Protein 6Q71 (pdb70)

Organism: Bacillus subtilis (strain 168) (NCBI:txid224308)

Foldseek 3Di:
DDDDPAFKFKEFELVLLLQLLVLLCVQFDVQAAEAEECELQHLQQGSQVLVVSNCVRGHQHYEYQALVSVVVNVVVPDDGAYEHPDDDDLVCLVVCQVSQYEYEDAALVSLQSSLVVCVPDPRPAAHEYEAEDELDLPDDHHDDLVSNLSNVVSQVVSPSHDYAEYEYEDDDLQDPPCVSVVSSLVVVVVSVVSCVVVVDDHHHYEYAEQSCSQVPSVSSGHYYYYGPSSQQHDPDPSSVVVVRTHHDHRMWMKGFFADKDAQQDPPQQDDPPSPFGDDNQWMKTKTFAAVLQVLDQLLAQPAWKDFPQDTWHFTGTGDNTMTMTILTSNNDDDGGGMIIRAAGDVPHGHHLQNVQVSVVHGSSSSSSSRDPVHYYWYADPRDIHD/DDDDPAFKFKEFELVLLLQLLVLLCVQFDVQAAEEEECELQQLQQGRQVLVVSSVVRGHQHYEYQALVVVVVNVVSVDDGAYEHPDDDDLVCLLVCQVSQHAYEDAALVSLQSNLVVCVVVVRPGAHEYEAEDELDLPHDHDDDLVSRVSNVVSQVVRPSYHYAYYEYEDPDLQDPPCVSVVSSLVVVVVSVVSCVVVVDDHHQYEYAEQSCSQVPSVRSGHYYYYGPSSQQFHPDPSSVVVVRTHHDHRMWMKGFFADKDAQQDPPQQDDPPSPFGDDNQWMKTKTFAAVLQVLDQLLAQPAWKDFPQDTWHWGGTGDNGMTMTTLTGNRDDGGGGMIIRAAGDDPDGDHLQNVCVSVVHGSSSSSSSRDPVHYYWYHDPRDIDD

Solvent-accessible surface area: 29366 Å² total; per-residue (Å²): 169,25,168,20,5,18,18,2,0,0,19,0,40,2,24,1,0,44,102,0,0,99,21,0,122,177,52,10,46,186,150,14,78,3,0,0,6,1,27,2,23,0,8,2,0,8,9,53,18,0,0,92,13,0,47,136,64,38,6,50,29,0,0,0,6,8,0,70,17,0,18,73,0,33,152,27,55,9,118,18,60,0,2,0,25,6,29,2,12,45,62,8,0,105,98,0,6,81,79,101,2,12,0,7,5,10,43,27,92,8,0,122,86,0,18,81,53,1,103,159,67,112,28,108,71,101,2,22,0,5,0,12,0,4,1,2,6,0,34,8,0,6,24,49,79,123,66,0,22,74,0,0,124,10,2,112,81,4,165,56,1,115,31,44,0,0,6,0,28,1,5,2,6,40,52,95,96,36,77,61,1,112,96,5,41,109,48,0,74,39,10,9,40,52,0,124,170,90,69,17,153,45,27,26,14,0,4,0,28,4,2,0,0,0,26,19,31,123,18,0,27,54,0,0,9,0,4,2,0,0,0,3,12,26,12,26,66,68,1,110,128,57,130,95,14,186,17,69,52,4,13,21,0,32,0,25,0,2,36,33,14,41,0,176,51,119,38,45,13,0,0,65,16,16,64,60,119,4,90,63,64,12,10,0,0,0,0,9,0,0,10,6,0,16,3,28,36,60,1,20,73,161,1,76,0,0,6,124,22,125,90,4,55,6,0,0,72,2,1,9,12,12,0,0,1,8,12,32,88,112,15,138,12,145,79,35,30,62,1,2,1,3,10,115,27,169,86,19,64,3,32,8,45,59,4,3,133,70,44,141,26,51,12,46,24,8,0,7,40,7,17,96,41,2,46,28,28,10,26,108,110,62,134,89,45,154,198,29,166,19,5,17,18,1,0,0,19,0,46,1,20,5,0,44,87,0,1,104,20,0,120,175,53,9,47,183,149,11,77,3,0,0,6,1,31,3,31,0,8,2,0,9,12,55,29,0,0,100,9,0,48,139,65,38,10,45,25,0,0,0,5,8,0,72,24,0,18,73,0,35,146,23,60,12,131,15,60,0,2,0,27,7,29,2,10,41,59,6,0,111,92,0,0,67,86,91,1,11,0,6,3,8,40,30,90,8,0,117,83,0,20,87,43,0,89,154,87,85,25,105,52,126,0,10,0,7,0,14,0,5,2,2,6,0,36,8,0,3,26,53,80,120,78,0,23,89,0,0,121,13,3,118,85,6,169,51,3,114,36,34,0,0,7,1,31,1,4,1,4,37,52,94,86,38,75,56,0,106,98,6,39,99,47,0,71,49,10,10,49,43,0,126,159,85,65,20,149,44,25,28,13,0,4,0,28,3,1,0,0,1,25,22,32,122,21,0,26,53,0,0,10,0,4,1,0,0,1,3,12,25,12,28,88,70,1,110,131,60,116,94,15,145,11,57,58,3,14,20,0,32,0,24,0,2,34,35,13,48,0,183,48,116,40,42,15,0,0,64,16,14,62,56,113,3,89,64,57,10,9,0,0,0,0,10,0,0,9,4,0,17,3,25,37,71,1,27,68,114,1,61,0,0,4,116,22,130,95,7,53,4,0,0,68,2,1,8,11,13,0,0,0,9,21,29,110,113,21,125,3,130,75,37,31,63,0,2,0,2,11,120,25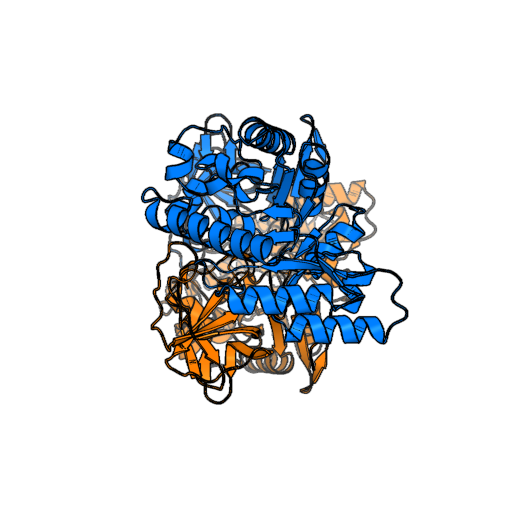,170,85,20,62,0,31,9,54,51,4,4,136,37,40,138,28,52,12,45,22,9,0,9,39,6,18,96,40,1,43,11,29,4,25,109,113,56,133,89,55,144

Structure (mmCIF, N/CA/C/O backbone):
data_6Q71
#
_entry.id   6Q71
#
_cell.length_a   73.241
_cell.length_b   73.241
_cell.length_c   333.534
_cell.angle_alpha   90.00
_cell.angle_beta   90.00
_cell.angle_gamma   90.00
#
_symmetry.space_group_name_H-M   'P 43 2 2'
#
loop_
_entity.id
_entity.type
_entity.pdbx_description
1 polymer 'Alanine racemase 2'
2 non-polymer "PYRIDOXAL-5'-PHOSPHATE"
3 non-polymer 'CHLORIDE ION'
4 non-polymer 'MAGNESIUM ION'
5 water water
#
loop_
_atom_site.group_PDB
_atom_site.id
_atom_site.type_symbol
_atom_site.label_atom_id
_atom_site.label_alt_id
_atom_site.label_comp_id
_atom_site.label_asym_id
_atom_site.label_entity_id
_atom_site.label_seq_id
_atom_site.pdbx_PDB_ins_code
_atom_site.Cartn_x
_atom_site.Cartn_y
_atom_site.Cartn_z
_atom_site.occupancy
_atom_site.B_iso_or_equiv
_atom_site.auth_seq_id
_atom_site.auth_comp_id
_atom_site.auth_asym_id
_atom_site.auth_atom_id
_atom_site.pdbx_PDB_model_num
ATOM 1 N N . MET A 1 1 ? 58.473 42.495 366.152 1.00 147.79 1 MET A N 1
ATOM 2 C CA . MET A 1 1 ? 58.010 41.962 364.854 1.00 135.55 1 MET A CA 1
ATOM 3 C C . MET A 1 1 ? 56.974 40.860 365.140 1.00 125.55 1 MET A C 1
ATOM 4 O O . MET A 1 1 ? 57.067 40.207 366.158 1.00 130.53 1 MET A O 1
ATOM 9 N N . ILE A 1 2 ? 56.025 40.630 364.233 1.00 58.48 2 ILE A N 1
ATOM 10 C CA . ILE A 1 2 ? 54.927 39.714 364.510 1.00 53.66 2 ILE A CA 1
ATOM 11 C C . ILE A 1 2 ? 55.443 38.278 364.709 1.00 52.39 2 ILE A C 1
ATOM 12 O O . ILE A 1 2 ? 56.352 37.828 363.996 1.00 87.31 2 ILE A O 1
ATOM 17 N N . LYS A 1 3 ? 54.878 37.578 365.691 1.00 69.03 3 LYS A N 1
ATOM 18 C CA . LYS A 1 3 ? 55.202 36.167 365.946 1.00 63.43 3 LYS A CA 1
ATOM 19 C C . LYS A 1 3 ? 53.975 35.278 365.759 1.00 55.83 3 LYS A C 1
ATOM 20 O O . LYS A 1 3 ? 53.027 35.302 366.542 1.00 44.11 3 LYS A O 1
ATOM 26 N N . LEU A 1 4 ? 54.029 34.474 364.705 1.00 41.64 4 LEU A N 1
ATOM 27 C CA . LEU A 1 4 ? 52.936 33.605 364.324 1.00 37.10 4 LEU A CA 1
ATOM 28 C C . LEU A 1 4 ? 53.460 32.200 364.090 1.00 35.90 4 LEU A C 1
ATOM 29 O O . LEU A 1 4 ? 54.622 32.005 363.704 1.00 41.57 4 LEU A O 1
ATOM 34 N N . CYS A 1 5 ? 52.584 31.222 364.265 1.00 35.00 5 CYS A N 1
ATOM 35 C CA . CYS A 1 5 ? 52.920 29.850 363.944 1.00 43.61 5 CYS A CA 1
ATOM 36 C C . CYS A 1 5 ? 52.860 29.660 362.416 1.00 38.20 5 CYS A C 1
ATOM 37 O O . CYS A 1 5 ? 53.787 29.120 361.801 1.00 41.89 5 CYS A O 1
ATOM 40 N N . ARG A 1 6 ? 51.735 30.087 361.846 1.00 37.69 6 ARG A N 1
ATOM 41 C CA . ARG A 1 6 ? 51.501 30.108 360.417 1.00 37.06 6 ARG A CA 1
ATOM 42 C C . ARG A 1 6 ? 51.640 31.553 360.012 1.00 29.23 6 ARG A C 1
ATOM 43 O O . ARG A 1 6 ? 50.865 32.392 360.485 1.00 30.33 6 ARG A O 1
ATOM 51 N N . GLU A 1 7 ? 52.646 31.863 359.200 1.00 28.62 7 GLU A N 1
ATOM 52 C CA . GLU A 1 7 ? 53.056 33.252 359.011 1.00 29.99 7 GLU A CA 1
ATOM 53 C C . GLU A 1 7 ? 52.363 33.960 357.838 1.00 29.15 7 GLU A C 1
ATOM 54 O O . GLU A 1 7 ? 53.003 34.306 356.853 1.00 31.33 7 GLU A O 1
ATOM 60 N N . VAL A 1 8 ? 51.044 34.134 357.964 1.00 32.50 8 VAL A N 1
ATOM 61 C CA . VAL A 1 8 ? 50.223 34.882 357.018 1.00 38.75 8 VAL A CA 1
ATOM 62 C C . VAL A 1 8 ? 49.349 35.798 357.887 1.00 29.83 8 VAL A C 1
ATOM 63 O O . VAL A 1 8 ? 48.818 35.357 358.896 1.00 27.15 8 VAL A O 1
ATOM 67 N N . TRP A 1 9 ? 49.206 37.064 357.521 1.00 31.20 9 TRP A N 1
ATOM 68 C CA . TRP A 1 9 ? 48.424 37.972 358.343 1.00 28.01 9 TRP A CA 1
ATOM 69 C C . TRP A 1 9 ? 47.903 39.149 357.520 1.00 26.78 9 TRP A C 1
ATOM 70 O O . TRP A 1 9 ? 48.397 39.420 356.414 1.00 26.07 9 TRP A O 1
ATOM 81 N N . ILE A 1 10 ? 46.902 39.826 358.064 1.00 28.88 10 ILE A N 1
ATOM 82 C CA . ILE A 1 10 ? 46.363 41.049 357.470 1.00 32.13 10 ILE A CA 1
ATOM 83 C C . ILE A 1 10 ? 46.787 42.219 358.330 1.00 30.82 10 ILE A C 1
ATOM 84 O O . ILE A 1 10 ? 46.856 42.097 359.557 1.00 32.20 10 ILE A O 1
ATOM 89 N N . GLU A 1 11 ? 47.143 43.328 357.682 1.00 26.62 11 GLU A N 1
ATOM 90 C CA . GLU A 1 11 ? 47.333 44.606 358.368 1.00 23.47 11 GLU A CA 1
ATOM 91 C C . GLU A 1 11 ? 46.279 45.575 357.870 1.00 23.01 11 GLU A C 1
ATOM 92 O O . GLU A 1 11 ? 46.123 45.776 356.633 1.00 29.41 11 GLU A O 1
ATOM 98 N N . VAL A 1 12 ? 45.525 46.141 358.818 1.00 30.77 12 VAL A N 1
ATOM 99 C CA . VAL A 1 12 ? 44.504 47.148 358.516 1.00 32.10 12 VAL A CA 1
ATOM 100 C C . VAL A 1 12 ? 44.968 48.464 359.108 1.00 29.70 12 VAL A C 1
ATOM 101 O O . VAL A 1 12 ? 45.136 48.579 360.309 1.00 28.32 12 VAL A O 1
ATOM 105 N N . ASN A 1 13 ? 45.165 49.445 358.245 1.00 32.42 13 ASN A N 1
ATOM 106 C CA . ASN A 1 13 ? 45.688 50.734 358.639 1.00 32.24 13 ASN A CA 1
ATOM 107 C C . ASN A 1 13 ? 44.546 51.698 358.987 1.00 28.97 13 ASN A C 1
ATOM 108 O O . ASN A 1 13 ? 43.793 52.154 358.120 1.00 31.68 13 ASN A O 1
ATOM 113 N N . LEU A 1 14 ? 44.413 51.986 360.266 1.00 31.80 14 LEU A N 1
ATOM 114 C CA . LEU A 1 14 ? 43.295 52.787 360.745 1.00 39.21 14 LEU A CA 1
ATOM 115 C C . LEU A 1 14 ? 43.551 54.273 360.521 1.00 36.67 14 LEU A C 1
ATOM 116 O O . LEU A 1 14 ? 42.615 55.070 360.510 1.00 34.45 14 LEU A O 1
ATOM 121 N N . ASP A 1 15 ? 44.802 54.646 360.295 1.00 30.94 15 ASP A N 1
ATOM 122 C CA . ASP A 1 15 ? 45.098 56.021 359.894 1.00 29.84 15 ASP A CA 1
ATOM 123 C C . ASP A 1 15 ? 44.503 56.272 358.518 1.00 36.18 15 ASP A C 1
ATOM 124 O O . ASP A 1 15 ? 43.902 57.320 358.261 1.00 33.27 15 ASP A O 1
ATOM 129 N N . ALA A 1 16 ? 44.621 55.285 357.645 1.00 31.18 16 ALA A N 1
ATOM 130 C CA . ALA A 1 16 ? 44.014 55.375 356.324 1.00 43.09 16 ALA A CA 1
ATOM 131 C C . ALA A 1 16 ? 42.497 55.440 356.449 1.00 33.48 16 ALA A C 1
ATOM 132 O O . ALA A 1 16 ? 41.863 56.287 355.811 1.00 30.34 16 ALA A O 1
ATOM 134 N N . VAL A 1 17 ? 41.912 54.571 357.282 1.00 32.21 17 VAL A N 1
ATOM 135 C CA . VAL A 1 17 ? 40.468 54.619 357.519 1.00 33.66 17 VAL A CA 1
ATOM 136 C C . VAL A 1 17 ? 40.029 56.020 358.000 1.00 32.48 17 VAL A C 1
ATOM 137 O O . VAL A 1 17 ? 39.030 56.545 357.514 1.00 28.92 17 VAL A O 1
ATOM 141 N N . LYS A 1 18 ? 40.766 56.619 358.936 1.00 28.23 18 LYS A N 1
ATOM 142 C CA . LYS A 1 18 ? 40.472 57.993 359.404 1.00 37.77 18 LYS A CA 1
ATOM 143 C C . LYS A 1 18 ? 40.467 59.005 358.244 1.00 39.31 18 LYS A C 1
ATOM 144 O O . LYS A 1 18 ? 39.536 59.798 358.097 1.00 28.73 18 LYS A O 1
ATOM 150 N N . LYS A 1 19 ? 41.498 58.962 357.409 1.00 28.55 19 LYS A N 1
ATOM 151 C CA . LYS A 1 19 ? 41.593 59.859 356.252 1.00 33.08 19 LYS A CA 1
ATOM 152 C C . LYS A 1 19 ? 40.488 59.657 355.245 1.00 33.67 19 LYS A C 1
ATOM 153 O O . LYS A 1 19 ? 39.988 60.621 354.667 1.00 29.44 19 LYS A O 1
ATOM 159 N N . ASN A 1 20 ? 40.101 58.404 355.030 1.00 27.08 20 ASN A N 1
ATOM 160 C CA . ASN A 1 20 ? 38.997 58.122 354.135 1.00 38.65 20 ASN A CA 1
ATOM 161 C C . ASN A 1 20 ? 37.686 58.746 354.635 1.00 35.75 20 ASN A C 1
ATOM 162 O O . ASN A 1 20 ? 36.887 59.263 353.837 1.00 32.11 20 ASN A O 1
ATOM 167 N N . LEU A 1 21 ? 37.434 58.622 355.932 1.00 35.43 21 LEU A N 1
ATOM 168 C CA . LEU A 1 21 ? 36.225 59.199 356.544 1.00 40.14 21 LEU A CA 1
ATOM 169 C C . LEU A 1 21 ? 36.245 60.699 356.413 1.00 40.05 21 LEU A C 1
ATOM 170 O O . LEU A 1 21 ? 35.248 61.326 356.047 1.00 33.17 21 LEU A O 1
ATOM 175 N N . ARG A 1 22 ? 37.412 61.252 356.709 1.00 27.00 22 ARG A N 1
ATOM 176 C CA . ARG A 1 22 ? 37.611 62.683 356.659 1.00 37.28 22 ARG A CA 1
ATOM 177 C C . ARG A 1 22 ? 37.423 63.180 355.202 1.00 33.24 22 ARG A C 1
ATOM 178 O O . ARG A 1 22 ? 36.709 64.152 354.955 1.00 39.78 22 ARG A O 1
ATOM 186 N N . ALA A 1 23 ? 37.956 62.450 354.226 1.00 33.02 23 ALA A N 1
ATOM 187 C CA . ALA A 1 23 ? 37.790 62.858 352.828 1.00 29.79 23 ALA A CA 1
ATOM 188 C C . ALA A 1 23 ? 36.314 62.858 352.391 1.00 41.92 23 ALA A C 1
ATOM 189 O O . ALA A 1 23 ? 35.872 63.765 351.691 1.00 30.75 23 ALA A O 1
ATOM 191 N N . ILE A 1 24 ? 35.560 61.828 352.785 1.00 30.26 24 ILE A N 1
ATOM 192 C CA . ILE A 1 24 ? 34.134 61.772 352.487 1.00 35.34 24 ILE A CA 1
ATOM 193 C C . ILE A 1 24 ? 33.360 62.856 353.275 1.00 41.05 24 ILE A C 1
ATOM 194 O O . ILE A 1 24 ? 32.453 63.505 352.729 1.00 34.78 24 ILE A O 1
ATOM 199 N N . ARG A 1 25 ? 33.699 63.038 354.546 1.00 26.55 25 ARG A N 1
ATOM 200 C CA . ARG A 1 25 ? 33.057 64.075 355.383 1.00 35.78 25 ARG A CA 1
ATOM 201 C C . ARG A 1 25 ? 33.209 65.449 354.717 1.00 34.04 25 ARG A C 1
ATOM 202 O O . ARG A 1 25 ? 32.247 66.219 354.594 1.00 38.47 25 ARG A O 1
ATOM 210 N N . ARG A 1 26 ? 34.421 65.719 354.239 1.00 34.77 26 ARG A N 1
ATOM 211 C CA . ARG A 1 26 ? 34.753 67.021 353.653 1.00 36.52 26 ARG A CA 1
ATOM 212 C C . ARG A 1 26 ? 34.049 67.258 352.319 1.00 44.60 26 ARG A C 1
ATOM 213 O O . ARG A 1 26 ? 33.932 68.404 351.861 1.00 40.69 26 ARG A O 1
ATOM 221 N N . HIS A 1 27 ? 33.571 66.168 351.710 1.00 44.87 27 HIS A N 1
ATOM 222 C CA . HIS A 1 27 ? 32.970 66.215 350.392 1.00 37.94 27 HIS A CA 1
ATOM 223 C C . HIS A 1 27 ? 31.428 66.358 350.417 1.00 34.78 27 HIS A C 1
ATOM 224 O O . HIS A 1 27 ? 30.843 67.036 349.567 1.00 31.40 27 HIS A O 1
ATOM 231 N N . ILE A 1 28 ? 30.760 65.712 351.365 1.00 34.03 28 ILE A N 1
ATOM 232 C CA . ILE A 1 28 ? 29.296 65.730 351.396 1.00 30.33 28 ILE A CA 1
ATOM 233 C C . ILE A 1 28 ? 28.859 66.931 352.227 1.00 35.38 28 ILE A C 1
ATOM 234 O O . ILE A 1 28 ? 29.695 67.547 352.871 1.00 35.17 28 ILE A O 1
ATOM 239 N N . PRO A 1 29 ? 27.568 67.272 352.197 1.00 30.97 29 PRO A N 1
ATOM 240 C CA . PRO A 1 29 ? 27.101 68.443 352.951 1.00 39.26 29 PRO A CA 1
ATOM 241 C C . PRO A 1 29 ? 27.415 68.354 354.435 1.00 41.06 29 PRO A C 1
ATOM 242 O O . PRO A 1 29 ? 27.359 67.279 355.047 1.00 38.28 29 PRO A O 1
ATOM 246 N N . HIS A 1 30 ? 27.749 69.491 355.022 1.00 37.30 30 HIS A N 1
ATOM 247 C CA . HIS A 1 30 ? 28.072 69.550 356.449 1.00 57.37 30 HIS A CA 1
ATOM 248 C C . HIS A 1 30 ? 27.029 68.922 357.392 1.00 41.07 30 HIS A C 1
ATOM 249 O O . HIS A 1 30 ? 27.389 68.315 358.395 1.00 40.03 30 HIS A O 1
ATOM 256 N N . LYS A 1 31 ? 25.752 69.037 357.071 1.00 62.39 31 LYS A N 1
ATOM 257 C CA . LYS A 1 31 ? 24.702 68.540 357.972 1.00 92.19 31 LYS A CA 1
ATOM 258 C C . LYS A 1 31 ? 24.559 66.992 357.933 1.00 78.93 31 LYS A C 1
ATOM 259 O O . LYS A 1 31 ? 23.916 66.381 358.798 1.00 44.04 31 LYS A O 1
ATOM 265 N N . SER A 1 32 ? 25.146 66.356 356.925 1.00 79.89 32 SER A N 1
ATOM 266 C CA . SER A 1 32 ? 24.873 64.940 356.671 1.00 62.77 32 SER A CA 1
ATOM 267 C C . SER A 1 32 ? 25.711 64.044 357.588 1.00 37.83 32 SER A C 1
ATOM 268 O O . SER A 1 32 ? 26.896 64.282 357.770 1.00 43.22 32 SER A O 1
ATOM 271 N N . LYS A 1 33 ? 25.056 63.070 358.225 1.00 40.42 33 LYS A N 1
ATOM 272 C CA . LYS A 1 33 ? 25.750 62.080 359.036 1.00 40.16 33 LYS A CA 1
ATOM 273 C C . LYS A 1 33 ? 26.304 60.963 358.178 1.00 36.61 33 LYS A C 1
ATOM 274 O O . LYS A 1 33 ? 25.881 60.767 357.038 1.00 31.74 33 LYS A O 1
ATOM 280 N N . ILE A 1 34 ? 27.220 60.206 358.757 1.00 30.58 34 ILE A N 1
ATOM 281 C CA . ILE A 1 34 ? 27.764 59.041 358.113 1.00 36.37 34 ILE A CA 1
ATOM 282 C C . ILE A 1 34 ? 27.440 57.794 358.911 1.00 26.15 34 ILE A C 1
ATOM 283 O O . ILE A 1 34 ? 27.742 57.706 360.122 1.00 28.17 34 ILE A O 1
ATOM 288 N N . MET A 1 35 ? 26.812 56.839 358.224 1.00 28.86 35 MET A N 1
ATOM 289 C CA . MET A 1 35 ? 26.632 55.498 358.762 1.00 25.49 35 MET A CA 1
ATOM 290 C C . MET A 1 35 ? 27.715 54.630 358.164 1.00 30.62 35 MET A C 1
ATOM 291 O O . MET A 1 35 ? 27.760 54.442 356.947 1.00 26.89 35 MET A O 1
ATOM 296 N N . ALA A 1 36 ? 28.607 54.114 359.001 1.00 24.92 36 ALA A N 1
ATOM 297 C CA . ALA A 1 36 ? 29.692 53.267 358.510 1.00 27.52 36 ALA A CA 1
ATOM 298 C C . ALA A 1 36 ? 29.227 51.839 358.284 1.00 24.52 36 ALA A C 1
ATOM 299 O O . ALA A 1 36 ? 28.707 51.193 359.203 1.00 24.01 36 ALA A O 1
ATOM 301 N N . VAL A 1 37 ? 29.449 51.310 357.086 1.00 27.41 37 VAL A N 1
ATOM 302 C CA . VAL A 1 37 ? 28.940 49.982 356.771 1.00 27.18 37 VAL A CA 1
ATOM 303 C C . VAL A 1 37 ? 30.022 48.942 357.072 1.00 31.60 37 VAL A C 1
ATOM 304 O O . VAL A 1 37 ? 31.047 48.904 356.409 1.00 31.36 37 VAL A O 1
ATOM 308 N N . VAL A 1 38 ? 29.794 48.163 358.095 1.00 26.93 38 VAL A N 1
ATOM 309 C CA . VAL A 1 38 ? 30.770 47.208 358.526 1.00 22.71 38 VAL A CA 1
ATOM 310 C C . VAL A 1 38 ? 30.249 45.783 358.512 1.00 27.58 38 VAL A C 1
ATOM 311 O O . VAL A 1 38 ? 30.773 44.942 359.166 1.00 25.37 38 VAL A O 1
ATOM 315 N N . LYS A 1 39 ? 29.315 45.491 357.613 1.00 23.00 39 LYS A N 1
ATOM 316 C CA . LYS A 1 39 ? 28.779 44.168 357.413 1.00 21.09 39 LYS A CA 1
ATOM 317 C C . LYS A 1 39 ? 29.846 43.194 356.866 1.00 25.54 39 LYS A C 1
ATOM 318 O O . LYS A 1 39 ? 30.857 43.612 356.339 1.00 25.92 39 LYS A O 1
ATOM 324 N N . ALA A 1 40 ? 29.596 41.896 356.921 1.00 27.99 40 ALA A N 1
ATOM 325 C CA . ALA A 1 40 ? 30.544 40.893 356.458 1.00 25.93 40 ALA A CA 1
ATOM 326 C C . ALA A 1 40 ? 31.911 41.086 357.098 1.00 27.96 40 ALA A C 1
ATOM 327 O O . ALA A 1 40 ? 32.896 41.079 356.407 1.00 22.20 40 ALA A O 1
ATOM 329 N N . ASN A 1 41 ? 31.906 41.272 358.425 1.00 23.42 41 ASN A N 1
ATOM 330 C CA . ASN A 1 41 ? 33.135 41.410 359.201 1.00 27.99 41 ASN A CA 1
ATOM 331 C C . ASN A 1 41 ? 33.972 42.606 358.747 1.00 27.45 41 ASN A C 1
ATOM 332 O O . ASN A 1 41 ? 35.202 42.520 358.617 1.00 28.50 41 ASN A O 1
ATOM 337 N N . GLY A 1 42 ? 33.297 43.742 358.572 1.00 26.58 42 GLY A N 1
ATOM 338 C CA . GLY A 1 42 ? 33.976 44.963 358.123 1.00 28.52 42 GLY A CA 1
ATOM 339 C C . GLY A 1 42 ? 34.589 44.779 356.724 1.00 29.19 42 GLY A C 1
ATOM 340 O O . GLY A 1 42 ? 35.760 45.151 356.459 1.00 24.99 42 GLY A O 1
ATOM 341 N N . TYR A 1 43 ? 33.802 44.195 355.830 1.00 27.72 43 TYR A N 1
ATOM 342 C CA . TYR A 1 43 ? 34.272 43.894 354.492 1.00 27.41 43 TYR A CA 1
ATOM 343 C C . TYR A 1 43 ? 35.577 43.119 354.567 1.00 26.35 43 TYR A C 1
ATOM 344 O O . TYR A 1 43 ? 36.490 43.377 353.791 1.00 23.48 43 TYR A O 1
ATOM 353 N N . GLY A 1 44 ? 35.652 42.175 355.509 1.00 25.06 44 GLY A N 1
ATOM 354 C CA . GLY A 1 44 ? 36.858 41.385 355.758 1.00 24.39 44 GLY A CA 1
ATOM 355 C C . GLY A 1 44 ? 37.989 42.081 356.512 1.00 24.98 44 GLY A C 1
ATOM 356 O O . GLY A 1 44 ? 39.064 41.499 356.725 1.00 27.76 44 GLY A O 1
ATOM 357 N N . HIS A 1 45 ? 37.763 43.316 356.935 1.00 23.89 45 HIS A N 1
ATOM 358 C CA . HIS A 1 45 ? 38.803 44.053 357.617 1.00 29.90 45 HIS A CA 1
ATOM 359 C C . HIS A 1 45 ? 38.758 43.856 359.146 1.00 29.45 45 HIS A C 1
ATOM 360 O O . HIS A 1 45 ? 39.718 44.202 359.825 1.00 29.20 45 HIS A O 1
ATOM 367 N N . GLY A 1 46 ? 37.694 43.226 359.652 1.00 26.99 46 GLY A N 1
ATOM 368 C CA . GLY A 1 46 ? 37.397 43.161 361.072 1.00 30.82 46 GLY A CA 1
ATOM 369 C C . GLY A 1 46 ? 36.361 44.208 361.471 1.00 28.58 46 GLY A C 1
ATOM 370 O O . GLY A 1 46 ? 36.685 45.398 361.554 1.00 33.62 46 GLY A O 1
ATOM 371 N N . SER A 1 47 ? 35.120 43.775 361.730 1.00 31.38 47 SER A N 1
ATOM 372 C CA . SER A 1 47 ? 34.056 44.717 362.019 1.00 25.65 47 SER A CA 1
ATOM 373 C C . SER A 1 47 ? 34.302 45.567 363.277 1.00 28.64 47 SER A C 1
ATOM 374 O O . SER A 1 47 ? 34.037 46.756 363.263 1.00 27.45 47 SER A O 1
ATOM 377 N N . ILE A 1 48 ? 34.783 44.963 364.357 1.00 25.50 48 ILE A N 1
ATOM 378 C CA . ILE A 1 48 ? 34.910 45.685 365.624 1.00 28.00 48 ILE A CA 1
ATOM 379 C C . ILE A 1 48 ? 35.891 46.878 365.578 1.00 34.32 48 ILE A C 1
ATOM 380 O O . ILE A 1 48 ? 35.526 48.020 365.945 1.00 27.65 48 ILE A O 1
ATOM 385 N N . GLU A 1 49 ? 37.143 46.644 365.181 1.00 26.69 49 GLU A N 1
ATOM 386 C CA . GLU A 1 49 ? 38.114 47.742 365.261 1.00 32.44 49 GLU A CA 1
ATOM 387 C C . GLU A 1 49 ? 37.841 48.794 364.210 1.00 30.04 49 GLU A C 1
ATOM 388 O O . GLU A 1 49 ? 38.116 49.972 364.445 1.00 33.57 49 GLU A O 1
ATOM 394 N N . VAL A 1 50 ? 37.301 48.411 363.060 1.00 25.83 50 VAL A N 1
ATOM 395 C CA . VAL A 1 50 ? 36.954 49.417 362.070 1.00 26.95 50 VAL A CA 1
ATOM 396 C C . VAL A 1 50 ? 35.755 50.226 362.597 1.00 22.66 50 VAL A C 1
ATOM 397 O O . VAL A 1 50 ? 35.792 51.433 362.567 1.00 28.83 50 VAL A O 1
ATOM 401 N N . ALA A 1 51 ? 34.725 49.579 363.120 1.00 32.01 51 ALA A N 1
ATOM 402 C CA . ALA A 1 51 ? 33.590 50.304 363.685 1.00 30.35 51 ALA A CA 1
ATOM 403 C C . ALA A 1 51 ? 34.032 51.273 364.778 1.00 27.11 51 ALA A C 1
ATOM 404 O O . ALA A 1 51 ? 33.696 52.454 364.764 1.00 32.34 51 ALA A O 1
ATOM 406 N N . ARG A 1 52 ? 34.830 50.781 365.703 1.00 31.26 52 ARG A N 1
ATOM 407 C CA . ARG A 1 52 ? 35.322 51.630 366.760 1.00 31.66 52 ARG A CA 1
ATOM 408 C C . ARG A 1 52 ? 36.047 52.851 366.223 1.00 37.58 52 ARG A C 1
ATOM 409 O O . ARG A 1 52 ? 35.861 53.967 366.722 1.00 38.18 52 ARG A O 1
ATOM 417 N N . HIS A 1 53 ? 36.908 52.665 365.232 1.00 28.76 53 HIS A N 1
ATOM 418 C CA . HIS A 1 53 ? 37.692 53.805 364.780 1.00 24.14 53 HIS A CA 1
ATOM 419 C C . HIS A 1 53 ? 36.776 54.800 364.080 1.00 27.62 53 HIS A C 1
ATOM 420 O O . HIS A 1 53 ? 36.908 55.998 364.257 1.00 34.17 53 HIS A O 1
ATOM 427 N N . ALA A 1 54 ? 35.847 54.288 363.284 1.00 25.32 54 ALA A N 1
ATOM 428 C CA . ALA A 1 54 ? 34.948 55.134 362.501 1.00 30.24 54 ALA A CA 1
ATOM 429 C C . ALA A 1 54 ? 34.084 56.031 363.389 1.00 27.97 54 ALA A C 1
ATOM 430 O O . ALA A 1 54 ? 33.902 57.229 363.120 1.00 34.35 54 ALA A O 1
ATOM 432 N N . LEU A 1 55 ? 33.558 55.448 364.459 1.00 27.47 55 LEU A N 1
ATOM 433 C CA . LEU A 1 55 ? 32.682 56.177 365.362 1.00 29.84 55 LEU A CA 1
ATOM 434 C C . LEU A 1 55 ? 33.469 57.262 366.088 1.00 35.26 55 LEU A C 1
ATOM 435 O O . LEU A 1 55 ? 32.888 58.223 366.542 1.00 32.17 55 LEU A O 1
ATOM 440 N N . GLU A 1 56 ? 34.784 57.105 366.193 1.00 35.27 56 GLU A N 1
ATOM 441 C CA . GLU A 1 56 ? 35.630 58.148 366.771 1.00 39.48 56 GLU A CA 1
ATOM 442 C C . GLU A 1 56 ? 35.970 59.263 365.786 1.00 36.73 56 GLU A C 1
ATOM 443 O O . GLU A 1 56 ? 36.341 60.343 366.225 1.00 33.17 56 GLU A O 1
ATOM 449 N N . HIS A 1 57 ? 35.909 58.998 364.474 1.00 29.66 57 HIS A N 1
ATOM 450 C CA . HIS A 1 57 ? 36.424 59.967 363.489 1.00 35.97 57 HIS A CA 1
ATOM 451 C C . HIS A 1 57 ? 35.466 60.369 362.377 1.00 39.28 57 HIS A C 1
ATOM 452 O O . HIS A 1 57 ? 35.881 60.535 361.235 1.00 34.80 57 HIS A O 1
ATOM 459 N N . GLY A 1 58 ? 34.183 60.481 362.690 1.00 40.70 58 GLY A N 1
ATOM 460 C CA . GLY A 1 58 ? 33.233 61.029 361.746 1.00 49.19 58 GLY A CA 1
ATOM 461 C C . GLY A 1 58 ? 31.934 60.275 361.567 1.00 41.88 58 GLY A C 1
ATOM 462 O O . GLY A 1 58 ? 30.978 60.842 361.040 1.00 41.12 58 GLY A O 1
ATOM 463 N N . ALA A 1 59 ? 31.899 58.997 361.932 1.00 34.18 59 ALA A N 1
ATOM 464 C CA . ALA A 1 59 ? 30.678 58.217 361.740 1.00 33.13 59 ALA A CA 1
ATOM 465 C C . ALA A 1 59 ? 29.860 58.284 363.003 1.00 37.07 59 ALA A C 1
ATOM 466 O O . ALA A 1 59 ? 30.425 58.401 364.076 1.00 31.50 59 ALA A O 1
ATOM 468 N N . SER A 1 60 ? 28.536 58.242 362.897 1.00 31.38 60 SER A N 1
ATOM 469 C CA . SER A 1 60 ? 27.723 58.231 364.115 1.00 38.75 60 SER A CA 1
ATOM 470 C C . SER A 1 60 ? 26.870 56.949 364.254 1.00 35.04 60 SER A C 1
ATOM 471 O O . SER A 1 60 ? 26.422 56.641 365.354 1.00 29.20 60 SER A O 1
ATOM 474 N N . GLU A 1 61 ? 26.660 56.202 363.166 1.00 28.10 61 GLU A N 1
ATOM 475 C CA . GLU A 1 61 ? 25.858 54.969 363.223 1.00 26.26 61 GLU A CA 1
ATOM 476 C C . GLU A 1 61 ? 26.578 53.896 362.401 1.00 26.83 61 GLU A C 1
ATOM 477 O O . GLU A 1 61 ? 27.532 54.196 361.701 1.00 26.45 61 GLU A O 1
ATOM 483 N N . LEU A 1 62 ? 26.145 52.648 362.541 1.00 25.11 62 LEU A N 1
ATOM 484 C CA . LEU A 1 62 ? 26.736 51.515 361.846 1.00 20.17 62 LEU A CA 1
ATOM 485 C C . LEU A 1 62 ? 25.686 50.735 361.086 1.00 26.26 62 LEU A C 1
ATOM 486 O O . LEU A 1 62 ? 24.542 50.729 361.474 1.00 21.90 62 LEU A O 1
ATOM 491 N N . ALA A 1 63 ? 26.089 50.038 360.031 1.00 21.86 63 ALA A N 1
ATOM 492 C CA . ALA A 1 63 ? 25.194 49.108 359.343 1.00 28.21 63 ALA A CA 1
ATOM 493 C C . ALA A 1 63 ? 25.839 47.747 359.278 1.00 28.39 63 ALA A C 1
ATOM 494 O O . ALA A 1 63 ? 27.069 47.636 359.068 1.00 25.92 63 ALA A O 1
ATOM 496 N N . VAL A 1 64 ? 25.000 46.718 359.430 1.00 25.24 64 VAL A N 1
ATOM 497 C CA . VAL A 1 64 ? 25.443 45.335 359.332 1.00 25.27 64 VAL A CA 1
ATOM 498 C C . VAL A 1 64 ? 24.439 44.523 358.516 1.00 26.64 64 VAL A C 1
ATOM 499 O O . VAL A 1 64 ? 23.378 45.039 358.167 1.00 27.00 64 VAL A O 1
ATOM 503 N N . ALA A 1 65 ? 24.785 43.271 358.208 1.00 25.79 65 ALA A N 1
ATOM 504 C CA . ALA A 1 65 ? 23.920 42.361 357.441 1.00 23.05 65 ALA A CA 1
ATOM 505 C C . ALA A 1 65 ? 22.897 41.621 358.295 1.00 30.15 65 ALA A C 1
ATOM 506 O O . ALA A 1 65 ? 21.853 41.197 357.801 1.00 31.77 65 ALA A O 1
ATOM 508 N N . SER A 1 66 ? 23.175 41.480 359.592 1.00 28.94 66 SER A N 1
ATOM 509 C CA . SER A 1 66 ? 22.369 40.603 360.425 1.00 30.13 66 SER A CA 1
ATOM 510 C C . SER A 1 66 ? 22.377 41.033 361.864 1.00 31.53 66 SER A C 1
ATOM 511 O O . SER A 1 66 ? 23.285 41.741 362.307 1.00 24.80 66 SER A O 1
ATOM 514 N N . VAL A 1 67 ? 21.377 40.579 362.601 1.00 29.00 67 VAL A N 1
ATOM 515 C CA . VAL A 1 67 ? 21.355 40.791 364.042 1.00 30.40 67 VAL A CA 1
ATOM 516 C C . VAL A 1 67 ? 22.634 40.238 364.657 1.00 30.03 67 VAL A C 1
ATOM 517 O O . VAL A 1 67 ? 23.234 40.874 365.522 1.00 31.34 67 VAL A O 1
ATOM 521 N N . GLU A 1 68 ? 23.050 39.052 364.215 1.00 29.87 68 GLU A N 1
ATOM 522 C CA . GLU A 1 68 ? 24.235 38.404 364.800 1.00 33.14 68 GLU A CA 1
ATOM 523 C C . GLU A 1 68 ? 25.487 39.306 364.644 1.00 24.90 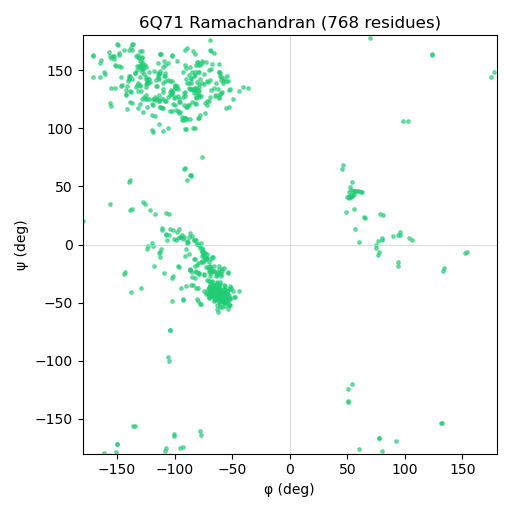68 GLU A C 1
ATOM 524 O O . GLU A 1 68 ? 26.278 39.435 365.568 1.00 31.10 68 GLU A O 1
ATOM 530 N N . GLU A 1 69 ? 25.651 39.955 363.484 1.00 20.52 69 GLU A N 1
ATOM 531 C CA . GLU A 1 69 ? 26.778 40.865 363.257 1.00 32.74 69 GLU A CA 1
ATOM 532 C C . GLU A 1 69 ? 26.698 42.054 364.171 1.00 24.80 69 GLU A C 1
ATOM 533 O O . GLU A 1 69 ? 27.719 42.547 364.640 1.00 25.77 69 GLU A O 1
ATOM 539 N N . GLY A 1 70 ? 25.479 42.503 364.447 1.00 27.27 70 GLY A N 1
ATOM 540 C CA . GLY A 1 70 ? 25.281 43.602 365.367 1.00 34.94 70 GLY A CA 1
ATOM 541 C C . GLY A 1 70 ? 25.609 43.221 366.816 1.00 37.67 70 GLY A C 1
ATOM 542 O O . GLY A 1 70 ? 26.173 44.012 367.588 1.00 27.85 70 GLY A O 1
ATOM 543 N N . ILE A 1 71 ? 25.275 41.999 367.181 1.00 25.90 71 ILE A N 1
ATOM 544 C CA . ILE A 1 71 ? 25.542 41.525 368.533 1.00 30.09 71 ILE A CA 1
ATOM 545 C C . ILE A 1 71 ? 27.045 41.428 368.791 1.00 31.26 71 ILE A C 1
ATOM 546 O O . ILE A 1 71 ? 27.523 41.752 369.903 1.00 32.85 71 ILE A O 1
ATOM 551 N N . VAL A 1 72 ? 27.806 41.004 367.772 1.00 24.82 72 VAL A N 1
ATOM 552 C CA . VAL A 1 72 ? 29.259 40.972 367.917 1.00 29.20 72 VAL A CA 1
ATOM 553 C C . VAL A 1 72 ? 29.822 42.358 368.344 1.00 27.63 72 VAL A C 1
ATOM 554 O O . VAL A 1 72 ? 30.673 42.479 369.252 1.00 31.49 72 VAL A O 1
ATOM 558 N N . LEU A 1 73 ? 29.293 43.408 367.730 1.00 20.96 73 LEU A N 1
ATOM 559 C CA . LEU A 1 73 ? 29.761 44.778 367.957 1.00 28.55 73 LEU A CA 1
ATOM 560 C C . LEU A 1 73 ? 29.349 45.255 369.366 1.00 34.78 73 LEU A C 1
ATOM 561 O O . LEU A 1 73 ? 30.148 45.885 370.097 1.00 31.30 73 LEU A O 1
ATOM 566 N N . ARG A 1 74 ? 28.105 44.936 369.743 1.00 27.21 74 ARG A N 1
ATOM 567 C CA . ARG A 1 74 ? 27.595 45.197 371.101 1.00 31.45 74 ARG A CA 1
ATOM 568 C C . ARG A 1 74 ? 28.443 44.518 372.163 1.00 31.10 74 ARG A C 1
ATOM 569 O O . ARG A 1 74 ? 28.754 45.120 373.181 1.00 28.85 74 ARG A O 1
ATOM 577 N N . LYS A 1 75 ? 28.809 43.263 371.952 1.00 29.15 75 LYS A N 1
ATOM 578 C CA . LYS A 1 75 ? 29.637 42.569 372.926 1.00 34.50 75 LYS A CA 1
ATOM 579 C C . LYS A 1 75 ? 31.014 43.214 373.058 1.00 33.53 75 LYS A C 1
ATOM 580 O O . LYS A 1 75 ? 31.621 43.125 374.099 1.00 30.39 75 LYS A O 1
ATOM 586 N N . ALA A 1 76 ? 31.505 43.873 372.010 1.00 32.89 76 ALA A N 1
ATOM 587 C CA . ALA A 1 76 ? 32.792 44.575 372.098 1.00 31.15 76 ALA A CA 1
ATOM 588 C C . ALA A 1 76 ? 32.645 45.942 372.774 1.00 42.40 76 ALA A C 1
ATOM 589 O O . ALA A 1 76 ? 33.607 46.689 372.879 1.00 33.49 76 ALA A O 1
ATOM 591 N N . GLY A 1 77 ? 31.431 46.294 373.186 1.00 33.33 77 GLY A N 1
ATOM 592 C CA . GLY A 1 77 ? 31.226 47.547 373.881 1.00 37.56 77 GLY A CA 1
ATOM 593 C C . GLY A 1 77 ? 30.772 48.715 373.034 1.00 38.24 77 GLY A C 1
ATOM 594 O O . GLY A 1 77 ? 30.660 49.841 373.527 1.00 34.68 77 GLY A O 1
ATOM 595 N N . ILE A 1 78 ? 30.445 48.461 371.778 1.00 26.50 78 ILE A N 1
ATOM 596 C CA . ILE A 1 78 ? 29.975 49.540 370.918 1.00 33.60 78 ILE A CA 1
ATOM 597 C C . ILE A 1 78 ? 28.517 49.830 371.234 1.00 34.04 78 ILE A C 1
ATOM 598 O O . ILE A 1 78 ? 27.693 48.908 371.231 1.00 28.86 78 ILE A O 1
ATOM 603 N N . THR A 1 79 ? 28.189 51.101 371.482 1.00 31.23 79 THR A N 1
ATOM 604 C CA . THR A 1 79 ? 26.828 51.463 371.895 1.00 39.69 79 THR A CA 1
ATOM 605 C C . THR A 1 79 ? 26.080 52.286 370.840 1.00 32.28 79 THR A C 1
ATOM 606 O O . THR A 1 79 ? 24.888 52.524 370.991 1.00 31.10 79 THR A O 1
ATOM 610 N N . ALA A 1 80 ? 26.770 52.690 369.768 1.00 30.54 80 ALA A N 1
ATOM 611 C CA . ALA A 1 80 ? 26.154 53.479 368.696 1.00 32.74 80 ALA A CA 1
ATOM 612 C C . ALA A 1 80 ? 25.012 52.726 368.018 1.00 28.76 80 ALA A C 1
ATOM 613 O O . ALA A 1 80 ? 24.977 51.496 368.043 1.00 27.83 80 ALA A O 1
ATOM 615 N N . PRO A 1 81 ? 24.067 53.458 367.404 1.00 28.13 81 PRO A N 1
ATOM 616 C CA . PRO A 1 81 ? 23.013 52.775 366.647 1.00 24.39 81 PRO A CA 1
ATOM 617 C C . PRO A 1 81 ? 23.565 51.824 365.566 1.00 31.14 81 PRO A C 1
ATOM 618 O O . PRO A 1 81 ? 24.549 52.101 364.878 1.00 25.32 81 PRO A O 1
ATOM 622 N N . ILE A 1 82 ? 22.911 50.683 365.434 1.00 23.42 82 ILE A N 1
ATOM 623 C CA . ILE A 1 82 ? 23.307 49.678 364.476 1.00 26.00 82 ILE A CA 1
ATOM 624 C C . ILE A 1 82 ? 22.087 49.252 363.668 1.00 21.98 82 ILE A C 1
ATOM 625 O O . ILE A 1 82 ? 21.086 48.807 364.217 1.00 30.74 82 ILE A O 1
ATOM 630 N N . LEU A 1 83 ? 22.164 49.421 362.356 1.00 22.80 83 LEU A N 1
ATOM 631 C CA . LEU A 1 83 ? 21.063 49.082 361.484 1.00 29.07 83 LEU A CA 1
ATOM 632 C C . LEU A 1 83 ? 21.339 47.766 360.795 1.00 32.17 83 LEU A C 1
ATOM 633 O O . LEU A 1 83 ? 22.400 47.605 360.176 1.00 26.05 83 LEU A O 1
ATOM 638 N N . VAL A 1 84 ? 20.377 46.852 360.846 1.00 22.04 84 VAL A N 1
ATOM 639 C CA . VAL A 1 84 ? 20.453 45.606 360.063 1.00 28.69 84 VAL A CA 1
ATOM 640 C C . VAL A 1 84 ? 19.845 45.880 358.676 1.00 30.39 84 VAL A C 1
ATOM 641 O O . VAL A 1 84 ? 18.678 46.272 358.614 1.00 33.07 84 VAL A O 1
ATOM 645 N N . LEU A 1 85 ? 20.629 45.715 357.599 1.00 24.08 85 LEU A N 1
ATOM 646 C CA . LEU A 1 85 ? 20.191 46.104 356.224 1.00 30.02 85 LEU A CA 1
ATOM 647 C C . LEU A 1 85 ? 19.301 45.059 355.526 1.00 29.22 85 LEU A C 1
ATOM 648 O O . LEU A 1 85 ? 18.522 45.381 354.586 1.00 33.41 85 LEU A O 1
ATOM 653 N N . GLY A 1 86 ? 19.419 43.813 355.964 1.00 26.68 86 GLY A N 1
ATOM 654 C CA . GLY A 1 86 ? 18.685 42.735 355.345 1.00 31.06 86 GLY A CA 1
ATOM 655 C C . GLY A 1 86 ? 17.460 42.365 356.134 1.00 31.31 86 GLY A C 1
ATOM 656 O O . GLY A 1 86 ? 17.048 43.074 357.055 1.00 38.75 86 GLY A O 1
ATOM 657 N N . PHE A 1 87 ? 16.901 41.203 355.816 1.00 25.38 87 PHE A N 1
ATOM 658 C CA . PHE A 1 87 ? 15.674 40.770 356.468 1.00 32.11 87 PHE A CA 1
ATOM 659 C C . PHE A 1 87 ? 15.973 40.087 357.805 1.00 33.00 87 PHE A C 1
ATOM 660 O O . PHE A 1 87 ? 16.835 39.214 357.882 1.00 32.79 87 PHE A O 1
ATOM 668 N N . THR A 1 88 ? 15.224 40.459 358.835 1.00 29.54 88 THR A N 1
ATOM 669 C CA . THR A 1 88 ? 15.328 39.794 360.135 1.00 36.37 88 THR A CA 1
ATOM 670 C C . THR A 1 88 ? 14.048 39.043 360.466 1.00 41.13 88 THR A C 1
ATOM 671 O O . THR A 1 88 ? 12.947 39.619 360.482 1.00 28.64 88 THR A O 1
ATOM 675 N N . SER A 1 89 ? 14.196 37.745 360.713 1.00 37.00 89 SER A N 1
ATOM 676 C CA . SER A 1 89 ? 13.065 36.902 361.081 1.00 31.34 89 SER A CA 1
ATOM 677 C C . SER A 1 89 ? 12.372 37.382 362.364 1.00 39.66 89 SER A C 1
ATOM 678 O O . SER A 1 89 ? 13.023 37.826 363.312 1.00 29.66 89 SER A O 1
ATOM 681 N N . LEU A 1 90 ? 11.052 37.250 362.407 1.00 35.58 90 LEU A N 1
ATOM 682 C CA . LEU A 1 90 ? 10.295 37.634 363.590 1.00 39.08 90 LEU A CA 1
ATOM 683 C C . LEU A 1 90 ? 10.773 36.885 364.846 1.00 37.01 90 LEU A C 1
ATOM 684 O O . LEU A 1 90 ? 10.528 37.331 365.965 1.00 37.04 90 LEU A O 1
ATOM 689 N N . SER A 1 91 ? 11.461 35.760 364.686 1.00 31.70 91 SER A N 1
ATOM 690 C CA . SER A 1 91 ? 11.919 35.027 365.872 1.00 34.63 91 SER A CA 1
ATOM 691 C C . SER A 1 91 ? 12.991 35.817 366.606 1.00 39.46 91 SER A C 1
ATOM 692 O O . SER A 1 91 ? 13.327 35.493 367.729 1.00 33.51 91 SER A O 1
ATOM 695 N N . CYS A 1 92 ? 13.528 36.858 365.976 1.00 35.92 92 CYS A N 1
ATOM 696 C CA . CYS A 1 92 ? 14.585 37.644 366.602 1.00 31.40 92 CYS A CA 1
ATOM 697 C C . CYS A 1 92 ? 14.157 39.053 366.992 1.00 37.88 92 CYS A C 1
ATOM 698 O O . CYS A 1 92 ? 15.003 39.883 367.313 1.00 36.95 92 CYS A O 1
ATOM 701 N N . VAL A 1 93 ? 12.858 39.323 367.009 1.00 33.00 93 VAL A N 1
ATOM 702 C CA . VAL A 1 93 ? 12.401 40.655 367.372 1.00 30.60 93 VAL A CA 1
ATOM 703 C C . VAL A 1 93 ? 12.749 40.953 368.864 1.00 34.15 93 VAL A C 1
ATOM 704 O O . VAL A 1 93 ? 13.297 42.009 369.174 1.00 28.81 93 VAL A O 1
ATOM 708 N N . LYS A 1 94 ? 12.467 40.020 369.769 1.00 33.43 94 LYS A N 1
ATOM 709 C CA . LYS A 1 94 ? 12.736 40.227 371.200 1.00 42.41 94 LYS A CA 1
ATOM 710 C C . LYS A 1 94 ? 14.228 40.506 371.479 1.00 37.39 94 LYS A C 1
ATOM 711 O O . LYS A 1 94 ? 14.596 41.499 372.125 1.00 38.63 94 LYS A O 1
ATOM 717 N N . LYS A 1 95 ? 15.074 39.604 370.989 1.00 33.62 95 LYS A N 1
ATOM 718 C CA . LYS A 1 95 ? 16.516 39.772 371.036 1.00 32.47 95 LYS A CA 1
ATOM 719 C C . LYS A 1 95 ? 17.028 41.107 370.457 1.00 28.65 95 LYS A C 1
ATOM 720 O O . LYS A 1 95 ? 17.883 41.777 371.054 1.00 28.42 95 LYS A O 1
ATOM 726 N N . SER A 1 96 ? 16.499 41.540 369.329 1.00 32.51 96 SER A N 1
ATOM 727 C CA . SER A 1 96 ? 17.001 42.778 368.746 1.00 32.08 96 SER A CA 1
ATOM 728 C C . SER A 1 96 ? 16.659 43.947 369.669 1.00 32.51 96 SER A C 1
ATOM 729 O O . SER A 1 96 ? 17.434 44.898 369.749 1.00 33.19 96 SER A O 1
ATOM 732 N N . ALA A 1 97 ? 15.492 43.882 370.336 1.00 30.50 97 ALA A N 1
ATOM 733 C CA . ALA A 1 97 ? 15.076 44.916 371.278 1.00 26.15 97 ALA A CA 1
ATOM 734 C C . ALA A 1 97 ? 15.969 44.909 372.522 1.00 30.74 97 ALA A C 1
ATOM 735 O O . ALA A 1 97 ? 16.392 45.966 373.002 1.00 28.84 97 ALA A O 1
ATOM 737 N N . ALA A 1 98 ? 16.292 43.726 373.024 1.00 34.98 98 ALA A N 1
ATOM 738 C CA . ALA A 1 98 ? 17.175 43.652 374.186 1.00 32.81 98 ALA A CA 1
ATOM 739 C C . ALA A 1 98 ? 18.568 44.244 373.895 1.00 30.87 98 ALA A C 1
ATOM 740 O O . ALA A 1 98 ? 19.172 44.912 374.740 1.00 32.47 98 ALA A O 1
ATOM 742 N N . TRP A 1 99 ? 19.054 44.048 372.679 1.00 32.99 99 TRP A N 1
ATOM 743 C CA . TRP A 1 99 ? 20.409 44.440 372.338 1.00 32.70 99 TRP A CA 1
ATOM 744 C C . TRP A 1 99 ? 20.418 45.831 371.690 1.00 32.25 99 TRP A C 1
ATOM 745 O O . TRP A 1 99 ? 21.448 46.267 371.184 1.00 26.21 99 TRP A O 1
ATOM 756 N N . ASN A 1 100 ? 19.259 46.499 371.662 1.00 31.36 100 ASN A N 1
ATOM 757 C CA . ASN A 1 100 ? 19.151 47.840 371.086 1.00 28.37 100 ASN A CA 1
ATOM 758 C C . ASN A 1 100 ? 19.650 47.895 369.628 1.00 32.31 100 ASN A C 1
ATOM 759 O O . ASN A 1 100 ? 20.345 48.824 369.218 1.00 34.05 100 ASN A O 1
ATOM 764 N N . ILE A 1 101 ? 19.266 46.894 368.847 1.00 25.13 101 ILE A N 1
ATOM 765 C CA . ILE A 1 101 ? 19.644 46.813 367.448 1.00 29.62 101 ILE A CA 1
ATOM 766 C C . ILE A 1 101 ? 18.459 47.314 366.617 1.00 33.28 101 ILE A C 1
ATOM 767 O O . ILE A 1 101 ? 17.319 47.009 366.938 1.00 30.95 101 ILE A O 1
ATOM 772 N N . THR A 1 102 ? 18.747 48.116 365.585 1.00 29.14 102 THR A N 1
ATOM 773 C CA . THR A 1 102 ? 17.726 48.678 364.714 1.00 30.04 102 THR A CA 1
ATOM 774 C C . THR A 1 102 ? 17.516 47.737 363.524 1.00 32.40 102 THR A C 1
ATOM 775 O O . THR A 1 102 ? 18.479 47.331 362.864 1.00 31.42 102 THR A O 1
ATOM 779 N N . LEU A 1 103 ? 16.265 47.401 363.234 1.00 27.06 103 LEU A N 1
ATOM 780 C CA . LEU A 1 103 ? 15.971 46.468 362.143 1.00 20.78 103 LEU A CA 1
ATOM 781 C C . LEU A 1 103 ? 15.343 47.201 360.945 1.00 32.06 103 LEU A C 1
ATOM 782 O O . LEU A 1 103 ? 14.656 48.210 361.120 1.00 31.41 103 LEU A O 1
ATOM 787 N N . SER A 1 104 ? 15.627 46.699 359.739 1.00 28.04 104 SER A N 1
ATOM 788 C CA . SER A 1 104 ? 14.934 47.097 358.519 1.00 31.21 104 SER A CA 1
ATOM 789 C C . SER A 1 104 ? 13.663 46.253 358.351 1.00 34.67 104 SER A C 1
ATOM 790 O O . SER A 1 104 ? 13.711 45.041 358.583 1.00 29.30 104 SER A O 1
ATOM 793 N N . ALA A 1 105 ? 12.556 46.871 357.934 1.00 32.29 105 ALA A N 1
ATOM 794 C CA . ALA A 1 105 ? 11.325 46.134 357.599 1.00 39.17 105 ALA A CA 1
ATOM 795 C C . ALA A 1 105 ? 10.554 46.952 356.573 1.00 40.34 105 ALA A C 1
ATOM 796 O O . ALA A 1 105 ? 10.858 48.127 356.371 1.00 31.01 105 ALA A O 1
ATOM 798 N N . PHE A 1 106 ? 9.817 46.481 356.021 1.00 34.28 106 PHE A N 1
ATOM 799 C CA . PHE A 1 106 ? 8.951 47.089 354.999 1.00 26.42 106 PHE A CA 1
ATOM 800 C C . PHE A 1 106 ? 7.618 46.354 354.756 1.00 48.97 106 PHE A C 1
ATOM 801 O O . PHE A 1 106 ? 7.101 46.384 353.686 1.00 33.67 106 PHE A O 1
ATOM 809 N N . GLN A 1 107 ? 6.890 45.771 355.450 1.00 36.14 107 GLN A N 1
ATOM 810 C CA . GLN A 1 107 ? 5.643 45.008 355.223 1.00 42.68 107 GLN A CA 1
ATOM 811 C C . GLN A 1 107 ? 4.694 45.268 356.399 1.00 40.88 107 GLN A C 1
ATOM 812 O O . GLN A 1 107 ? 5.088 45.136 357.572 1.00 34.74 107 GLN A O 1
ATOM 818 N N . VAL A 1 108 ? 3.433 45.561 356.121 1.00 45.43 108 VAL A N 1
ATOM 819 C CA . VAL A 1 108 ? 2.459 45.748 357.205 1.00 43.43 108 VAL A CA 1
ATOM 820 C C . VAL A 1 108 ? 2.436 44.545 358.170 1.00 45.31 108 VAL A C 1
ATOM 821 O O . VAL A 1 108 ? 2.496 44.706 359.393 1.00 33.23 108 VAL A O 1
ATOM 825 N N . ASP A 1 109 ? 2.362 43.331 357.630 1.00 46.16 109 ASP A N 1
ATOM 826 C CA . ASP A 1 109 ? 2.233 42.168 358.496 1.00 42.78 109 ASP A CA 1
ATOM 827 C C . ASP A 1 109 ? 3.423 42.014 359.444 1.00 44.82 109 ASP A C 1
ATOM 828 O O . ASP A 1 109 ? 3.249 41.669 360.612 1.00 40.59 109 ASP A O 1
ATOM 833 N N . TRP A 1 110 ? 4.624 42.259 358.944 1.00 31.59 110 TRP A N 1
ATOM 834 C CA . TRP A 1 110 ? 5.809 42.150 359.786 1.00 27.77 110 TRP A CA 1
ATOM 835 C C . TRP A 1 110 ? 5.737 43.166 360.925 1.00 36.13 110 TRP A C 1
ATOM 836 O O . TRP A 1 110 ? 6.029 42.813 362.077 1.00 36.14 110 TRP A O 1
ATOM 847 N N . MET A 1 111 ? 5.348 44.414 360.631 1.00 33.64 111 MET A N 1
ATOM 848 C CA . MET A 1 111 ? 5.260 45.442 361.684 1.00 34.72 111 MET A CA 1
ATOM 849 C C . MET A 1 111 ? 4.287 44.962 362.756 1.00 36.19 111 MET A C 1
ATOM 850 O O . MET A 1 111 ? 4.571 45.056 363.947 1.00 36.12 111 MET A O 1
ATOM 855 N N . LYS A 1 112 ? 3.122 44.468 362.325 1.00 35.37 112 LYS A N 1
ATOM 856 C CA . LYS A 1 112 ? 2.071 44.071 363.265 1.00 52.30 112 LYS A CA 1
ATOM 857 C C . LYS A 1 112 ? 2.432 42.866 364.106 1.00 43.39 112 LYS A C 1
ATOM 858 O O . LYS A 1 112 ? 2.139 42.842 365.300 1.00 43.74 112 LYS A O 1
ATOM 864 N N . GLU A 1 113 ? 3.033 41.850 363.493 1.00 36.84 113 GLU A N 1
ATOM 865 C CA . GLU A 1 113 ? 3.443 40.668 364.251 1.00 39.65 113 GLU A CA 1
ATOM 866 C C . GLU A 1 113 ? 4.621 40.970 365.190 1.00 41.57 113 GLU A C 1
ATOM 867 O O . GLU A 1 113 ? 4.677 40.470 366.313 1.00 35.73 113 GLU A O 1
ATOM 873 N N . ALA A 1 114 ? 5.564 41.794 364.747 1.00 34.81 114 ALA A N 1
ATOM 874 C CA . ALA A 1 114 ? 6.665 42.163 365.613 1.00 41.99 114 ALA A CA 1
ATOM 875 C C . ALA A 1 114 ? 6.144 42.941 366.826 1.00 42.85 114 ALA A C 1
ATOM 876 O O . ALA A 1 114 ? 6.539 42.685 367.959 1.00 39.98 114 ALA A O 1
ATOM 878 N N . ASN A 1 115 ? 5.239 43.878 366.587 1.00 32.78 115 ASN A N 1
ATOM 879 C CA . ASN A 1 115 ? 4.657 44.643 367.669 1.00 31.22 115 ASN A CA 1
ATOM 880 C C . ASN A 1 115 ? 3.935 43.724 368.654 1.00 38.11 115 ASN A C 1
ATOM 881 O O . ASN A 1 115 ? 4.003 43.928 369.862 1.00 36.83 115 ASN A O 1
ATOM 886 N N . GLU A 1 116 ? 3.266 42.707 368.130 1.00 39.47 116 GLU A N 1
ATOM 887 C CA . GLU A 1 116 ? 2.528 41.770 368.953 1.00 51.68 116 GLU A CA 1
ATOM 888 C C . GLU A 1 116 ? 3.455 40.971 369.868 1.00 45.55 116 GLU A C 1
ATOM 889 O O . GLU A 1 116 ? 3.116 40.715 371.014 1.00 45.00 116 GLU A O 1
ATOM 895 N N . ILE A 1 117 ? 4.600 40.544 369.353 1.00 35.25 117 ILE A N 1
ATOM 896 C CA . ILE A 1 117 ? 5.592 39.843 370.169 1.00 46.41 117 ILE A CA 1
ATOM 897 C C . ILE A 1 117 ? 6.003 40.697 371.371 1.00 41.93 117 ILE A C 1
ATOM 898 O O . ILE A 1 117 ? 5.981 40.252 372.518 1.00 45.00 117 ILE A O 1
ATOM 903 N N . LEU A 1 118 ? 6.334 41.946 371.097 1.00 40.63 118 LEU A N 1
ATOM 904 C CA . LEU A 1 118 ? 6.814 42.843 372.122 1.00 34.99 118 LEU A CA 1
ATOM 905 C C . LEU A 1 118 ? 5.731 43.176 373.163 1.00 38.55 118 LEU A C 1
ATOM 906 O O . LEU A 1 118 ? 6.011 43.310 374.365 1.00 36.58 118 LEU A O 1
ATOM 911 N N . GLU A 1 119 ? 4.497 43.272 372.684 1.00 49.65 119 GLU A N 1
ATOM 912 C CA . GLU A 1 119 ? 3.315 43.531 373.505 1.00 58.48 119 GLU A CA 1
ATOM 913 C C . GLU A 1 119 ? 3.172 42.471 374.591 1.00 55.55 119 GLU A C 1
ATOM 914 O O . GLU A 1 119 ? 2.898 42.764 375.744 1.00 57.65 119 GLU A O 1
ATOM 920 N N . LYS A 1 120 ? 3.328 41.225 374.166 1.00 55.30 120 LYS A N 1
ATOM 921 C CA . LYS A 1 120 ? 3.217 40.063 375.003 1.00 57.06 120 LYS A CA 1
ATOM 922 C C . LYS A 1 120 ? 4.325 40.052 376.035 1.00 55.94 120 LYS A C 1
ATOM 923 O O . LYS A 1 120 ? 4.240 39.343 377.025 1.00 49.40 120 LYS A O 1
ATOM 929 N N . GLU A 1 121 ? 5.380 40.817 375.787 1.00 66.81 121 GLU A N 1
ATOM 930 C CA . GLU A 1 121 ? 6.530 40.793 376.675 1.00 78.67 121 GLU A CA 1
ATOM 931 C C . GLU A 1 121 ? 6.570 41.992 377.616 1.00 88.30 121 GLU A C 1
ATOM 932 O O . GLU A 1 121 ? 5.888 43.007 377.409 1.00 57.27 121 GLU A O 1
ATOM 938 N N . ALA A 1 122 ? 7.373 41.842 378.663 1.00 117.82 122 ALA A N 1
ATOM 939 C CA . ALA A 1 122 ? 7.684 42.923 379.586 1.00 115.83 122 ALA A CA 1
ATOM 940 C C . ALA A 1 122 ? 8.679 43.772 378.825 1.00 140.66 122 ALA A C 1
ATOM 941 O O . ALA A 1 122 ? 9.887 43.583 378.975 1.00 156.99 122 ALA A O 1
ATOM 943 N N . SER A 1 123 ? 8.183 44.538 377.854 1.00 135.69 123 SER A N 1
ATOM 944 C CA . SER A 1 123 ? 9.083 45.257 376.964 1.00 93.55 123 SER A CA 1
ATOM 945 C C . SER A 1 123 ? 9.147 46.753 377.259 1.00 100.93 123 SER A C 1
ATOM 946 O O . SER A 1 123 ? 8.285 47.524 376.824 1.00 82.37 123 SER A O 1
ATOM 949 N N . ALA A 1 124 ? 10.217 47.129 377.958 1.00 122.30 124 ALA A N 1
ATOM 950 C CA . ALA A 1 124 ? 10.508 48.496 378.407 1.00 114.21 124 ALA A CA 1
ATOM 951 C C . ALA A 1 124 ? 11.213 49.401 377.378 1.00 115.52 124 ALA A C 1
ATOM 952 O O . ALA A 1 124 ? 11.725 50.472 377.725 1.00 135.44 124 ALA A O 1
ATOM 954 N N . ASN A 1 125 ? 11.357 48.927 376.155 1.00 76.98 125 ASN A N 1
ATOM 955 C CA . ASN A 1 125 ? 11.943 49.761 375.123 1.00 92.78 125 ASN A CA 1
ATOM 956 C C . ASN A 1 125 ? 11.290 49.428 373.794 1.00 68.25 125 ASN A C 1
ATOM 957 O O . ASN A 1 125 ? 10.969 48.267 373.521 1.00 52.91 125 ASN A O 1
ATOM 962 N N . ARG A 1 126 ? 11.099 50.447 372.964 1.00 72.25 126 ARG A N 1
ATOM 963 C CA . ARG A 1 126 ? 10.563 50.229 371.640 1.00 61.96 126 ARG A CA 1
ATOM 964 C C . ARG A 1 126 ? 11.706 49.734 370.753 1.00 48.72 126 ARG A C 1
ATOM 965 O O . ARG A 1 126 ? 12.872 50.077 370.948 1.00 41.46 126 ARG A O 1
ATOM 973 N N . LEU A 1 127 ? 11.358 48.908 369.786 1.00 44.87 127 LEU A N 1
ATO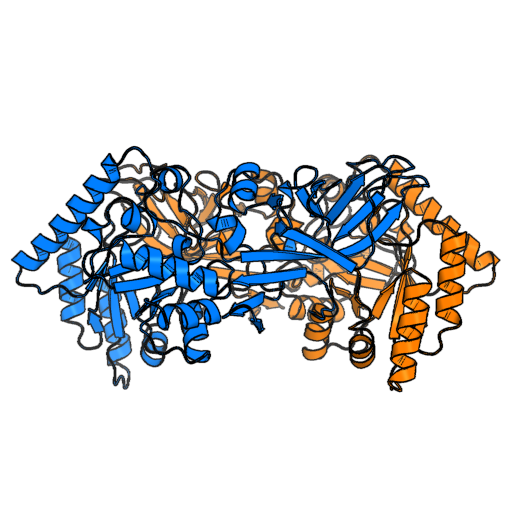M 974 C CA . LEU A 1 127 ? 12.311 48.425 368.814 1.00 30.88 127 LEU A CA 1
ATOM 975 C C . LEU A 1 127 ? 12.429 49.447 367.695 1.00 29.85 127 LEU A C 1
ATOM 976 O O . LEU A 1 127 ? 11.413 49.800 367.082 1.00 36.04 127 LEU A O 1
ATOM 981 N N . ALA A 1 128 ? 13.645 49.950 367.436 1.00 31.43 128 ALA A N 1
ATOM 982 C CA . ALA A 1 128 ? 13.817 50.901 366.313 1.00 33.63 128 ALA A CA 1
ATOM 983 C C . ALA A 1 128 ? 13.755 50.200 364.976 1.00 31.06 128 ALA A C 1
ATOM 984 O O . ALA A 1 128 ? 14.325 49.125 364.784 1.00 27.96 128 ALA A O 1
ATOM 986 N N . ILE A 1 129 ? 13.055 50.843 364.042 1.00 30.11 129 ILE A N 1
ATOM 987 C CA . ILE A 1 129 ? 12.808 50.285 362.708 1.00 27.23 129 ILE A CA 1
ATOM 988 C C . ILE A 1 129 ? 13.135 51.337 361.618 1.00 37.53 129 ILE A C 1
ATOM 989 O O . ILE A 1 129 ? 12.688 52.486 361.733 1.00 30.64 129 ILE A O 1
ATOM 994 N N . HIS A 1 130 ? 13.893 50.955 360.576 1.00 29.44 130 HIS A N 1
ATOM 995 C CA . HIS A 1 130 ? 13.941 51.732 359.337 1.00 23.02 130 HIS A CA 1
ATOM 996 C C . HIS A 1 130 ? 13.078 51.062 358.271 1.00 34.82 130 HIS A C 1
ATOM 997 O O . HIS A 1 130 ? 13.096 49.840 358.130 1.00 34.63 130 HIS A O 1
ATOM 1004 N N . ILE A 1 131 ? 12.361 51.867 357.489 1.00 26.84 131 ILE A N 1
ATOM 1005 C CA . ILE A 1 131 ? 11.650 51.350 356.316 1.00 31.83 131 ILE A CA 1
ATOM 1006 C C . ILE A 1 131 ? 12.511 51.420 355.073 1.00 32.90 131 ILE A C 1
ATOM 1007 O O . ILE A 1 131 ? 13.072 52.467 354.764 1.00 29.29 131 ILE A O 1
ATOM 1012 N N . ASN A 1 132 ? 12.623 50.284 354.398 1.00 32.07 132 ASN A N 1
ATOM 1013 C CA . ASN A 1 132 ? 13.270 50.160 353.094 1.00 30.67 132 ASN A CA 1
ATOM 1014 C C . ASN A 1 132 ? 12.267 50.406 351.953 1.00 34.29 132 ASN A C 1
ATOM 1015 O O . ASN A 1 132 ? 11.266 49.692 351.854 1.00 36.63 132 ASN A O 1
ATOM 1020 N N . VAL A 1 133 ? 12.535 51.416 351.126 1.00 32.13 133 VAL A N 1
ATOM 1021 C CA . VAL A 1 133 ? 11.783 51.645 349.886 1.00 36.32 133 VAL A CA 1
ATOM 1022 C C . VAL A 1 133 ? 12.598 51.138 348.729 1.00 35.26 133 VAL A C 1
ATOM 1023 O O . VAL A 1 133 ? 13.715 51.608 348.506 1.00 29.52 133 VAL A O 1
ATOM 1027 N N . ASP A 1 134 ? 12.041 50.189 347.989 1.00 32.21 134 ASP A N 1
ATOM 1028 C CA . ASP A 1 134 ? 12.691 49.624 346.806 1.00 32.97 134 ASP A CA 1
ATOM 1029 C C . ASP A 1 134 ? 12.323 50.511 345.626 1.00 34.57 134 ASP A C 1
ATOM 1030 O O . ASP A 1 134 ? 11.188 50.493 345.192 1.00 34.40 134 ASP A O 1
ATOM 1035 N N . THR A 1 135 ? 13.287 51.289 345.136 1.00 33.05 135 THR A N 1
ATOM 1036 C CA . THR A 1 135 ? 13.092 52.171 343.988 1.00 34.90 135 THR A CA 1
ATOM 1037 C C . THR A 1 135 ? 13.740 51.633 342.723 1.00 36.25 135 THR A C 1
ATOM 1038 O O . THR A 1 135 ? 13.772 52.332 341.705 1.00 30.32 135 THR A O 1
ATOM 1042 N N . GLY A 1 136 ? 14.245 50.400 342.749 1.00 28.15 136 GLY A N 1
ATOM 1043 C CA . GLY A 1 136 ? 14.801 49.816 341.531 1.00 28.90 136 GLY A CA 1
ATOM 1044 C C . GLY A 1 136 ? 15.882 48.775 341.704 1.00 34.76 136 GLY A C 1
ATOM 1045 O O . GLY A 1 136 ? 16.303 48.132 340.734 1.00 37.54 136 GLY A O 1
ATOM 1046 N N . MET A 1 137 ? 16.330 48.585 342.941 1.00 34.99 137 MET A N 1
ATOM 1047 C CA . MET A 1 137 ? 17.328 47.570 343.208 1.00 36.76 137 MET A CA 1
ATOM 1048 C C . MET A 1 137 ? 16.660 46.206 343.137 1.00 28.05 137 MET A C 1
ATOM 1049 O O . MET A 1 137 ? 17.307 45.205 342.865 1.00 39.31 137 MET A O 1
ATOM 1054 N N . GLY A 1 138 ? 15.360 46.170 343.407 1.00 31.48 138 GLY A N 1
ATOM 1055 C CA . GLY A 1 138 ? 14.585 44.943 343.326 1.00 35.53 138 GLY A CA 1
ATOM 1056 C C . GLY A 1 138 ? 14.954 43.834 344.317 1.00 41.55 138 GLY A C 1
ATOM 1057 O O . GLY A 1 138 ? 14.676 42.656 344.058 1.00 32.99 138 GLY A O 1
ATOM 1058 N N . ARG A 1 139 ? 15.565 44.200 345.444 1.00 33.87 139 ARG A N 1
ATOM 1059 C CA . ARG A 1 139 ? 16.089 43.224 346.411 1.00 34.95 139 ARG A CA 1
ATOM 1060 C C . ARG A 1 139 ? 15.148 43.141 347.614 1.00 35.28 139 ARG A C 1
ATOM 1061 O O . ARG A 1 139 ? 14.409 42.176 347.769 1.00 34.05 139 ARG A O 1
ATOM 1069 N N . LEU A 1 140 ? 15.165 44.152 348.463 1.00 40.67 140 LEU A N 1
ATOM 1070 C CA . LEU A 1 140 ? 14.152 44.269 349.505 1.00 38.29 140 LEU A CA 1
ATOM 1071 C C . LEU A 1 140 ? 13.529 45.662 349.450 1.00 27.13 140 LEU A C 1
ATOM 1072 O O . LEU A 1 140 ? 14.115 46.579 348.878 1.00 33.73 140 LEU A O 1
ATOM 1077 N N . GLY A 1 141 ? 12.348 45.806 350.049 1.00 30.97 141 GLY A N 1
ATOM 1078 C CA . GLY A 1 141 ? 11.721 47.105 350.229 1.00 29.02 141 GLY A CA 1
ATOM 1079 C C . GLY A 1 141 ? 10.342 47.184 349.623 1.00 32.81 141 GLY A C 1
ATOM 1080 O O . GLY A 1 141 ? 10.000 46.344 348.784 1.00 28.07 141 GLY A O 1
ATOM 1081 N N . VAL A 1 142 ? 9.565 48.192 350.034 1.00 31.87 142 VAL A N 1
ATOM 1082 C CA . VAL A 1 142 ? 8.212 48.401 349.503 1.00 38.74 142 VAL A CA 1
ATOM 1083 C C . VAL A 1 142 ? 8.310 49.233 348.213 1.00 35.70 142 VAL A C 1
ATOM 1084 O O . VAL A 1 142 ? 9.147 50.128 348.110 1.00 36.69 142 VAL A O 1
ATOM 1088 N N . ARG A 1 143 ? 7.462 48.942 347.226 1.00 30.23 143 ARG A N 1
ATOM 1089 C CA . ARG A 1 143 ? 7.678 49.453 345.848 1.00 45.53 143 ARG A CA 1
ATOM 1090 C C . ARG A 1 143 ? 6.635 50.465 345.342 1.00 41.69 143 ARG A C 1
ATOM 1091 O O . ARG A 1 143 ? 6.788 51.005 344.247 1.00 34.41 143 ARG A O 1
ATOM 1099 N N . THR A 1 144 ? 5.565 50.690 346.103 1.00 40.33 144 THR A N 1
ATOM 1100 C CA . THR A 1 144 ? 4.531 51.654 345.737 1.00 50.60 144 THR A CA 1
ATOM 1101 C C . THR A 1 144 ? 4.219 52.644 346.865 1.00 44.56 144 THR A C 1
ATOM 1102 O O . THR A 1 144 ? 4.462 52.363 348.057 1.00 40.82 144 THR A O 1
ATOM 1106 N N . LYS A 1 145 ? 3.676 53.792 346.477 1.00 43.92 145 LYS A N 1
ATOM 1107 C CA . LYS A 1 145 ? 3.321 54.860 347.402 1.00 45.37 145 LYS A CA 1
ATOM 1108 C C . LYS A 1 145 ? 2.221 54.433 348.334 1.00 48.81 145 LYS A C 1
ATOM 1109 O O . LYS A 1 145 ? 2.298 54.670 349.535 1.00 44.83 145 LYS A O 1
ATOM 1115 N N . GLU A 1 146 ? 1.227 53.748 347.774 1.00 46.86 146 GLU A N 1
ATOM 1116 C CA . GLU A 1 146 ? 0.071 53.316 348.537 1.00 54.83 146 GLU A CA 1
ATOM 1117 C C . GLU A 1 146 ? 0.460 52.273 349.590 1.00 52.39 146 GLU A C 1
ATOM 1118 O O . GLU A 1 146 ? 0.012 52.347 350.730 1.00 48.69 146 GLU A O 1
ATOM 1124 N N . GLU A 1 147 ? 1.293 51.308 349.225 1.00 47.80 147 GLU A N 1
ATOM 1125 C CA . GLU A 1 147 ? 1.751 50.326 350.202 1.00 56.11 147 GLU A CA 1
ATOM 1126 C C . GLU A 1 147 ? 2.707 50.954 351.241 1.00 39.72 147 GLU A C 1
ATOM 1127 O O . GLU A 1 147 ? 2.678 50.576 352.407 1.00 43.89 147 GLU A O 1
ATOM 1133 N N . LEU A 1 148 ? 3.571 51.882 350.820 1.00 38.68 148 LEU A N 1
ATOM 1134 C CA . LEU A 1 148 ? 4.442 52.602 351.762 1.00 42.00 148 LEU A CA 1
ATOM 1135 C C . LEU A 1 148 ? 3.603 53.281 352.870 1.00 44.89 148 LEU A C 1
ATOM 1136 O O . LEU A 1 148 ? 3.897 53.171 354.067 1.00 46.51 148 LEU A O 1
ATOM 1141 N N . LEU A 1 149 ? 2.528 53.945 352.477 1.00 38.31 149 LEU A N 1
ATOM 1142 C CA . LEU A 1 149 ? 1.675 54.625 353.452 1.00 42.82 149 LEU A CA 1
ATOM 1143 C C . LEU A 1 149 ? 1.032 53.635 354.433 1.00 37.26 149 LEU A C 1
ATOM 1144 O O . LEU A 1 149 ? 0.941 53.905 355.626 1.00 45.18 149 LEU A O 1
ATOM 1149 N N . GLU A 1 150 ? 0.618 52.474 353.945 1.00 39.58 150 GLU A N 1
ATOM 1150 C CA . GLU A 1 150 ? 0.031 51.474 354.821 1.00 52.10 150 GLU A CA 1
ATOM 1151 C C . GLU A 1 150 ? 1.074 50.956 355.817 1.00 51.79 150 GLU A C 1
ATOM 1152 O O . GLU A 1 150 ? 0.756 50.736 356.965 1.00 38.52 150 GLU A O 1
ATOM 1158 N N . VAL A 1 151 ? 2.316 50.782 355.370 1.00 39.96 151 VAL A N 1
ATOM 1159 C CA . VAL A 1 151 ? 3.395 50.305 356.229 1.00 45.41 151 VAL A CA 1
ATOM 1160 C C . VAL A 1 151 ? 3.729 51.347 357.309 1.00 41.51 151 VAL A C 1
ATOM 1161 O O . VAL A 1 151 ? 3.907 51.007 358.488 1.00 39.91 151 VAL A O 1
ATOM 1165 N N . VAL A 1 152 ? 3.807 52.609 356.896 1.00 36.89 152 VAL A N 1
ATOM 1166 C CA . VAL A 1 152 ? 4.068 53.705 357.817 1.00 41.26 152 VAL A CA 1
ATOM 1167 C C . VAL A 1 152 ? 2.934 53.806 358.867 1.00 34.87 152 VAL A C 1
ATOM 1168 O O . VAL A 1 152 ? 3.208 53.975 360.050 1.00 35.55 152 VAL A O 1
ATOM 1172 N N . LYS A 1 153 ? 1.676 53.710 358.439 1.00 35.51 153 LYS A N 1
ATOM 1173 C CA . LYS A 1 153 ? 0.551 53.740 359.369 1.00 40.30 153 LYS A CA 1
ATOM 1174 C C . LYS A 1 153 ? 0.604 52.573 360.354 1.00 41.67 153 LYS A C 1
ATOM 1175 O O . LYS A 1 153 ? 0.241 52.725 361.513 1.00 45.55 153 LYS A O 1
ATOM 1181 N N . ALA A 1 154 ? 0.993 51.398 359.877 1.00 36.46 154 ALA A N 1
ATOM 1182 C CA . ALA A 1 154 ? 1.117 50.222 360.745 1.00 39.37 154 ALA A CA 1
ATOM 1183 C C . ALA A 1 154 ? 2.230 50.390 361.787 1.00 39.00 154 ALA A C 1
ATOM 1184 O O . ALA A 1 154 ? 2.077 50.037 362.969 1.00 36.76 154 ALA A O 1
ATOM 1186 N N . LEU A 1 155 ? 3.366 50.893 361.324 1.00 36.14 155 LEU A N 1
ATOM 1187 C CA . LEU A 1 155 ? 4.503 51.162 362.189 1.00 41.27 155 LEU A CA 1
ATOM 1188 C C . LEU A 1 155 ? 4.140 52.192 363.256 1.00 41.43 155 LEU A C 1
ATOM 1189 O O . LEU A 1 155 ? 4.403 51.982 364.454 1.00 37.34 155 LEU A O 1
ATOM 1194 N N . LYS A 1 156 ? 3.501 53.283 362.846 1.00 37.89 156 LYS A N 1
ATOM 1195 C CA . LYS A 1 156 ? 3.097 54.331 363.797 1.00 48.98 156 LYS A CA 1
ATOM 1196 C C . LYS A 1 156 ? 2.049 53.833 364.803 1.00 50.46 156 LYS A C 1
ATOM 1197 O O . LYS A 1 156 ? 2.048 54.251 365.957 1.00 45.13 156 LYS A O 1
ATOM 1203 N N . ALA A 1 157 ? 1.160 52.952 364.353 1.00 51.98 157 ALA A N 1
ATOM 1204 C CA . ALA A 1 157 ? 0.125 52.399 365.214 1.00 50.57 157 ALA A CA 1
ATOM 1205 C C . ALA A 1 157 ? 0.700 51.356 366.169 1.00 51.20 157 ALA A C 1
ATOM 1206 O O . ALA A 1 157 ? 0.074 51.001 367.163 1.00 42.97 157 ALA A O 1
ATOM 1208 N N . SER A 1 158 ? 1.916 50.905 365.875 1.00 44.02 158 SER A N 1
ATOM 1209 C CA . SER A 1 158 ? 2.590 49.893 366.679 1.00 41.35 158 SER A CA 1
ATOM 1210 C C . SER A 1 158 ? 3.404 50.586 367.773 1.00 38.28 158 SER A C 1
ATOM 1211 O O . SER A 1 158 ? 4.520 51.074 367.537 1.00 36.52 158 SER A O 1
ATOM 1214 N N . LYS A 1 159 ? 2.840 50.619 368.968 1.00 39.83 159 LYS A N 1
ATOM 1215 C CA . LYS A 1 159 ? 3.406 51.413 370.043 1.00 61.30 159 LYS A CA 1
ATOM 1216 C C . LYS A 1 159 ? 4.716 50.842 370.574 1.00 50.23 159 LYS A C 1
ATOM 1217 O O . LYS A 1 159 ? 5.464 51.547 371.259 1.00 42.48 159 LYS A O 1
ATOM 1223 N N . PHE A 1 160 ? 4.977 49.557 370.318 1.00 48.32 160 PHE A N 1
ATOM 1224 C CA . PHE A 1 160 ? 6.239 48.971 370.774 1.00 43.20 160 PHE A CA 1
ATOM 1225 C C . PHE A 1 160 ? 7.306 49.055 369.691 1.00 48.50 160 PHE A C 1
ATOM 1226 O O . PHE A 1 160 ? 8.417 48.540 369.861 1.00 35.46 160 PHE A O 1
ATOM 1234 N N . LEU A 1 161 ? 6.976 49.706 368.577 1.00 37.82 161 LEU A N 1
ATOM 1235 C CA . LEU A 1 161 ? 7.962 49.958 367.541 1.00 37.41 161 LEU A CA 1
ATOM 1236 C C . LEU A 1 161 ? 8.126 51.467 367.379 1.00 42.36 161 LEU A C 1
ATOM 1237 O O . LEU A 1 161 ? 7.166 52.212 367.544 1.00 51.55 161 LEU A O 1
ATOM 1242 N N . ARG A 1 162 ? 9.346 51.840 367.003 1.00 37.28 162 ARG A N 1
ATOM 1243 C CA . ARG A 1 162 ? 9.759 53.220 366.781 1.00 39.98 162 ARG A CA 1
ATOM 1244 C C . ARG A 1 162 ? 10.422 53.507 365.412 1.00 37.44 162 ARG A C 1
ATOM 1245 O O . ARG A 1 162 ? 11.497 53.042 365.138 1.00 30.11 162 ARG A O 1
ATOM 1253 N N . TRP A 1 163 ? 9.763 54.295 364.576 1.00 34.75 163 TRP A N 1
ATOM 1254 C CA . TRP A 1 163 ? 10.324 54.624 363.271 1.00 29.50 163 TRP A CA 1
ATOM 1255 C C . TRP A 1 163 ? 11.489 55.606 363.347 1.00 32.62 163 TRP A C 1
ATOM 1256 O O . TRP A 1 163 ? 11.297 56.765 363.693 1.00 33.62 163 TRP A O 1
ATOM 1267 N N . THR A 1 164 ? 12.693 55.161 363.012 1.00 31.83 164 THR A N 1
ATOM 1268 C CA . THR A 1 164 ? 13.881 56.027 363.136 1.00 35.60 164 THR A CA 1
ATOM 1269 C C . THR A 1 164 ? 14.626 56.275 361.800 1.00 29.32 164 THR A C 1
ATOM 1270 O O . THR A 1 164 ? 15.680 56.923 361.768 1.00 31.73 164 THR A O 1
ATOM 1274 N N . GLY A 1 165 ? 14.119 55.727 360.704 1.00 30.81 165 GLY A N 1
ATOM 1275 C CA . GLY A 1 165 ? 14.741 55.990 359.419 1.00 28.13 165 GLY A CA 1
ATOM 1276 C C . GLY A 1 165 ? 13.968 55.495 358.228 1.00 27.32 165 GLY A C 1
ATOM 1277 O O . GLY A 1 165 ? 13.068 54.645 358.349 1.00 30.35 165 GLY A O 1
ATOM 1278 N N . ILE A 1 166 ? 14.317 56.034 357.064 1.00 33.50 166 ILE A N 1
ATOM 1279 C CA . ILE A 1 166 ? 13.732 55.539 355.827 1.00 27.98 166 ILE A CA 1
ATOM 1280 C C . ILE A 1 166 ? 14.780 55.660 354.764 1.00 35.75 166 ILE A C 1
ATOM 1281 O O . ILE A 1 166 ? 15.492 56.669 354.711 1.00 33.20 166 ILE A O 1
ATOM 1286 N N . PHE A 1 167 ? 14.898 54.618 353.940 1.00 26.69 167 PHE A N 1
ATOM 1287 C CA . PHE A 1 167 ? 15.966 54.564 352.973 1.00 29.25 167 PHE A CA 1
ATOM 1288 C C . PHE A 1 167 ? 15.618 53.842 351.679 1.00 35.78 167 PHE A C 1
ATOM 1289 O O . PHE A 1 167 ? 14.630 53.116 351.567 1.00 28.07 167 PHE A O 1
ATOM 1297 N N . THR A 1 168 ? 16.452 54.108 350.689 1.00 39.16 168 THR A N 1
ATOM 1298 C CA . THR A 1 168 ? 16.507 53.315 349.486 1.00 37.57 168 THR A CA 1
ATOM 1299 C C . THR A 1 168 ? 17.938 53.088 349.070 1.00 37.02 168 THR A C 1
ATOM 1300 O O . THR A 1 168 ? 18.878 53.682 349.608 1.00 30.88 168 THR A O 1
ATOM 1304 N N . HIS A 1 169 ? 18.086 52.205 348.107 1.00 39.65 169 HIS A N 1
ATOM 1305 C CA . HIS A 1 169 ? 19.329 51.775 347.547 1.00 33.12 169 HIS A CA 1
ATOM 1306 C C . HIS A 1 169 ? 19.408 51.904 345.994 1.00 33.68 169 HIS A C 1
ATOM 1307 O O . HIS A 1 169 ? 18.576 51.468 345.269 1.00 33.04 169 HIS A O 1
ATOM 1314 N N . PHE A 1 170 ? 20.451 52.562 345.568 1.00 29.72 170 PHE A N 1
ATOM 1315 C CA . PHE A 1 170 ? 20.867 52.838 344.182 1.00 30.23 170 PHE A CA 1
ATOM 1316 C C . PHE A 1 170 ? 21.554 51.605 343.616 1.00 36.13 170 PHE A C 1
ATOM 1317 O O . PHE A 1 170 ? 22.484 51.068 344.237 1.00 29.47 170 PHE A O 1
ATOM 1325 N N . SER A 1 171 ? 21.119 51.154 342.440 1.00 36.62 171 SER A N 1
ATOM 1326 C CA . SER A 1 171 ? 21.706 49.940 341.841 1.00 42.25 171 SER A CA 1
ATOM 1327 C C . SER A 1 171 ? 22.822 50.194 340.791 1.00 30.41 171 SER A C 1
ATOM 1328 O O . SER A 1 171 ? 23.608 49.284 340.491 1.00 29.92 171 SER A O 1
ATOM 1331 N N . THR A 1 172 ? 22.884 51.416 340.249 1.00 29.52 172 THR A N 1
ATOM 1332 C CA . THR A 1 172 ? 23.853 51.772 339.214 1.00 36.00 172 THR A CA 1
ATOM 1333 C C . THR A 1 172 ? 24.503 53.157 339.372 1.00 32.07 172 THR A C 1
ATOM 1334 O O . THR A 1 172 ? 24.884 53.754 338.370 1.00 37.87 172 THR A O 1
ATOM 1338 N N . ALA A 1 173 ? 24.655 53.647 340.604 1.00 30.87 173 ALA A N 1
ATOM 1339 C CA . ALA A 1 173 ? 25.221 54.973 340.859 1.00 40.25 173 ALA A CA 1
ATOM 1340 C C . ALA A 1 173 ? 26.738 55.041 340.593 1.00 34.61 173 ALA A C 1
ATOM 1341 O O . ALA A 1 173 ? 27.334 56.136 340.604 1.00 43.53 173 ALA A O 1
ATOM 1343 N N . ASP A 1 174 ? 27.358 53.880 340.409 1.00 41.60 174 ASP A N 1
ATOM 1344 C CA . ASP A 1 174 ? 28.781 53.843 340.099 1.00 38.66 174 ASP A CA 1
ATOM 1345 C C . ASP A 1 174 ? 29.011 53.724 338.598 1.00 39.85 174 ASP A C 1
ATOM 1346 O O . ASP A 1 174 ? 30.126 53.416 338.187 1.00 31.63 174 ASP A O 1
ATOM 1351 N N . GLU A 1 175 ? 27.970 53.943 337.788 1.00 35.48 175 GLU A N 1
ATOM 1352 C CA . GLU A 1 175 ? 28.098 53.776 336.321 1.00 40.95 175 GLU A CA 1
ATOM 1353 C C . GLU A 1 175 ? 28.042 55.099 335.575 1.00 37.38 175 GLU A C 1
ATOM 1354 O O . GLU A 1 175 ? 27.394 56.031 336.049 1.00 35.64 175 GLU A O 1
ATOM 1360 N N . PRO A 1 176 ? 28.684 55.179 334.374 1.00 41.43 176 PRO A N 1
ATOM 1361 C CA . PRO A 1 176 ? 28.718 56.428 333.598 1.00 32.35 176 PRO A CA 1
ATOM 1362 C C . PRO A 1 176 ? 27.344 56.925 333.178 1.00 44.98 176 PRO A C 1
ATOM 1363 O O . PRO A 1 176 ? 27.133 58.123 333.204 1.00 53.08 176 PRO A O 1
ATOM 1367 N N . ASP A 1 177 ? 26.444 56.033 332.766 1.00 42.92 177 ASP A N 1
ATOM 1368 C CA . ASP A 1 177 ? 25.067 56.419 332.439 1.00 51.97 177 ASP A CA 1
ATOM 1369 C C . ASP A 1 177 ? 24.269 56.589 333.749 1.00 47.65 177 ASP A C 1
ATOM 1370 O O . ASP A 1 177 ? 23.949 55.614 334.427 1.00 39.50 177 ASP A O 1
ATOM 1375 N N . THR A 1 178 ? 23.945 57.829 334.088 1.00 44.44 178 THR A N 1
ATOM 1376 C CA . THR A 1 178 ? 23.288 58.179 335.346 1.00 41.75 178 THR A CA 1
ATOM 1377 C C . THR A 1 178 ? 21.754 58.147 335.288 1.00 42.58 178 THR A C 1
ATOM 1378 O O . THR A 1 178 ? 21.079 58.440 336.279 1.00 39.71 178 THR A O 1
ATOM 1382 N N . THR A 1 179 ? 21.207 57.783 334.133 1.00 43.49 179 THR A N 1
ATOM 1383 C CA . THR A 1 179 ? 19.757 57.800 333.911 1.00 58.19 179 THR A CA 1
ATOM 1384 C C . THR A 1 179 ? 18.961 57.026 334.983 1.00 45.92 179 THR A C 1
ATOM 1385 O O . THR A 1 179 ? 18.032 57.554 335.544 1.00 39.44 179 THR A O 1
ATOM 1389 N N . LEU A 1 180 ? 19.311 55.770 335.258 1.00 38.01 180 LEU A N 1
ATOM 1390 C CA . LEU A 1 180 ? 18.565 55.003 336.279 1.00 36.83 180 LEU A CA 1
ATOM 1391 C C . LEU A 1 180 ? 18.728 55.576 337.675 1.00 33.64 180 LEU A C 1
ATOM 1392 O O . LEU A 1 180 ? 17.787 55.587 338.450 1.00 39.71 180 LEU A O 1
ATOM 1397 N N . THR A 1 181 ? 19.920 56.048 337.994 1.00 35.06 181 THR A N 1
ATOM 1398 C CA . THR A 1 181 ? 20.158 56.652 339.303 1.00 38.97 181 THR A CA 1
ATOM 1399 C C . THR A 1 181 ? 19.270 57.901 339.508 1.00 41.33 181 THR A C 1
ATOM 1400 O O . THR A 1 181 ? 18.700 58.118 340.599 1.00 34.24 181 THR A O 1
ATOM 1404 N N . LYS A 1 182 ? 19.135 58.712 338.466 1.00 38.01 182 LYS A N 1
ATOM 1405 C CA . LYS A 1 182 ? 18.325 59.921 338.578 1.00 36.32 182 LYS A CA 1
ATOM 1406 C C . LYS A 1 182 ? 16.855 59.561 338.698 1.00 45.34 182 LYS A C 1
ATOM 1407 O O . LYS A 1 182 ? 16.125 60.205 339.461 1.00 39.59 182 LYS A O 1
ATOM 1413 N N . LEU A 1 183 ? 16.438 58.503 337.998 1.00 34.88 183 LEU A N 1
ATOM 1414 C CA . LEU A 1 183 ? 15.073 58.011 338.147 1.00 40.83 183 LEU A CA 1
ATOM 1415 C C . LEU A 1 183 ? 14.819 57.426 339.534 1.00 38.11 183 LEU A C 1
ATOM 1416 O O . LEU A 1 183 ? 13.744 57.642 340.080 1.00 40.73 183 LEU A O 1
ATOM 1421 N N . GLN A 1 184 ? 15.778 56.673 340.089 1.00 34.62 184 GLN A N 1
ATOM 1422 C CA . GLN A 1 184 ? 15.630 56.189 341.473 1.00 34.69 184 GLN A CA 1
ATOM 1423 C C . GLN A 1 184 ? 15.482 57.346 342.469 1.00 38.46 184 GLN A C 1
ATOM 1424 O O . GLN A 1 184 ? 14.593 57.337 343.326 1.00 36.89 184 GLN A O 1
ATOM 1430 N N . HIS A 1 185 ? 16.361 58.331 342.360 1.00 31.61 185 HIS A N 1
ATOM 1431 C CA . HIS A 1 185 ? 16.305 59.486 343.241 1.00 31.85 185 HIS A CA 1
ATOM 1432 C C . HIS A 1 185 ? 14.945 60.196 343.132 1.00 33.74 185 HIS A C 1
ATOM 1433 O O . HIS A 1 185 ? 14.305 60.510 344.144 1.00 37.61 185 HIS A O 1
ATOM 1440 N N . GLU A 1 186 ? 14.518 60.457 341.907 1.00 41.90 186 GLU A N 1
ATOM 1441 C CA . GLU A 1 186 ? 13.227 61.102 341.676 1.00 44.70 186 GLU A CA 1
ATOM 1442 C C . GLU A 1 186 ? 12.069 60.318 342.304 1.00 38.39 186 GLU A C 1
ATOM 1443 O O . GLU A 1 186 ? 11.143 60.905 342.841 1.00 35.34 186 GLU A O 1
ATOM 1449 N N . LYS A 1 187 ? 12.109 58.994 342.198 1.00 37.70 187 LYS A N 1
ATOM 1450 C CA . LYS A 1 187 ? 11.047 58.141 342.709 1.00 38.22 187 LYS A CA 1
ATOM 1451 C C . LYS A 1 187 ? 11.049 58.174 344.241 1.00 36.14 187 LYS A C 1
ATOM 1452 O O . LYS A 1 187 ? 10.007 58.319 344.896 1.00 41.48 187 LYS A O 1
ATOM 1458 N N . PHE A 1 188 ? 12.237 58.068 344.823 1.00 39.27 188 PHE A N 1
ATOM 1459 C CA . PHE A 1 188 ? 12.351 58.144 346.271 1.00 45.14 188 PHE A CA 1
ATOM 1460 C C . PHE A 1 188 ? 11.810 59.470 346.782 1.00 37.98 188 PHE A C 1
ATOM 1461 O O . PHE A 1 188 ? 11.083 59.490 347.759 1.00 31.81 188 PHE A O 1
ATOM 1469 N N . ILE A 1 189 ? 12.168 60.582 346.136 1.00 36.61 189 ILE A N 1
ATOM 1470 C CA . ILE A 1 189 ? 11.706 61.893 346.601 1.00 41.51 189 ILE A CA 1
ATOM 1471 C C . ILE A 1 189 ? 10.182 62.001 346.513 1.00 47.91 189 ILE A C 1
ATOM 1472 O O . ILE A 1 189 ? 9.526 62.477 347.440 1.00 44.45 189 ILE A O 1
ATOM 1477 N N . SER A 1 190 ? 9.639 61.514 345.408 1.00 41.47 190 SER A N 1
ATOM 1478 C CA . SER A 1 190 ? 8.209 61.513 345.165 1.00 45.42 190 SER A CA 1
ATOM 1479 C C . SER A 1 190 ? 7.443 60.697 346.227 1.00 38.22 190 SER A C 1
ATOM 1480 O O . SER A 1 190 ? 6.381 61.131 346.674 1.00 44.65 190 SER A O 1
ATOM 1483 N N . PHE A 1 191 ? 7.946 59.520 346.618 1.00 37.14 191 PHE A N 1
ATOM 1484 C CA . PHE A 1 191 ? 7.292 58.772 347.696 1.00 35.61 191 PHE A CA 1
ATOM 1485 C C . PHE A 1 191 ? 7.336 59.547 349.019 1.00 43.26 191 PHE A C 1
ATOM 1486 O O . PHE A 1 191 ? 6.379 59.522 349.821 1.00 39.89 191 PHE A O 1
ATOM 1494 N N . LEU A 1 192 ? 8.474 60.171 349.296 1.00 32.64 192 LEU A N 1
ATOM 1495 C CA . LEU A 1 192 ? 8.631 60.886 350.562 1.00 41.70 192 LEU A CA 1
ATOM 1496 C C . LEU A 1 192 ? 7.739 62.118 350.576 1.00 38.66 192 LEU A C 1
ATOM 1497 O O . LEU A 1 192 ? 7.135 62.423 351.607 1.00 41.74 192 LEU A O 1
ATOM 1502 N N . SER A 1 193 ? 7.615 62.812 349.439 1.00 48.61 193 SER A N 1
ATOM 1503 C CA . SER A 1 193 ? 6.774 64.002 349.420 1.00 42.34 193 SER A CA 1
ATOM 1504 C C . SER A 1 193 ? 5.310 63.561 349.558 1.00 48.97 193 SER A C 1
ATOM 1505 O O . SER A 1 193 ? 4.513 64.244 350.202 1.00 45.03 193 SER A O 1
ATOM 1508 N N . PHE A 1 194 ? 4.969 62.405 348.975 1.00 52.00 194 PHE A N 1
ATOM 1509 C CA . PHE A 1 194 ? 3.640 61.801 349.168 1.00 49.06 194 PHE A CA 1
ATOM 1510 C C . PHE A 1 194 ? 3.309 61.583 350.665 1.00 43.27 194 PHE A C 1
ATOM 1511 O O . PHE A 1 194 ? 2.193 61.859 351.124 1.00 43.69 194 PHE A O 1
ATOM 1519 N N . LEU A 1 195 ? 4.265 61.074 351.427 1.00 40.56 195 LEU A N 1
ATOM 1520 C CA . LEU A 1 195 ? 4.044 60.886 352.859 1.00 45.75 195 LEU A CA 1
ATOM 1521 C C . LEU A 1 195 ? 3.842 62.220 353.565 1.00 46.24 195 LEU A C 1
ATOM 1522 O O . LEU A 1 195 ? 2.977 62.350 354.421 1.00 48.02 195 LEU A O 1
ATOM 1527 N N . LYS A 1 196 ? 4.643 63.203 353.193 1.00 43.21 196 LYS A N 1
ATOM 1528 C CA . LYS A 1 196 ? 4.588 64.509 353.826 1.00 44.94 196 LYS A CA 1
ATOM 1529 C C . LYS A 1 196 ? 3.231 65.142 353.555 1.00 44.36 196 LYS A C 1
ATOM 1530 O O . LYS A 1 196 ? 2.657 65.786 354.440 1.00 53.48 196 LYS A O 1
ATOM 1536 N N . LYS A 1 197 ? 2.713 64.944 352.347 1.00 46.40 197 LYS A N 1
ATOM 1537 C CA . LYS A 1 197 ? 1.388 65.445 352.006 1.00 53.99 197 LYS A CA 1
ATOM 1538 C C . LYS A 1 197 ? 0.283 64.805 352.858 1.00 59.24 197 LYS A C 1
ATOM 1539 O O . LYS A 1 197 ? -0.784 65.387 353.007 1.00 62.80 197 LYS A O 1
ATOM 1545 N N . GLN A 1 198 ? 0.515 63.601 353.377 1.00 42.41 198 GLN A N 1
ATOM 1546 C CA . GLN A 1 198 ? -0.425 62.966 354.305 1.00 50.86 198 GLN A CA 1
ATOM 1547 C C . GLN A 1 198 ? -0.320 63.519 355.719 1.00 58.04 198 GLN A C 1
ATOM 1548 O O . GLN A 1 198 ? -1.088 63.133 356.598 1.00 82.46 198 GLN A O 1
ATOM 1554 N N . GLY A 1 199 ? 0.627 64.429 355.927 1.00 44.33 199 GLY A N 1
ATOM 1555 C CA . GLY A 1 199 ? 0.861 65.046 357.220 1.00 63.08 199 GLY A CA 1
ATOM 1556 C C . GLY A 1 199 ? 1.941 64.330 358.018 1.00 67.27 199 GLY A C 1
ATOM 1557 O O . GLY A 1 199 ? 2.134 64.633 359.198 1.00 66.92 199 GLY A O 1
ATOM 1558 N N . ILE A 1 200 ? 2.630 63.369 357.393 1.00 64.46 200 ILE A N 1
ATOM 1559 C CA . ILE A 1 200 ? 3.647 62.565 358.093 1.00 58.33 200 ILE A CA 1
ATOM 1560 C C . ILE A 1 200 ? 5.004 63.246 358.158 1.00 45.59 200 ILE A C 1
ATOM 1561 O O . ILE A 1 200 ? 5.532 63.704 357.159 1.00 42.59 200 ILE A O 1
ATOM 1566 N N . GLU A 1 201 ? 5.568 63.284 359.356 1.00 42.53 201 GLU A N 1
ATOM 1567 C CA . GLU A 1 201 ? 6.897 63.819 359.570 1.00 49.41 201 GLU A CA 1
ATOM 1568 C C . GLU A 1 201 ? 7.909 62.693 359.354 1.00 42.16 201 GLU A C 1
ATOM 1569 O O . GLU A 1 201 ? 7.729 61.580 359.840 1.00 36.25 201 GLU A O 1
ATOM 1575 N N . LEU A 1 202 ? 8.969 62.980 358.622 1.00 39.97 202 LEU A N 1
ATOM 1576 C CA . LEU A 1 202 ? 9.935 61.949 358.240 1.00 48.53 202 LEU A CA 1
ATOM 1577 C C . LEU A 1 202 ? 11.040 61.776 359.265 1.00 48.41 202 LEU A C 1
ATOM 1578 O O . LEU A 1 202 ? 11.540 62.752 359.791 1.00 38.38 202 LEU A O 1
ATOM 1583 N N . PRO A 1 203 ? 11.432 60.529 359.549 1.00 36.71 203 PRO A N 1
ATOM 1584 C CA . PRO A 1 203 ? 12.639 60.364 360.349 1.00 31.34 203 PRO A CA 1
ATOM 1585 C C . PRO A 1 203 ? 13.874 60.581 359.480 1.00 34.19 203 PRO A C 1
ATOM 1586 O O . PRO A 1 203 ? 13.762 61.221 358.441 1.00 35.87 203 PRO A O 1
ATOM 1590 N N . THR A 1 204 ? 15.022 60.079 359.930 1.00 35.37 204 THR A N 1
ATOM 1591 C CA . THR A 1 204 ? 16.290 60.120 359.193 1.00 32.06 204 THR A CA 1
ATOM 1592 C C . THR A 1 204 ? 16.178 59.546 357.763 1.00 44.16 204 THR A C 1
ATOM 1593 O O . THR A 1 204 ? 15.853 58.385 357.588 1.00 34.51 204 THR A O 1
ATOM 1597 N N . VAL A 1 205 ? 16.429 60.370 356.750 1.00 32.20 205 VAL A N 1
ATOM 1598 C CA . VAL A 1 205 ? 16.431 59.904 355.358 1.00 31.51 205 VAL A CA 1
ATOM 1599 C C . VAL A 1 205 ? 17.848 59.575 354.889 1.00 32.94 205 VAL A C 1
ATOM 1600 O O . VAL A 1 205 ? 18.738 60.436 354.969 1.00 35.46 205 VAL A O 1
ATOM 1604 N N . HIS A 1 206 ? 18.062 58.353 354.384 1.00 31.35 206 HIS A N 1
ATOM 1605 C CA . HIS A 1 206 ? 19.349 58.029 353.751 1.00 25.80 206 HIS A CA 1
ATOM 1606 C C . HIS A 1 206 ? 19.217 57.233 352.464 1.00 30.17 206 HIS A C 1
ATOM 1607 O O . HIS A 1 206 ? 18.368 56.351 352.327 1.00 29.17 206 HIS A O 1
ATOM 1614 N N . MET A 1 207 ? 20.080 57.535 351.506 1.00 28.87 207 MET A N 1
ATOM 1615 C CA . MET A 1 207 ? 20.002 56.834 350.243 1.00 27.24 207 MET A CA 1
ATOM 1616 C C . MET A 1 207 ? 21.362 56.567 349.618 1.00 38.76 207 MET A C 1
ATOM 1617 O O . MET A 1 207 ? 21.479 55.633 348.855 1.00 34.01 207 MET A O 1
ATOM 1622 N N . CYS A 1 208 ? 22.364 57.337 349.903 1.00 34.98 208 CYS A N 1
ATOM 1623 C CA . CYS A 1 208 ? 23.634 57.157 349.289 1.00 35.98 208 CYS A CA 1
ATOM 1624 C C . CYS A 1 208 ? 24.583 56.089 349.824 1.00 33.84 208 CYS A C 1
ATOM 1625 O O . CYS A 1 208 ? 24.804 55.985 350.969 1.00 26.88 208 CYS A O 1
ATOM 1628 N N . ASN A 1 209 ? 25.140 55.365 348.892 1.00 30.60 209 ASN A N 1
ATOM 1629 C CA . ASN A 1 209 ? 26.200 54.465 349.083 1.00 22.62 209 ASN A CA 1
ATOM 1630 C C . ASN A 1 209 ? 27.460 55.297 348.805 1.00 30.22 209 ASN A C 1
ATOM 1631 O O . ASN A 1 209 ? 27.373 56.445 348.591 1.00 30.68 209 ASN A O 1
ATOM 1636 N N . THR A 1 210 ? 28.610 54.657 348.808 1.00 25.20 210 THR A N 1
ATOM 1637 C CA . THR A 1 210 ? 29.843 55.302 348.512 1.00 25.92 210 THR A CA 1
ATOM 1638 C C . THR A 1 210 ? 29.763 55.994 347.114 1.00 34.32 210 THR A C 1
ATOM 1639 O O . THR A 1 210 ? 30.066 57.149 347.013 1.00 29.24 210 THR A O 1
ATOM 1643 N N . ALA A 1 211 ? 29.310 55.295 346.089 1.00 28.90 211 ALA A N 1
ATOM 1644 C CA . ALA A 1 211 ? 29.282 55.842 344.709 1.00 33.97 211 ALA A CA 1
ATOM 1645 C C . ALA A 1 211 ? 28.491 57.136 344.645 1.00 31.33 211 ALA A C 1
ATOM 1646 O O . ALA A 1 211 ? 29.011 58.136 344.150 1.00 32.79 211 ALA A O 1
ATOM 1648 N N . ALA A 1 212 ? 27.249 57.118 345.138 1.00 31.28 212 ALA A N 1
ATOM 1649 C CA . ALA A 1 212 ? 26.390 58.294 345.071 1.00 28.54 212 ALA A CA 1
ATOM 1650 C C . ALA A 1 212 ? 26.860 59.412 346.005 1.00 34.14 212 ALA A C 1
ATOM 1651 O O . ALA A 1 212 ? 26.637 60.583 345.704 1.00 31.95 212 ALA A O 1
ATOM 1653 N N . ALA A 1 213 ? 27.474 59.070 347.144 1.00 36.90 213 ALA A N 1
ATOM 1654 C CA . ALA A 1 213 ? 28.017 60.094 348.017 1.00 30.98 213 ALA A CA 1
ATOM 1655 C C . ALA A 1 213 ? 29.079 60.893 347.262 1.00 30.76 213 ALA A C 1
ATOM 1656 O O . ALA A 1 213 ? 29.195 62.122 347.421 1.00 37.99 213 ALA A O 1
ATOM 1658 N N . ILE A 1 214 ? 29.855 60.194 346.438 1.00 32.08 214 ILE A N 1
ATOM 1659 C CA . ILE A 1 214 ? 30.929 60.842 345.667 1.00 38.54 214 ILE A CA 1
ATOM 1660 C C . ILE A 1 214 ? 30.378 61.565 344.419 1.00 34.09 214 ILE A C 1
ATOM 1661 O O . ILE A 1 214 ? 30.678 62.745 344.195 1.00 38.83 214 ILE A O 1
ATOM 1666 N N . ALA A 1 215 ? 29.537 60.899 343.640 1.00 31.80 215 ALA A N 1
ATOM 1667 C CA . ALA A 1 215 ? 29.097 61.460 342.371 1.00 37.82 215 ALA A CA 1
ATOM 1668 C C . ALA A 1 215 ? 27.866 62.370 342.531 1.00 41.81 215 ALA A C 1
ATOM 1669 O O . ALA A 1 215 ? 27.644 63.233 341.699 1.00 38.94 215 ALA A O 1
ATOM 1671 N N . PHE A 1 216 ? 27.111 62.197 343.620 1.00 31.69 216 PHE A N 1
ATOM 1672 C CA . PHE A 1 216 ? 25.881 62.946 343.869 1.00 34.51 216 PHE A CA 1
ATOM 1673 C C . PHE A 1 216 ? 25.770 63.380 345.342 1.00 33.92 216 PHE A C 1
ATOM 1674 O O . PHE A 1 216 ? 24.802 63.059 346.003 1.00 42.47 216 PHE A O 1
ATOM 1682 N N . PRO A 1 217 ? 26.778 64.092 345.850 1.00 36.06 217 PRO A N 1
ATOM 1683 C CA . PRO A 1 217 ? 26.777 64.508 347.251 1.00 40.21 217 PRO A CA 1
ATOM 1684 C C . PRO A 1 217 ? 25.499 65.273 347.644 1.00 31.02 217 PRO A C 1
ATOM 1685 O O . PRO A 1 217 ? 25.098 65.245 348.827 1.00 35.93 217 PRO A O 1
ATOM 1689 N N . GLU A 1 218 ? 24.853 65.879 346.656 1.00 28.51 218 GLU A N 1
ATOM 1690 C CA . GLU A 1 218 ? 23.604 66.587 346.875 1.00 31.58 218 GLU A CA 1
ATOM 1691 C C . GLU A 1 218 ? 22.449 65.635 347.270 1.00 38.56 218 GLU A C 1
ATOM 1692 O O . GLU A 1 218 ? 21.374 66.098 347.665 1.00 34.82 218 GLU A O 1
ATOM 1698 N N . PHE A 1 219 ? 22.659 64.319 347.155 1.00 32.37 219 PHE A N 1
ATOM 1699 C CA . PHE A 1 219 ? 21.639 63.342 347.530 1.00 34.18 219 PHE A CA 1
ATOM 1700 C C . PHE A 1 219 ? 21.826 62.848 348.977 1.00 32.58 219 PHE A C 1
ATOM 1701 O O . PHE A 1 219 ? 21.121 61.912 349.412 1.00 37.62 219 PHE A O 1
ATOM 1709 N N . SER A 1 220 ? 22.760 63.453 349.714 1.00 29.16 220 SER A N 1
ATOM 1710 C CA . SER A 1 220 ? 23.201 62.890 350.998 1.00 28.67 220 SER A CA 1
ATOM 1711 C C . SER A 1 220 ? 22.123 62.959 352.083 1.00 30.24 220 SER A C 1
ATOM 1712 O O . SER A 1 220 ? 22.177 62.214 353.075 1.00 32.31 220 SER A O 1
ATOM 1715 N N . ALA A 1 221 ? 21.181 63.875 351.892 1.00 30.43 221 ALA A N 1
ATOM 1716 C CA . ALA A 1 221 ? 20.027 63.992 352.741 1.00 33.20 221 ALA A CA 1
ATOM 1717 C C . ALA A 1 221 ? 20.488 64.029 354.211 1.00 33.69 221 ALA A C 1
ATOM 1718 O O . ALA A 1 221 ? 21.483 64.706 354.523 1.00 42.85 221 ALA A O 1
ATOM 1720 N N . ASP A 1 222 ? 19.844 63.280 355.101 1.00 31.82 222 ASP A N 1
ATOM 1721 C CA . ASP A 1 222 ? 20.237 63.290 356.528 1.00 38.10 222 ASP A CA 1
ATOM 1722 C C . ASP A 1 222 ? 21.475 62.433 356.803 1.00 38.22 222 ASP A C 1
ATOM 1723 O O . ASP A 1 222 ? 22.222 62.671 357.752 1.00 31.47 222 ASP A O 1
ATOM 1728 N N . MET A 1 223 ? 21.726 61.450 355.956 1.00 38.20 223 MET A N 1
ATOM 1729 C CA . MET A 1 223 ? 22.747 60.478 356.260 1.00 35.23 223 MET A CA 1
ATOM 1730 C C . MET A 1 223 ? 23.130 59.661 354.981 1.00 31.14 223 MET A C 1
ATOM 1731 O O . MET A 1 223 ? 22.307 59.424 354.099 1.00 33.94 223 MET A O 1
ATOM 1736 N N . ILE A 1 224 ? 24.404 59.315 354.866 1.00 27.28 224 ILE A N 1
ATOM 1737 C CA . ILE A 1 224 ? 24.858 58.432 353.823 1.00 31.19 224 ILE A CA 1
ATOM 1738 C C . ILE A 1 224 ? 25.325 57.106 354.463 1.00 34.57 224 ILE A C 1
ATOM 1739 O O . ILE A 1 224 ? 25.520 57.028 355.701 1.00 24.56 224 ILE A O 1
ATOM 1744 N N . ARG A 1 225 ? 25.460 56.077 353.636 1.00 28.94 225 ARG A N 1
ATOM 1745 C CA . ARG A 1 225 ? 25.967 54.801 354.086 1.00 26.75 225 ARG A CA 1
ATOM 1746 C C . ARG A 1 225 ? 27.299 54.567 353.421 1.00 29.20 225 ARG A C 1
ATOM 1747 O O . ARG A 1 225 ? 27.372 54.222 352.217 1.00 31.71 225 ARG A O 1
ATOM 1755 N N . LEU A 1 226 ? 28.359 54.765 354.199 1.00 27.81 226 LEU A N 1
ATOM 1756 C CA . LEU A 1 226 ? 29.706 54.615 353.701 1.00 28.57 226 LEU A CA 1
ATOM 1757 C C . LEU A 1 226 ? 30.272 53.200 353.906 1.00 30.72 226 LEU A C 1
ATOM 1758 O O . LEU A 1 226 ? 30.670 52.811 355.028 1.00 26.28 226 LEU A O 1
ATOM 1763 N N . GLY A 1 227 ? 30.394 52.493 352.779 1.00 27.54 227 GLY A N 1
ATOM 1764 C CA . GLY A 1 227 ? 30.928 51.156 352.739 1.00 31.26 227 GLY A CA 1
ATOM 1765 C C . GLY A 1 227 ? 32.331 51.094 352.190 1.00 25.42 227 GLY A C 1
ATOM 1766 O O . GLY A 1 227 ? 33.299 51.407 352.892 1.00 23.73 227 GLY A O 1
ATOM 1767 N N . ILE A 1 228 ? 32.421 50.711 350.925 1.00 32.70 228 ILE A N 1
ATOM 1768 C CA . ILE A 1 228 ? 33.694 50.393 350.273 1.00 36.33 228 ILE A CA 1
ATOM 1769 C C . ILE A 1 228 ? 34.702 51.525 350.449 1.00 35.27 228 ILE A C 1
ATOM 1770 O O . ILE A 1 228 ? 35.887 51.286 350.682 1.00 23.39 228 ILE A O 1
ATOM 1775 N N . GLY A 1 229 ? 34.212 52.758 350.386 1.00 27.22 229 GLY A N 1
ATOM 1776 C CA . GLY A 1 229 ? 35.058 53.924 350.513 1.00 27.58 229 GLY A CA 1
ATOM 1777 C C . GLY A 1 229 ? 35.741 54.052 351.865 1.00 33.77 229 GLY A C 1
ATOM 1778 O O . GLY A 1 229 ? 36.844 54.585 351.962 1.00 28.17 229 GLY A O 1
ATOM 1779 N N . LEU A 1 230 ? 35.084 53.583 352.915 1.00 29.94 230 LEU A N 1
ATOM 1780 C CA . LEU A 1 230 ? 35.678 53.582 354.269 1.00 35.63 230 LEU A CA 1
ATOM 1781 C C . LEU A 1 230 ? 37.019 52.842 354.301 1.00 22.39 230 LEU A C 1
ATOM 1782 O O . LEU A 1 230 ? 37.998 53.288 354.947 1.00 31.17 230 LEU A O 1
ATOM 1787 N N . TYR A 1 231 ? 37.059 51.728 353.547 1.00 25.93 231 TYR A N 1
ATOM 1788 C CA . TYR A 1 231 ? 38.223 50.874 353.440 1.00 25.99 231 TYR A CA 1
ATOM 1789 C C . TYR A 1 231 ? 39.228 51.399 352.394 1.00 33.20 231 TYR A C 1
ATOM 1790 O O . TYR A 1 231 ? 40.230 50.757 352.083 1.00 33.12 231 TYR A O 1
ATOM 1799 N N . GLY A 1 232 ? 38.942 52.561 351.823 1.00 29.56 232 GLY A N 1
ATOM 1800 C CA . GLY A 1 232 ? 39.855 53.167 350.882 1.00 30.66 232 GLY A CA 1
ATOM 1801 C C . GLY A 1 232 ? 39.772 52.542 349.497 1.00 32.78 232 GLY A C 1
ATOM 1802 O O . GLY A 1 232 ? 40.737 52.576 348.748 1.00 31.66 232 GLY A O 1
ATOM 1803 N N . LEU A 1 233 ? 38.622 51.978 349.155 1.00 35.37 233 LEU A N 1
ATOM 1804 C CA . LEU A 1 233 ? 38.449 51.344 347.866 1.00 36.13 233 LEU A CA 1
ATOM 1805 C C . LEU A 1 233 ? 37.274 52.006 347.168 1.00 29.43 233 LEU A C 1
ATOM 1806 O O . LEU A 1 233 ? 36.266 52.365 347.817 1.00 28.96 233 LEU A O 1
ATOM 1811 N N . TYR A 1 234 ? 37.407 52.170 345.855 1.00 29.20 234 TYR A N 1
ATOM 1812 C CA . TYR A 1 234 ? 36.368 52.813 345.054 1.00 30.72 234 TYR A CA 1
ATOM 1813 C C . TYR A 1 234 ? 35.329 51.816 344.581 1.00 27.01 234 TYR A C 1
ATOM 1814 O O . TYR A 1 234 ? 35.660 50.687 344.229 1.00 34.53 234 TYR A O 1
ATOM 1823 N N . PRO A 1 235 ? 34.069 52.253 344.495 1.00 28.29 235 PRO A N 1
ATOM 1824 C CA . PRO A 1 235 ? 33.022 51.340 344.030 1.00 39.97 235 PRO A CA 1
ATOM 1825 C C . PRO A 1 235 ? 33.125 50.969 342.543 1.00 38.11 235 PRO A C 1
ATOM 1826 O O . PRO A 1 235 ? 32.514 50.005 342.156 1.00 37.42 235 PRO A O 1
ATOM 1830 N N . SER A 1 236 ? 33.841 51.740 341.739 1.00 30.03 236 SER A N 1
ATOM 1831 C CA . SER A 1 236 ? 34.045 51.432 340.322 1.00 34.66 236 SER A CA 1
ATOM 1832 C C . SER A 1 236 ? 35.192 52.287 339.794 1.00 35.14 236 SER A C 1
ATOM 1833 O O . SER A 1 236 ? 35.471 53.381 340.341 1.00 35.28 236 SER A O 1
ATOM 1836 N N . ALA A 1 237 ? 35.829 51.828 338.721 1.00 29.68 237 ALA A N 1
ATOM 1837 C CA . ALA A 1 237 ? 36.887 52.582 338.083 1.00 28.47 237 ALA A CA 1
ATOM 1838 C C . ALA A 1 237 ? 36.365 53.963 337.659 1.00 38.56 237 ALA A C 1
ATOM 1839 O O . ALA A 1 237 ? 37.088 54.968 337.751 1.00 37.08 237 ALA A O 1
ATOM 1841 N N . TYR A 1 238 ? 35.116 53.994 337.184 1.00 36.15 238 TYR A N 1
ATOM 1842 C CA . TYR A 1 238 ? 34.510 55.232 336.680 1.00 35.52 238 TYR A CA 1
ATOM 1843 C C . TYR A 1 238 ? 34.479 56.264 337.809 1.00 35.75 238 TYR A C 1
ATOM 1844 O O . TYR A 1 238 ? 34.917 57.397 337.635 1.00 36.20 238 TYR A O 1
ATOM 1853 N N . ILE A 1 239 ? 34.020 55.850 338.989 1.00 38.24 239 ILE A N 1
ATOM 1854 C CA . ILE A 1 239 ? 33.963 56.738 340.134 1.00 35.90 239 ILE A CA 1
ATOM 1855 C C . ILE A 1 239 ? 35.374 57.167 340.549 1.00 35.96 239 ILE A C 1
ATOM 1856 O O . ILE A 1 239 ? 35.617 58.356 340.859 1.00 37.65 239 ILE A O 1
ATOM 1861 N N . LYS A 1 240 ? 36.317 56.237 340.533 1.00 33.44 240 LYS A N 1
ATOM 1862 C CA . LYS A 1 240 ? 37.688 56.608 340.873 1.00 36.59 240 LYS A CA 1
ATOM 1863 C C . LYS A 1 240 ? 38.217 57.666 339.899 1.00 39.74 240 LYS A C 1
ATOM 1864 O O . LYS A 1 240 ? 38.830 58.662 340.311 1.00 37.99 240 LYS A O 1
ATOM 1870 N N . GLN A 1 241 ? 37.932 57.458 338.616 1.00 34.90 241 GLN A N 1
ATOM 1871 C CA . GLN A 1 241 ? 38.493 58.308 337.565 1.00 68.18 241 GLN A CA 1
ATOM 1872 C C . GLN A 1 241 ? 37.804 59.700 337.536 1.00 57.36 241 GLN A C 1
ATOM 1873 O O . GLN A 1 241 ? 38.221 60.557 336.787 1.00 47.15 241 GLN A O 1
ATOM 1879 N N . LEU A 1 242 ? 36.741 59.883 338.322 1.00 41.45 242 LEU A N 1
ATOM 1880 C CA . LEU A 1 242 ? 36.079 61.204 338.436 1.00 44.14 242 LEU A CA 1
ATOM 1881 C C . LEU A 1 242 ? 37.035 62.136 339.182 1.00 44.07 242 LEU A C 1
ATOM 1882 O O . LEU A 1 242 ? 36.873 63.326 339.072 1.00 48.10 242 LEU A O 1
ATOM 1887 N N . ASN A 1 243 ? 37.952 61.578 339.960 1.00 40.28 243 ASN A N 1
ATOM 1888 C CA . ASN A 1 243 ? 38.963 62.337 340.742 1.00 42.57 243 ASN A CA 1
ATOM 1889 C C . ASN A 1 243 ? 38.318 63.359 341.688 1.00 47.63 243 ASN A C 1
ATOM 1890 O O . ASN A 1 243 ? 38.839 64.461 341.776 1.00 41.91 243 ASN A O 1
ATOM 1895 N N . LEU A 1 244 ? 37.285 62.970 342.431 1.00 37.22 244 LEU A N 1
ATOM 1896 C CA . LEU A 1 244 ? 36.587 63.917 343.339 1.00 41.78 244 LEU A CA 1
ATOM 1897 C C . LEU A 1 244 ? 36.997 63.739 344.807 1.00 41.69 244 LEU A C 1
ATOM 1898 O O . LEU A 1 244 ? 36.917 64.692 345.542 1.00 36.46 244 LEU A O 1
ATOM 1903 N 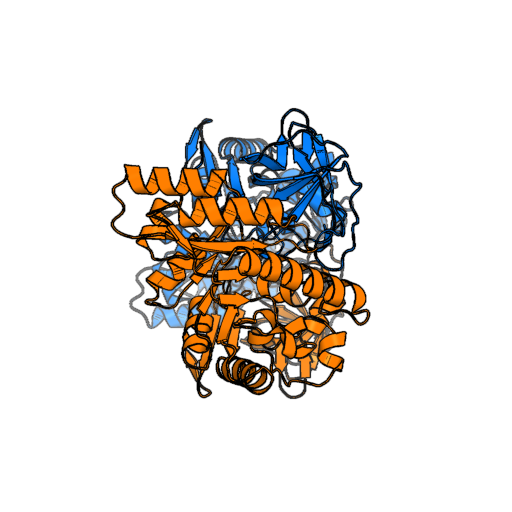N . VAL A 1 245 ? 37.418 62.542 345.201 1.00 42.25 245 VAL A N 1
ATOM 1904 C CA . VAL A 1 245 ? 37.804 62.235 346.552 1.00 51.41 245 VAL A CA 1
ATOM 1905 C C . VAL A 1 245 ? 39.019 61.308 346.523 1.00 42.30 245 VAL A C 1
ATOM 1906 O O . VAL A 1 245 ? 39.062 60.325 345.754 1.00 39.33 245 VAL A O 1
ATOM 1910 N N . LYS A 1 246 ? 39.979 61.615 347.387 1.00 33.37 246 LYS A N 1
ATOM 1911 C CA . LYS A 1 246 ? 41.208 60.864 347.493 1.00 34.44 246 LYS A CA 1
ATOM 1912 C C . LYS A 1 246 ? 41.072 59.836 348.628 1.00 34.22 246 LYS A C 1
ATOM 1913 O O . LYS A 1 246 ? 40.986 60.196 349.781 1.00 38.70 246 LYS A O 1
ATOM 1919 N N . LEU A 1 247 ? 41.062 58.552 348.280 1.00 35.22 247 LEU A N 1
ATOM 1920 C CA . LEU A 1 247 ? 40.918 57.461 349.251 1.00 26.06 247 LEU A CA 1
ATOM 1921 C C . LEU A 1 247 ? 42.224 56.656 349.332 1.00 43.41 247 LEU A C 1
ATOM 1922 O O . LEU A 1 247 ? 42.959 56.595 348.348 1.00 36.42 247 LEU A O 1
ATOM 1927 N N . GLU A 1 248 ? 42.534 56.131 350.486 1.00 44.19 248 GLU A N 1
ATOM 1928 C CA . GLU A 1 248 ? 43.758 55.375 350.709 1.00 40.60 248 GLU A CA 1
ATOM 1929 C C . GLU A 1 248 ? 43.416 53.919 351.126 1.00 26.19 248 GLU A C 1
ATOM 1930 O O . GLU A 1 248 ? 42.730 53.773 352.082 1.00 31.98 248 GLU A O 1
ATOM 1936 N N . PRO A 1 249 ? 43.918 52.879 350.445 1.00 31.01 249 PRO A N 1
ATOM 1937 C CA . PRO A 1 249 ? 43.505 51.505 350.780 1.00 27.97 249 PRO A CA 1
ATOM 1938 C C . PRO A 1 249 ? 43.961 51.129 352.177 1.00 32.06 249 PRO A C 1
ATOM 1939 O O . PRO A 1 249 ? 45.119 51.309 352.527 1.00 33.85 249 PRO A O 1
ATOM 1943 N N . ALA A 1 250 ? 43.040 50.646 353.000 1.00 29.60 250 ALA A N 1
ATOM 1944 C CA . ALA A 1 250 ? 43.396 50.329 354.380 1.00 40.53 250 ALA A CA 1
ATOM 1945 C C . ALA A 1 250 ? 44.065 48.938 354.567 1.00 34.98 250 ALA A C 1
ATOM 1946 O O . ALA A 1 250 ? 44.876 48.777 355.477 1.00 36.32 250 ALA A O 1
ATOM 1948 N N . LEU A 1 251 ? 43.746 47.971 353.696 1.00 30.15 251 LEU A N 1
ATOM 1949 C CA . LEU A 1 251 ? 44.165 46.587 353.875 1.00 24.12 251 LEU A CA 1
ATOM 1950 C C . LEU A 1 251 ? 45.375 46.154 353.058 1.00 30.72 251 LEU A C 1
ATOM 1951 O O . LEU A 1 251 ? 45.496 46.435 351.858 1.00 33.19 251 LEU A O 1
ATOM 1956 N N . SER A 1 252 ? 46.248 45.427 353.726 1.00 32.32 252 SER A N 1
ATOM 1957 C CA . SER A 1 252 ? 47.282 44.683 353.058 1.00 34.93 252 SER A CA 1
ATOM 1958 C C . SER A 1 252 ? 47.263 43.256 353.600 1.00 39.01 252 SER A C 1
ATOM 1959 O O . SER A 1 252 ? 46.844 43.018 354.749 1.00 33.43 252 SER A O 1
ATOM 1962 N N . LEU A 1 253 ? 47.711 42.322 352.770 1.00 28.11 253 LEU A N 1
ATOM 1963 C CA . LEU A 1 253 ? 47.777 40.901 353.095 1.00 29.48 253 LEU A CA 1
ATOM 1964 C C . LEU A 1 253 ? 49.211 40.434 352.860 1.00 32.81 253 LEU A C 1
ATOM 1965 O O . LEU A 1 253 ? 49.761 40.613 351.780 1.00 30.29 253 LEU A O 1
ATOM 1970 N N . LYS A 1 254 ? 49.808 39.847 353.883 1.00 26.96 254 LYS A N 1
ATOM 1971 C CA . LYS A 1 254 ? 51.213 39.518 353.876 1.00 26.18 254 LYS A CA 1
ATOM 1972 C C . LYS A 1 254 ? 51.484 38.098 354.370 1.00 28.35 254 LYS A C 1
ATOM 1973 O O . LYS A 1 254 ? 50.652 37.458 355.072 1.00 30.62 254 LYS A O 1
ATOM 1979 N N . ALA A 1 255 ? 52.675 37.623 354.045 1.00 26.80 255 ALA A N 1
ATOM 1980 C CA . ALA A 1 255 ? 53.147 36.362 354.585 1.00 34.80 255 ALA A CA 1
ATOM 1981 C C . ALA A 1 255 ? 54.659 36.377 354.722 1.00 34.95 255 ALA A C 1
ATOM 1982 O O . ALA A 1 255 ? 55.331 37.313 354.269 1.00 35.11 255 ALA A O 1
ATOM 1984 N N . ARG A 1 256 ? 55.195 35.348 355.368 1.00 33.23 256 ARG A N 1
ATOM 1985 C CA . ARG A 1 256 ? 56.624 35.112 355.301 1.00 31.07 256 ARG A CA 1
ATOM 1986 C C . ARG A 1 256 ? 56.944 33.816 354.589 1.00 37.99 256 ARG A C 1
ATOM 1987 O O . ARG A 1 256 ? 56.212 32.822 354.698 1.00 36.03 256 ARG A O 1
ATOM 1995 N N . ILE A 1 257 ? 58.050 33.835 353.856 1.00 37.84 257 ILE A N 1
ATOM 1996 C CA . ILE A 1 257 ? 58.466 32.662 353.103 1.00 40.22 257 ILE A CA 1
ATOM 1997 C C . ILE A 1 257 ? 58.735 31.512 354.051 1.00 33.92 257 ILE A C 1
ATOM 1998 O O . ILE A 1 257 ? 59.516 31.641 354.993 1.00 36.81 257 ILE A O 1
ATOM 2003 N N . ALA A 1 258 ? 58.084 30.386 353.776 1.00 34.45 258 ALA A N 1
ATOM 2004 C CA . ALA A 1 258 ? 58.148 29.204 354.629 1.00 26.79 258 ALA A CA 1
ATOM 2005 C C . ALA A 1 258 ? 59.370 28.321 354.289 1.00 33.25 258 ALA A C 1
ATOM 2006 O O . ALA A 1 258 ? 59.946 27.658 355.169 1.00 39.90 258 ALA A O 1
ATOM 2008 N N . TYR A 1 259 ? 59.711 28.281 352.997 1.00 34.25 259 TYR A N 1
ATOM 2009 C CA . TYR A 1 259 ? 60.841 27.503 352.505 1.00 40.08 259 TYR A CA 1
ATOM 2010 C C . TYR A 1 259 ? 61.270 28.041 351.120 1.00 47.13 259 TYR A C 1
ATOM 2011 O O . TYR A 1 259 ? 60.444 28.519 350.329 1.00 40.88 259 TYR A O 1
ATOM 2020 N N . VAL A 1 260 ? 62.576 27.971 350.864 1.00 41.99 260 VAL A N 1
ATOM 2021 C CA . VAL A 1 260 ? 63.169 28.373 349.595 1.00 49.30 260 VAL A CA 1
ATOM 2022 C C . VAL A 1 260 ? 64.045 27.241 349.150 1.00 45.76 260 VAL A C 1
ATOM 2023 O O . VAL A 1 260 ? 64.761 26.674 349.964 1.00 42.63 260 VAL A O 1
ATOM 2027 N N . LYS A 1 261 ? 63.992 26.899 347.869 1.00 47.43 261 LYS A N 1
ATOM 2028 C CA . LYS A 1 261 ? 64.837 25.831 347.367 1.00 37.87 261 LYS A CA 1
ATOM 2029 C C . LYS A 1 261 ? 65.154 26.028 345.892 1.00 48.79 261 LYS A C 1
ATOM 2030 O O . LYS A 1 261 ? 64.406 26.681 345.150 1.00 49.75 261 LYS A O 1
ATOM 2036 N N . THR A 1 262 ? 66.272 25.461 345.479 1.00 51.74 262 THR A N 1
ATOM 2037 C CA . THR A 1 262 ? 66.644 25.405 344.066 1.00 61.61 262 THR A CA 1
ATOM 2038 C C . THR A 1 262 ? 66.287 24.025 343.511 1.00 40.91 262 THR A C 1
ATOM 2039 O O . THR A 1 262 ? 66.590 23.001 344.143 1.00 47.80 262 THR A O 1
ATOM 2043 N N . MET A 1 263 ? 65.666 24.000 342.328 1.00 50.02 263 MET A N 1
ATOM 2044 C CA . MET A 1 263 ? 65.096 22.769 341.789 1.00 53.57 263 MET A CA 1
ATOM 2045 C C . MET A 1 263 ? 66.131 21.954 341.027 1.00 57.72 263 MET A C 1
ATOM 2046 O O . MET A 1 263 ? 65.961 21.620 339.841 1.00 57.08 263 MET A O 1
ATOM 2051 N N . ARG A 1 264 ? 67.192 21.587 341.743 1.00 55.52 264 ARG A N 1
ATOM 2052 C CA . ARG A 1 264 ? 68.326 20.861 341.172 1.00 55.91 264 ARG A CA 1
ATOM 2053 C C . ARG A 1 264 ? 68.037 19.478 340.615 1.00 56.20 264 ARG A C 1
ATOM 20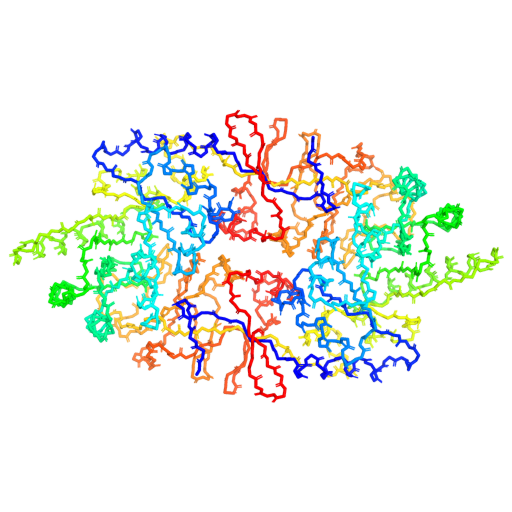54 O O . ARG A 1 264 ? 68.554 19.122 339.570 1.00 56.25 264 ARG A O 1
ATOM 2062 N N . THR A 1 265 ? 67.177 18.760 341.300 1.00 49.23 265 THR A N 1
ATOM 2063 C CA . THR A 1 265 ? 66.972 17.386 340.942 1.00 66.73 265 THR A CA 1
ATOM 2064 C C . THR A 1 265 ? 65.582 17.101 340.356 1.00 65.64 265 THR A C 1
ATOM 2065 O O . THR A 1 265 ? 64.691 17.872 340.591 1.00 51.46 265 THR A O 1
ATOM 2069 N N . GLU A 1 266 ? 65.378 15.948 339.687 1.00 55.86 266 GLU A N 1
ATOM 2070 C CA . GLU A 1 266 ? 64.122 15.600 338.982 1.00 46.33 266 GLU A CA 1
ATOM 2071 C C . GLU A 1 266 ? 63.191 14.844 339.960 1.00 51.37 266 GLU A C 1
ATOM 2072 O O . GLU A 1 266 ? 63.695 14.237 340.860 1.00 49.60 266 GLU A O 1
ATOM 2078 N N . PRO A 1 267 ? 61.866 14.831 339.812 1.00 51.17 267 PRO A N 1
ATOM 2079 C CA . PRO A 1 267 ? 61.071 15.663 338.917 1.00 42.45 267 PRO A CA 1
ATOM 2080 C C . PRO A 1 267 ? 61.078 17.157 339.419 1.00 50.60 267 PRO A C 1
ATOM 2081 O O . PRO A 1 267 ? 61.175 17.304 340.611 1.00 33.95 267 PRO A O 1
ATOM 2085 N N . ARG A 1 268 ? 60.959 18.164 338.533 1.00 40.88 268 ARG A N 1
ATOM 2086 C CA . ARG A 1 268 ? 60.943 19.612 338.874 1.00 37.77 268 ARG A CA 1
ATOM 2087 C C . ARG A 1 268 ? 59.522 20.084 338.763 1.00 40.50 268 ARG A C 1
ATOM 2088 O O . ARG A 1 268 ? 59.237 21.213 338.543 1.00 41.36 268 ARG A O 1
ATOM 2096 N N . THR A 1 269 ? 58.635 19.144 338.950 1.00 35.43 269 THR A N 1
ATOM 2097 C CA . THR A 1 269 ? 57.229 19.434 338.893 1.00 40.90 269 THR A CA 1
ATOM 2098 C C . THR A 1 269 ? 56.809 20.289 340.102 1.00 42.70 269 THR A C 1
ATOM 2099 O O . THR A 1 269 ? 57.316 20.094 341.211 1.00 39.10 269 THR A O 1
ATOM 2103 N N . VAL A 1 270 ? 55.906 21.246 339.883 1.00 38.66 270 VAL A N 1
ATOM 2104 C CA . VAL A 1 270 ? 55.406 22.092 340.973 1.00 37.85 270 VAL A CA 1
ATOM 2105 C C . VAL A 1 270 ? 53.875 22.067 341.111 1.00 40.89 270 VAL A C 1
ATOM 2106 O O . VAL A 1 270 ? 53.093 22.425 340.183 1.00 35.40 270 VAL A O 1
ATOM 2110 N N . SER A 1 271 ? 53.484 21.600 342.292 1.00 30.64 271 SER A N 1
ATOM 2111 C CA . SER A 1 271 ? 52.127 21.647 342.812 1.00 34.30 271 SER A CA 1
ATOM 2112 C C . SER A 1 271 ? 51.200 20.705 342.049 1.00 38.14 271 SER A C 1
ATOM 2113 O O . SER A 1 271 ? 51.640 20.022 341.131 1.00 33.07 271 SER A O 1
ATOM 2116 N N . TYR A 1 272 ? 49.935 20.617 342.468 1.00 33.58 272 TYR A N 1
ATOM 2117 C CA . TYR A 1 272 ? 49.002 19.654 341.864 1.00 36.18 272 TYR A CA 1
ATOM 2118 C C . TYR A 1 272 ? 48.894 19.782 340.357 1.00 44.54 272 TYR A C 1
ATOM 2119 O O . TYR A 1 272 ? 48.961 20.886 339.799 1.00 42.44 272 TYR A O 1
ATOM 2128 N N . GLY A 1 273 ? 48.714 18.632 339.709 1.00 44.90 273 GLY A N 1
ATOM 2129 C CA . GLY A 1 273 ? 48.608 18.548 338.266 1.00 54.21 273 GLY A CA 1
ATOM 2130 C C . GLY A 1 273 ? 49.935 18.650 337.550 1.00 42.86 273 GLY A C 1
ATOM 2131 O O . GLY A 1 273 ? 49.981 18.492 336.324 1.00 44.91 273 GLY A O 1
ATOM 2132 N N . ALA A 1 274 ? 51.003 18.940 338.292 1.00 38.55 274 ALA A N 1
ATOM 2133 C CA . ALA A 1 274 ? 52.330 19.150 337.699 1.00 39.27 274 ALA A CA 1
ATOM 2134 C C . ALA A 1 274 ? 52.210 20.138 336.537 1.00 37.07 274 ALA A C 1
ATOM 2135 O O . ALA A 1 274 ? 52.837 19.947 335.514 1.00 39.21 274 ALA A O 1
ATOM 2137 N N . THR A 1 275 ? 51.402 21.191 336.697 1.00 45.54 275 THR A N 1
ATOM 2138 C CA . THR A 1 275 ? 51.142 22.126 335.601 1.00 46.54 275 THR A CA 1
ATOM 2139 C C . THR A 1 275 ? 52.305 23.076 335.338 1.00 48.09 275 THR A C 1
ATOM 2140 O O . THR A 1 275 ? 52.247 23.880 334.396 1.00 54.47 275 THR A O 1
ATOM 2144 N N . TYR A 1 276 ? 53.339 22.996 336.179 1.00 47.12 276 TYR A N 1
ATOM 2145 C CA . TYR A 1 276 ? 54.511 23.865 336.069 1.00 35.18 276 TYR A CA 1
ATOM 2146 C C . TYR A 1 276 ? 55.815 23.060 336.293 1.00 42.83 276 TYR A C 1
ATOM 2147 O O . TYR A 1 276 ? 55.918 22.301 337.253 1.00 44.14 276 TYR A O 1
ATOM 2156 N N . ILE A 1 277 ? 56.796 23.211 335.405 1.00 40.24 277 ILE A N 1
ATOM 2157 C CA . ILE A 1 277 ? 58.070 22.506 335.546 1.00 49.92 277 ILE A CA 1
ATOM 2158 C C . ILE A 1 277 ? 59.184 23.520 335.658 1.00 51.42 277 ILE A C 1
ATOM 2159 O O . ILE A 1 277 ? 59.387 24.347 334.757 1.00 49.39 277 ILE A O 1
ATOM 2164 N N . ALA A 1 278 ? 59.904 23.458 336.773 1.00 47.74 278 ALA A N 1
ATOM 2165 C CA . ALA A 1 278 ? 60.976 24.424 337.047 1.00 45.22 278 ALA A CA 1
ATOM 2166 C C . ALA A 1 278 ? 62.260 24.091 336.297 1.00 52.16 278 ALA A C 1
ATOM 2167 O O . ALA A 1 278 ? 62.502 22.923 335.948 1.00 44.16 278 ALA A O 1
ATOM 2169 N N . GLU A 1 279 ? 63.077 25.114 336.050 1.00 56.41 279 GLU A N 1
ATOM 2170 C CA . GLU A 1 279 ? 64.427 24.919 335.504 1.00 55.92 279 GLU A CA 1
ATOM 2171 C C . GLU A 1 279 ? 65.303 24.414 336.638 1.00 46.31 279 GLU A C 1
ATOM 2172 O O . GLU A 1 279 ? 64.954 24.635 337.813 1.00 49.90 279 GLU A O 1
ATOM 2178 N N . PRO A 1 280 ? 66.433 23.749 336.310 1.00 46.56 280 PRO A N 1
ATOM 2179 C CA . PRO A 1 280 ? 67.366 23.189 337.299 1.00 55.02 280 PRO A CA 1
ATOM 2180 C C . PRO A 1 280 ? 67.962 24.222 338.243 1.00 56.65 280 PRO A C 1
ATOM 2181 O O . PRO A 1 280 ? 68.391 23.908 339.352 1.00 53.95 280 PRO A O 1
ATOM 2185 N N . ASN A 1 281 ? 68.001 25.454 337.768 1.00 50.86 281 ASN A N 1
ATOM 2186 C CA . ASN A 1 281 ? 68.562 26.564 338.507 1.00 53.82 281 ASN A CA 1
ATOM 2187 C C . ASN A 1 281 ? 67.494 27.527 339.053 1.00 41.13 281 ASN A C 1
ATOM 2188 O O . ASN A 1 281 ? 67.810 28.552 339.638 1.00 49.77 281 ASN A O 1
ATOM 2193 N N . GLU A 1 282 ? 66.228 27.185 338.858 1.00 41.71 282 GLU A N 1
ATOM 2194 C CA . GLU A 1 282 ? 65.145 28.046 339.285 1.00 40.66 282 GLU A CA 1
ATOM 2195 C C . GLU A 1 282 ? 64.864 27.884 340.788 1.00 67.06 282 GLU A C 1
ATOM 2196 O O . GLU A 1 282 ? 64.928 26.785 341.360 1.00 45.71 282 GLU A O 1
ATOM 2202 N N . VAL A 1 283 ? 64.597 29.011 341.427 1.00 52.23 283 VAL A N 1
ATOM 2203 C CA . VAL A 1 283 ? 64.333 29.048 342.857 1.00 47.85 283 VAL A CA 1
ATOM 2204 C C . VAL A 1 283 ? 62.824 29.136 343.102 1.00 48.97 283 VAL A C 1
ATOM 2205 O O . VAL A 1 283 ? 62.162 30.020 342.578 1.00 46.98 283 VAL A O 1
ATOM 2209 N N . ILE A 1 284 ? 62.302 28.211 343.907 1.00 44.03 284 ILE A N 1
ATOM 2210 C CA . ILE A 1 284 ? 60.889 28.180 344.247 1.00 51.37 284 ILE A CA 1
ATOM 2211 C C . ILE A 1 284 ? 60.721 28.490 345.738 1.00 49.65 284 ILE A C 1
ATOM 2212 O O . ILE A 1 284 ? 61.377 27.894 346.600 1.00 42.68 284 ILE A O 1
ATOM 2217 N N . ALA A 1 285 ? 59.842 29.448 346.013 1.00 44.92 285 ALA A N 1
ATOM 2218 C CA . ALA A 1 285 ? 59.531 29.855 347.368 1.00 32.39 285 ALA A CA 1
ATOM 2219 C C . ALA A 1 285 ? 58.099 29.415 347.723 1.00 45.19 285 ALA A C 1
ATOM 2220 O O . ALA A 1 285 ? 57.166 29.674 346.962 1.00 31.55 285 ALA A O 1
ATOM 2222 N N . THR A 1 286 ? 57.935 28.782 348.881 1.00 34.98 286 THR A N 1
ATOM 2223 C CA . THR A 1 286 ? 56.621 28.313 349.343 1.00 39.56 286 THR A CA 1
ATOM 2224 C C . THR A 1 286 ? 56.062 29.258 350.411 1.00 37.91 286 THR A C 1
ATOM 2225 O O . THR A 1 286 ? 56.751 29.652 351.347 1.00 30.80 286 THR A O 1
ATOM 2229 N N . LEU A 1 287 ? 54.803 29.634 350.246 1.00 28.16 287 LEU A N 1
ATOM 2230 C CA . LEU A 1 287 ? 54.167 30.655 351.077 1.00 30.33 287 LEU A CA 1
ATOM 2231 C C . LEU A 1 287 ? 52.920 30.086 351.719 1.00 32.15 287 LEU A C 1
ATOM 2232 O O . LEU A 1 287 ? 52.171 29.371 351.062 1.00 32.22 287 LEU A O 1
ATOM 2237 N N . PRO A 1 288 ? 52.673 30.430 352.993 1.00 34.24 288 PRO A N 1
ATOM 2238 C CA . PRO A 1 288 ? 51.550 29.842 353.736 1.00 30.76 288 PRO A CA 1
ATOM 2239 C C . PRO A 1 288 ? 50.230 30.582 353.548 1.00 35.07 288 PRO A C 1
ATOM 2240 O O . PRO A 1 288 ? 49.638 31.083 354.515 1.00 33.51 288 PRO A O 1
ATOM 2244 N N . ILE A 1 289 ? 49.788 30.655 352.296 1.00 25.87 289 ILE A N 1
ATOM 2245 C CA . ILE A 1 289 ? 48.431 31.073 351.969 1.00 30.10 289 ILE A CA 1
ATOM 2246 C C . ILE A 1 289 ? 47.896 30.193 350.845 1.00 30.06 289 ILE A C 1
ATOM 2247 O O . ILE A 1 289 ? 48.656 29.772 349.967 1.00 31.11 289 ILE A O 1
ATOM 2252 N N . GLY A 1 290 ? 46.597 29.906 350.876 1.00 31.90 290 GLY A N 1
ATOM 2253 C CA . GLY A 1 290 ? 45.971 29.105 349.840 1.00 33.64 290 GLY A CA 1
ATOM 2254 C C . GLY A 1 290 ? 44.516 29.485 349.636 1.00 25.08 290 GLY A C 1
ATOM 2255 O O . GLY A 1 290 ? 44.026 30.490 350.189 1.00 23.94 290 GLY A O 1
ATOM 2256 N N . TYR A 1 291 ? 43.795 28.700 348.840 1.00 31.67 291 TYR A N 1
ATOM 2257 C CA . TYR A 1 291 ? 42.441 29.108 348.499 1.00 28.89 291 TYR A CA 1
ATOM 2258 C C . TYR A 1 291 ? 41.478 29.049 349.699 1.00 29.17 291 TYR A C 1
ATOM 2259 O O . TYR A 1 291 ? 40.503 29.795 349.690 1.00 30.63 291 TYR A O 1
ATOM 2268 N N . ALA A 1 292 ? 41.762 28.267 350.751 1.00 28.19 292 ALA A N 1
ATOM 2269 C CA . ALA A 1 292 ? 40.874 28.275 351.930 1.00 24.21 292 ALA A CA 1
ATOM 2270 C C . ALA A 1 292 ? 41.057 29.554 352.731 1.00 29.70 292 ALA A C 1
ATOM 2271 O O . ALA A 1 292 ? 40.213 29.885 353.560 1.00 30.14 292 ALA A O 1
ATOM 2273 N N . ASP A 1 293 ? 42.121 30.317 352.447 1.00 26.06 293 ASP A N 1
ATOM 2274 C CA . ASP A 1 293 ? 42.223 31.648 353.032 1.00 25.70 293 ASP A CA 1
ATOM 2275 C C . ASP A 1 293 ? 41.439 32.712 352.251 1.00 31.41 293 ASP A C 1
ATOM 2276 O O . ASP A 1 293 ? 41.266 33.808 352.743 1.00 29.33 293 ASP A O 1
ATOM 2281 N N . GLY A 1 294 ? 40.992 32.382 351.033 1.00 37.62 294 GLY A N 1
ATOM 2282 C CA . GLY A 1 294 ? 40.325 33.335 350.159 1.00 28.15 294 GLY A CA 1
ATOM 2283 C C . GLY A 1 294 ? 41.198 33.796 349.008 1.00 33.73 294 GLY A C 1
ATOM 2284 O O . GLY A 1 294 ? 40.793 34.681 348.236 1.00 29.34 294 GLY A O 1
ATOM 2285 N N . TYR A 1 295 ? 42.393 33.214 348.908 1.00 27.75 295 TYR A N 1
ATOM 2286 C CA . TYR A 1 295 ? 43.279 33.454 347.780 1.00 30.94 295 TYR A CA 1
ATOM 2287 C C . TYR A 1 295 ? 42.869 32.569 346.617 1.00 25.18 295 TYR A C 1
ATOM 2288 O O . TYR A 1 295 ? 43.238 31.400 346.579 1.00 29.68 295 TYR A O 1
ATOM 2297 N N . SER A 1 296 ? 42.145 33.145 345.662 1.00 28.73 296 SER A N 1
ATOM 2298 C CA . SER A 1 296 ? 41.436 32.365 344.642 1.00 25.20 296 SER A CA 1
ATOM 2299 C C . SER A 1 296 ? 42.307 31.372 343.918 1.00 27.20 296 SER A C 1
ATOM 2300 O O . SER A 1 296 ? 43.400 31.705 343.468 1.00 35.07 296 SER A O 1
ATOM 2303 N N . ARG A 1 297 ? 41.800 30.147 343.806 1.00 28.95 297 ARG A N 1
ATOM 2304 C CA . ARG A 1 297 ? 42.472 29.094 343.040 1.00 25.09 297 ARG A CA 1
ATOM 2305 C C . ARG A 1 297 ? 42.658 29.501 341.576 1.00 33.74 297 ARG A C 1
ATOM 2306 O O . ARG A 1 297 ? 43.541 28.987 340.900 1.00 37.63 297 ARG A O 1
ATOM 2314 N N . ALA A 1 298 ? 41.841 30.441 341.099 1.00 41.96 298 ALA A N 1
ATOM 2315 C CA . ALA A 1 298 ? 41.943 30.910 339.718 1.00 41.39 298 ALA A CA 1
ATOM 2316 C C . ALA A 1 298 ? 43.187 31.767 339.514 1.00 42.53 298 ALA A C 1
ATOM 2317 O O . ALA A 1 298 ? 43.533 32.098 338.387 1.00 41.71 298 ALA A O 1
ATOM 2319 N N . LEU A 1 299 ? 43.884 32.093 340.593 1.00 30.88 299 LEU A N 1
ATOM 2320 C CA . LEU A 1 299 ? 45.209 32.700 340.474 1.00 35.33 299 LEU A CA 1
ATOM 2321 C C . LEU A 1 299 ? 46.348 31.678 340.225 1.00 37.87 299 LEU A C 1
ATOM 2322 O O . LEU A 1 299 ? 47.534 32.079 340.097 1.00 31.91 299 LEU A O 1
ATOM 2327 N N . SER A 1 300 ? 45.958 30.426 340.070 1.00 38.19 300 SER A N 1
ATOM 2328 C CA . SER A 1 300 ? 46.948 29.371 339.770 1.00 35.38 300 SER A CA 1
ATOM 2329 C C . SER A 1 300 ? 47.622 29.815 338.430 1.00 44.17 300 SER A C 1
ATOM 2330 O O . SER A 1 300 ? 46.891 30.144 337.524 1.00 34.78 300 SER A O 1
ATOM 2333 N N . ASN A 1 301 ? 48.945 29.825 338.307 1.00 40.01 301 ASN A N 1
ATOM 2334 C CA . ASN A 1 301 ? 49.657 30.191 337.083 1.00 43.54 301 ASN A CA 1
ATOM 2335 C C . ASN A 1 301 ? 49.309 31.587 336.565 1.00 46.28 301 ASN A C 1
ATOM 2336 O O . ASN A 1 301 ? 49.662 31.920 335.456 1.00 41.07 301 ASN A O 1
ATOM 2341 N N . ARG A 1 302 ? 48.645 32.395 337.377 1.00 46.68 302 ARG A N 1
ATOM 2342 C CA . ARG A 1 302 ? 48.291 33.763 336.972 1.00 44.26 302 ARG A CA 1
ATOM 2343 C C . ARG A 1 302 ? 48.689 34.838 337.987 1.00 43.94 302 ARG A C 1
ATOM 2344 O O . ARG A 1 302 ? 49.103 35.928 337.599 1.00 40.20 302 ARG A O 1
ATOM 2352 N N . GLY A 1 303 ? 48.572 34.545 339.282 1.00 40.95 303 GLY A N 1
ATOM 2353 C CA . GLY A 1 303 ? 48.862 35.548 340.304 1.00 45.51 303 GLY A CA 1
ATOM 2354 C C . GLY A 1 303 ? 50.309 35.991 340.457 1.00 43.07 303 GLY A C 1
ATOM 2355 O O . GLY A 1 303 ? 51.212 35.388 339.931 1.00 40.26 303 GLY A O 1
ATOM 2356 N N . PHE A 1 304 ? 50.488 37.087 341.188 1.00 39.82 304 PHE A N 1
ATOM 2357 C CA . PHE A 1 304 ? 51.772 37.703 341.516 1.00 35.05 304 PHE A CA 1
ATOM 2358 C C . PHE A 1 304 ? 51.824 38.079 343.016 1.00 47.21 304 PHE A C 1
ATOM 2359 O O . PHE A 1 304 ? 50.803 38.430 343.594 1.00 52.57 304 PHE A O 1
ATOM 2367 N N . VAL A 1 305 ? 52.995 38.022 343.634 1.00 43.64 305 VAL A N 1
ATOM 2368 C CA . VAL A 1 305 ? 53.187 38.575 344.982 1.00 34.84 305 VAL A CA 1
ATOM 2369 C C . VAL A 1 305 ? 54.419 39.451 344.906 1.00 43.61 305 VAL A C 1
ATOM 2370 O O . VAL A 1 305 ? 55.182 39.391 343.922 1.00 39.35 305 VAL A O 1
ATOM 2374 N N . LEU A 1 306 ? 54.625 40.269 345.929 1.00 36.92 306 LEU A N 1
ATOM 2375 C CA . LEU A 1 306 ? 55.783 41.147 345.967 1.00 41.60 306 LEU A CA 1
ATOM 2376 C C . LEU A 1 306 ? 56.817 40.594 346.914 1.00 42.82 306 LEU A C 1
ATOM 2377 O O . LEU A 1 306 ? 56.525 40.264 348.069 1.00 37.79 306 LEU A O 1
ATOM 2382 N N . HIS A 1 307 ? 58.039 40.505 346.413 1.00 42.31 307 HIS A N 1
ATOM 2383 C CA . HIS A 1 307 ? 59.181 40.085 347.199 1.00 44.00 307 HIS A CA 1
ATOM 2384 C C . HIS A 1 307 ? 60.349 40.986 346.822 1.00 48.23 307 HIS A C 1
ATOM 2385 O O . HIS A 1 307 ? 60.701 41.088 345.631 1.00 63.94 307 HIS A O 1
ATOM 2392 N N . ARG A 1 308 ? 60.902 41.654 347.833 1.00 45.90 308 ARG A N 1
ATOM 2393 C CA . ARG A 1 308 ? 62.011 42.593 347.677 1.00 53.46 308 ARG A CA 1
ATOM 2394 C C . ARG A 1 308 ? 61.690 43.648 346.624 1.00 52.62 308 ARG A C 1
ATOM 2395 O O . ARG A 1 308 ? 62.533 44.029 345.840 1.00 50.24 308 ARG A O 1
ATOM 2403 N N . GLY A 1 309 ? 60.455 44.129 346.646 1.00 47.17 309 GLY A N 1
ATOM 2404 C CA . GLY A 1 309 ? 60.035 45.193 345.762 1.00 59.47 309 GLY A CA 1
ATOM 2405 C C . GLY A 1 309 ? 59.702 44.750 344.356 1.00 56.01 309 GLY A C 1
ATOM 2406 O O . GLY A 1 309 ? 59.425 45.592 343.522 1.00 50.13 309 GLY A O 1
ATOM 2407 N N . LYS A 1 310 ? 59.699 43.448 344.069 1.00 48.92 310 LYS A N 1
ATOM 2408 C CA . LYS A 1 310 ? 59.389 43.034 342.707 1.00 49.94 310 LYS A CA 1
ATOM 2409 C C . LYS A 1 310 ? 58.321 41.972 342.637 1.00 48.43 310 LYS A C 1
ATOM 2410 O O . LYS A 1 310 ? 58.129 41.175 343.567 1.00 43.96 310 LYS A O 1
ATOM 2416 N N . ARG A 1 311 ? 57.603 42.002 341.516 1.00 45.15 311 ARG A N 1
ATOM 2417 C CA . ARG A 1 311 ? 56.536 41.067 341.252 1.00 46.90 311 ARG A CA 1
ATOM 2418 C C . ARG A 1 311 ? 57.096 39.693 340.948 1.00 55.62 311 ARG A C 1
ATOM 2419 O O . ARG A 1 311 ? 57.907 39.553 340.027 1.00 48.22 311 ARG A O 1
ATOM 2427 N N . VAL A 1 312 ? 56.676 38.678 341.706 1.00 49.94 312 VAL A N 1
ATOM 2428 C CA . VAL A 1 312 ? 57.081 37.303 341.381 1.00 45.67 312 VAL A CA 1
ATOM 2429 C C . VAL A 1 312 ? 55.847 36.445 341.205 1.00 39.49 312 VAL A C 1
ATOM 2430 O O . VAL A 1 312 ? 54.880 36.599 341.951 1.00 43.48 312 VAL A O 1
ATOM 2434 N N . PRO A 1 313 ? 55.873 35.548 340.201 1.00 39.31 313 PRO A N 1
ATOM 2435 C CA . PRO A 1 313 ? 54.663 34.818 339.805 1.00 50.52 313 PRO A CA 1
ATOM 2436 C C . PRO A 1 313 ? 54.340 33.600 340.618 1.00 36.40 313 PRO A C 1
ATOM 2437 O O . PRO A 1 313 ? 55.241 32.878 341.023 1.00 41.02 313 PRO A O 1
ATOM 2441 N N . VAL A 1 314 ? 53.047 33.364 340.809 1.00 38.43 314 VAL A N 1
ATOM 2442 C CA . VAL A 1 314 ? 52.587 32.074 341.260 1.00 44.54 314 VAL A CA 1
ATOM 2443 C C . VAL A 1 314 ? 52.983 31.019 340.236 1.00 40.94 314 VAL A C 1
ATOM 2444 O O . VAL A 1 314 ? 52.731 31.165 339.025 1.00 42.56 314 VAL A O 1
ATOM 2448 N N . ALA A 1 315 ? 53.600 29.953 340.738 1.00 35.35 315 ALA A N 1
ATOM 2449 C CA . ALA A 1 315 ? 54.054 28.828 339.910 1.00 37.60 315 ALA A CA 1
ATOM 2450 C C . ALA A 1 315 ? 53.211 27.587 340.202 1.00 37.72 315 ALA A C 1
ATOM 2451 O O . ALA A 1 315 ? 53.205 27.099 341.333 1.00 34.71 315 ALA A O 1
ATOM 2453 N N . GLY A 1 316 ? 52.486 27.094 339.200 1.00 43.01 316 GLY A N 1
ATOM 2454 C CA . GLY A 1 316 ? 51.637 25.927 339.375 1.00 59.14 316 GLY A CA 1
ATOM 2455 C C . GLY A 1 316 ? 50.334 26.240 340.092 1.00 44.02 316 GLY A C 1
ATOM 2456 O O . GLY A 1 316 ? 49.925 27.409 340.205 1.00 41.07 316 GLY A O 1
ATOM 2457 N N . ARG A 1 317 ? 49.607 25.229 340.543 1.00 32.51 317 ARG A N 1
ATOM 2458 C CA . ARG A 1 317 ? 48.331 25.533 341.189 1.00 34.47 317 ARG A CA 1
ATOM 2459 C C . ARG A 1 317 ? 48.405 26.017 342.622 1.00 33.14 317 ARG A C 1
ATOM 2460 O O . ARG A 1 317 ? 49.210 25.685 343.404 1.00 29.59 317 ARG A O 1
ATOM 2468 N N . VAL A 1 318 ? 47.441 26.830 342.874 1.00 31.94 318 VAL A N 1
ATOM 2469 C CA . VAL A 1 318 ? 47.168 27.264 344.248 1.00 29.14 318 VAL A CA 1
ATOM 2470 C C . VAL A 1 318 ? 46.643 26.052 345.003 1.00 35.89 318 VAL A C 1
ATOM 2471 O O . VAL A 1 318 ? 45.735 25.373 344.492 1.00 27.75 318 VAL A O 1
ATOM 2475 N N . THR A 1 319 ? 47.154 25.773 346.209 1.00 27.51 319 THR A N 1
ATOM 2476 C CA . THR A 1 319 ? 46.596 24.670 346.989 1.00 36.08 319 THR A CA 1
ATOM 2477 C C . THR A 1 319 ? 45.782 25.242 348.163 1.00 34.57 319 THR A C 1
ATOM 2478 O O . THR A 1 319 ? 45.598 26.464 348.265 1.00 32.91 319 THR A O 1
ATOM 2482 N N . MET A 1 320 ? 45.273 24.374 349.041 1.00 29.20 320 MET A N 1
ATOM 2483 C CA . MET A 1 320 ? 44.309 24.832 350.025 1.00 34.55 320 MET A CA 1
ATOM 2484 C C . MET A 1 320 ? 44.963 25.796 351.025 1.00 32.19 320 MET A C 1
ATOM 2485 O O . MET A 1 320 ? 44.353 26.804 351.388 1.00 24.67 320 MET A O 1
ATOM 2490 N N . ASP A 1 321 ? 46.204 25.511 351.420 1.00 29.29 321 ASP A N 1
ATOM 2491 C CA . ASP A 1 321 ? 46.895 26.289 352.469 1.00 31.98 321 ASP A CA 1
ATOM 2492 C C . ASP A 1 321 ? 48.225 26.910 352.047 1.00 33.81 321 ASP A C 1
ATOM 2493 O O . ASP A 1 321 ? 48.857 27.621 352.837 1.00 28.76 321 ASP A O 1
ATOM 2498 N N . MET A 1 322 ? 48.643 26.666 350.809 1.00 26.66 322 MET A N 1
ATOM 2499 C CA . MET A 1 322 ? 49.955 27.102 350.358 1.00 27.96 322 MET A CA 1
ATOM 2500 C C . MET A 1 322 ? 49.975 27.452 348.868 1.00 32.38 322 MET A C 1
ATOM 2501 O O . MET A 1 322 ? 49.159 26.974 348.097 1.00 31.01 322 MET A O 1
ATOM 2506 N N . ILE A 1 323 ? 50.890 28.325 348.492 1.00 30.28 323 ILE A N 1
ATOM 2507 C CA . ILE A 1 323 ? 51.173 28.586 347.099 1.00 45.06 323 ILE A CA 1
ATOM 2508 C C . ILE A 1 323 ? 52.670 28.520 346.953 1.00 34.59 323 ILE A C 1
ATOM 2509 O O . ILE A 1 323 ? 53.429 28.602 347.942 1.00 36.83 323 ILE A O 1
ATOM 2514 N N . MET A 1 324 ? 53.102 28.343 345.729 1.00 35.32 324 MET A N 1
ATOM 2515 C CA . MET A 1 324 ? 54.524 28.402 345.434 1.00 40.12 324 MET A CA 1
ATOM 2516 C C . MET A 1 324 ? 54.748 29.518 344.398 1.00 40.12 324 MET A C 1
ATOM 2517 O O . MET A 1 324 ? 53.945 29.668 343.469 1.00 38.28 324 MET A O 1
ATOM 2522 N N . VAL A 1 325 ? 55.817 30.291 344.566 1.00 36.21 325 VAL A N 1
ATOM 2523 C CA . VAL A 1 325 ? 56.149 31.346 343.616 1.00 39.46 325 VAL A CA 1
ATOM 2524 C C . VAL A 1 325 ? 57.589 31.191 343.152 1.00 38.13 325 VAL A C 1
ATOM 2525 O O . VAL A 1 325 ? 58.426 30.668 343.874 1.00 43.59 325 VAL A O 1
ATOM 2529 N N . SER A 1 326 ? 57.873 31.644 341.934 1.00 34.51 326 SER A N 1
ATOM 2530 C CA . SER A 1 326 ? 59.229 31.552 341.396 1.00 34.17 326 SER A CA 1
ATOM 2531 C C . SER A 1 326 ? 59.998 32.844 341.609 1.00 46.33 326 SER A C 1
ATOM 2532 O O . SER A 1 326 ? 59.574 33.916 341.180 1.00 45.28 326 SER A O 1
ATOM 2535 N N . LEU A 1 327 ? 61.131 32.725 342.278 1.00 42.42 327 LEU A N 1
ATOM 2536 C CA . LEU A 1 327 ? 62.066 33.818 342.426 1.00 50.82 327 LEU A CA 1
ATOM 2537 C C . LEU A 1 327 ? 63.015 33.848 341.222 1.00 53.47 327 LEU A C 1
ATOM 2538 O O . LEU A 1 327 ? 63.993 34.580 341.223 1.00 49.36 327 LEU A O 1
ATOM 2543 N N . GLY A 1 328 ? 62.688 33.049 340.200 1.00 51.57 328 GLY A N 1
ATOM 2544 C CA . GLY A 1 328 ? 63.498 32.968 338.968 1.00 54.71 328 GLY A CA 1
ATOM 2545 C C . GLY A 1 328 ? 64.533 31.860 339.049 1.00 64.75 328 GLY A C 1
ATOM 2546 O O . GLY A 1 328 ? 64.451 31.046 339.991 1.00 51.20 328 GLY A O 1
ATOM 2547 N N . GLU A 1 329 ? 65.469 31.825 338.094 1.00 102.38 329 GLU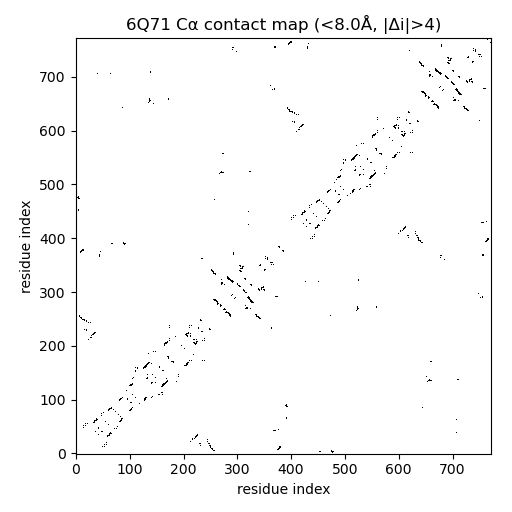 A N 1
ATOM 2548 C CA . GLU A 1 329 ? 66.542 30.794 338.079 1.00 112.32 329 GLU A CA 1
ATOM 2549 C C . GLU A 1 329 ? 67.225 30.779 339.451 1.00 80.88 329 GLU A C 1
ATOM 2550 O O . GLU A 1 329 ? 67.332 29.690 340.049 1.00 57.22 329 GLU A O 1
ATOM 2556 N N . ASN A 1 330 ? 67.663 31.952 339.917 1.00 66.79 330 ASN A N 1
ATOM 2557 C CA . ASN A 1 330 ? 68.318 32.086 341.246 1.00 63.82 330 ASN A CA 1
ATOM 2558 C C . ASN A 1 330 ? 67.294 32.660 342.232 1.00 67.24 330 ASN A C 1
ATOM 2559 O O . ASN A 1 330 ? 67.149 32.091 343.332 1.00 58.98 330 ASN A O 1
ATOM 2564 N N . GLY A 1 331 ? 66.612 33.739 341.830 1.00 55.93 331 GLY A N 1
ATOM 2565 C CA . GLY A 1 331 ? 65.584 34.399 342.659 1.00 61.60 331 GLY A CA 1
ATOM 2566 C C . GLY A 1 331 ? 66.042 34.589 344.095 1.00 59.34 331 GLY A C 1
ATOM 2567 O O . GLY A 1 331 ? 65.434 33.972 344.993 1.00 59.64 331 GLY A O 1
ATOM 2568 N N . GLU A 1 332 ? 67.072 35.414 344.305 1.00 77.45 332 GLU A N 1
ATOM 2569 C CA . GLU A 1 332 ? 67.597 35.663 345.675 1.00 70.41 332 GLU A CA 1
ATOM 2570 C C . GLU A 1 332 ? 66.414 35.676 346.629 1.00 59.14 332 GLU A C 1
ATOM 2571 O O . GLU A 1 332 ? 65.387 36.243 346.345 1.00 47.85 332 GLU A O 1
ATOM 2577 N N . GLY A 1 333 ? 66.583 34.987 347.737 1.00 54.38 333 GLY A N 1
ATOM 2578 C CA . GLY A 1 333 ? 65.492 34.856 348.705 1.00 49.04 333 GLY A CA 1
ATOM 2579 C C . GLY A 1 333 ? 65.736 33.936 349.888 1.00 55.21 333 GLY A C 1
ATOM 2580 O O . GLY A 1 333 ? 66.407 32.957 349.729 1.00 46.20 333 GLY A O 1
ATOM 2581 N N . LYS A 1 334 ? 65.237 34.277 351.047 1.00 49.96 334 LYS A N 1
ATOM 2582 C CA . LYS A 1 334 ? 65.466 33.452 352.237 1.00 46.36 334 LYS A CA 1
ATOM 2583 C C . LYS A 1 334 ? 64.160 33.152 352.986 1.00 56.59 334 LYS A C 1
ATOM 2584 O O . LYS A 1 334 ? 63.240 33.999 353.046 1.00 39.41 334 LYS A O 1
ATOM 2590 N N . GLN A 1 335 ? 64.095 31.949 353.540 1.00 43.94 335 GLN A N 1
ATOM 2591 C CA . GLN A 1 335 ? 63.091 31.603 354.530 1.00 55.33 335 GLN A CA 1
ATOM 2592 C C . GLN A 1 335 ? 62.968 32.749 355.524 1.00 55.70 335 GLN A C 1
ATOM 2593 O O . GLN A 1 335 ? 63.973 33.254 356.036 1.00 50.38 335 GLN A O 1
ATOM 2599 N N . GLY A 1 336 ? 61.731 33.156 355.792 1.00 49.39 336 GLY A N 1
ATOM 2600 C CA . GLY A 1 336 ? 61.483 34.250 356.690 1.00 37.98 336 GLY A CA 1
ATOM 2601 C C . GLY A 1 336 ? 61.336 35.607 356.015 1.00 43.51 336 GLY A C 1
ATOM 2602 O O . GLY A 1 336 ? 60.866 36.540 356.652 1.00 42.59 336 GLY A O 1
ATOM 2603 N N . ASP A 1 337 ? 61.741 35.748 354.760 1.00 48.64 337 ASP A N 1
ATOM 2604 C CA . ASP A 1 337 ? 61.502 36.995 354.044 1.00 48.19 337 ASP A CA 1
ATOM 2605 C C . ASP A 1 337 ? 60.027 37.356 353.976 1.00 44.50 337 ASP A C 1
ATOM 2606 O O . ASP A 1 337 ? 59.187 36.491 353.726 1.00 40.10 337 ASP A O 1
ATOM 2611 N N . GLU A 1 338 ? 59.739 38.653 354.129 1.00 40.22 338 GLU A N 1
ATOM 2612 C CA . GLU A 1 338 ? 58.368 39.147 354.049 1.00 40.95 338 GLU A CA 1
ATOM 2613 C C . GLU A 1 338 ? 57.907 39.340 352.607 1.00 39.12 338 GLU A C 1
ATOM 2614 O O . GLU A 1 338 ? 58.595 39.948 351.780 1.00 45.18 338 GLU A O 1
ATOM 2620 N N . VAL A 1 339 ? 56.733 38.848 352.312 1.00 34.54 339 VAL A N 1
ATOM 2621 C CA . VAL A 1 339 ? 56.150 39.077 351.015 1.00 38.45 339 VAL A CA 1
ATOM 2622 C C . VAL A 1 339 ? 54.807 39.746 351.162 1.00 41.06 339 VAL A C 1
ATOM 2623 O O . VAL A 1 339 ? 54.130 39.558 352.122 1.00 39.10 339 VAL A O 1
ATOM 2627 N N . VAL A 1 340 ? 54.461 40.555 350.210 1.00 40.67 340 VAL A N 1
ATOM 2628 C CA . VAL A 1 340 ? 53.161 41.236 350.224 1.00 37.41 340 VAL A CA 1
ATOM 2629 C C . VAL A 1 340 ? 52.261 40.626 349.138 1.00 34.63 340 VAL A C 1
ATOM 2630 O O . VAL A 1 340 ? 52.648 40.609 347.977 1.00 42.47 340 VAL A O 1
ATOM 2634 N N . ILE A 1 341 ? 51.084 40.130 349.529 1.00 29.42 341 ILE A N 1
ATOM 2635 C CA . ILE A 1 341 ? 50.183 39.429 348.622 1.00 30.76 341 ILE A CA 1
ATOM 2636 C C . ILE A 1 341 ? 49.180 40.416 348.018 1.00 33.73 341 ILE A C 1
ATOM 2637 O O . ILE A 1 341 ? 48.950 40.412 346.820 1.00 36.16 341 ILE A O 1
ATOM 2642 N N . TYR A 1 342 ? 48.590 41.247 348.877 1.00 29.90 342 TYR A N 1
ATOM 2643 C CA . TYR A 1 342 ? 47.813 42.390 348.461 1.00 26.97 342 TYR A CA 1
ATOM 2644 C C . TYR A 1 342 ? 48.459 43.588 349.108 1.00 31.72 342 TYR A C 1
ATOM 2645 O O . TYR A 1 342 ? 48.632 43.596 350.346 1.00 33.86 342 TYR A O 1
ATOM 2654 N N . GLY A 1 343 ? 48.829 44.590 348.307 1.00 34.46 343 GLY A N 1
ATOM 2655 C CA . GLY A 1 343 ? 49.317 45.839 348.865 1.00 34.77 343 GLY A CA 1
ATOM 2656 C C . GLY A 1 343 ? 50.605 46.365 348.262 1.00 38.04 343 GLY A C 1
ATOM 2657 O O . GLY A 1 343 ? 50.894 46.059 347.115 1.00 37.12 343 GLY A O 1
ATOM 2658 N N . LYS A 1 344 ? 51.358 47.142 349.056 1.00 46.30 344 LYS A N 1
ATOM 2659 C CA . LYS A 1 344 ? 52.536 47.878 348.605 1.00 42.45 344 LYS A CA 1
ATOM 2660 C C . LYS A 1 344 ? 53.782 47.333 349.263 1.00 39.57 344 LYS A C 1
ATOM 2661 O O . LYS A 1 344 ? 53.742 46.894 350.387 1.00 40.70 344 LYS A O 1
ATOM 2667 N N . GLN A 1 345 ? 54.889 47.383 348.551 1.00 35.70 345 GLN A N 1
ATOM 2668 C CA . GLN A 1 345 ? 56.174 46.969 349.072 1.00 48.55 345 GLN A CA 1
ATOM 2669 C C . GLN A 1 345 ? 57.213 47.714 348.254 1.00 55.98 345 GLN A C 1
ATOM 2670 O O . GLN A 1 345 ? 57.246 47.573 347.019 1.00 52.60 345 GLN A O 1
ATOM 2676 N N . LYS A 1 346 ? 58.046 48.500 348.930 1.00 62.82 346 LYS A N 1
ATOM 2677 C CA . LYS A 1 346 ? 58.939 49.441 348.250 1.00 66.78 346 LYS A CA 1
ATOM 2678 C C . LYS A 1 346 ? 58.126 50.292 347.261 1.00 79.51 346 LYS A C 1
ATOM 2679 O O . LYS A 1 346 ? 57.164 50.954 347.652 1.00 107.40 346 LYS A O 1
ATOM 2685 N N . GLY A 1 347 ? 58.508 50.302 345.999 1.00 64.16 347 GLY A N 1
ATOM 2686 C CA . GLY A 1 347 ? 57.812 51.104 345.018 1.00 75.53 347 GLY A CA 1
ATOM 2687 C C . GLY A 1 347 ? 56.697 50.330 344.370 1.00 65.42 347 GLY A C 1
ATOM 2688 O O . GLY A 1 347 ? 55.958 50.869 343.538 1.00 62.31 347 GLY A O 1
ATOM 2689 N N . ALA A 1 348 ? 56.585 49.051 344.735 1.00 55.49 348 ALA A N 1
ATOM 2690 C CA . ALA A 1 348 ? 55.767 48.118 343.980 1.00 47.84 348 ALA A CA 1
ATOM 2691 C C . ALA A 1 348 ? 54.409 47.979 344.649 1.00 42.49 348 ALA A C 1
ATOM 2692 O O . ALA A 1 348 ? 54.269 48.253 345.831 1.00 40.87 348 ALA A O 1
ATOM 2694 N N . GLU A 1 349 ? 53.404 47.546 343.897 1.00 43.32 349 GLU A N 1
ATOM 2695 C CA . GLU A 1 349 ? 52.068 47.386 344.470 1.00 39.51 349 GLU A CA 1
ATOM 2696 C C . GLU A 1 349 ? 51.249 46.370 343.719 1.00 45.48 349 GLU A C 1
ATOM 2697 O O . GLU A 1 349 ? 51.207 46.391 342.481 1.00 53.20 349 GLU A O 1
ATOM 2703 N N . ILE A 1 350 ? 50.583 45.496 344.470 1.00 40.75 350 ILE A N 1
ATOM 2704 C CA . ILE A 1 350 ? 49.522 44.653 343.917 1.00 44.79 350 ILE A CA 1
ATOM 2705 C C . ILE A 1 350 ? 48.248 44.967 344.661 1.00 46.30 350 ILE A C 1
ATOM 2706 O O . ILE A 1 350 ? 48.012 44.474 345.779 1.00 36.82 350 ILE A O 1
ATOM 2711 N N . SER A 1 351 ? 47.430 45.807 344.049 1.00 35.25 351 SER A N 1
ATOM 2712 C CA . SER A 1 351 ? 46.219 46.285 344.693 1.00 42.60 351 SER A CA 1
ATOM 2713 C C . SER A 1 351 ? 45.123 45.256 344.580 1.00 33.99 351 SER A C 1
ATOM 2714 O O . SER A 1 351 ? 45.121 44.387 343.688 1.00 36.62 351 SER A O 1
ATOM 2717 N N . VAL A 1 352 ? 44.185 45.375 345.505 1.00 35.29 352 VAL A N 1
ATOM 2718 C CA . VAL A 1 352 ? 43.021 44.540 345.512 1.00 33.07 352 VAL A CA 1
ATOM 2719 C C . VAL A 1 352 ? 42.220 44.726 344.232 1.00 38.70 352 VAL A C 1
ATOM 2720 O O . VAL A 1 352 ? 41.644 43.765 343.724 1.00 35.89 352 VAL A O 1
ATOM 2724 N N . ASP A 1 353 ? 42.214 45.948 343.683 1.00 38.58 353 ASP A N 1
ATOM 2725 C CA . ASP A 1 353 ? 41.527 46.204 342.392 1.00 34.73 353 ASP A CA 1
ATOM 2726 C C . ASP A 1 353 ? 42.138 45.404 341.211 1.00 31.34 353 ASP A C 1
ATOM 2727 O O . ASP A 1 353 ? 41.441 44.967 340.312 1.00 34.91 353 ASP A O 1
ATOM 2732 N N . GLU A 1 354 ? 43.440 45.263 341.210 1.00 44.47 354 GLU A N 1
ATOM 2733 C CA . GLU A 1 354 ? 44.123 44.560 340.142 1.00 59.79 354 GLU A CA 1
ATOM 2734 C C . GLU A 1 354 ? 43.835 43.050 340.227 1.00 41.69 354 GLU A C 1
ATOM 2735 O O . GLU A 1 354 ? 43.657 42.370 339.208 1.00 34.58 354 GLU A O 1
ATOM 2741 N N . VAL A 1 355 ? 43.782 42.546 341.463 1.00 39.10 355 VAL A N 1
ATOM 2742 C CA . VAL A 1 355 ? 43.450 41.152 341.702 1.00 35.45 355 VAL A CA 1
ATOM 2743 C C . VAL A 1 355 ? 42.023 40.926 341.219 1.00 36.76 355 VAL A C 1
ATOM 2744 O O . VAL A 1 355 ? 41.747 39.961 340.508 1.00 30.69 355 VAL A O 1
ATOM 2748 N N . ALA A 1 356 ? 41.115 41.840 341.562 1.00 36.47 356 ALA A N 1
ATOM 2749 C CA . ALA A 1 356 ? 39.722 41.690 341.146 1.00 35.87 356 ALA A CA 1
ATOM 2750 C C . ALA A 1 356 ? 39.543 41.683 339.609 1.00 39.44 356 ALA A C 1
ATOM 2751 O O . ALA A 1 356 ? 38.668 40.968 339.088 1.00 35.53 356 ALA A O 1
ATOM 2753 N N . GLU A 1 357 ? 40.291 42.540 338.904 1.00 41.87 357 GLU A N 1
ATOM 2754 C CA . GLU A 1 357 ? 40.237 42.588 337.439 1.00 48.22 357 GLU A CA 1
ATOM 2755 C C . GLU A 1 357 ? 40.645 41.258 336.809 1.00 41.76 357 GLU A C 1
ATOM 2756 O O . GLU A 1 357 ? 39.996 40.748 335.880 1.00 38.54 357 GLU A O 1
ATOM 2762 N N . MET A 1 358 ? 41.791 40.766 337.250 1.00 40.61 358 MET A N 1
ATOM 2763 C CA . MET A 1 358 ? 42.278 39.449 336.841 1.00 41.19 358 MET A CA 1
ATOM 2764 C C . MET A 1 358 ? 41.206 38.346 336.980 1.00 39.64 358 MET A C 1
ATOM 2765 O O . MET A 1 358 ? 41.054 37.514 336.106 1.00 41.21 358 MET A O 1
ATOM 2770 N N . LEU A 1 359 ? 40.435 38.396 338.062 1.00 28.20 359 LEU A N 1
ATOM 2771 C CA . LEU A 1 359 ? 39.454 37.373 338.413 1.00 32.07 359 LEU A CA 1
ATOM 2772 C C . LEU A 1 359 ? 38.049 37.707 337.895 1.00 44.17 359 LEU A C 1
ATOM 2773 O O . LEU A 1 359 ? 37.081 37.042 338.273 1.00 37.70 359 LEU A O 1
ATOM 2778 N N . ASN A 1 360 ? 37.939 38.761 337.074 1.00 44.53 360 ASN A N 1
ATOM 2779 C CA . ASN A 1 360 ? 36.647 39.252 336.568 1.00 51.63 360 ASN A CA 1
ATOM 2780 C C . ASN A 1 360 ? 35.664 39.480 337.692 1.00 39.19 360 ASN A C 1
ATOM 2781 O O . ASN A 1 360 ? 34.514 39.027 337.613 1.00 37.70 360 ASN A O 1
ATOM 2786 N N . THR A 1 361 ? 36.109 40.109 338.774 1.00 32.38 361 THR A N 1
ATOM 2787 C CA . THR A 1 361 ? 35.183 40.397 339.838 1.00 40.31 361 THR A CA 1
ATOM 2788 C C . THR A 1 361 ? 35.415 41.811 340.329 1.00 47.53 361 THR A C 1
ATOM 2789 O O . THR A 1 361 ? 35.964 42.621 339.576 1.00 40.07 361 THR A O 1
ATOM 2793 N N . ILE A 1 362 ? 35.028 42.106 341.577 1.00 39.27 362 ILE A N 1
ATOM 2794 C CA . ILE A 1 362 ? 35.117 43.470 342.103 1.00 40.85 362 ILE A CA 1
ATOM 2795 C C . ILE A 1 362 ? 35.865 43.460 343.432 1.00 36.16 362 ILE A C 1
ATOM 2796 O O . ILE A 1 362 ? 35.894 42.442 344.134 1.00 31.86 362 ILE A O 1
ATOM 2801 N N . ASN A 1 363 ? 36.464 44.598 343.778 1.00 31.47 363 ASN A N 1
ATOM 2802 C CA . ASN A 1 363 ? 37.287 44.672 344.971 1.00 28.28 363 ASN A CA 1
ATOM 2803 C C . ASN A 1 363 ? 36.467 44.261 346.193 1.00 26.72 363 ASN A C 1
ATOM 2804 O O . ASN A 1 363 ? 36.976 43.568 347.049 1.00 27.16 363 ASN A O 1
ATOM 2809 N N . TYR A 1 364 ? 35.176 44.582 346.229 1.00 23.23 364 TYR A N 1
ATOM 2810 C CA . TYR A 1 364 ? 34.309 44.146 347.329 1.00 27.21 364 TYR A CA 1
ATOM 2811 C C . TYR A 1 364 ? 34.472 42.637 347.644 1.00 27.68 364 TYR A C 1
ATOM 2812 O O . TYR A 1 364 ? 34.561 42.212 348.818 1.00 29.17 364 TYR A O 1
ATOM 2821 N N . GLU A 1 365 ? 34.490 41.814 346.599 1.00 24.96 365 GLU A N 1
ATOM 2822 C CA . GLU A 1 365 ? 34.508 40.382 346.843 1.00 26.20 365 GLU A CA 1
ATOM 2823 C C . GLU A 1 365 ? 35.881 39.968 347.346 1.00 37.45 365 GLU A C 1
ATOM 2824 O O . GLU A 1 365 ? 35.999 39.123 348.250 1.00 34.75 365 GLU A O 1
ATOM 2830 N N . VAL A 1 366 ? 36.916 40.541 346.753 1.00 33.17 366 VAL A N 1
ATOM 2831 C CA . VAL A 1 366 ? 38.262 40.138 347.096 1.00 30.17 366 VAL A CA 1
ATOM 2832 C C . VAL A 1 366 ? 38.520 40.332 348.606 1.00 31.14 366 VAL A C 1
ATOM 2833 O O . VAL A 1 366 ? 39.073 39.437 349.247 1.00 27.28 366 VAL A O 1
ATOM 2837 N N . VAL A 1 367 ? 38.125 41.470 349.172 1.00 23.15 367 VAL A N 1
ATOM 2838 C CA . VAL A 1 367 ? 38.438 41.694 350.582 1.00 21.73 367 VAL A CA 1
ATOM 2839 C C . VAL A 1 367 ? 37.429 40.973 351.488 1.00 22.89 367 VAL A C 1
ATOM 2840 O O . VAL A 1 367 ? 37.820 40.423 352.491 1.00 29.59 367 VAL A O 1
ATOM 2844 N N . SER A 1 368 ? 36.145 40.928 351.124 1.00 26.47 368 SER A N 1
ATOM 2845 C CA . SER A 1 368 ? 35.130 40.368 352.038 1.00 30.79 368 SER A CA 1
ATOM 2846 C C . SER A 1 368 ? 35.159 38.841 352.115 1.00 28.72 368 SER A C 1
ATOM 2847 O O . SER A 1 368 ? 34.497 38.281 352.965 1.00 28.11 368 SER A O 1
ATOM 2850 N N . THR A 1 369 ? 35.945 38.189 351.253 1.00 20.95 369 THR A N 1
ATOM 2851 C CA . THR A 1 369 ? 36.112 36.739 351.313 1.00 26.63 369 THR A CA 1
ATOM 2852 C C . THR A 1 369 ? 37.436 36.319 351.977 1.00 28.06 369 THR A C 1
ATOM 2853 O O . THR A 1 369 ? 37.822 35.162 351.909 1.00 22.50 369 THR A O 1
ATOM 2857 N N . LEU A 1 370 ? 38.137 37.245 352.624 1.00 27.81 370 LEU A N 1
ATOM 2858 C CA . LEU A 1 370 ? 39.328 36.860 353.372 1.00 25.67 370 LEU A CA 1
ATOM 2859 C C . LEU A 1 370 ? 38.937 36.124 354.658 1.00 26.08 370 LEU A C 1
ATOM 2860 O O . LEU A 1 370 ? 38.232 36.662 355.499 1.00 23.99 370 LEU A O 1
ATOM 2865 N N . SER A 1 371 ? 39.424 34.896 354.792 1.00 24.47 371 SER A N 1
ATOM 2866 C CA . SER A 1 371 ? 39.020 33.987 355.838 1.00 28.07 371 SER A CA 1
ATOM 2867 C C . SER A 1 371 ? 39.343 34.521 357.210 1.00 27.56 371 SER A C 1
ATOM 2868 O O . SER A 1 371 ? 40.367 35.221 357.422 1.00 25.85 371 SER A O 1
ATOM 2871 N N . ARG A 1 372 ? 38.491 34.128 358.121 1.00 27.41 372 ARG A N 1
ATOM 2872 C CA . ARG A 1 372 ? 38.650 34.524 359.506 1.00 36.97 372 ARG A CA 1
ATOM 2873 C C . ARG A 1 372 ? 39.915 33.797 360.147 1.00 29.97 372 ARG A C 1
ATOM 2874 O O . ARG A 1 372 ? 40.364 34.190 361.182 1.00 28.04 372 ARG A O 1
ATOM 2882 N N . ARG A 1 373 ? 40.470 32.752 359.532 1.00 27.75 373 ARG A N 1
ATOM 2883 C CA . ARG A 1 373 ? 41.670 32.116 360.089 1.00 29.28 373 ARG A CA 1
ATOM 2884 C C . ARG A 1 373 ? 42.951 32.933 359.833 1.00 33.87 373 ARG A C 1
ATOM 2885 O O . ARG A 1 373 ? 44.015 32.614 360.380 1.00 28.81 373 ARG A O 1
ATOM 2893 N N . ILE A 1 374 ? 42.878 33.963 358.998 1.00 33.66 374 ILE A N 1
ATOM 2894 C CA . ILE A 1 374 ? 43.999 34.925 358.887 1.00 29.59 374 ILE A CA 1
ATOM 2895 C C . ILE A 1 374 ? 43.881 35.955 360.025 1.00 31.50 374 ILE A C 1
ATOM 2896 O O . ILE A 1 374 ? 42.872 36.645 360.129 1.00 25.60 374 ILE A O 1
ATOM 2901 N N . PRO A 1 375 ? 44.913 36.064 360.880 1.00 32.10 375 PRO A N 1
ATOM 2902 C CA . PRO A 1 375 ? 44.824 37.059 361.954 1.00 26.03 375 PRO A CA 1
ATOM 2903 C C . PRO A 1 375 ? 44.967 38.473 361.405 1.00 31.00 375 PRO A C 1
ATOM 2904 O O . PRO A 1 375 ? 45.730 38.691 360.471 1.00 29.83 375 PRO A O 1
ATOM 2908 N N . ARG A 1 376 ? 44.190 39.405 361.950 1.00 26.41 376 ARG A N 1
ATOM 2909 C CA . ARG A 1 376 ? 44.240 40.810 361.536 1.00 29.04 376 ARG A CA 1
ATOM 2910 C C . ARG A 1 376 ? 44.974 41.656 362.556 1.00 25.55 376 ARG A C 1
ATOM 2911 O O . ARG A 1 376 ? 44.650 41.604 363.717 1.00 36.50 376 ARG A O 1
ATOM 2919 N N . PHE A 1 377 ? 45.941 42.424 362.095 1.00 24.26 377 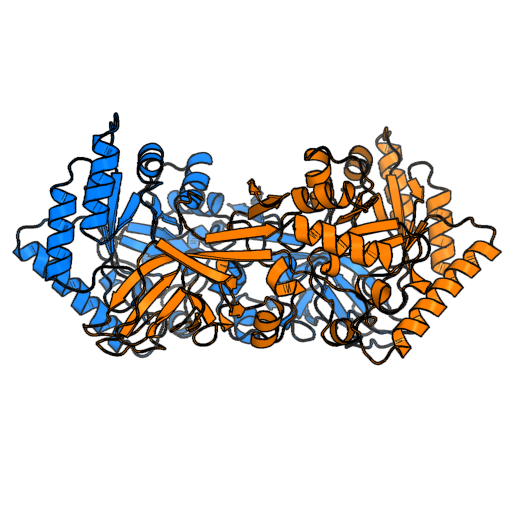PHE A N 1
ATOM 2920 C CA . PHE A 1 377 ? 46.633 43.429 362.900 1.00 23.46 377 PHE A CA 1
ATOM 2921 C C . PHE A 1 377 ? 46.247 44.826 362.450 1.00 34.49 377 PHE A C 1
ATOM 2922 O O . PHE A 1 377 ? 46.018 45.056 361.261 1.00 31.32 377 PHE A O 1
ATOM 2930 N N . TYR A 1 378 ? 46.166 45.742 363.406 1.00 33.44 378 TYR A N 1
ATOM 2931 C CA . TYR A 1 378 ? 45.702 47.109 363.169 1.00 29.52 378 TYR A CA 1
ATOM 2932 C C . TYR A 1 378 ? 46.796 48.149 363.425 1.00 25.67 378 TYR A C 1
ATOM 2933 O O . TYR A 1 378 ? 47.529 48.070 364.393 1.00 34.44 378 TYR A O 1
ATOM 2942 N N . ILE A 1 379 ? 46.891 49.115 362.520 1.00 38.87 379 ILE A N 1
ATOM 2943 C CA . ILE A 1 379 ? 47.832 50.209 362.627 1.00 34.31 379 ILE A CA 1
ATOM 2944 C C . ILE A 1 379 ? 47.063 51.480 362.915 1.00 37.96 379 ILE A C 1
ATOM 2945 O O . ILE A 1 379 ? 46.151 51.864 362.168 1.00 37.45 379 ILE A O 1
ATOM 2950 N N . ARG A 1 380 ? 47.462 52.138 363.993 1.00 39.42 380 ARG A N 1
ATOM 2951 C CA . ARG A 1 380 ? 46.849 53.378 364.431 1.00 29.69 380 ARG A CA 1
ATOM 2952 C C . ARG A 1 380 ? 47.929 54.294 364.972 1.00 43.61 380 ARG A C 1
ATOM 2953 O O . ARG A 1 380 ? 48.726 53.877 365.826 1.00 39.44 380 ARG A O 1
ATOM 2961 N N . ASP A 1 381 ? 47.951 55.530 364.477 1.00 49.58 381 ASP A N 1
ATOM 2962 C CA . ASP A 1 381 ? 49.025 56.466 364.805 1.00 62.71 381 ASP A CA 1
ATOM 2963 C C . ASP A 1 381 ? 50.383 55.811 364.526 1.00 59.72 381 ASP A C 1
ATOM 2964 O O . ASP A 1 381 ? 51.301 55.828 365.352 1.00 55.84 381 ASP A O 1
ATOM 2969 N N . GLY A 1 382 ? 50.519 55.252 363.346 1.00 54.66 382 GLY A N 1
ATOM 2970 C CA . GLY A 1 382 ? 51.739 54.596 362.970 1.00 78.22 382 GLY A CA 1
ATOM 2971 C C . GLY A 1 382 ? 52.296 53.370 363.772 1.00 98.58 382 GLY A C 1
ATOM 2972 O O . GLY A 1 382 ? 53.395 52.900 363.413 1.00 109.84 382 GLY A O 1
ATOM 2973 N N . GLU A 1 383 ? 51.593 52.881 364.828 1.00 102.94 383 GLU A N 1
ATOM 2974 C CA . GLU A 1 383 ? 51.952 51.700 365.653 1.00 94.37 383 GLU A CA 1
ATOM 2975 C C . GLU A 1 383 ? 50.961 50.518 365.359 1.00 71.89 383 GLU A C 1
ATOM 2976 O O . GLU A 1 383 ? 49.785 50.705 365.271 1.00 36.23 383 GLU A O 1
ATOM 2982 N N . ILE A 1 384 ? 51.412 49.331 365.657 1.00 81.06 384 ILE A N 1
ATOM 2983 C CA . ILE A 1 384 ? 50.628 48.145 365.358 1.00 70.72 384 ILE A CA 1
ATOM 2984 C C . ILE A 1 384 ? 49.938 47.525 366.617 1.00 54.34 384 ILE A C 1
ATOM 2985 O O . ILE A 1 384 ? 50.529 47.575 367.656 1.00 55.63 384 ILE A O 1
ATOM 2990 N N . PHE A 1 385 ? 48.687 47.022 366.546 1.00 60.35 385 PHE A N 1
ATOM 2991 C CA . PHE A 1 385 ? 48.018 46.272 367.642 1.00 65.73 385 PHE A CA 1
ATOM 2992 C C . PHE A 1 385 ? 46.922 45.269 367.234 1.00 65.84 385 PHE A C 1
ATOM 2993 O O . PHE A 1 385 ? 46.394 45.232 366.155 1.00 43.59 385 PHE A O 1
ATOM 3001 N N . LYS A 1 386 ? 46.655 44.393 368.181 1.00 61.59 386 LYS A N 1
ATOM 3002 C CA . LYS A 1 386 ? 45.564 43.409 368.174 1.00 61.02 386 LYS A CA 1
ATOM 3003 C C . LYS A 1 386 ? 45.633 42.101 367.406 1.00 73.35 386 LYS A C 1
ATOM 3004 O O . LYS A 1 386 ? 46.593 41.422 367.118 1.00 82.66 386 LYS A O 1
ATOM 3010 N N . MET B 1 1 ? 11.803 23.428 364.735 1.00 79.86 1 MET B N 1
ATOM 3011 C CA . MET B 1 1 ? 12.672 23.669 363.580 1.00 90.03 1 MET B CA 1
ATOM 3012 C C . MET B 1 1 ? 13.706 24.763 363.901 1.00 105.81 1 MET B C 1
ATOM 3013 O O . MET B 1 1 ? 13.676 25.353 364.953 1.00 156.64 1 MET B O 1
ATOM 3018 N N . ILE B 1 2 ? 14.632 24.986 362.988 1.00 71.43 2 ILE B N 1
ATOM 3019 C CA . ILE B 1 2 ? 15.743 25.921 363.128 1.00 67.50 2 ILE B CA 1
ATOM 3020 C C . ILE B 1 2 ? 15.223 27.368 363.283 1.00 76.06 2 ILE B C 1
ATOM 3021 O O . ILE B 1 2 ? 14.341 27.794 362.535 1.00 89.14 2 ILE B O 1
ATOM 3026 N N . LYS B 1 3 ? 15.775 28.102 364.256 1.00 75.57 3 LYS B N 1
ATOM 3027 C CA . LYS B 1 3 ? 15.452 29.519 364.499 1.00 60.50 3 LYS B CA 1
ATOM 3028 C C . LYS B 1 3 ? 16.699 30.412 364.364 1.00 49.15 3 LYS B C 1
ATOM 3029 O O . LYS B 1 3 ? 17.608 30.361 365.186 1.00 45.95 3 LYS B O 1
ATOM 3035 N N . LEU B 1 4 ? 16.718 31.239 363.330 1.00 44.24 4 LEU B N 1
ATOM 3036 C CA . LEU B 1 4 ? 17.856 32.098 363.016 1.00 39.07 4 LEU B CA 1
ATOM 3037 C C . LEU B 1 4 ? 17.319 33.498 362.745 1.00 37.38 4 LEU B C 1
ATOM 3038 O O . LEU B 1 4 ? 16.156 33.656 362.340 1.00 39.97 4 LEU B O 1
ATOM 3043 N N . CYS B 1 5 ? 18.148 34.510 362.967 1.00 33.58 5 CYS B N 1
ATOM 3044 C CA . CYS B 1 5 ? 17.794 35.887 362.613 1.00 35.23 5 CYS B CA 1
ATOM 3045 C C . CYS B 1 5 ? 17.977 36.049 361.092 1.00 35.37 5 CYS B C 1
ATOM 3046 O O . CYS B 1 5 ? 17.060 36.450 360.364 1.00 41.75 5 CYS B O 1
ATOM 3049 N N . ARG B 1 6 ? 19.156 35.657 360.637 1.00 41.87 6 ARG B N 1
ATOM 3050 C CA . ARG B 1 6 ? 19.478 35.568 359.228 1.00 41.54 6 ARG B CA 1
ATOM 3051 C C . ARG B 1 6 ? 19.419 34.109 358.845 1.00 40.46 6 ARG B C 1
ATOM 3052 O O . ARG B 1 6 ? 20.222 33.291 359.319 1.00 31.71 6 ARG B O 1
ATOM 3060 N N . GLU B 1 7 ? 18.473 33.784 357.976 1.00 34.17 7 GLU B N 1
ATOM 3061 C CA . GLU B 1 7 ? 18.087 32.409 357.764 1.00 33.65 7 GLU B CA 1
ATOM 3062 C C . GLU B 1 7 ? 18.863 31.725 356.659 1.00 34.84 7 GLU B C 1
ATOM 3063 O O . GLU B 1 7 ? 18.299 31.371 355.605 1.00 32.09 7 GLU B O 1
ATOM 3069 N N . VAL B 1 8 ? 20.160 31.560 356.900 1.00 31.84 8 VAL B N 1
ATOM 3070 C CA . VAL B 1 8 ? 21.038 30.801 356.013 1.00 29.17 8 VAL B CA 1
ATOM 3071 C C . VAL B 1 8 ? 21.844 29.857 356.935 1.00 24.83 8 VAL B C 1
ATOM 3072 O O . VAL B 1 8 ? 22.246 30.247 358.046 1.00 32.77 8 VAL B O 1
ATOM 3076 N N . TRP B 1 9 ? 22.015 28.608 356.526 1.00 30.69 9 TRP B N 1
ATOM 3077 C CA . TRP B 1 9 ? 22.753 27.676 357.348 1.00 26.30 9 TRP B CA 1
ATOM 3078 C C . TRP B 1 9 ? 23.331 26.517 356.554 1.00 30.35 9 TRP B C 1
ATOM 3079 O O . TRP B 1 9 ? 22.958 26.277 355.402 1.00 25.88 9 TRP B O 1
ATOM 3090 N N . ILE B 1 10 ? 24.250 25.809 357.200 1.00 24.74 10 ILE B N 1
ATOM 3091 C CA . ILE B 1 10 ? 24.832 24.593 356.685 1.00 30.71 10 ILE B CA 1
ATOM 3092 C C . ILE B 1 10 ? 24.346 23.396 357.505 1.00 29.30 10 ILE B C 1
ATOM 3093 O O . ILE B 1 10 ? 24.214 23.503 358.724 1.00 26.10 10 ILE B O 1
ATOM 3098 N N . GLU B 1 11 ? 24.042 22.284 356.839 1.00 29.41 11 GLU B N 1
ATOM 3099 C CA . GLU B 1 11 ? 23.796 21.003 357.515 1.00 22.92 11 GLU B CA 1
ATOM 3100 C C . GLU B 1 11 ? 24.886 20.001 357.111 1.00 28.87 11 GLU B C 1
ATOM 3101 O O . GLU B 1 11 ? 25.124 19.756 355.908 1.00 30.95 11 GLU B O 1
ATOM 3107 N N . VAL B 1 12 ? 25.547 19.438 358.124 1.00 28.83 12 VAL B N 1
ATOM 3108 C CA . VAL B 1 12 ? 26.590 18.444 357.924 1.00 26.62 12 VAL B CA 1
ATOM 3109 C C . VAL B 1 12 ? 26.063 17.140 358.465 1.00 33.23 12 VAL B C 1
ATOM 3110 O O . VAL B 1 12 ? 25.752 17.030 359.650 1.00 30.66 12 VAL B O 1
ATOM 3114 N N . ASN B 1 13 ? 25.943 16.164 357.583 1.00 30.81 13 ASN B N 1
ATOM 3115 C CA . ASN B 1 13 ? 25.376 14.894 357.940 1.00 34.19 13 ASN B CA 1
ATOM 3116 C C . ASN B 1 13 ? 26.499 13.952 358.385 1.00 34.11 13 ASN B C 1
ATOM 3117 O O . ASN B 1 13 ? 27.265 13.460 357.574 1.00 32.41 13 ASN B O 1
ATOM 3122 N N . LEU B 1 14 ? 26.575 13.687 359.676 1.00 29.54 14 LEU B N 1
ATOM 3123 C CA . LEU B 1 14 ? 27.692 12.906 360.208 1.00 29.81 14 LEU B CA 1
ATOM 3124 C C . LEU B 1 14 ? 27.440 11.411 359.947 1.00 29.90 14 LEU B C 1
ATOM 3125 O O . LEU B 1 14 ? 28.369 10.603 359.986 1.00 29.23 14 LEU B O 1
ATOM 3130 N N . ASP B 1 15 ? 26.207 11.044 359.624 1.00 31.56 15 ASP B N 1
ATOM 3131 C CA . ASP B 1 15 ? 25.933 9.655 359.214 1.00 36.52 15 ASP B CA 1
ATOM 3132 C C . ASP B 1 15 ? 26.643 9.358 357.879 1.00 40.39 15 ASP B C 1
ATOM 3133 O O . ASP B 1 15 ? 27.242 8.301 357.686 1.00 39.31 15 ASP B O 1
ATOM 3138 N N . ALA B 1 16 ? 26.595 10.322 356.970 1.00 32.52 16 ALA B N 1
ATOM 3139 C CA . ALA B 1 16 ? 27.278 10.209 355.706 1.00 34.99 16 ALA B CA 1
ATOM 3140 C C . ALA B 1 16 ? 28.788 10.142 355.965 1.00 27.01 16 ALA B C 1
ATOM 3141 O O . ALA B 1 16 ? 29.463 9.294 355.399 1.00 28.85 16 ALA B O 1
ATOM 3143 N N . VAL B 1 17 ? 29.314 11.015 356.839 1.00 32.17 17 VAL B N 1
ATOM 3144 C CA . VAL B 1 17 ? 30.753 10.995 357.184 1.00 29.79 17 VAL B CA 1
ATOM 3145 C C . VAL B 1 17 ? 31.164 9.598 357.694 1.00 31.58 17 VAL B C 1
ATOM 3146 O O . VAL B 1 17 ? 32.199 9.055 357.306 1.00 31.20 17 VAL B O 1
ATOM 3150 N N . LYS B 1 18 ? 30.347 9.022 358.564 1.00 25.24 18 LYS B N 1
ATOM 3151 C CA . LYS B 1 18 ? 30.592 7.659 359.038 1.00 31.42 18 LYS B CA 1
ATOM 3152 C C . LYS B 1 18 ? 30.650 6.666 357.876 1.00 38.77 18 LYS B C 1
ATOM 3153 O O . LYS B 1 18 ? 31.568 5.863 357.801 1.00 28.19 18 LYS B O 1
ATOM 3159 N N . LYS B 1 19 ? 29.661 6.728 356.980 1.00 33.85 19 LYS B N 1
ATOM 3160 C CA . LYS B 1 19 ? 29.599 5.846 355.823 1.00 42.12 19 LYS B CA 1
ATOM 3161 C C . LYS B 1 19 ? 30.787 6.033 354.874 1.00 41.32 19 LYS B C 1
ATOM 3162 O O . LYS B 1 19 ? 31.269 5.061 354.308 1.00 31.48 19 LYS B O 1
ATOM 3168 N N . ASN B 1 20 ? 31.239 7.273 354.697 1.00 29.71 20 ASN B N 1
ATOM 3169 C CA . ASN B 1 20 ? 32.427 7.558 353.913 1.00 36.14 20 ASN B CA 1
ATOM 3170 C C . ASN B 1 20 ? 33.698 6.964 354.518 1.00 33.85 20 ASN B C 1
ATOM 3171 O O . ASN B 1 20 ? 34.486 6.334 353.814 1.00 28.31 20 ASN B O 1
ATOM 3176 N N . LEU B 1 21 ? 33.913 7.155 355.813 1.00 32.41 21 LEU B N 1
ATOM 3177 C CA . LEU B 1 21 ? 35.061 6.517 356.485 1.00 34.58 21 LEU B CA 1
ATOM 3178 C C . LEU B 1 21 ? 35.053 4.998 356.391 1.00 34.51 21 LEU B C 1
ATOM 3179 O O . LEU B 1 21 ? 36.091 4.345 356.250 1.00 31.78 21 LEU B O 1
ATOM 3184 N N . ARG B 1 22 ? 33.874 4.435 356.559 1.00 39.33 22 ARG B N 1
ATOM 3185 C CA . ARG B 1 22 ? 33.696 2.989 356.482 1.00 56.66 22 ARG B CA 1
ATOM 3186 C C . ARG B 1 22 ? 34.035 2.467 355.059 1.00 41.88 22 ARG B C 1
ATOM 3187 O O . ARG B 1 22 ? 34.664 1.418 354.908 1.00 33.74 22 ARG B O 1
ATOM 3195 N N . ALA B 1 23 ? 33.621 3.186 354.020 1.00 32.42 23 ALA B N 1
ATOM 3196 C CA . ALA B 1 23 ? 33.915 2.770 352.636 1.00 36.44 23 ALA B CA 1
ATOM 3197 C C . ALA B 1 23 ? 35.428 2.816 352.353 1.00 37.52 23 ALA B C 1
ATOM 3198 O O . ALA B 1 23 ? 35.966 1.936 351.682 1.00 32.81 23 ALA B O 1
ATOM 3200 N N . ILE B 1 24 ? 36.132 3.837 352.852 1.00 22.81 24 ILE B N 1
ATOM 3201 C CA . ILE B 1 24 ? 37.582 3.846 352.680 1.00 35.10 24 ILE B CA 1
ATOM 3202 C C . ILE B 1 24 ? 38.260 2.743 353.521 1.00 34.17 24 ILE B C 1
ATOM 3203 O O . ILE B 1 24 ? 39.192 2.081 353.052 1.00 35.54 24 ILE B O 1
ATOM 3208 N N . ARG B 1 25 ? 37.839 2.590 354.777 1.00 27.07 25 ARG B N 1
ATOM 3209 C CA . ARG B 1 25 ? 38.401 1.548 355.644 1.00 27.15 25 ARG B CA 1
ATOM 3210 C C . ARG B 1 25 ? 38.248 0.171 354.991 1.00 32.97 25 ARG B C 1
ATOM 3211 O O . ARG B 1 25 ? 39.120 -0.685 355.106 1.00 36.71 25 ARG B O 1
ATOM 3219 N N . ARG B 1 26 ? 37.087 -0.064 354.395 1.00 37.06 26 ARG B N 1
ATOM 3220 C CA . ARG B 1 26 ? 36.805 -1.371 353.803 1.00 56.33 26 ARG B CA 1
ATOM 3221 C C . ARG B 1 26 ? 37.584 -1.605 352.503 1.00 49.10 26 ARG B C 1
ATOM 3222 O O . ARG B 1 26 ? 37.808 -2.753 352.117 1.00 39.53 26 ARG B O 1
ATOM 3230 N N . HIS B 1 27 ? 38.067 -0.526 351.892 1.00 40.29 27 HIS B N 1
ATOM 3231 C CA . HIS B 1 27 ? 38.789 -0.595 350.612 1.00 28.33 27 HIS B CA 1
ATOM 3232 C C . HIS B 1 27 ? 40.314 -0.765 350.788 1.00 42.39 27 HIS B C 1
ATOM 3233 O O . HIS B 1 27 ? 40.972 -1.490 350.024 1.00 34.80 27 HIS B O 1
ATOM 3240 N N . ILE B 1 28 ? 40.876 -0.135 351.818 1.00 31.95 28 ILE B N 1
ATOM 3241 C CA . ILE B 1 28 ? 42.311 -0.140 352.006 1.00 33.69 28 ILE B CA 1
ATOM 3242 C C . ILE B 1 28 ? 42.672 -1.340 352.884 1.00 28.60 28 ILE B C 1
ATOM 3243 O O . ILE B 1 28 ? 41.769 -1.926 353.474 1.00 31.29 28 ILE B O 1
ATOM 3248 N N . PRO B 1 29 ? 43.975 -1.696 352.979 1.00 35.01 29 PRO B N 1
ATOM 3249 C CA . PRO B 1 29 ? 44.391 -2.864 353.768 1.00 36.02 29 PRO B CA 1
ATOM 3250 C C . PRO B 1 29 ? 43.980 -2.711 355.211 1.00 38.56 29 PRO B C 1
ATOM 3251 O O . PRO B 1 29 ? 44.044 -1.609 355.754 1.00 29.33 29 PRO B O 1
ATOM 3255 N N . HIS B 1 30 ? 43.565 -3.816 355.807 1.00 36.27 30 HIS B N 1
ATOM 3256 C CA . HIS B 1 30 ? 43.147 -3.877 357.201 1.00 43.69 30 HIS B CA 1
ATOM 3257 C C . HIS B 1 30 ? 44.180 -3.258 358.128 1.00 30.45 30 HIS B C 1
ATOM 3258 O O . HIS B 1 30 ? 43.815 -2.615 359.104 1.00 36.70 30 HIS B O 1
ATOM 3265 N N . LYS B 1 31 ? 45.432 -3.432 357.861 1.00 37.05 31 LYS B N 1
ATOM 3266 C CA . LYS B 1 31 ? 46.413 -2.917 358.828 1.00 48.94 31 LYS B CA 1
ATOM 3267 C C . LYS B 1 31 ? 46.634 -1.360 358.767 1.00 52.42 31 LYS B C 1
ATOM 3268 O O . LYS B 1 31 ? 47.202 -0.758 359.669 1.00 36.70 31 LYS B O 1
ATOM 3274 N N . SER B 1 32 ? 46.190 -0.727 357.701 1.00 45.22 32 SER B N 1
ATOM 3275 C CA . SER B 1 32 ? 46.477 0.695 357.520 1.00 48.82 32 SER B CA 1
ATOM 3276 C C . SER B 1 32 ? 45.541 1.543 358.375 1.00 45.95 32 SER B C 1
ATOM 3277 O O . SER B 1 32 ? 44.337 1.320 358.381 1.00 46.19 32 SER B O 1
ATOM 3280 N N . LYS B 1 33 ? 46.083 2.495 359.102 1.00 40.26 33 LYS B N 1
ATOM 3281 C CA . LYS B 1 33 ? 45.279 3.396 359.894 1.00 43.47 33 LYS B CA 1
ATOM 3282 C C . LYS B 1 33 ? 44.785 4.546 359.007 1.00 38.66 33 LYS B C 1
ATOM 3283 O O . LYS B 1 33 ? 45.258 4.739 357.934 1.00 32.49 33 LYS B O 1
ATOM 3289 N N . ILE B 1 34 ? 43.827 5.304 359.489 1.00 27.49 34 ILE B N 1
ATOM 3290 C CA . ILE B 1 34 ? 43.324 6.473 358.811 1.00 32.96 34 ILE B CA 1
ATOM 3291 C C . ILE B 1 34 ? 43.565 7.761 359.611 1.00 26.23 34 ILE B C 1
ATOM 3292 O O . ILE B 1 34 ? 43.164 7.897 360.789 1.00 31.22 34 ILE B O 1
ATOM 3297 N N . MET B 1 35 ? 44.231 8.693 358.954 1.00 28.44 35 MET B N 1
ATOM 3298 C CA . MET B 1 35 ? 44.382 10.053 359.458 1.00 24.12 35 MET B CA 1
ATOM 3299 C C . MET B 1 35 ? 43.321 10.932 358.794 1.00 26.91 35 MET B C 1
ATOM 3300 O O . MET B 1 35 ? 43.342 11.122 357.594 1.00 27.20 35 MET B O 1
ATOM 3305 N N . ALA B 1 36 ? 42.381 11.456 359.571 1.00 23.11 36 ALA B N 1
ATOM 3306 C CA . ALA B 1 36 ? 41.342 12.310 359.013 1.00 30.28 36 ALA B CA 1
ATOM 3307 C C . ALA B 1 36 ? 41.876 13.721 358.837 1.00 27.25 36 ALA B C 1
ATOM 3308 O O . ALA B 1 36 ? 42.390 14.302 359.790 1.00 27.82 36 ALA B O 1
ATOM 3310 N N . VAL B 1 37 ? 41.748 14.281 357.632 1.00 26.90 37 VAL B N 1
ATOM 3311 C CA . VAL B 1 37 ? 42.295 15.592 357.352 1.00 22.45 37 VAL B CA 1
ATOM 3312 C C . VAL B 1 37 ? 41.189 16.623 357.593 1.00 25.43 37 VAL B C 1
ATOM 3313 O O . VAL B 1 37 ? 40.184 16.668 356.875 1.00 24.88 37 VAL B O 1
ATOM 3317 N N . VAL B 1 38 ? 41.306 17.368 358.679 1.00 25.04 38 VAL B N 1
ATOM 3318 C CA . VAL B 1 38 ? 40.318 18.375 359.079 1.00 22.15 38 VAL B CA 1
ATOM 3319 C C . VAL B 1 38 ? 40.861 19.815 359.108 1.00 28.72 38 VAL B C 1
ATOM 3320 O O . VAL B 1 38 ? 40.321 20.699 359.708 1.00 24.85 38 VAL B O 1
ATOM 3324 N N . LYS B 1 39 ? 42.115 19.972 358.068 1.00 33.47 39 LYS B N 1
ATOM 3325 C CA . LYS B 1 39 ? 42.392 21.397 358.113 1.00 28.39 39 LYS B CA 1
ATOM 3326 C C . LYS B 1 39 ? 41.331 22.370 357.485 1.00 21.80 39 LYS B C 1
ATOM 3327 O O . LYS B 1 39 ? 40.349 21.957 356.878 1.00 23.83 39 LYS B O 1
ATOM 3333 N N . ALA B 1 40 ? 41.543 23.677 357.593 1.00 24.58 40 ALA B N 1
ATOM 3334 C CA . ALA B 1 40 ? 40.654 24.682 357.039 1.00 31.35 40 ALA B CA 1
ATOM 3335 C C . ALA B 1 40 ? 39.219 24.478 357.526 1.00 30.25 40 ALA B C 1
ATOM 3336 O O . ALA B 1 40 ? 38.308 24.391 356.790 1.00 28.12 40 ALA B O 1
ATOM 3338 N N . ASN B 1 41 ? 39.100 24.418 358.826 1.00 31.02 41 ASN B N 1
ATOM 3339 C CA . ASN B 1 41 ? 37.823 24.253 359.508 1.00 30.06 41 ASN B CA 1
ATOM 3340 C C . ASN B 1 41 ? 37.089 23.001 358.990 1.00 24.59 41 ASN B C 1
ATOM 3341 O O . ASN B 1 41 ? 35.895 23.025 358.715 1.00 26.80 41 ASN B O 1
ATOM 3346 N N . GLY B 1 42 ? 37.804 21.896 358.870 1.00 23.66 42 GLY B N 1
ATOM 3347 C CA . GLY B 1 42 ? 37.165 20.672 358.399 1.00 24.13 42 GLY B CA 1
ATOM 3348 C C . GLY B 1 42 ? 36.648 20.852 356.971 1.00 27.87 42 GLY B C 1
ATOM 3349 O O . GLY B 1 42 ? 35.533 20.451 356.664 1.00 25.85 42 GLY B O 1
ATOM 3350 N N . TYR B 1 43 ? 37.474 21.443 356.112 1.00 25.03 43 TYR B N 1
ATOM 3351 C CA . TYR B 1 43 ? 37.110 21.752 354.715 1.00 21.25 43 TYR B CA 1
ATOM 3352 C C . TYR B 1 43 ? 35.786 22.520 354.737 1.00 23.74 43 TYR B C 1
ATOM 3353 O O . TYR B 1 43 ? 34.904 22.289 353.901 1.00 24.41 43 TYR B O 1
ATOM 3362 N N . GLY B 1 44 ? 35.681 23.442 355.697 1.00 27.14 44 GLY B N 1
ATOM 3363 C CA . GLY B 1 44 ? 34.509 24.263 355.863 1.00 30.92 44 GLY B CA 1
ATOM 3364 C C . GLY B 1 44 ? 33.303 23.579 356.477 1.00 35.99 44 GLY B C 1
ATOM 3365 O O . GLY B 1 44 ? 32.269 24.216 356.601 1.00 26.72 44 GLY B O 1
ATOM 3366 N N . HIS B 1 45 ? 33.012 22.590 356.825 1.00 30.09 45 HIS B N 1
ATOM 3367 C CA . HIS B 1 45 ? 32.191 21.616 357.511 1.00 30.99 45 HIS B CA 1
ATOM 3368 C C . HIS B 1 45 ? 32.263 21.792 359.028 1.00 21.46 45 HIS B C 1
ATOM 3369 O O . HIS B 1 45 ? 31.505 21.121 359.734 1.00 26.14 45 HIS B O 1
ATOM 3376 N N . GLY B 1 46 ? 33.357 22.338 359.548 1.00 25.93 46 GLY B N 1
ATOM 3377 C CA . GLY B 1 46 ? 33.559 22.409 361.002 1.00 27.01 46 GLY B CA 1
ATOM 3378 C C . GLY B 1 46 ? 34.531 21.345 361.509 1.00 28.21 46 GLY B C 1
ATOM 3379 O O . GLY B 1 46 ? 34.177 20.175 361.569 1.00 34.67 46 GLY B O 1
ATOM 3380 N N . SER B 1 47 ? 35.754 21.740 361.875 1.00 29.67 47 SER B N 1
ATOM 3381 C CA . SER B 1 47 ? 36.777 20.770 362.239 1.00 24.45 47 SER B CA 1
ATOM 3382 C C . SER B 1 47 ? 36.443 19.911 363.464 1.00 32.28 47 SER B C 1
ATOM 3383 O O . SER B 1 47 ? 36.721 18.713 363.469 1.00 27.50 47 SER B O 1
ATOM 3386 N N . ILE B 1 48 ? 35.861 20.517 364.501 1.00 29.57 48 ILE B N 1
ATOM 3387 C CA . ILE B 1 48 ? 35.654 19.831 365.784 1.00 26.34 48 ILE B CA 1
ATOM 3388 C C . ILE B 1 48 ? 34.733 18.636 365.656 1.00 30.41 48 ILE B C 1
ATOM 3389 O O . ILE B 1 48 ? 35.109 17.503 365.992 1.00 26.89 48 ILE B O 1
ATOM 3394 N N . GLU B 1 49 ? 33.537 18.909 365.173 1.00 25.06 49 GLU B N 1
ATOM 3395 C CA . GLU B 1 49 ? 32.526 17.852 365.097 1.00 28.01 49 GLU B CA 1
ATOM 3396 C C . GLU B 1 49 ? 32.870 16.780 364.020 1.00 30.09 49 GLU B C 1
ATOM 3397 O O . GLU B 1 49 ? 32.519 15.626 364.170 1.00 29.37 49 GLU B O 1
ATOM 3403 N N . VAL B 1 50 ? 33.545 17.164 362.937 1.00 26.75 50 VAL B N 1
ATOM 3404 C CA . VAL B 1 50 ? 33.969 16.154 361.958 1.00 31.44 50 VAL B CA 1
ATOM 3405 C C . VAL B 1 50 ? 35.085 15.278 362.542 1.00 31.68 50 VAL B C 1
ATOM 3406 O O . VAL B 1 50 ? 35.028 14.055 362.428 1.00 35.64 50 VAL B O 1
ATOM 3410 N N . ALA B 1 51 ? 36.073 15.906 363.177 1.00 26.76 51 ALA B N 1
ATOM 3411 C CA . ALA B 1 51 ? 37.154 15.177 363.853 1.00 27.54 51 ALA B CA 1
ATOM 3412 C C . ALA B 1 51 ? 36.640 14.208 364.916 1.00 31.82 51 ALA B C 1
ATOM 3413 O O . ALA B 1 51 ? 37.073 13.055 364.969 1.00 25.76 51 ALA B O 1
ATOM 3415 N N . ARG B 1 52 ? 35.755 14.688 365.798 1.00 22.15 52 ARG B N 1
ATOM 3416 C CA . ARG B 1 52 ? 35.179 13.850 366.860 1.00 32.50 52 ARG B CA 1
ATOM 3417 C C . ARG B 1 52 ? 34.500 12.627 366.282 1.00 35.82 52 ARG B C 1
ATOM 3418 O O . ARG B 1 52 ? 34.628 11.516 366.798 1.00 28.70 52 ARG B O 1
ATOM 3426 N N . HIS B 1 53 ? 33.719 12.852 365.227 1.00 26.81 53 HIS B N 1
ATOM 3427 C CA . HIS B 1 53 ? 32.961 11.768 364.651 1.00 33.33 53 HIS B CA 1
ATOM 3428 C C . HIS B 1 53 ? 33.924 10.810 363.970 1.00 28.02 53 HIS B C 1
ATOM 3429 O O . HIS B 1 53 ? 33.811 9.600 364.167 1.00 34.78 53 HIS B O 1
ATOM 3436 N N . ALA B 1 54 ? 34.923 11.326 363.249 1.00 32.34 54 ALA B N 1
ATOM 3437 C CA . ALA B 1 54 ? 35.856 10.440 362.515 1.00 38.70 54 ALA B CA 1
ATOM 3438 C C . ALA B 1 54 ? 36.571 9.487 363.456 1.00 36.28 54 ALA B C 1
ATOM 3439 O O . ALA B 1 54 ? 36.718 8.305 363.175 1.00 30.17 54 ALA B O 1
ATOM 3441 N N . LEU B 1 55 ? 37.008 10.028 364.585 1.00 32.30 55 LEU B N 1
ATOM 3442 C CA . LEU B 1 55 ? 37.777 9.280 365.582 1.00 37.59 55 LEU B CA 1
ATOM 3443 C C . LEU B 1 55 ? 36.921 8.208 366.269 1.00 34.21 55 LEU B C 1
ATOM 3444 O O . LEU B 1 55 ? 37.451 7.201 366.710 1.00 34.97 55 LEU B O 1
ATOM 3449 N N . GLU B 1 56 ? 35.603 8.396 366.295 1.00 38.99 56 GLU B N 1
ATOM 3450 C CA . GLU B 1 56 ? 34.686 7.395 366.858 1.00 42.35 56 GLU B CA 1
ATOM 3451 C C . GLU B 1 56 ? 34.451 6.256 365.881 1.00 35.48 56 GLU B C 1
ATOM 3452 O O . GLU B 1 56 ? 34.104 5.169 366.274 1.00 43.00 56 GLU B O 1
ATOM 3458 N N . HIS B 1 57 ? 34.623 6.530 364.597 1.00 35.92 57 HIS B N 1
ATOM 3459 C CA . HIS B 1 57 ? 34.204 5.603 363.561 1.00 40.64 57 HIS B CA 1
ATOM 3460 C C . HIS B 1 57 ? 35.302 5.228 362.566 1.00 42.47 57 HIS B C 1
ATOM 3461 O O . HIS B 1 57 ? 35.022 5.038 361.395 1.00 37.94 57 HIS B O 1
ATOM 3468 N N . GLY B 1 58 ? 36.544 5.134 363.030 1.00 44.29 58 GLY B N 1
ATOM 3469 C CA . GLY B 1 58 ? 37.596 4.556 362.217 1.00 45.93 58 GLY B CA 1
ATOM 3470 C C . GLY B 1 58 ? 38.924 5.278 362.115 1.00 44.64 58 GLY B C 1
ATOM 3471 O O . GLY B 1 58 ? 39.940 4.650 361.854 1.00 42.55 58 GLY B O 1
ATOM 3472 N N . ALA B 1 59 ? 38.958 6.577 362.356 1.00 35.35 59 ALA B N 1
ATOM 3473 C CA . ALA B 1 59 ? 40.211 7.278 362.179 1.00 37.56 59 ALA B CA 1
ATOM 3474 C C . ALA B 1 59 ? 40.996 7.155 363.485 1.00 36.46 59 ALA B C 1
ATOM 3475 O O . ALA B 1 59 ? 40.393 6.969 364.539 1.00 30.93 59 ALA B O 1
ATOM 3477 N N . SER B 1 60 ? 42.328 7.205 363.389 1.00 37.62 60 SER B N 1
ATOM 3478 C CA . SER B 1 60 ? 43.215 7.144 364.559 1.00 34.79 60 SER B CA 1
ATOM 3479 C C . SER B 1 60 ? 43.902 8.464 364.848 1.00 32.10 60 SER B C 1
ATOM 3480 O O . SER B 1 60 ? 44.282 8.731 366.007 1.00 33.72 60 SER B O 1
ATOM 3483 N N . GLU B 1 61 ? 44.049 9.299 363.809 1.00 30.82 61 GLU B N 1
ATOM 3484 C CA . GLU B 1 61 ? 44.815 10.529 363.922 1.00 27.42 61 GLU B CA 1
ATOM 3485 C C . GLU B 1 61 ? 44.157 11.617 363.074 1.00 28.30 61 GLU B C 1
ATOM 3486 O O . GLU B 1 61 ? 43.291 11.307 362.261 1.00 31.25 61 GLU B O 1
ATOM 3492 N N . LEU B 1 62 ? 44.578 12.857 363.270 1.00 23.30 62 LEU B N 1
ATOM 3493 C CA . LEU B 1 62 ? 44.055 14.028 362.561 1.00 23.82 62 LEU B CA 1
ATOM 3494 C C . LEU B 1 62 ? 45.189 14.802 361.889 1.00 29.65 62 LEU B C 1
ATOM 3495 O O . LEU B 1 62 ? 46.321 14.767 362.366 1.00 29.11 62 LEU B O 1
ATOM 3500 N N . ALA B 1 63 ? 44.891 15.503 360.801 1.00 24.32 63 ALA B N 1
ATOM 3501 C CA . ALA B 1 63 ? 45.838 16.453 360.208 1.00 32.65 63 ALA B CA 1
ATOM 3502 C C . ALA B 1 63 ? 45.181 17.799 360.090 1.00 36.64 63 ALA B C 1
ATOM 3503 O O . ALA B 1 63 ? 43.975 17.889 359.825 1.00 24.66 63 ALA B O 1
ATOM 3505 N N . VAL B 1 64 ? 45.990 18.837 360.301 1.00 24.10 64 VAL B N 1
ATOM 3506 C CA . VAL B 1 64 ? 45.543 20.224 360.208 1.00 24.95 64 VAL B CA 1
ATOM 3507 C C . VAL B 1 64 ? 46.567 21.067 359.446 1.00 27.07 64 VAL B C 1
ATOM 3508 O O . VAL B 1 64 ? 47.671 20.590 359.157 1.00 29.43 64 VAL B O 1
ATOM 3512 N N . ALA B 1 65 ? 46.209 22.321 359.155 1.00 31.24 65 ALA B N 1
ATOM 3513 C CA . ALA B 1 65 ? 47.094 23.233 358.426 1.00 38.00 65 ALA B CA 1
ATOM 3514 C C . ALA B 1 65 ? 48.072 24.003 359.327 1.00 34.00 65 ALA B C 1
ATOM 3515 O O . ALA B 1 65 ? 49.112 24.459 358.852 1.00 30.24 65 ALA B O 1
ATOM 3517 N N . SER B 1 66 ? 47.751 24.140 360.608 1.00 28.10 66 SER B N 1
ATOM 3518 C CA . SER B 1 66 ? 48.523 25.006 361.513 1.00 33.68 66 SER B CA 1
ATOM 3519 C C . SER B 1 66 ? 48.388 24.571 362.965 1.00 32.01 66 SER B C 1
ATOM 3520 O O . SER B 1 66 ? 47.438 23.866 363.347 1.00 29.70 66 SER B O 1
ATOM 3523 N N . VAL B 1 67 ? 49.329 25.006 363.783 1.00 31.69 67 VAL B N 1
ATOM 3524 C CA . VAL B 1 67 ? 49.225 24.761 365.217 1.00 35.29 67 VAL B CA 1
ATOM 3525 C C . VAL B 1 67 ? 47.907 25.323 365.749 1.00 27.46 67 VAL B C 1
ATOM 3526 O O . VAL B 1 67 ? 47.232 24.677 366.562 1.00 25.35 67 VAL B O 1
ATOM 3530 N N . GLU B 1 68 ? 47.524 26.520 365.296 1.00 23.44 68 GLU B N 1
ATOM 3531 C CA . GLU B 1 68 ? 46.328 27.135 365.854 1.00 43.51 68 GLU B CA 1
ATOM 3532 C C . GLU B 1 68 ? 45.109 26.179 365.614 1.00 43.45 68 GLU B C 1
ATOM 3533 O O . GLU B 1 68 ? 44.275 25.995 366.495 1.00 26.12 68 GLU B O 1
ATOM 3539 N N . GLU B 1 69 ? 45.031 25.562 364.430 1.00 27.18 69 GLU B N 1
ATOM 3540 C CA . GLU B 1 69 ? 43.967 24.617 364.130 1.00 30.60 69 GLU B CA 1
ATOM 3541 C C . GLU B 1 69 ? 44.041 23.387 365.036 1.00 26.94 69 GLU B C 1
ATOM 3542 O O . GLU B 1 69 ? 43.017 22.850 365.407 1.00 28.13 69 GLU B O 1
ATOM 3548 N N . GLY B 1 70 ? 45.242 22.934 365.382 1.00 30.61 70 GLY B N 1
ATOM 3549 C CA . GLY B 1 70 ? 45.376 21.797 366.287 1.00 24.01 70 GLY B CA 1
ATOM 3550 C C . GLY B 1 70 ? 44.961 22.131 367.708 1.00 25.17 70 GLY B C 1
ATOM 3551 O O . GLY B 1 70 ? 44.361 21.296 368.401 1.00 27.06 70 GLY B O 1
ATOM 3552 N N . ILE B 1 71 ? 45.266 23.354 368.143 1.00 25.52 71 ILE B N 1
ATOM 3553 C CA . ILE B 1 71 ? 44.900 23.782 369.490 1.00 33.74 71 ILE B CA 1
ATOM 3554 C C . ILE B 1 71 ? 43.365 23.893 369.648 1.00 32.42 71 ILE B C 1
ATOM 3555 O O . ILE B 1 71 ? 42.815 23.550 370.700 1.00 24.53 71 ILE B O 1
ATOM 3560 N N . VAL B 1 72 ? 42.671 24.355 368.617 1.00 34.84 72 VAL B N 1
ATOM 3561 C CA . VAL B 1 72 ? 41.205 24.362 368.660 1.00 33.05 72 VAL B CA 1
ATOM 3562 C C . VAL B 1 72 ? 40.693 22.945 368.979 1.00 35.34 72 VAL B C 1
ATOM 3563 O O . VAL B 1 72 ? 39.765 22.797 369.750 1.00 29.30 72 VAL B O 1
ATOM 3567 N N . LEU B 1 73 ? 41.308 21.909 368.398 1.00 29.92 73 LEU B N 1
ATOM 3568 C CA . LEU B 1 73 ? 40.849 20.525 368.594 1.00 27.90 73 LEU B CA 1
ATOM 3569 C C . LEU B 1 73 ? 41.167 19.998 370.004 1.00 28.59 73 LEU B C 1
ATOM 3570 O O . LEU B 1 73 ? 40.334 19.353 370.644 1.00 30.99 73 LEU B O 1
ATOM 3575 N N . ARG B 1 74 ? 42.359 20.288 370.504 1.00 35.84 74 ARG B N 1
ATOM 3576 C CA . ARG B 1 74 ? 42.707 19.947 371.898 1.00 37.19 74 ARG B CA 1
ATOM 3577 C C . ARG B 1 74 ? 41.705 20.579 372.881 1.00 36.97 74 ARG B C 1
ATOM 3578 O O . ARG B 1 74 ? 41.158 19.909 373.757 1.00 30.55 74 ARG B O 1
ATOM 3586 N N . LYS B 1 75 ? 41.422 21.858 372.683 1.00 25.36 75 LYS B N 1
ATOM 3587 C CA . LYS B 1 75 ? 40.490 22.557 373.537 1.00 36.87 75 LYS B CA 1
ATOM 3588 C C . LYS B 1 75 ? 39.095 21.926 373.449 1.00 41.55 75 LYS B C 1
ATOM 3589 O O . LYS B 1 75 ? 38.322 22.058 374.376 1.00 38.84 75 LYS B O 1
ATOM 3595 N N . ALA B 1 76 ? 38.782 21.228 372.354 1.00 40.38 76 ALA B N 1
ATOM 3596 C CA . ALA B 1 76 ? 37.495 20.532 372.267 1.00 35.83 76 ALA B CA 1
ATOM 3597 C C . ALA B 1 76 ? 37.532 19.216 373.046 1.00 34.58 76 ALA B C 1
ATOM 3598 O O . ALA B 1 76 ? 36.532 18.510 373.102 1.00 38.38 76 ALA B O 1
ATOM 3600 N N . GLY B 1 77 ? 38.668 18.895 373.660 1.00 31.63 77 GLY B N 1
ATOM 3601 C CA . GLY B 1 77 ? 38.773 17.688 374.469 1.00 34.57 77 GLY B CA 1
ATOM 3602 C C . GLY B 1 77 ? 39.359 16.504 373.709 1.00 34.76 77 GLY B C 1
ATOM 3603 O O . GLY B 1 77 ? 39.344 15.390 374.178 1.00 36.82 77 GLY B O 1
ATOM 3604 N N . ILE B 1 78 ? 39.895 16.745 372.525 1.00 32.66 78 ILE B N 1
ATOM 3605 C CA . ILE B 1 78 ? 40.447 15.666 371.703 1.00 30.16 78 ILE B CA 1
ATOM 3606 C C . ILE B 1 78 ? 41.883 15.314 372.063 1.00 32.27 78 ILE B C 1
ATOM 3607 O O . ILE B 1 78 ? 42.744 16.207 372.159 1.00 32.41 78 ILE B O 1
ATOM 3612 N N . THR B 1 79 ? 42.153 14.021 372.209 1.00 32.74 79 THR B N 1
ATOM 3613 C CA . THR B 1 79 ? 43.463 13.545 372.663 1.00 34.29 79 THR B CA 1
ATOM 3614 C C . THR B 1 79 ? 44.279 12.801 371.597 1.00 27.97 79 THR B C 1
ATOM 3615 O O . THR B 1 79 ? 45.400 12.360 371.869 1.00 39.30 79 THR B O 1
ATOM 3619 N N . ALA B 1 80 ? 43.680 12.614 370.423 1.00 27.54 80 ALA B N 1
ATOM 3620 C CA . ALA B 1 80 ? 44.299 11.894 369.317 1.00 34.85 80 ALA B CA 1
ATOM 3621 C C . ALA B 1 80 ? 45.496 12.653 368.759 1.00 34.16 80 ALA B C 1
ATOM 3622 O O . ALA B 1 80 ? 45.555 13.870 368.891 1.00 35.76 80 ALA B O 1
ATOM 3624 N N . PRO B 1 81 ? 46.440 11.935 368.126 1.00 29.11 81 PRO B N 1
ATOM 3625 C CA . PRO B 1 81 ? 47.543 12.619 367.429 1.00 30.25 81 PRO B CA 1
ATOM 3626 C C . PRO B 1 81 ? 47.023 13.646 366.434 1.00 29.44 81 PRO B C 1
ATOM 3627 O O . PRO B 1 81 ? 46.021 13.403 365.759 1.00 29.27 81 PRO B O 1
ATOM 3631 N N . ILE B 1 82 ? 47.695 14.786 366.362 1.00 23.35 82 ILE B N 1
ATOM 3632 C CA . ILE B 1 82 ? 47.336 15.845 365.449 1.00 32.72 82 ILE B CA 1
ATOM 3633 C C . ILE B 1 82 ? 48.610 16.288 364.740 1.00 24.91 82 ILE B C 1
ATOM 3634 O O . ILE B 1 82 ? 49.490 16.811 365.398 1.00 26.17 82 ILE B O 1
ATOM 3639 N N . LEU B 1 83 ? 48.668 16.136 363.418 1.00 25.03 83 LEU B N 1
ATOM 3640 C CA . LEU B 1 83 ? 49.834 16.517 362.616 1.00 28.45 83 LEU B CA 1
ATOM 3641 C C . LEU B 1 83 ? 49.599 17.856 361.891 1.00 33.08 83 LEU B C 1
ATOM 3642 O O . LEU B 1 83 ? 48.584 18.033 361.229 1.00 26.30 83 LEU B O 1
ATOM 3647 N N . VAL B 1 84 ? 50.552 18.771 361.978 1.00 29.42 84 VAL B N 1
ATOM 3648 C CA . VAL B 1 84 ? 50.502 20.009 361.188 1.00 26.44 84 VAL B CA 1
ATOM 3649 C C . VAL B 1 84 ? 51.190 19.772 359.857 1.00 27.04 84 VAL B C 1
ATOM 3650 O O . VAL B 1 84 ? 52.375 19.447 359.839 1.00 28.46 84 VAL B O 1
ATOM 3654 N N . LEU B 1 85 ? 50.448 19.905 358.750 1.00 29.14 85 LEU B N 1
ATOM 3655 C CA . LEU B 1 85 ? 50.960 19.511 357.422 1.00 30.31 85 LEU B CA 1
ATOM 3656 C C . LEU B 1 85 ? 51.871 20.547 356.803 1.00 31.66 85 LEU B C 1
ATOM 3657 O O . LEU B 1 85 ? 52.720 20.203 355.984 1.00 39.65 85 LEU B O 1
ATOM 3662 N N . GLY B 1 86 ? 51.721 21.806 357.200 1.00 34.89 86 GLY B N 1
ATOM 3663 C CA . GLY B 1 86 ? 52.502 22.881 356.582 1.00 54.61 86 GLY B CA 1
ATOM 3664 C C . GLY B 1 86 ? 53.668 23.247 357.464 1.00 44.44 86 GLY B C 1
ATOM 3665 O O . GLY B 1 86 ? 53.997 22.501 358.373 1.00 34.56 86 GLY B O 1
ATOM 3666 N N . PHE B 1 87 ? 54.262 24.410 357.218 1.00 35.93 87 PHE B N 1
ATOM 3667 C CA . PHE B 1 87 ? 55.428 24.851 357.957 1.00 37.37 87 PHE B CA 1
ATOM 3668 C C . PHE B 1 87 ? 55.020 25.566 359.249 1.00 40.30 87 PHE B C 1
ATOM 3669 O O . PHE B 1 87 ? 54.143 26.448 359.259 1.00 31.85 87 PHE B O 1
ATOM 3677 N N . THR B 1 88 ? 55.686 25.189 360.329 1.00 34.14 88 THR B N 1
ATOM 3678 C CA . THR B 1 88 ? 55.509 25.857 361.612 1.00 35.65 88 THR B CA 1
ATOM 3679 C C . THR B 1 88 ? 56.776 26.585 362.013 1.00 29.58 88 THR B C 1
ATOM 3680 O O . THR B 1 88 ? 57.856 26.000 362.125 1.00 41.45 88 THR B O 1
ATOM 3684 N N . SER B 1 89 ? 56.613 27.883 362.235 1.00 40.40 89 SER B N 1
ATOM 3685 C CA . SER B 1 89 ? 57.699 28.715 362.690 1.00 51.10 89 SER B CA 1
ATOM 3686 C C . SER B 1 89 ? 58.245 28.236 364.052 1.00 36.35 89 SER B C 1
ATOM 3687 O O . SER B 1 89 ? 57.518 27.742 364.921 1.00 33.87 89 SER B O 1
ATOM 3690 N N . LEU B 1 90 ? 59.548 28.385 364.231 1.00 40.04 90 LEU B N 1
ATOM 3691 C CA . LEU B 1 90 ? 60.198 28.004 365.479 1.00 38.43 90 LEU B CA 1
ATOM 3692 C C . LEU B 1 90 ? 59.620 28.761 366.687 1.00 45.21 90 LEU B C 1
ATOM 3693 O O . LEU B 1 90 ? 59.702 28.294 367.832 1.00 36.80 90 LEU B O 1
ATOM 3698 N N . SER B 1 91 ? 58.976 29.893 366.422 1.00 32.98 91 SER B N 1
ATOM 3699 C CA . SER B 1 91 ? 58.340 30.658 367.492 1.00 45.42 91 SER B CA 1
ATOM 3700 C C . SER B 1 91 ? 57.236 29.868 368.204 1.00 45.55 91 SER B C 1
ATOM 3701 O O . SER B 1 91 ? 56.836 30.221 369.301 1.00 32.82 91 SER B O 1
ATOM 3704 N N . CYS B 1 92 ? 56.737 28.809 367.581 1.00 39.94 92 CYS B N 1
ATOM 3705 C CA . CYS B 1 92 ? 55.648 28.020 368.166 1.00 50.78 92 CYS B CA 1
ATOM 3706 C C . CYS B 1 92 ? 56.055 26.628 368.617 1.00 47.47 92 CYS B C 1
ATOM 3707 O O . CYS B 1 92 ? 55.211 25.831 368.918 1.00 34.23 92 CYS B O 1
ATOM 3710 N N . VAL B 1 93 ? 57.332 26.351 368.682 1.00 41.52 93 VAL B N 1
ATOM 3711 C CA . VAL B 1 93 ? 57.762 25.004 369.084 1.00 52.28 93 VAL B CA 1
ATOM 3712 C C . VAL B 1 93 ? 57.357 24.720 370.536 1.00 49.30 93 VAL B C 1
ATOM 3713 O O . VAL B 1 93 ? 56.766 23.677 370.842 1.00 42.97 93 VAL B O 1
ATOM 3717 N N . LYS B 1 94 ? 57.622 25.678 371.420 1.00 54.97 94 LYS B N 1
ATOM 3718 C CA . LYS B 1 94 ? 57.277 25.550 372.832 1.00 47.41 94 LYS B CA 1
ATOM 3719 C C . LYS B 1 94 ? 55.817 25.212 373.062 1.00 42.61 94 LYS B C 1
ATOM 3720 O O . LYS B 1 94 ? 55.471 24.219 373.697 1.00 38.72 94 LYS B O 1
ATOM 3726 N N . LYS B 1 95 ? 54.978 26.056 372.495 1.00 39.00 95 LYS B N 1
ATOM 3727 C CA . LYS B 1 95 ? 53.545 25.892 372.471 1.00 36.51 95 LYS B CA 1
ATOM 3728 C C . LYS B 1 95 ? 53.094 24.540 371.880 1.00 34.30 95 LYS B C 1
ATOM 3729 O O . LYS B 1 95 ? 52.161 23.906 372.405 1.00 42.42 95 LYS B O 1
ATOM 3735 N N . SER B 1 96 ? 53.708 24.116 370.767 1.00 34.81 96 SER B N 1
ATOM 3736 C CA . SER B 1 96 ? 53.258 22.868 370.107 1.00 33.92 96 SER B CA 1
ATOM 3737 C C . SER B 1 96 ? 53.570 21.689 370.989 1.00 30.86 96 SER B C 1
ATOM 3738 O O . SER B 1 96 ? 52.780 20.775 371.109 1.00 29.80 96 SER B O 1
ATOM 3741 N N . ALA B 1 97 ? 54.731 21.740 371.635 1.00 32.08 97 ALA B N 1
ATOM 3742 C CA . ALA B 1 97 ? 55.153 20.692 372.555 1.00 35.40 97 ALA B CA 1
ATOM 3743 C C . ALA B 1 97 ? 54.206 20.611 373.768 1.00 38.68 97 ALA B C 1
ATOM 3744 O O . ALA B 1 97 ? 53.765 19.520 374.151 1.00 33.67 97 ALA B O 1
ATOM 3746 N N . ALA B 1 98 ? 53.833 21.770 374.309 1.00 38.79 98 ALA B N 1
ATOM 3747 C CA . ALA B 1 98 ? 52.906 21.826 375.452 1.00 46.45 98 ALA B CA 1
ATOM 3748 C C . ALA B 1 98 ? 51.533 21.246 375.138 1.00 41.03 98 ALA B C 1
ATOM 3749 O O . ALA B 1 98 ? 50.881 20.661 376.008 1.00 40.72 98 ALA B O 1
ATOM 3751 N N . TRP B 1 99 ? 51.067 21.420 373.909 1.00 32.83 99 TRP B N 1
ATOM 3752 C CA . TRP B 1 99 ? 49.724 20.946 373.549 1.00 39.52 99 TRP B CA 1
ATOM 3753 C C . TRP B 1 99 ? 49.751 19.569 372.852 1.00 36.84 99 TRP B C 1
ATOM 3754 O O . TRP B 1 99 ? 48.716 19.114 372.333 1.00 32.51 99 TRP B O 1
ATOM 3765 N N . ASN B 1 100 ? 50.934 18.958 372.788 1.00 38.94 100 ASN B N 1
ATOM 3766 C CA . ASN B 1 100 ? 51.112 17.644 372.165 1.00 27.11 100 ASN B CA 1
ATOM 3767 C C . ASN B 1 100 ? 50.654 17.653 370.683 1.00 34.74 100 ASN B C 1
ATOM 3768 O O . ASN B 1 100 ? 49.949 16.751 370.197 1.00 29.77 100 ASN B O 1
ATOM 3773 N N . ILE B 1 101 ? 51.084 18.684 369.969 1.00 33.89 101 ILE B N 1
ATOM 3774 C CA . ILE B 1 101 ? 50.783 18.796 368.557 1.00 32.36 101 ILE B CA 1
ATOM 3775 C C . ILE B 1 101 ? 52.026 18.307 367.794 1.00 28.88 101 ILE B C 1
ATOM 3776 O O . ILE B 1 101 ? 53.148 18.634 368.179 1.00 36.51 101 ILE B O 1
ATOM 3781 N N . THR B 1 102 ? 51.831 17.472 366.771 1.00 31.57 102 THR B N 1
ATOM 3782 C CA . THR B 1 102 ? 52.948 16.943 365.986 1.00 29.76 102 THR B CA 1
ATOM 3783 C C . THR B 1 102 ? 53.200 17.886 364.815 1.00 31.76 102 THR B C 1
ATOM 3784 O O . THR B 1 102 ? 52.253 18.265 364.108 1.00 30.81 102 THR B O 1
ATOM 3788 N N . LEU B 1 103 ? 54.457 18.263 364.626 1.00 32.65 103 LEU B N 1
ATOM 3789 C CA . LEU B 1 103 ? 54.825 19.173 363.566 1.00 29.82 103 LEU B CA 1
ATOM 3790 C C . LEU B 1 103 ? 55.569 18.416 362.477 1.00 29.71 103 LEU B C 1
ATOM 3791 O O . LEU B 1 103 ? 56.338 17.486 362.739 1.00 30.23 103 LEU B O 1
ATOM 3796 N N . SER B 1 104 ? 55.350 18.836 361.247 1.00 28.32 104 SER B N 1
ATOM 3797 C CA . SER B 1 104 ? 56.182 18.359 360.165 1.00 31.19 104 SER B CA 1
ATOM 3798 C C . SER B 1 104 ? 57.386 19.282 359.999 1.00 33.92 104 SER B C 1
ATOM 3799 O O . SER B 1 104 ? 57.292 20.501 360.191 1.00 35.09 104 SER B O 1
ATOM 3802 N N . ALA B 1 105 ? 58.532 18.687 359.695 1.00 35.83 105 ALA B N 1
ATOM 3803 C CA . ALA B 1 105 ? 59.758 19.439 359.401 1.00 39.31 105 ALA B CA 1
ATOM 3804 C C . ALA B 1 105 ? 60.615 18.624 358.432 1.00 33.08 105 ALA B C 1
ATOM 3805 O O . ALA B 1 105 ? 60.309 17.465 358.142 1.00 38.46 105 ALA B O 1
ATOM 3807 N N . PHE B 1 106 ? 61.612 18.972 358.068 1.00 32.21 106 PHE B N 1
ATOM 3808 C CA . PHE B 1 106 ? 62.499 18.427 357.037 1.00 34.85 106 PHE B CA 1
ATOM 3809 C C . PHE B 1 106 ? 63.808 19.214 356.836 1.00 50.94 106 PHE B C 1
ATOM 3810 O O . PHE B 1 106 ? 64.443 19.125 355.831 1.00 41.11 106 PHE B O 1
ATOM 3818 N N . GLN B 1 107 ? 64.274 19.949 357.613 1.00 39.46 107 GLN B N 1
ATOM 3819 C CA . GLN B 1 107 ? 65.587 20.580 357.518 1.00 42.34 107 GLN B CA 1
ATOM 3820 C C . GLN B 1 107 ? 66.389 20.442 358.821 1.00 44.21 107 GLN B C 1
ATOM 3821 O O . GLN B 1 107 ? 65.840 20.539 359.872 1.00 40.78 107 GLN B O 1
ATOM 3827 N N . VAL B 1 108 ? 67.682 20.173 358.693 1.00 50.60 108 VAL B N 1
ATOM 3828 C CA . VAL B 1 108 ? 68.612 19.977 359.807 1.00 45.86 108 VAL B CA 1
ATOM 3829 C C . VAL B 1 108 ? 68.571 21.128 360.794 1.00 42.19 108 VAL B C 1
ATOM 3830 O O . VAL B 1 108 ? 68.369 20.933 361.999 1.00 39.95 108 VAL B O 1
ATOM 3834 N N . ASP B 1 109 ? 68.728 22.338 360.265 1.00 44.88 109 ASP B N 1
ATOM 3835 C CA . ASP B 1 109 ? 68.803 23.524 361.095 1.00 44.74 109 ASP B CA 1
ATOM 3836 C C . ASP B 1 109 ? 67.520 23.696 361.903 1.00 44.45 109 ASP B C 1
ATOM 3837 O O . ASP B 1 109 ? 67.560 24.045 363.091 1.00 41.02 109 ASP B O 1
ATOM 3842 N N . TRP B 1 110 ? 66.379 23.439 361.271 1.00 45.42 110 TRP B N 1
ATOM 3843 C CA . TRP B 1 110 ? 65.107 23.593 361.981 1.00 47.69 110 TRP B CA 1
ATOM 3844 C C . TRP B 1 110 ? 65.088 22.614 363.153 1.00 34.80 110 TRP B C 1
ATOM 3845 O O . TRP B 1 110 ? 64.758 23.004 364.275 1.00 40.27 110 TRP B O 1
ATOM 3856 N N . MET B 1 111 ? 65.480 21.363 362.904 1.00 43.32 111 MET B N 1
ATOM 3857 C CA . MET B 1 111 ? 65.501 20.337 363.946 1.00 43.21 111 MET B CA 1
ATOM 3858 C C . MET B 1 111 ? 66.388 20.745 365.099 1.00 50.32 111 MET B C 1
ATOM 3859 O O . MET B 1 111 ? 66.000 20.609 366.265 1.00 45.73 111 MET B O 1
ATOM 3864 N N . LYS B 1 112 ? 67.591 21.212 364.774 1.00 47.00 112 LYS B N 1
ATOM 3865 C CA . LYS B 1 112 ? 68.571 21.568 365.800 1.00 49.61 112 LYS B CA 1
ATOM 3866 C C . LYS B 1 112 ? 68.079 22.772 366.591 1.00 51.44 112 LYS B C 1
ATOM 3867 O O . LYS B 1 112 ? 68.156 22.792 367.814 1.00 46.58 112 LYS B O 1
ATOM 3873 N N . GLU B 1 113 ? 67.553 23.772 365.893 1.00 47.86 113 GLU B N 1
ATOM 3874 C CA . GLU B 1 113 ? 67.087 24.984 366.572 1.00 44.54 113 GLU B CA 1
ATOM 3875 C C . GLU B 1 113 ? 65.853 24.731 367.417 1.00 48.52 113 GLU B C 1
ATOM 3876 O O . GLU B 1 113 ? 65.761 25.250 368.519 1.00 40.07 113 GLU B O 1
ATOM 3882 N N . ALA B 1 114 ? 64.936 23.900 366.931 1.00 52.90 114 ALA B N 1
ATOM 3883 C CA . ALA B 1 114 ? 63.737 23.558 367.692 1.00 51.29 114 ALA B CA 1
ATOM 3884 C C . ALA B 1 114 ? 64.135 22.839 368.998 1.00 51.22 114 ALA B C 1
ATOM 3885 O O . ALA B 1 114 ? 63.618 23.143 370.064 1.00 46.85 114 ALA B O 1
ATOM 3887 N N . ASN B 1 115 ? 65.096 21.932 368.904 1.00 47.99 115 ASN B N 1
ATOM 3888 C CA . ASN B 1 115 ? 65.612 21.222 370.063 1.00 38.62 115 ASN B CA 1
ATOM 3889 C C . ASN B 1 115 ? 66.212 22.160 371.096 1.00 42.05 115 ASN B C 1
ATOM 3890 O O . ASN B 1 115 ? 66.014 21.978 372.306 1.00 41.28 115 ASN B O 1
ATOM 3895 N N . GLU B 1 116 ? 66.951 23.165 370.622 1.00 46.28 116 GLU B N 1
ATOM 3896 C CA . GLU B 1 116 ? 67.605 24.142 371.504 1.00 53.18 116 GLU B CA 1
ATOM 3897 C C . GLU B 1 116 ? 66.586 24.980 372.255 1.00 53.80 116 GLU B C 1
ATOM 3898 O O . GLU B 1 116 ? 66.741 25.210 373.447 1.00 52.19 116 GLU B O 1
ATOM 3904 N N . ILE B 1 117 ? 65.554 25.447 371.550 1.00 53.28 117 ILE B N 1
ATOM 3905 C CA . ILE B 1 117 ? 64.481 26.219 372.171 1.00 55.93 117 ILE B CA 1
ATOM 3906 C C . ILE B 1 117 ? 63.880 25.406 373.315 1.00 54.28 117 ILE B C 1
ATOM 3907 O O . ILE B 1 117 ? 63.739 25.911 374.424 1.00 56.46 117 ILE B O 1
ATOM 3912 N N . LEU B 1 118 ? 63.552 24.143 373.049 1.00 45.39 118 LEU B N 1
ATOM 3913 C CA . LEU B 1 118 ? 62.915 23.294 374.053 1.00 43.16 118 LEU B CA 1
ATOM 3914 C C . LEU B 1 118 ? 63.857 23.008 375.229 1.00 53.39 118 LEU B C 1
ATOM 3915 O O . LEU B 1 118 ? 63.424 22.901 376.382 1.00 63.76 118 LEU B O 1
ATOM 3920 N N . GLU B 1 119 ? 65.143 22.863 374.936 1.00 47.96 119 GLU B N 1
ATOM 3921 C CA . GLU B 1 119 ? 66.148 22.708 375.982 1.00 55.22 119 GLU B CA 1
ATOM 3922 C C . GLU B 1 119 ? 66.189 23.916 376.893 1.00 57.19 119 GLU B C 1
ATOM 3923 O O . GLU B 1 119 ? 66.120 23.789 378.108 1.00 56.63 119 GLU B O 1
ATOM 3929 N N . LYS B 1 120 ? 66.262 25.095 376.276 1.00 78.04 120 LYS B N 1
ATOM 3930 C CA . LYS B 1 120 ? 66.384 26.355 377.003 1.00 80.00 120 LYS B CA 1
ATOM 3931 C C . LYS B 1 120 ? 65.185 26.667 377.869 1.00 87.90 120 LYS B C 1
ATOM 3932 O O . LYS B 1 120 ? 65.322 27.350 378.870 1.00 66.13 120 LYS B O 1
ATOM 3938 N N . GLU B 1 121 ? 64.027 26.115 377.516 1.00 109.24 121 GLU B N 1
ATOM 3939 C CA . GLU B 1 121 ? 62.781 26.375 378.238 1.00 96.12 121 GLU B CA 1
ATOM 3940 C C . GLU B 1 121 ? 62.456 25.237 379.183 1.00 109.81 121 GLU B C 1
ATOM 3941 O O . GLU B 1 121 ? 61.406 25.261 379.826 1.00 146.56 121 GLU B O 1
ATOM 3947 N N . ALA B 1 122 ? 63.365 24.268 379.285 1.00 86.14 122 ALA B N 1
ATOM 3948 C CA . ALA B 1 122 ? 63.163 23.104 380.146 1.00 84.17 122 ALA B CA 1
ATOM 3949 C C . ALA B 1 122 ? 61.758 22.591 379.888 1.00 103.14 122 ALA B C 1
ATOM 3950 O O . ALA B 1 122 ? 60.886 22.607 380.763 1.00 108.42 122 ALA B O 1
ATOM 3952 N N . SER B 1 123 ? 61.563 22.067 378.692 1.00 105.53 123 SER B N 1
ATOM 3953 C CA . SER B 1 123 ? 60.235 21.761 378.229 1.00 91.31 123 SER B CA 1
ATOM 3954 C C . SER B 1 123 ? 59.818 20.455 378.882 1.00 90.08 123 SER B C 1
ATOM 3955 O O . SER B 1 123 ? 60.563 19.479 378.858 1.00 88.49 123 SER B O 1
ATOM 3958 N N . ALA B 1 124 ? 58.655 20.468 379.527 1.00 90.55 124 ALA B N 1
ATOM 3959 C CA . ALA B 1 124 ? 58.184 19.289 380.236 1.00 95.26 124 ALA B CA 1
ATOM 3960 C C . ALA B 1 124 ? 57.628 18.233 379.283 1.00 122.66 124 ALA B C 1
ATOM 3961 O O . ALA B 1 124 ? 57.263 17.151 379.723 1.00 128.50 124 ALA B O 1
ATOM 3963 N N . ASN B 1 125 ? 57.675 18.509 377.979 1.00 130.58 125 ASN B N 1
ATOM 3964 C CA . ASN B 1 125 ? 57.183 17.582 376.947 1.00 103.25 125 ASN B CA 1
ATOM 3965 C C . ASN B 1 125 ? 58.107 17.550 375.739 1.00 80.48 125 ASN B C 1
ATOM 3966 O O . ASN B 1 125 ? 58.633 18.592 375.332 1.00 111.07 125 ASN B O 1
ATOM 3971 N N . ARG B 1 126 ? 58.288 16.368 375.148 1.00 51.54 126 ARG B N 1
ATOM 3972 C CA . ARG B 1 126 ? 59.019 16.275 373.889 1.00 50.24 126 ARG B CA 1
ATOM 3973 C C . ARG B 1 126 ? 58.074 16.605 372.724 1.00 44.01 126 ARG B C 1
ATOM 3974 O O . ARG B 1 126 ? 56.882 16.361 372.783 1.00 42.96 126 ARG B O 1
ATOM 3982 N N . LEU B 1 127 ? 58.628 17.183 371.675 1.00 36.77 127 LEU B N 1
ATOM 3983 C CA . LEU B 1 127 ? 57.892 17.542 370.486 1.00 45.09 127 LEU B CA 1
ATOM 3984 C C . LEU B 1 127 ? 57.912 16.399 369.430 1.00 35.14 127 LEU B C 1
ATOM 3985 O O . LEU B 1 127 ? 58.974 15.949 368.992 1.00 44.87 127 LEU B O 1
ATOM 3990 N N . ALA B 1 128 ? 56.743 15.903 369.062 1.00 32.35 128 ALA B N 1
ATOM 3991 C CA . ALA B 1 128 ? 56.648 14.906 368.003 1.00 35.64 128 ALA B CA 1
ATOM 3992 C C . ALA B 1 128 ? 56.824 15.564 366.625 1.00 36.56 128 ALA B C 1
ATOM 3993 O O . ALA B 1 128 ? 56.280 16.638 366.371 1.00 33.42 128 ALA B O 1
ATOM 3995 N N . ILE B 1 129 ? 57.574 14.879 365.756 1.00 34.89 129 ILE B N 1
ATOM 3996 C CA . ILE B 1 129 ? 57.953 15.369 364.430 1.00 37.03 129 ILE B CA 1
ATOM 3997 C C . ILE B 1 129 ? 57.632 14.342 363.352 1.00 32.45 129 ILE B C 1
ATOM 3998 O O . ILE B 1 129 ? 57.936 13.170 363.531 1.00 33.63 129 ILE B O 1
ATOM 4003 N N . HIS B 1 130 ? 56.984 14.751 362.262 1.00 30.78 130 HIS B N 1
ATOM 4004 C CA . HIS B 1 130 ? 57.031 13.934 361.030 1.00 27.13 130 HIS B CA 1
ATOM 4005 C C . HIS B 1 130 ? 57.957 14.599 360.016 1.00 29.27 130 HIS B C 1
ATOM 4006 O O . HIS B 1 130 ? 57.971 15.822 359.900 1.00 32.94 130 HIS B O 1
ATOM 4013 N N . ILE B 1 131 ? 58.719 13.786 359.290 1.00 30.68 131 ILE B N 1
ATOM 4014 C CA . ILE B 1 131 ? 59.530 14.287 358.199 1.00 30.61 131 ILE B CA 1
ATOM 4015 C C . ILE B 1 131 ? 58.796 14.205 356.867 1.00 46.47 131 ILE B C 1
ATOM 4016 O O . ILE B 1 131 ? 58.272 13.148 356.509 1.00 35.18 131 ILE B O 1
ATOM 4021 N N . ASN B 1 132 ? 58.745 15.346 356.180 1.00 27.32 132 ASN B N 1
ATOM 4022 C CA . ASN B 1 132 ? 58.189 15.463 354.834 1.00 33.70 132 ASN B CA 1
ATOM 4023 C C . ASN B 1 132 ? 59.279 15.229 353.799 1.00 26.08 132 ASN B C 1
ATOM 4024 O O . ASN B 1 132 ? 60.248 15.991 353.735 1.00 35.47 132 ASN B O 1
ATOM 4029 N N . VAL B 1 133 ? 59.097 14.189 352.985 1.00 33.11 133 VAL B N 1
ATOM 4030 C CA . VAL B 1 133 ? 59.938 13.936 351.810 1.00 35.04 133 VAL B CA 1
ATOM 4031 C C . VAL B 1 133 ? 59.204 14.442 350.559 1.00 34.46 133 VAL B C 1
ATOM 4032 O O . VAL B 1 133 ? 58.101 14.005 350.271 1.00 33.67 133 VAL B O 1
ATOM 4036 N N . ASP B 1 134 ? 59.822 15.384 349.847 1.00 31.06 134 ASP B N 1
ATOM 4037 C CA . ASP B 1 134 ? 59.272 15.947 348.625 1.00 31.19 134 ASP B CA 1
ATOM 4038 C C . ASP B 1 134 ? 59.757 15.077 347.468 1.00 34.53 134 ASP B C 1
ATOM 4039 O O . ASP B 1 134 ? 60.947 15.098 347.135 1.00 32.52 134 ASP B O 1
ATOM 4044 N N . THR B 1 135 ? 58.832 14.303 346.899 1.00 36.54 135 THR B N 1
ATOM 4045 C CA . THR B 1 135 ? 59.117 13.437 345.766 1.00 36.46 135 THR B CA 1
ATOM 4046 C C . THR B 1 135 ? 58.506 13.960 344.444 1.00 32.45 135 THR B C 1
ATOM 4047 O O . THR B 1 135 ? 58.539 13.272 343.438 1.00 30.46 135 THR B O 1
ATOM 4051 N N . GLY B 1 136 ? 57.963 15.167 344.428 1.00 29.00 136 GLY B N 1
ATOM 4052 C CA . GLY B 1 136 ? 57.478 15.741 343.178 1.00 28.96 136 GLY B CA 1
ATOM 4053 C C . GLY B 1 136 ? 56.365 16.782 343.299 1.00 39.99 136 GLY B C 1
ATOM 4054 O O . GLY B 1 136 ? 55.953 17.383 342.304 1.00 38.27 136 GLY B O 1
ATOM 4055 N N . MET B 1 137 ? 55.850 16.977 344.504 1.00 34.26 137 MET B N 1
ATOM 4056 C CA . MET B 1 137 ? 54.840 18.003 344.698 1.00 30.90 137 MET B CA 1
ATOM 4057 C C . MET B 1 137 ? 55.511 19.392 344.664 1.00 27.50 137 MET B C 1
ATOM 4058 O O . MET B 1 137 ? 54.870 20.388 344.311 1.00 36.60 137 MET B O 1
ATOM 4063 N N . GLY B 1 138 ? 56.795 19.446 345.001 1.00 30.26 138 GLY B N 1
ATOM 4064 C CA . GLY B 1 138 ? 57.564 20.681 344.941 1.00 37.87 138 GLY B CA 1
ATOM 4065 C C . GLY B 1 138 ? 57.127 21.784 345.913 1.00 36.78 138 GLY B C 1
ATOM 4066 O O . GLY B 1 138 ? 57.406 22.966 345.693 1.00 33.52 138 GLY B O 1
ATOM 4067 N N . ARG B 1 139 ? 56.459 21.402 347.003 1.00 39.65 139 ARG B N 1
ATOM 4068 C CA . ARG B 1 139 ? 55.880 22.378 347.932 1.00 34.57 139 ARG B CA 1
ATOM 4069 C C . ARG B 1 139 ? 56.762 22.458 349.201 1.00 31.19 139 ARG B C 1
ATOM 4070 O O . ARG B 1 139 ? 57.546 23.417 349.400 1.00 30.81 139 ARG B O 1
ATOM 4078 N N . LEU B 1 140 ? 56.678 21.429 350.032 1.00 33.78 140 LEU B N 1
ATOM 4079 C CA . LEU B 1 140 ? 57.598 21.302 351.159 1.00 41.76 140 LEU B CA 1
ATOM 4080 C C . LEU B 1 140 ? 58.229 19.941 351.145 1.00 26.81 140 LEU B C 1
ATOM 4081 O O . LEU B 1 140 ? 57.693 19.009 350.504 1.00 33.67 140 LEU B O 1
ATOM 4086 N N . GLY B 1 141 ? 59.352 19.827 351.845 1.00 30.06 141 GLY B N 1
ATOM 4087 C CA . GLY B 1 141 ? 59.995 18.544 352.045 1.00 29.68 141 GLY B CA 1
ATOM 4088 C C . GLY B 1 141 ? 61.442 18.448 351.579 1.00 40.14 141 GLY B C 1
ATOM 4089 O O . GLY B 1 141 ? 61.908 19.255 350.785 1.00 32.19 141 GLY B O 1
ATOM 4090 N N . VAL B 1 142 ? 62.131 17.416 352.053 1.00 31.33 142 VAL B N 1
ATOM 4091 C CA . VAL B 1 142 ? 63.519 17.171 351.695 1.00 37.11 142 VAL B CA 1
ATOM 4092 C C . VAL B 1 142 ? 63.513 16.379 350.389 1.00 34.92 142 VAL B C 1
ATOM 4093 O O . VAL B 1 142 ? 62.636 15.524 350.189 1.00 39.14 142 VAL B O 1
ATOM 4097 N N . ARG B 1 143 ? 64.466 16.676 349.498 1.00 43.19 143 ARG B N 1
ATOM 4098 C CA . ARG B 1 143 ? 64.398 16.197 348.103 1.00 35.86 143 ARG B CA 1
ATOM 4099 C C . ARG B 1 143 ? 65.468 15.172 347.671 1.00 35.71 143 ARG B C 1
ATOM 4100 O O . ARG B 1 143 ? 65.318 14.545 346.614 1.00 36.90 143 ARG B O 1
ATOM 4108 N N . THR B 1 144 ? 66.496 14.953 348.492 1.00 46.01 144 THR B N 1
ATOM 4109 C CA . THR B 1 144 ? 67.531 13.956 348.180 1.00 42.83 144 THR B CA 1
ATOM 4110 C C . THR B 1 144 ? 67.717 12.997 349.337 1.00 51.51 144 THR B C 1
ATOM 4111 O O . THR B 1 144 ? 67.530 13.391 350.491 1.00 37.55 144 THR B O 1
ATOM 4115 N N . LYS B 1 145 ? 68.128 11.761 349.052 1.00 50.56 145 LYS B N 1
ATOM 4116 C CA . LYS B 1 145 ? 68.294 10.759 350.123 1.00 49.46 145 LYS B CA 1
ATOM 4117 C C . LYS B 1 145 ? 69.439 11.103 351.064 1.00 48.51 145 LYS B C 1
ATOM 4118 O O . LYS B 1 145 ? 69.405 10.737 352.244 1.00 51.42 145 LYS B O 1
ATOM 4124 N N . GLU B 1 146 ? 70.477 11.746 350.551 1.00 56.48 146 GLU B N 1
ATOM 4125 C CA . GLU B 1 146 ? 71.593 12.147 351.409 1.00 68.59 146 GLU B CA 1
ATOM 4126 C C . GLU B 1 146 ? 71.162 13.239 352.399 1.00 65.36 146 GLU B C 1
ATOM 4127 O O . GLU B 1 146 ? 71.517 13.196 353.583 1.00 49.51 146 GLU B O 1
ATOM 4133 N N . GLU B 1 147 ? 70.349 14.130 351.883 1.00 62.69 147 GLU B N 1
ATOM 4134 C CA . GLU B 1 147 ? 69.833 15.257 352.677 1.00 57.38 147 GLU B CA 1
ATOM 4135 C C . GLU B 1 147 ? 68.923 14.659 353.768 1.00 46.32 147 GLU B C 1
ATOM 4136 O O . GLU B 1 147 ? 68.970 14.974 354.939 1.00 47.23 147 GLU B O 1
ATOM 4142 N N . LEU B 1 148 ? 68.052 13.791 353.323 1.00 47.88 148 LEU B N 1
ATOM 4143 C CA . LEU B 1 148 ? 67.140 13.081 354.202 1.00 40.07 148 LEU B CA 1
ATOM 4144 C C . LEU B 1 148 ? 67.913 12.393 355.330 1.00 41.30 148 LEU B C 1
ATOM 4145 O O . LEU B 1 148 ? 67.531 12.467 356.489 1.00 37.71 148 LEU B O 1
ATOM 4150 N N . LEU B 1 149 ? 69.006 11.721 354.994 1.00 41.69 149 LEU B N 1
ATOM 4151 C CA . LEU B 1 149 ? 69.764 11.041 356.026 1.00 51.58 149 LEU B CA 1
ATOM 4152 C C . LEU B 1 149 ? 70.304 12.030 357.071 1.00 51.00 149 LEU B C 1
ATOM 4153 O O . LEU B 1 149 ? 70.312 11.729 358.271 1.00 44.13 149 LEU B O 1
ATOM 4158 N N . GLU B 1 150 ? 70.752 13.206 356.647 1.00 51.09 150 GLU B N 1
ATOM 4159 C CA . GLU B 1 150 ? 71.240 14.186 357.627 1.00 53.06 150 GLU B CA 1
ATOM 4160 C C . GLU B 1 150 ? 70.096 14.717 358.508 1.00 54.65 150 GLU B C 1
ATOM 4161 O O . GLU B 1 150 ? 70.296 14.963 359.700 1.00 40.31 150 GLU B O 1
ATOM 4167 N N . VAL B 1 151 ? 68.904 14.888 357.928 1.00 53.56 151 VAL B N 1
ATOM 4168 C CA . VAL B 1 151 ? 67.745 15.355 358.691 1.00 50.96 151 VAL B CA 1
ATOM 4169 C C . VAL B 1 151 ? 67.372 14.329 359.767 1.00 49.08 151 VAL B C 1
ATOM 4170 O O . VAL B 1 151 ? 67.143 14.700 360.916 1.00 48.42 151 VAL B O 1
ATOM 4174 N N . VAL B 1 152 ? 67.354 13.047 359.398 1.00 45.27 152 VAL B N 1
ATOM 4175 C CA . VAL B 1 152 ? 67.054 11.970 360.347 1.00 46.16 152 VAL B CA 1
ATOM 4176 C C . VAL B 1 152 ? 68.057 11.937 361.495 1.00 38.83 152 VAL B C 1
ATOM 4177 O O . VAL B 1 152 ? 67.657 11.844 362.655 1.00 35.76 152 VAL B O 1
ATOM 4181 N N . LYS B 1 153 ? 69.346 12.033 361.181 1.00 47.67 153 LYS B N 1
ATOM 4182 C CA . LYS B 1 153 ? 70.375 12.011 362.220 1.00 44.63 153 LYS B CA 1
ATOM 4183 C C . LYS B 1 153 ? 70.227 13.163 363.198 1.00 46.39 153 LYS B C 1
ATOM 4184 O O . LYS B 1 153 ? 70.394 12.981 364.409 1.00 49.31 153 LYS B O 1
ATOM 4190 N N . ALA B 1 154 ? 69.917 14.345 362.668 1.00 36.71 154 ALA B N 1
ATOM 4191 C CA . ALA B 1 154 ? 69.729 15.542 363.490 1.00 44.98 154 ALA B CA 1
ATOM 4192 C C . ALA B 1 154 ? 68.508 15.364 364.389 1.00 37.40 154 ALA B C 1
ATOM 4193 O O . ALA B 1 154 ? 68.545 15.677 365.589 1.00 40.97 154 ALA B O 1
ATOM 4195 N N . LEU B 1 155 ? 67.430 14.834 363.817 1.00 44.21 155 LEU B N 1
ATOM 4196 C CA . LEU B 1 155 ? 66.229 14.571 364.601 1.00 45.62 155 LEU B CA 1
ATOM 4197 C C . LEU B 1 155 ? 66.536 13.567 365.711 1.00 42.53 155 LEU B C 1
ATOM 4198 O O . LEU B 1 155 ? 66.176 13.794 366.858 1.00 46.07 155 LEU B O 1
ATOM 4203 N N . LYS B 1 156 ? 67.221 12.478 365.375 1.00 42.02 156 LYS B N 1
ATOM 4204 C CA . LYS B 1 156 ? 67.525 11.429 366.352 1.00 50.07 156 LYS B CA 1
ATOM 4205 C C . LYS B 1 156 ? 68.479 11.875 367.467 1.00 49.83 156 LYS B C 1
ATOM 4206 O O . LYS B 1 156 ? 68.355 11.415 368.604 1.00 50.01 156 LYS B O 1
ATOM 4212 N N . ALA B 1 157 ? 69.433 12.748 367.159 1.00 47.03 157 ALA B N 1
ATOM 4213 C CA . ALA B 1 157 ? 70.320 13.276 368.193 1.00 47.15 157 ALA B CA 1
ATOM 4214 C C . ALA B 1 157 ? 69.620 14.317 369.093 1.00 57.35 157 ALA B C 1
ATOM 4215 O O . ALA B 1 157 ? 70.189 14.737 370.095 1.00 59.29 157 ALA B O 1
ATOM 4217 N N . SER B 1 158 ? 68.417 14.750 368.707 1.00 62.89 158 SER B N 1
ATOM 4218 C CA . SER B 1 158 ? 67.649 15.778 369.423 1.00 56.86 158 SER B CA 1
ATOM 4219 C C . SER B 1 158 ? 66.728 15.148 370.461 1.00 42.63 158 SER B C 1
ATOM 4220 O O . SER B 1 158 ? 65.646 14.651 370.124 1.00 54.60 158 SER B O 1
ATOM 4223 N N . LYS B 1 159 ? 67.164 15.165 371.715 1.00 41.29 159 LYS B N 1
ATOM 4224 C CA . LYS B 1 159 ? 66.480 14.443 372.777 1.00 52.47 159 LYS B CA 1
ATOM 4225 C C . LYS B 1 159 ? 65.142 15.067 373.136 1.00 64.07 159 LYS B C 1
ATOM 4226 O O . LYS B 1 159 ? 64.273 14.381 373.664 1.00 42.64 159 LYS B O 1
ATOM 4232 N N . PHE B 1 160 ? 64.959 16.345 372.819 1.00 42.07 160 PHE B N 1
ATOM 4233 C CA . PHE B 1 160 ? 63.675 16.991 373.064 1.00 80.24 160 PHE B CA 1
ATOM 4234 C C . PHE B 1 160 ? 62.711 16.852 371.872 1.00 62.34 160 PHE B C 1
ATOM 4235 O O . PHE B 1 160 ? 61.579 17.345 371.937 1.00 41.13 160 PHE B O 1
ATOM 4243 N N . LEU B 1 161 ? 63.140 16.135 370.829 1.00 48.22 161 LEU B N 1
ATOM 4244 C CA . LEU B 1 161 ? 62.301 15.824 369.662 1.00 42.22 161 LEU B CA 1
ATOM 4245 C C . LEU B 1 161 ? 62.050 14.322 369.603 1.00 50.10 161 LEU B C 1
ATOM 4246 O O . LEU B 1 161 ? 62.826 13.532 370.148 1.00 49.08 161 LEU B O 1
ATOM 4251 N N . ARG B 1 162 ? 60.957 13.928 368.951 1.00 46.93 162 ARG B N 1
ATOM 4252 C CA . ARG B 1 162 ? 60.572 12.516 368.866 1.00 40.78 162 ARG B CA 1
ATOM 4253 C C . ARG B 1 162 ? 60.002 12.213 367.470 1.00 38.71 162 ARG B C 1
ATOM 4254 O O . ARG B 1 162 ? 58.989 12.793 367.069 1.00 37.53 162 ARG B O 1
ATOM 4262 N N . TRP B 1 163 ? 60.682 11.339 366.733 1.00 41.32 163 TRP B N 1
ATOM 4263 C CA . TRP B 1 163 ? 60.286 10.984 365.362 1.00 40.52 163 TRP B CA 1
ATOM 4264 C C . TRP B 1 163 ? 59.123 10.013 365.329 1.00 38.72 163 TRP B C 1
ATOM 4265 O O . TRP B 1 163 ? 59.272 8.847 365.698 1.00 30.62 163 TRP B O 1
ATOM 4276 N N . THR B 1 164 ? 57.963 10.461 364.873 1.00 34.63 164 THR B N 1
ATOM 4277 C CA . THR B 1 164 ? 56.792 9.571 364.864 1.00 34.08 164 THR B CA 1
ATOM 4278 C C . THR B 1 164 ? 56.222 9.299 363.462 1.00 37.62 164 THR B C 1
ATOM 4279 O O . THR B 1 164 ? 55.269 8.521 363.322 1.00 34.65 164 THR B O 1
ATOM 4283 N N . GLY B 1 165 ? 56.799 9.895 362.414 1.00 34.43 165 GLY B N 1
ATOM 4284 C CA . GLY B 1 165 ? 56.313 9.608 361.065 1.00 35.39 165 GLY B CA 1
ATOM 4285 C C . GLY B 1 165 ? 57.161 10.148 359.929 1.00 34.59 165 GLY B C 1
ATOM 4286 O O . GLY B 1 165 ? 58.034 11.006 360.107 1.00 26.74 165 GLY B O 1
ATOM 4287 N N . ILE B 1 166 ? 56.933 9.616 358.737 1.00 29.29 166 ILE B N 1
ATOM 4288 C CA . ILE B 1 166 ? 57.609 10.120 357.558 1.00 32.47 166 ILE B CA 1
ATOM 4289 C C . ILE B 1 166 ? 56.635 9.992 356.405 1.00 43.22 166 ILE B C 1
ATOM 4290 O O . ILE B 1 166 ? 55.895 8.997 356.321 1.00 36.80 166 ILE B O 1
ATOM 4295 N N . PHE B 1 167 ? 56.567 11.025 355.561 1.00 35.69 167 PHE B N 1
ATOM 4296 C CA . PHE B 1 167 ? 55.549 11.038 354.541 1.00 36.20 167 PHE B CA 1
ATOM 4297 C C . PHE B 1 167 ? 55.957 11.736 353.268 1.00 38.75 167 PHE B C 1
ATOM 4298 O O . PHE B 1 167 ? 56.979 12.439 353.212 1.00 31.95 167 PHE B O 1
ATOM 4306 N N . THR B 1 168 ? 55.162 11.475 352.237 1.00 29.51 168 THR B N 1
ATOM 4307 C CA . THR B 1 168 ? 55.178 12.264 351.019 1.00 30.24 168 THR B CA 1
ATOM 4308 C C . THR B 1 168 ? 53.767 12.498 350.482 1.00 31.15 168 THR B C 1
ATOM 4309 O O . THR B 1 168 ? 52.787 11.910 350.932 1.00 34.43 168 THR B O 1
ATOM 4313 N N . HIS B 1 169 ? 53.695 13.422 349.540 1.00 35.30 169 HIS B N 1
ATOM 4314 C CA . HIS B 1 169 ? 52.431 13.805 348.901 1.00 36.77 169 HIS B CA 1
ATOM 4315 C C . HIS B 1 169 ? 52.479 13.681 347.347 1.00 28.98 169 HIS B C 1
ATOM 4316 O O . HIS B 1 169 ? 53.359 14.134 346.751 1.00 31.23 169 HIS B O 1
ATOM 4323 N N . PHE B 1 170 ? 51.522 12.999 346.770 1.00 29.29 170 PHE B N 1
ATOM 4324 C CA . PHE B 1 170 ? 51.226 12.732 345.343 1.00 31.60 170 PHE B CA 1
ATOM 4325 C C . PHE B 1 170 ? 50.590 13.985 344.707 1.00 30.75 170 PHE B C 1
ATOM 4326 O O . PHE B 1 170 ? 49.595 14.521 345.212 1.00 36.28 170 PHE B O 1
ATOM 4334 N N . SER B 1 171 ? 51.134 14.437 343.594 1.00 33.96 171 SER B N 1
ATOM 4335 C CA . SER B 1 171 ? 50.629 15.660 342.966 1.00 41.63 171 SER B CA 1
ATOM 4336 C C . SER B 1 171 ? 49.632 15.360 341.861 1.00 37.71 171 SER B C 1
ATOM 4337 O O . SER B 1 171 ? 48.851 16.244 341.471 1.00 31.30 171 SER B O 1
ATOM 4340 N N . THR B 1 172 ? 49.649 14.128 341.356 1.00 32.38 172 THR B N 1
ATOM 4341 C CA . THR B 1 172 ? 48.766 13.771 340.249 1.00 35.03 172 THR B CA 1
ATOM 4342 C C . THR B 1 172 ? 48.078 12.396 340.390 1.00 34.67 172 THR B C 1
ATOM 4343 O O . THR B 1 172 ? 47.747 11.763 339.403 1.00 34.45 172 THR B O 1
ATOM 4347 N N . ALA B 1 173 ? 47.816 11.972 341.621 1.00 28.69 173 ALA B N 1
ATOM 4348 C CA . ALA B 1 173 ? 47.246 10.649 341.854 1.00 35.49 173 ALA B CA 1
ATOM 4349 C C . ALA B 1 173 ? 45.766 10.562 341.443 1.00 31.04 173 ALA B C 1
ATOM 4350 O O . ALA B 1 173 ? 45.191 9.472 341.425 1.00 40.19 173 ALA B O 1
ATOM 4352 N N . ASP B 1 174 ? 45.156 11.702 341.170 1.00 34.28 174 ASP B N 1
ATOM 4353 C CA . ASP B 1 174 ? 43.760 11.742 340.777 1.00 36.67 174 ASP B CA 1
ATOM 4354 C C . ASP B 1 174 ? 43.603 11.826 339.247 1.00 42.54 174 ASP B C 1
ATOM 4355 O O . ASP B 1 174 ? 42.499 12.033 338.759 1.00 36.07 174 ASP B O 1
ATOM 4360 N N . GLU B 1 175 ? 44.690 11.634 338.505 1.00 43.00 175 GLU B N 1
ATOM 4361 C CA . GLU B 1 175 ? 44.645 11.736 337.032 1.00 36.35 175 GLU B CA 1
ATOM 4362 C C . GLU B 1 175 ? 44.776 10.378 336.341 1.00 37.90 175 GLU B C 1
ATOM 4363 O O . GLU B 1 175 ? 45.324 9.445 336.916 1.00 42.49 175 GLU B O 1
ATOM 4369 N N . PRO B 1 176 ? 44.239 10.256 335.107 1.00 43.57 176 PRO B N 1
ATOM 4370 C CA . PRO B 1 176 ? 44.298 9.011 334.331 1.00 39.92 176 PRO B CA 1
ATOM 4371 C C . PRO B 1 176 ? 45.712 8.576 334.018 1.00 45.19 176 PRO B C 1
ATOM 4372 O O . PRO B 1 176 ? 45.949 7.395 334.033 1.00 69.75 176 PRO B O 1
ATOM 4376 N N . ASP B 1 177 ? 46.612 9.500 333.698 1.00 47.06 177 ASP B N 1
ATOM 4377 C CA . ASP B 1 177 ? 48.008 9.130 333.481 1.00 56.35 177 ASP B CA 1
ATOM 4378 C C . ASP B 1 177 ? 48.712 8.960 334.824 1.00 47.17 177 ASP B C 1
ATOM 4379 O O . ASP B 1 177 ? 49.000 9.932 335.522 1.00 44.62 177 ASP B O 1
ATOM 4384 N N . THR B 1 178 ? 49.017 7.709 335.152 1.00 40.12 178 THR B N 1
ATOM 4385 C CA . THR B 1 178 ? 49.585 7.347 336.442 1.00 40.30 178 THR B CA 1
ATOM 4386 C C . THR B 1 178 ? 51.111 7.398 336.493 1.00 41.39 178 THR B C 1
ATOM 4387 O O . THR B 1 178 ? 51.704 7.070 337.529 1.00 36.78 178 THR B O 1
ATOM 4391 N N . THR B 1 179 ? 51.738 7.798 335.392 1.00 42.11 179 THR B N 1
ATOM 4392 C CA . THR B 1 179 ? 53.189 7.768 335.287 1.00 45.28 179 THR B CA 1
ATOM 4393 C C . THR B 1 179 ? 53.898 8.518 336.431 1.00 33.87 179 THR B C 1
ATOM 4394 O O . THR B 1 179 ? 54.769 7.961 337.113 1.00 40.33 179 THR B O 1
ATOM 4398 N N . LEU B 1 180 ? 53.462 9.752 336.681 1.00 35.94 180 LEU B N 1
ATOM 4399 C CA . LEU B 1 180 ? 54.097 10.590 337.729 1.00 35.07 180 LEU B CA 1
ATOM 4400 C C . LEU B 1 180 ? 53.941 9.938 339.134 1.00 30.27 180 LEU B C 1
ATOM 4401 O O . LEU B 1 180 ? 54.797 9.932 339.946 1.00 34.46 180 LEU B O 1
ATOM 4406 N N . THR B 1 181 ? 52.770 9.433 339.388 1.00 52.24 181 THR B N 1
ATOM 4407 C CA . THR B 1 181 ? 52.445 8.884 340.676 1.00 61.11 181 THR B CA 1
ATOM 4408 C C . THR B 1 181 ? 53.333 7.657 340.945 1.00 32.29 181 THR B C 1
ATOM 4409 O O . THR B 1 181 ? 53.864 7.502 342.038 1.00 39.00 181 THR B O 1
ATOM 4413 N N . LYS B 1 182 ? 53.538 6.824 339.934 1.00 37.43 182 LYS B N 1
ATOM 4414 C CA . LYS B 1 182 ? 54.373 5.643 340.092 1.00 40.06 182 LYS B CA 1
ATOM 4415 C C . LYS B 1 182 ? 55.842 6.034 340.286 1.00 37.77 182 LYS B C 1
ATOM 4416 O O . LYS B 1 182 ? 56.561 5.404 341.060 1.00 47.82 182 LYS B O 1
ATOM 4422 N N . LEU B 1 183 ? 56.288 7.080 339.608 1.00 38.61 183 LEU B N 1
ATOM 4423 C CA . LEU B 1 183 ? 57.643 7.571 339.840 1.00 43.47 183 LEU B CA 1
ATOM 4424 C C . LEU B 1 183 ? 57.792 8.145 341.267 1.00 31.74 183 LEU B C 1
ATOM 4425 O O . LEU B 1 183 ? 58.778 7.854 341.934 1.00 38.42 183 LEU B O 1
ATOM 4430 N N . GLN B 1 184 ? 56.807 8.901 341.764 1.00 37.67 184 GLN B N 1
ATOM 4431 C CA . GLN B 1 184 ? 56.884 9.403 343.145 1.00 36.18 184 GLN B CA 1
ATOM 4432 C C . GLN B 1 184 ? 56.987 8.242 344.149 1.00 38.21 184 GLN B C 1
ATOM 4433 O O . GLN B 1 184 ? 57.810 8.260 345.088 1.00 38.43 184 GLN B O 1
ATOM 4439 N N . HIS B 1 185 ? 56.114 7.255 343.967 1.00 34.69 185 HIS B N 1
ATOM 4440 C CA . HIS B 1 185 ? 56.065 6.096 344.844 1.00 37.63 185 HIS B CA 1
ATOM 4441 C C . HIS B 1 185 ? 57.425 5.385 344.888 1.00 35.92 185 HIS B C 1
ATOM 4442 O O . HIS B 1 185 ? 57.991 5.108 345.943 1.00 40.84 185 HIS B O 1
ATOM 4449 N N . GLU B 1 186 ? 57.919 5.137 343.703 1.00 38.74 186 GLU B N 1
ATOM 4450 C CA . GLU B 1 186 ? 59.208 4.457 343.578 1.00 36.91 186 GLU B CA 1
ATOM 4451 C C . GLU B 1 186 ? 60.313 5.277 344.293 1.00 47.27 186 GLU B C 1
ATOM 4452 O O . GLU B 1 186 ? 61.151 4.775 344.989 1.00 37.95 186 GLU B O 1
ATOM 4458 N N . LYS B 1 187 ? 60.316 6.583 344.078 1.00 43.08 187 LYS B N 1
ATOM 4459 C CA . LYS B 1 187 ? 61.320 7.436 344.687 1.00 48.23 187 LYS B CA 1
ATOM 4460 C C . LYS B 1 187 ? 61.190 7.400 346.198 1.00 46.99 187 LYS B C 1
ATOM 4461 O O . LYS B 1 187 ? 62.192 7.272 346.897 1.00 47.88 187 LYS B O 1
ATOM 4467 N N . PHE B 1 188 ? 59.959 7.481 346.699 1.00 37.85 188 PHE B N 1
ATOM 4468 C CA . PHE B 1 188 ? 59.723 7.448 348.152 1.00 42.69 188 PHE B CA 1
ATOM 4469 C C . PHE B 1 188 ? 60.261 6.166 348.775 1.00 33.85 188 PHE B C 1
ATOM 4470 O O . PHE B 1 188 ? 60.997 6.195 349.778 1.00 33.70 188 PHE B O 1
ATOM 4478 N N . ILE B 1 189 ? 59.911 5.046 348.156 1.00 39.93 189 ILE B N 1
ATOM 4479 C CA . ILE B 1 189 ? 60.345 3.712 348.616 1.00 40.06 189 ILE B CA 1
ATOM 4480 C C . ILE B 1 189 ? 61.864 3.617 348.535 1.00 43.52 189 ILE B C 1
ATOM 4481 O O . ILE B 1 189 ? 62.492 3.036 349.403 1.00 45.96 189 ILE B O 1
ATOM 4486 N N . SER B 1 190 ? 62.466 4.157 347.479 1.00 37.88 190 SER B N 1
ATOM 4487 C CA . SER B 1 190 ? 63.930 4.173 347.401 1.00 42.89 190 SER B CA 1
ATOM 4488 C C . SER B 1 190 ? 64.558 4.975 348.542 1.00 38.92 190 SER B C 1
ATOM 4489 O O . SER B 1 190 ? 65.519 4.543 349.128 1.00 39.51 190 SER B O 1
ATOM 4492 N N . PHE B 1 191 ? 64.018 6.142 348.864 1.00 33.31 191 PHE B N 1
ATOM 4493 C CA . PHE B 1 191 ? 64.557 6.909 349.986 1.00 39.74 191 PHE B CA 1
ATOM 4494 C C . PHE B 1 191 ? 64.412 6.143 351.307 1.00 38.10 191 PHE B C 1
ATOM 4495 O O . PHE B 1 191 ? 65.323 6.117 352.126 1.00 42.49 191 PHE B O 1
ATOM 4503 N N . LEU B 1 192 ? 63.264 5.513 351.513 1.00 39.59 192 LEU B N 1
ATOM 4504 C CA . LEU B 1 192 ? 63.022 4.775 352.748 1.00 41.88 192 LEU B CA 1
ATOM 4505 C C . LEU B 1 192 ? 63.961 3.564 352.819 1.00 43.73 192 LEU B C 1
ATOM 4506 O O . LEU B 1 192 ? 64.405 3.166 353.895 1.00 41.02 192 LEU B O 1
ATOM 4511 N N . SER B 1 193 ? 64.202 2.962 351.675 1.00 43.98 193 SER B N 1
ATOM 4512 C CA . SER B 1 193 ? 65.102 1.794 351.633 1.00 45.20 193 SER B CA 1
ATOM 4513 C C . SER B 1 193 ? 66.534 2.276 351.967 1.00 44.03 193 SER B C 1
ATOM 4514 O O . SER B 1 193 ? 67.299 1.630 352.637 1.00 45.34 193 SER B O 1
ATOM 4517 N N . PHE B 1 194 ? 66.927 3.401 351.421 1.00 35.37 194 PHE B N 1
ATOM 4518 C CA . PHE B 1 194 ? 68.223 3.961 351.756 1.00 49.25 194 PHE B CA 1
ATOM 4519 C C . PHE B 1 194 ? 68.405 4.067 353.282 1.00 56.78 194 PHE B C 1
ATOM 4520 O O . PHE B 1 194 ? 69.436 3.657 353.802 1.00 58.87 194 PHE B O 1
ATOM 4528 N N . LEU B 1 195 ? 67.401 4.577 353.994 1.00 47.24 195 LEU B N 1
ATOM 4529 C CA . LEU B 1 195 ? 67.502 4.717 355.450 1.00 50.33 195 LEU B CA 1
ATOM 4530 C C . LEU B 1 195 ? 67.652 3.364 356.133 1.00 42.93 195 LEU B C 1
ATOM 4531 O O . LEU B 1 195 ? 68.433 3.208 357.083 1.00 52.85 195 LEU B O 1
ATOM 4536 N N . LYS B 1 196 ? 66.898 2.379 355.666 1.00 44.37 196 LYS B N 1
ATOM 4537 C CA . LYS B 1 196 ? 66.915 1.088 356.311 1.00 43.50 196 LYS B CA 1
ATOM 4538 C C . LYS B 1 196 ? 68.270 0.421 356.141 1.00 42.93 196 LYS B C 1
ATOM 4539 O O . LYS B 1 196 ? 68.766 -0.236 357.047 1.00 48.14 196 LYS B O 1
ATOM 4545 N N . LYS B 1 197 ? 68.865 0.581 354.973 1.00 49.09 197 LYS B N 1
ATOM 4546 C CA . LYS B 1 197 ? 70.172 0.022 354.764 1.00 50.22 197 LYS B CA 1
ATOM 4547 C C . LYS B 1 197 ? 71.165 0.685 355.706 1.00 51.58 197 LYS B C 1
ATOM 4548 O O . LYS B 1 197 ? 72.181 0.101 356.010 1.00 57.08 197 LYS B O 1
ATOM 4554 N N . GLN B 1 198 ? 70.894 1.920 356.130 1.00 45.54 198 GLN B N 1
ATOM 4555 C CA . GLN B 1 198 ? 71.724 2.551 357.153 1.00 55.32 198 GLN B CA 1
ATOM 4556 C C . GLN B 1 198 ? 71.408 1.979 358.528 1.00 57.21 198 GLN B C 1
ATOM 4557 O O . GLN B 1 198 ? 71.999 2.371 359.527 1.00 64.75 198 GLN B O 1
ATOM 4563 N N . GLY B 1 199 ? 70.434 1.087 358.586 1.00 43.77 199 GLY B N 1
ATOM 4564 C CA . GLY B 1 199 ? 70.076 0.475 359.846 1.00 62.30 199 GLY B CA 1
ATOM 4565 C C . GLY B 1 199 ? 69.012 1.263 360.595 1.00 60.27 199 GLY B C 1
ATOM 4566 O O . GLY B 1 199 ? 68.718 0.929 361.729 1.00 53.20 199 GLY B O 1
ATOM 4567 N N . ILE B 1 200 ? 68.427 2.292 359.979 1.00 52.09 200 ILE B N 1
ATOM 4568 C CA . ILE B 1 200 ? 67.442 3.135 360.671 1.00 58.27 200 ILE B CA 1
ATOM 4569 C C . ILE B 1 200 ? 66.097 2.438 360.695 1.00 55.57 200 ILE B C 1
ATOM 4570 O O . ILE B 1 200 ? 65.655 1.935 359.674 1.00 47.25 200 ILE B O 1
ATOM 4575 N N . GLU B 1 201 ? 65.439 2.406 361.851 1.00 53.08 201 GLU B N 1
ATOM 4576 C CA . GLU B 1 201 ? 64.100 1.824 361.908 1.00 56.74 201 GLU B CA 1
ATOM 4577 C C . GLU B 1 201 ? 63.065 2.894 361.565 1.00 54.72 201 GLU B C 1
ATOM 4578 O O . GLU B 1 201 ? 63.116 4.006 362.070 1.00 36.10 201 GLU B O 1
ATOM 4584 N N . LEU B 1 202 ? 62.111 2.560 360.714 1.00 49.70 202 LEU B N 1
ATOM 4585 C CA . LEU B 1 202 ? 61.209 3.587 360.230 1.00 48.71 202 LEU B CA 1
ATOM 4586 C C . LEU B 1 202 ? 60.031 3.741 361.169 1.00 35.63 202 LEU B C 1
ATOM 4587 O O . LEU B 1 202 ? 59.491 2.765 361.650 1.00 39.69 202 LEU B O 1
ATOM 4592 N N . PRO B 1 203 ? 59.627 4.981 361.420 1.00 39.14 203 PRO B N 1
ATOM 4593 C CA . PRO B 1 203 ? 58.344 5.163 362.082 1.00 36.35 203 PRO B CA 1
ATOM 4594 C C . PRO B 1 203 ? 57.161 4.971 361.118 1.00 39.91 203 PRO B C 1
ATOM 4595 O O . PRO B 1 203 ? 57.339 4.417 360.028 1.00 39.91 203 PRO B O 1
ATOM 4599 N N . THR B 1 204 ? 55.990 5.416 361.509 1.00 47.73 204 THR B N 1
ATOM 4600 C CA . THR B 1 204 ? 54.795 5.343 360.696 1.00 51.66 204 THR B CA 1
ATOM 4601 C C . THR B 1 204 ? 54.997 6.020 359.306 1.00 44.55 204 THR B C 1
ATOM 4602 O O . THR B 1 204 ? 55.236 7.183 359.237 1.00 35.14 204 THR B O 1
ATOM 4606 N N . VAL B 1 205 ? 54.897 5.261 358.237 1.00 35.38 205 VAL B N 1
ATOM 4607 C CA . VAL B 1 205 ? 55.007 5.745 356.849 1.00 32.18 205 VAL B CA 1
ATOM 4608 C C . VAL B 1 205 ? 53.615 5.992 356.257 1.00 34.90 205 VAL B C 1
ATOM 4609 O O . VAL B 1 205 ? 52.741 5.099 356.288 1.00 31.33 205 VAL B O 1
ATOM 4613 N N . HIS B 1 206 ? 53.402 7.190 355.716 1.00 25.89 206 HIS B N 1
ATOM 4614 C CA . HIS B 1 206 ? 52.162 7.472 355.006 1.00 28.51 206 HIS B CA 1
ATOM 4615 C C . HIS B 1 206 ? 52.379 8.292 353.749 1.00 32.74 206 HIS B C 1
ATOM 4616 O O . HIS B 1 206 ? 53.218 9.182 353.717 1.00 32.40 206 HIS B O 1
ATOM 4623 N N . MET B 1 207 ? 51.599 7.999 352.710 1.00 36.90 207 MET B N 1
ATOM 4624 C CA . MET B 1 207 ? 51.750 8.686 351.431 1.00 36.64 207 MET B CA 1
ATOM 4625 C C . MET B 1 207 ? 50.431 8.951 350.714 1.00 38.69 207 MET B C 1
ATOM 4626 O O . MET B 1 207 ? 50.352 9.874 349.934 1.00 34.67 207 MET B O 1
ATOM 4631 N N . CYS B 1 208 ? 49.407 8.181 351.012 1.00 29.08 208 CYS B N 1
ATOM 4632 C CA . CYS B 1 208 ? 48.157 8.342 350.291 1.00 26.13 208 CYS B CA 1
ATOM 4633 C C . CYS B 1 208 ? 47.209 9.460 350.752 1.00 26.22 208 CYS B C 1
ATOM 4634 O O . CYS B 1 208 ? 46.939 9.641 351.896 1.00 25.69 208 CYS B O 1
ATOM 4637 N N . ASN B 1 209 ? 46.736 10.158 349.757 1.00 24.54 209 ASN B N 1
ATOM 4638 C CA . ASN B 1 209 ? 45.618 11.059 349.901 1.00 25.93 209 ASN B CA 1
ATOM 4639 C C . ASN B 1 209 ? 44.343 10.233 349.478 1.00 35.20 209 ASN B C 1
ATOM 4640 O O . ASN B 1 209 ? 44.371 9.050 349.277 1.00 30.09 209 ASN B O 1
ATOM 4645 N N . THR B 1 210 ? 43.209 10.870 349.438 1.00 24.61 210 THR B N 1
ATOM 4646 C CA . THR B 1 210 ? 41.926 10.248 349.034 1.00 34.04 210 THR B CA 1
ATOM 4647 C C . THR B 1 210 ? 42.119 9.549 347.665 1.00 33.03 210 THR B C 1
ATOM 4648 O O . THR B 1 210 ? 41.737 8.372 347.491 1.00 31.24 210 THR B O 1
ATOM 4652 N N . ALA B 1 211 ? 42.741 10.248 346.715 1.00 30.67 211 ALA B N 1
ATOM 4653 C CA . ALA B 1 211 ? 42.896 9.723 345.352 1.00 31.08 211 ALA B CA 1
ATOM 4654 C C . ALA B 1 211 ? 43.687 8.420 345.319 1.00 28.17 211 ALA B C 1
ATOM 4655 O O . ALA B 1 211 ? 43.204 7.413 344.761 1.00 29.14 211 ALA B O 1
ATOM 4657 N N . ALA B 1 212 ? 44.879 8.445 345.912 1.00 27.15 212 ALA B N 1
ATOM 4658 C CA . ALA B 1 212 ? 45.779 7.291 345.920 1.00 32.88 212 ALA B CA 1
ATOM 4659 C C . ALA B 1 212 ? 45.205 6.162 346.759 1.00 30.16 212 ALA B C 1
ATOM 4660 O O . ALA B 1 212 ? 45.426 4.993 346.479 1.00 42.25 212 ALA B O 1
ATOM 4662 N N . ALA B 1 213 ? 44.453 6.513 347.794 1.00 33.70 213 ALA B N 1
ATOM 4663 C CA . ALA B 1 213 ? 43.822 5.513 348.633 1.00 31.57 213 ALA B CA 1
ATOM 4664 C C . ALA B 1 213 ? 42.817 4.698 347.818 1.00 34.65 213 ALA B C 1
ATOM 4665 O O . ALA B 1 213 ? 42.691 3.493 348.000 1.00 30.96 213 ALA B O 1
ATOM 4667 N N . ILE B 1 214 ? 42.092 5.366 346.926 1.00 30.27 214 ILE B N 1
ATOM 4668 C CA . ILE B 1 214 ? 41.091 4.695 346.121 1.00 37.22 214 ILE B CA 1
ATOM 4669 C C . ILE B 1 214 ? 41.774 3.987 344.937 1.00 40.01 214 ILE B C 1
ATOM 4670 O O . ILE B 1 214 ? 41.527 2.804 344.691 1.00 34.96 214 ILE B O 1
ATOM 4675 N N . ALA B 1 215 ? 42.669 4.675 344.236 1.00 30.15 215 ALA B N 1
ATOM 4676 C CA . ALA B 1 215 ? 43.238 4.121 343.015 1.00 30.82 215 ALA B CA 1
ATOM 4677 C C . ALA B 1 215 ? 44.466 3.234 343.245 1.00 36.72 215 ALA B C 1
ATOM 4678 O O . ALA B 1 215 ? 44.854 2.468 342.370 1.00 37.22 215 ALA B O 1
ATOM 4680 N N . PHE B 1 216 ? 45.113 3.398 344.388 1.00 38.49 216 PHE B N 1
ATOM 4681 C CA . PHE B 1 216 ? 46.331 2.665 344.700 1.00 33.54 216 PHE B CA 1
ATOM 4682 C C . PHE B 1 216 ? 46.356 2.224 346.149 1.00 35.17 216 PHE B C 1
ATOM 4683 O O . PHE B 1 216 ? 47.326 2.508 346.856 1.00 34.06 216 PHE B O 1
ATOM 4691 N N . PRO B 1 217 ? 45.299 1.519 346.597 1.00 37.89 217 PRO B N 1
ATOM 4692 C CA . PRO B 1 217 ? 45.266 1.124 348.011 1.00 39.54 217 PRO B CA 1
ATOM 4693 C C . PRO B 1 217 ? 46.506 0.364 348.476 1.00 40.20 217 PRO B C 1
ATOM 4694 O O . PRO B 1 217 ? 46.767 0.359 349.669 1.00 34.08 217 PRO B O 1
ATOM 4698 N N . GLU B 1 218 ? 47.233 -0.284 347.566 1.00 35.40 218 GLU B N 1
ATOM 4699 C CA . GLU B 1 218 ? 48.443 -1.022 347.937 1.00 40.02 218 GLU B CA 1
ATOM 4700 C C . GLU B 1 218 ? 49.585 -0.097 348.420 1.00 41.01 218 GLU B C 1
ATOM 4701 O O . GLU B 1 218 ? 50.579 -0.569 348.956 1.00 35.77 218 GLU B O 1
ATOM 4707 N N . PHE B 1 219 ? 49.433 1.214 348.235 1.00 31.98 219 PHE B N 1
ATOM 4708 C CA . PHE B 1 219 ? 50.414 2.204 348.713 1.00 45.99 219 PHE B CA 1
ATOM 4709 C C . PHE B 1 219 ? 50.044 2.713 350.123 1.00 41.89 219 PHE B C 1
ATOM 4710 O O . PHE B 1 219 ? 50.650 3.672 350.648 1.00 34.96 219 PHE B O 1
ATOM 4718 N N . SER B 1 220 ? 49.028 2.118 350.729 1.00 27.52 220 SER B N 1
ATOM 4719 C CA . SER B 1 220 ? 48.506 2.636 351.990 1.00 27.42 220 SER B CA 1
ATOM 4720 C C . SER B 1 220 ? 49.529 2.514 353.137 1.00 31.96 220 SER B C 1
ATOM 4721 O O . SER B 1 220 ? 49.426 3.252 354.119 1.00 31.35 220 SER B O 1
ATOM 4724 N N . ALA B 1 221 ? 50.505 1.606 353.027 1.00 28.06 221 ALA B N 1
ATOM 4725 C CA . ALA B 1 221 ? 51.603 1.548 354.000 1.00 34.25 221 ALA B CA 1
ATOM 4726 C C . ALA B 1 221 ? 51.019 1.519 355.411 1.00 40.95 221 ALA B C 1
ATOM 4727 O O . ALA B 1 221 ? 50.059 0.791 355.636 1.00 43.12 221 ALA B O 1
ATOM 4729 N N . ASP B 1 222 ? 51.549 2.284 356.338 1.00 38.09 222 ASP B N 1
ATOM 4730 C CA . ASP B 1 222 ? 51.045 2.293 357.704 1.00 34.99 222 ASP B CA 1
ATOM 4731 C C . ASP B 1 222 ? 49.817 3.166 357.933 1.00 31.86 222 ASP B C 1
ATOM 4732 O O . ASP B 1 222 ? 49.124 3.006 358.892 1.00 30.67 222 ASP B O 1
ATOM 4737 N N . MET B 1 223 ? 49.556 4.098 357.034 1.00 34.59 223 MET B N 1
ATOM 4738 C CA . MET B 1 223 ? 48.500 5.087 357.250 1.00 32.45 223 MET B CA 1
ATOM 4739 C C . MET B 1 223 ? 48.258 5.891 356.005 1.00 25.04 223 MET B C 1
ATOM 4740 O O . MET B 1 223 ? 49.201 6.203 355.287 1.00 31.78 223 MET B O 1
ATOM 4745 N N . ILE B 1 224 ? 46.990 6.249 355.777 1.00 29.85 224 ILE B N 1
ATOM 4746 C CA . ILE B 1 224 ? 46.619 7.160 354.716 1.00 33.53 224 ILE B CA 1
ATOM 4747 C C . ILE B 1 224 ? 46.088 8.474 355.308 1.00 26.91 224 ILE B C 1
ATOM 4748 O O . ILE B 1 224 ? 45.711 8.539 356.478 1.00 28.22 224 ILE B O 1
ATOM 4753 N N . ARG B 1 225 ? 46.019 9.502 354.484 1.00 24.17 225 ARG B N 1
ATOM 4754 C CA . ARG B 1 225 ? 45.506 10.815 354.846 1.00 28.02 225 ARG B CA 1
ATOM 4755 C C . ARG B 1 225 ? 44.164 11.033 354.133 1.00 28.48 225 ARG B C 1
ATOM 4756 O O . ARG B 1 225 ? 44.150 11.374 352.986 1.00 31.72 225 ARG B O 1
ATOM 4764 N N . LEU B 1 226 ? 43.058 10.796 354.813 1.00 28.94 226 LEU B N 1
ATOM 4765 C CA . LEU B 1 226 ? 41.761 10.944 354.181 1.00 25.80 226 LEU B CA 1
ATOM 4766 C C . LEU B 1 226 ? 41.206 12.352 354.357 1.00 26.48 226 LEU B C 1
ATOM 4767 O O . LEU B 1 226 ? 40.836 12.744 355.453 1.00 26.08 226 LEU B O 1
ATOM 4772 N N . GLY B 1 227 ? 41.178 13.110 353.260 1.00 26.60 227 GLY B N 1
ATOM 4773 C CA . GLY B 1 227 ? 40.628 14.449 353.257 1.00 27.12 227 GLY B CA 1
ATOM 4774 C C . GLY B 1 227 ? 39.269 14.496 352.575 1.00 26.54 227 GLY B C 1
ATOM 4775 O O . GLY B 1 227 ? 38.231 14.198 353.195 1.00 26.55 227 GLY B O 1
ATOM 4776 N N . ILE B 1 228 ? 39.287 14.873 351.290 1.00 23.75 228 ILE B N 1
ATOM 4777 C CA . ILE B 1 228 ? 38.082 15.183 350.545 1.00 24.60 228 ILE B CA 1
ATOM 4778 C C . ILE B 1 228 ? 37.076 14.052 350.654 1.00 31.53 228 ILE B C 1
ATOM 4779 O O . ILE B 1 228 ? 35.867 14.290 350.785 1.00 27.27 228 ILE B O 1
ATOM 4784 N N . GLY B 1 229 ? 37.561 12.810 350.630 1.00 23.96 229 GLY B N 1
ATOM 4785 C CA . GLY B 1 229 ? 36.677 11.638 350.667 1.00 29.64 229 GLY B CA 1
ATOM 4786 C C . GLY B 1 229 ? 35.846 11.512 351.949 1.00 26.68 229 GLY B C 1
ATOM 4787 O O . GLY B 1 229 ? 34.701 11.039 351.945 1.00 26.51 229 GLY B O 1
ATOM 4788 N N . LEU B 1 230 ? 36.422 11.951 353.049 1.00 23.86 230 LEU B N 1
ATOM 4789 C CA . LEU B 1 230 ? 35.727 11.951 354.324 1.00 26.01 230 LEU B CA 1
ATOM 4790 C C . LEU B 1 230 ? 34.417 12.694 354.224 1.00 27.08 230 LEU B C 1
ATOM 4791 O O . LEU B 1 230 ? 33.401 12.269 354.803 1.00 26.32 230 LEU B O 1
ATOM 4796 N N . TYR B 1 231 ? 34.455 13.801 353.482 1.00 28.32 231 TYR B N 1
ATOM 4797 C CA . TYR B 1 231 ? 33.300 14.679 353.306 1.00 27.09 231 TYR B CA 1
ATOM 4798 C C . TYR B 1 231 ? 32.356 14.187 352.196 1.00 27.88 231 TYR B C 1
ATOM 4799 O O . TYR B 1 231 ? 31.367 14.853 351.884 1.00 31.56 231 TYR B O 1
ATOM 4808 N N . GLY B 1 232 ? 32.657 13.029 351.607 1.00 31.99 232 GLY B N 1
ATOM 4809 C CA . GLY B 1 232 ? 31.775 12.429 350.613 1.00 27.02 232 GLY B CA 1
ATOM 4810 C C . GLY B 1 232 ? 31.951 13.038 349.236 1.00 27.43 232 GLY B C 1
ATOM 4811 O O . GLY B 1 232 ? 31.053 12.981 348.420 1.00 34.03 232 GLY B O 1
ATOM 4812 N N . LEU B 1 233 ? 33.135 13.580 348.978 1.00 27.82 233 LEU B N 1
ATOM 4813 C CA . LEU B 1 233 ? 33.437 14.241 347.703 1.00 27.31 233 LEU B CA 1
ATOM 4814 C C . LEU B 1 233 ? 34.672 13.587 347.099 1.00 26.96 233 LEU B C 1
ATOM 4815 O O . LEU B 1 233 ? 35.638 13.268 347.814 1.00 24.29 233 LEU B O 1
ATOM 4820 N N . TYR B 1 234 ? 34.650 13.365 345.805 1.00 31.30 234 TYR B N 1
ATOM 4821 C CA . TYR B 1 234 ? 35.764 12.699 345.132 1.00 28.80 234 TYR B CA 1
ATOM 4822 C C . TYR B 1 234 ? 36.848 13.704 344.759 1.00 24.60 234 TYR B C 1
ATOM 4823 O O . TYR B 1 234 ? 36.523 14.864 344.472 1.00 34.27 234 TYR B O 1
ATOM 4832 N N . PRO B 1 235 ? 38.121 13.275 344.746 1.00 31.72 235 PRO B N 1
ATOM 4833 C CA . PRO B 1 235 ? 39.192 14.205 344.339 1.00 43.04 235 PRO B CA 1
ATOM 4834 C C . PRO B 1 235 ? 39.193 14.608 342.857 1.00 45.35 235 PRO B C 1
ATOM 4835 O O . PRO B 1 235 ? 39.800 15.634 342.558 1.00 30.85 235 PRO B O 1
ATOM 4839 N N . SER B 1 236 ? 38.545 13.834 341.983 1.00 34.76 236 SER B N 1
ATOM 4840 C CA . SER B 1 236 ? 38.416 14.158 340.562 1.00 28.49 236 SER B CA 1
ATOM 4841 C C . SER B 1 236 ? 37.306 13.307 339.945 1.00 41.82 236 SER B C 1
ATOM 4842 O O . SER B 1 236 ? 36.969 12.249 340.495 1.00 34.16 236 SER B O 1
ATOM 4845 N N . ALA B 1 237 ? 36.756 13.760 338.806 1.00 44.17 237 ALA B N 1
ATOM 4846 C CA . ALA B 1 237 ? 35.763 13.000 338.065 1.00 35.01 237 ALA B CA 1
ATOM 4847 C C . ALA B 1 237 ? 36.340 11.616 337.734 1.00 57.09 237 ALA B C 1
ATOM 4848 O O . ALA B 1 237 ? 35.642 10.595 337.779 1.00 33.11 237 ALA B O 1
ATOM 4850 N N . TYR B 1 238 ? 37.623 11.594 337.403 1.00 29.81 238 TYR B N 1
ATOM 4851 C CA . TYR B 1 238 ? 38.255 10.364 336.977 1.00 31.82 238 TYR B CA 1
ATOM 4852 C C . TYR B 1 238 ? 38.203 9.336 338.095 1.00 30.61 238 TYR B C 1
ATOM 4853 O O . TYR B 1 238 ? 37.851 8.210 337.862 1.00 32.87 238 TYR B O 1
ATOM 4862 N N . ILE B 1 239 ? 38.555 9.730 339.315 1.00 30.41 239 ILE B N 1
ATOM 4863 C CA . ILE B 1 239 ? 38.536 8.814 340.456 1.00 42.27 239 ILE B CA 1
ATOM 4864 C C . ILE B 1 239 ? 37.099 8.372 340.741 1.00 32.64 239 ILE B C 1
ATOM 4865 O O . ILE B 1 239 ? 36.842 7.208 341.013 1.00 35.28 239 ILE B O 1
ATOM 4870 N N . LYS B 1 240 ? 36.148 9.294 340.662 1.00 30.97 240 LYS B N 1
ATOM 4871 C CA . LYS B 1 240 ? 34.756 8.917 340.844 1.00 37.25 240 LYS B CA 1
ATOM 4872 C C . LYS B 1 240 ? 34.343 7.878 339.795 1.00 37.68 240 LYS B C 1
ATOM 4873 O O . LYS B 1 240 ? 33.697 6.880 340.087 1.00 35.79 240 LYS B O 1
ATOM 4879 N N . GLN B 1 241 ? 34.771 8.093 338.579 1.00 31.02 241 GLN B N 1
ATOM 4880 C CA . GLN B 1 241 ? 34.361 7.202 337.475 1.00 38.41 241 GLN B CA 1
ATOM 4881 C C . GLN B 1 241 ? 34.943 5.786 337.689 1.00 43.21 241 GLN B C 1
ATOM 4882 O O . GLN B 1 241 ? 34.460 4.810 337.162 1.00 42.92 241 GLN B O 1
ATOM 4888 N N . LEU B 1 242 ? 36.000 5.676 338.453 1.00 34.77 242 LEU B N 1
ATOM 4889 C CA . LEU B 1 242 ? 36.551 4.327 338.650 1.00 36.22 242 LEU B CA 1
ATOM 4890 C C . LEU B 1 242 ? 35.516 3.399 339.311 1.00 43.98 242 LEU B C 1
ATOM 4891 O O . LEU B 1 242 ? 35.596 2.168 339.194 1.00 44.81 242 LEU B O 1
ATOM 4896 N N . ASN B 1 243 ? 34.567 3.999 340.033 1.00 35.47 243 ASN B N 1
ATOM 4897 C CA . ASN B 1 243 ? 33.490 3.258 340.689 1.00 45.46 243 ASN B CA 1
ATOM 4898 C C . ASN B 1 243 ? 34.019 2.182 341.645 1.00 42.58 243 ASN B C 1
ATOM 4899 O O . ASN B 1 243 ? 33.551 1.059 341.626 1.00 39.36 243 ASN B O 1
ATOM 4904 N N . LEU B 1 244 ? 34.994 2.545 342.477 1.00 30.98 244 LEU B N 1
ATOM 4905 C CA . LEU B 1 244 ? 35.605 1.602 343.406 1.00 39.43 244 LEU B CA 1
ATOM 4906 C C . LEU B 1 244 ? 35.109 1.767 344.841 1.00 32.98 244 LEU B C 1
ATOM 4907 O O . LEU B 1 244 ? 35.170 0.825 345.626 1.00 31.39 244 LEU B O 1
ATOM 4912 N N . VAL B 1 245 ? 34.710 2.992 345.209 1.00 30.48 245 VAL B N 1
ATOM 4913 C CA . VAL B 1 245 ? 34.147 3.274 346.525 1.00 30.41 245 VAL B CA 1
ATOM 4914 C C . VAL B 1 245 ? 32.989 4.270 346.378 1.00 32.98 245 VAL B C 1
ATOM 4915 O O . VAL B 1 245 ? 33.054 5.218 345.580 1.00 34.31 245 VAL B O 1
ATOM 4919 N N . LYS B 1 246 ? 31.956 4.023 347.167 1.00 36.59 246 LYS B N 1
ATOM 4920 C CA . LYS B 1 246 ? 30.722 4.778 347.210 1.00 45.23 246 LYS B CA 1
ATOM 4921 C C . LYS B 1 246 ? 30.790 5.813 348.324 1.00 49.02 246 LYS B C 1
ATOM 4922 O O . LYS B 1 246 ? 30.887 5.472 349.515 1.00 42.31 246 LYS B O 1
ATOM 4928 N N . LEU B 1 247 ? 30.789 7.085 347.931 1.00 38.21 247 LEU B N 1
ATOM 4929 C CA . LEU B 1 247 ? 30.835 8.178 348.891 1.00 33.52 247 LEU B CA 1
ATOM 4930 C C . LEU B 1 247 ? 29.521 8.978 348.848 1.00 38.86 247 LEU B C 1
ATOM 4931 O O . LEU B 1 247 ? 28.926 9.138 347.784 1.00 36.58 247 LEU B O 1
ATOM 4936 N N . GLU B 1 248 ? 29.047 9.423 350.004 1.00 36.69 248 GLU B N 1
ATOM 4937 C CA . GLU B 1 248 ? 27.819 10.241 350.102 1.00 37.95 248 GLU B CA 1
ATOM 4938 C C . GLU B 1 248 ? 28.217 11.668 350.556 1.00 37.20 248 GLU B C 1
ATOM 4939 O O . GLU B 1 248 ? 28.808 11.798 351.582 1.00 34.04 248 GLU B O 1
ATOM 4945 N N . PRO B 1 249 ? 27.831 12.700 349.821 1.00 35.83 249 PRO B N 1
ATOM 4946 C CA . PRO B 1 249 ? 28.207 14.053 350.218 1.00 31.55 249 PRO B CA 1
ATOM 4947 C C . PRO B 1 249 ? 27.583 14.427 351.554 1.00 31.77 249 PRO B C 1
ATOM 4948 O O . PRO B 1 249 ? 26.393 14.269 351.737 1.00 34.44 249 PRO B O 1
ATOM 4952 N N . ALA B 1 250 ? 28.396 14.896 352.483 1.00 27.05 250 ALA B N 1
ATOM 4953 C CA . ALA B 1 250 ? 27.946 15.266 353.818 1.00 32.80 250 ALA B CA 1
ATOM 4954 C C . ALA B 1 250 ? 27.382 16.704 353.950 1.00 33.13 250 ALA B C 1
ATOM 4955 O O . ALA B 1 250 ? 26.589 16.963 354.845 1.00 31.70 250 ALA B O 1
ATOM 4957 N N . LEU B 1 251 ? 27.823 17.647 353.124 1.00 28.31 251 LEU B N 1
ATOM 4958 C CA . LEU B 1 251 ? 27.391 19.049 353.311 1.00 24.97 251 LEU B CA 1
ATOM 4959 C C . LEU B 1 251 ? 26.231 19.460 352.408 1.00 24.97 251 LEU B C 1
ATOM 4960 O O . LEU B 1 251 ? 26.191 19.154 351.207 1.00 27.98 251 LEU B O 1
ATOM 4965 N N . SER B 1 252 ? 25.281 20.161 353.022 1.00 27.83 252 SER B N 1
ATOM 4966 C CA . SER B 1 252 ? 24.274 20.902 352.293 1.00 30.12 252 SER B CA 1
ATOM 4967 C C . SER B 1 252 ? 24.241 22.322 352.851 1.00 23.82 252 SER B C 1
ATOM 4968 O O . SER B 1 252 ? 24.670 22.585 353.999 1.00 29.16 252 SER B O 1
ATOM 4971 N N . LEU B 1 253 ? 23.798 23.235 351.994 1.00 28.72 253 LEU B N 1
ATOM 4972 C CA . LEU B 1 253 ? 23.702 24.661 352.310 1.00 29.97 253 LEU B CA 1
ATOM 4973 C C . LEU B 1 253 ? 22.296 25.111 351.969 1.00 27.28 253 LEU B C 1
ATOM 4974 O O . LEU B 1 253 ? 21.833 24.950 350.825 1.00 27.60 253 LEU B O 1
ATOM 4979 N N . LYS B 1 254 ? 21.622 25.695 352.947 1.00 28.62 254 LYS B N 1
ATOM 4980 C CA . LYS B 1 254 ? 20.226 26.013 352.813 1.00 27.27 254 LYS B CA 1
ATOM 4981 C C . LYS B 1 254 ? 19.918 27.448 353.247 1.00 30.57 254 LYS B C 1
ATOM 4982 O O . LYS B 1 254 ? 20.731 28.094 353.924 1.00 26.51 254 LYS B O 1
ATOM 4988 N N . ALA B 1 255 ? 18.749 27.941 352.842 1.00 32.15 255 ALA B N 1
ATOM 4989 C CA . ALA B 1 255 ? 18.200 29.196 353.351 1.00 32.38 255 ALA B CA 1
ATOM 4990 C C . ALA B 1 255 ? 16.699 29.163 353.334 1.00 37.25 255 ALA B C 1
ATOM 4991 O O . ALA B 1 255 ? 16.117 28.229 352.790 1.00 37.39 255 ALA B O 1
ATOM 4993 N N . ARG B 1 256 ? 16.091 30.193 353.924 1.00 32.57 256 ARG B N 1
ATOM 4994 C CA . ARG B 1 256 ? 14.661 30.471 353.780 1.00 36.93 256 ARG B CA 1
ATOM 4995 C C . ARG B 1 256 ? 14.440 31.783 353.037 1.00 34.78 256 ARG B C 1
ATOM 4996 O O . ARG B 1 256 ? 15.184 32.743 353.210 1.00 31.83 256 ARG B O 1
ATOM 5004 N N . ILE B 1 257 ? 13.412 31.815 352.211 1.00 33.52 257 ILE B N 1
ATOM 5005 C CA . ILE B 1 257 ? 13.075 33.019 351.477 1.00 33.63 257 ILE B CA 1
ATOM 5006 C C . ILE B 1 257 ? 12.736 34.142 352.413 1.00 29.58 257 ILE B C 1
ATOM 5007 O O . ILE B 1 257 ? 11.845 34.019 353.282 1.00 34.49 257 ILE B O 1
ATOM 5012 N N . ALA B 1 258 ? 13.428 35.260 352.202 1.00 34.60 258 ALA B N 1
ATOM 5013 C CA . ALA B 1 258 ? 13.299 36.457 353.023 1.00 30.27 258 ALA B CA 1
ATOM 5014 C C . ALA B 1 258 ? 12.126 37.321 352.555 1.00 38.75 258 ALA B C 1
ATOM 5015 O O . ALA B 1 258 ? 11.454 37.972 353.364 1.00 34.24 258 ALA B O 1
ATOM 5017 N N . TYR B 1 259 ? 11.890 37.333 351.246 1.00 39.32 259 TYR B N 1
ATOM 5018 C CA . TYR B 1 259 ? 10.792 38.098 350.683 1.00 34.87 259 TYR B CA 1
ATOM 5019 C C . TYR B 1 259 ? 10.435 37.605 349.273 1.00 38.18 259 TYR B C 1
ATOM 5020 O O . TYR B 1 259 ? 11.289 37.107 348.541 1.00 35.98 259 TYR B O 1
ATOM 5029 N N . VAL B 1 260 ? 9.151 37.716 348.930 1.00 41.73 260 VAL B N 1
ATOM 5030 C CA . VAL B 1 260 ? 8.620 37.332 347.632 1.00 44.23 260 VAL B CA 1
ATOM 5031 C C . VAL B 1 260 ? 7.790 38.481 347.097 1.00 36.74 260 VAL B C 1
ATOM 5032 O O . VAL B 1 260 ? 7.014 39.117 347.847 1.00 43.63 260 VAL B O 1
ATOM 5036 N N . LYS B 1 261 ? 7.959 38.769 345.815 1.00 42.95 261 LYS B N 1
ATOM 5037 C CA . LYS B 1 261 ? 7.197 39.848 345.215 1.00 53.92 261 LYS B CA 1
ATOM 5038 C C . LYS B 1 261 ? 6.945 39.628 343.730 1.00 52.61 261 LYS B C 1
ATOM 5039 O O . LYS B 1 261 ? 7.717 38.939 343.051 1.00 40.83 261 LYS B O 1
ATOM 5045 N N . THR B 1 262 ? 5.857 40.220 343.229 1.00 56.19 262 THR B N 1
ATOM 5046 C CA . THR B 1 262 ? 5.555 40.209 341.785 1.00 55.54 262 THR B CA 1
ATOM 5047 C C . THR B 1 262 ? 5.999 41.555 341.247 1.00 41.94 262 THR B C 1
ATOM 5048 O O . THR B 1 262 ? 5.726 42.587 341.863 1.00 47.57 262 THR B O 1
ATOM 5052 N N . MET B 1 263 ? 6.678 41.569 340.115 1.00 43.02 263 MET B N 1
ATOM 5053 C CA . MET B 1 263 ? 7.300 42.806 339.667 1.00 49.79 263 MET B CA 1
ATOM 5054 C C . MET B 1 263 ? 6.383 43.649 338.817 1.00 40.41 263 MET B C 1
ATOM 5055 O O . MET B 1 263 ? 6.730 44.030 337.704 1.00 44.99 263 MET B O 1
ATOM 5060 N N . ARG B 1 264 ? 5.219 43.957 339.389 1.00 50.58 264 ARG B N 1
ATOM 5061 C CA . ARG B 1 264 ? 4.138 44.658 338.700 1.00 53.97 264 ARG B CA 1
ATOM 5062 C C . ARG B 1 264 ? 4.501 46.061 338.221 1.00 59.83 264 ARG B C 1
ATOM 5063 O O . ARG B 1 264 ? 4.133 46.456 337.132 1.00 57.83 264 ARG B O 1
ATOM 5071 N N . THR B 1 265 ? 5.251 46.773 339.036 1.00 53.08 265 THR B N 1
ATOM 5072 C CA . THR B 1 265 ? 5.543 48.164 338.741 1.00 58.87 265 THR B CA 1
ATOM 5073 C C . THR B 1 265 ? 6.927 48.427 338.256 1.00 44.46 265 THR B C 1
ATOM 5074 O O . THR B 1 265 ? 7.810 47.675 338.539 1.00 39.06 265 THR B O 1
ATOM 5078 N N . GLU B 1 266 ? 7.091 49.521 337.528 1.00 41.46 266 GLU B N 1
ATOM 5079 C CA . GLU B 1 266 ? 8.382 49.876 336.950 1.00 43.10 266 GLU B CA 1
ATOM 5080 C C . GLU B 1 266 ? 9.149 50.742 337.945 1.00 43.22 266 GLU B C 1
ATOM 5081 O O . GLU B 1 266 ? 8.544 51.426 338.743 1.00 38.88 266 GLU B O 1
ATOM 5087 N N . PRO B 1 267 ? 10.484 50.701 337.910 1.00 46.83 267 PRO B N 1
ATOM 5088 C CA . PRO B 1 267 ? 11.290 49.843 337.034 1.00 52.53 267 PRO B CA 1
ATOM 5089 C C . PRO B 1 267 ? 11.332 48.393 337.514 1.00 52.03 267 PRO B C 1
ATOM 5090 O O . PRO B 1 267 ? 11.149 48.140 338.708 1.00 39.57 267 PRO B O 1
ATOM 5094 N N . ARG B 1 268 ? 11.584 47.462 336.603 1.00 39.24 268 ARG B N 1
ATOM 5095 C CA . ARG B 1 268 ? 11.624 46.042 336.952 1.00 37.53 268 ARG B CA 1
ATOM 5096 C C . ARG B 1 268 ? 13.070 45.500 336.931 1.00 40.43 268 ARG B C 1
ATOM 5097 O O . ARG B 1 268 ? 13.302 44.324 336.762 1.00 42.63 268 ARG B O 1
ATOM 5105 N N . THR B 1 269 ? 14.020 46.394 337.165 1.00 40.92 269 THR B N 1
ATOM 5106 C CA . THR B 1 269 ? 15.430 46.072 337.205 1.00 40.38 269 THR B CA 1
ATOM 5107 C C . THR B 1 269 ? 15.747 45.261 338.476 1.00 47.63 269 THR B C 1
ATOM 5108 O O . THR B 1 269 ? 15.197 45.545 339.532 1.00 34.07 269 THR B O 1
ATOM 5112 N N . VAL B 1 270 ? 16.598 44.238 338.413 1.00 32.08 270 VAL B N 1
ATOM 5113 C CA . VAL B 1 270 ? 16.973 43.551 339.639 1.00 40.63 270 VAL B CA 1
ATOM 5114 C C . VAL B 1 270 ? 18.473 43.492 339.888 1.00 62.00 270 VAL B C 1
ATOM 5115 O O . VAL B 1 270 ? 19.256 43.198 339.025 1.00 31.98 270 VAL B O 1
ATOM 5119 N N . SER B 1 271 ? 18.815 43.765 341.135 1.00 64.10 271 SER B N 1
ATOM 5120 C CA . SER B 1 271 ? 20.210 43.874 341.608 1.00 48.65 271 SER B CA 1
ATOM 5121 C C . SER B 1 271 ? 21.115 44.943 340.966 1.00 43.69 271 SER B C 1
ATOM 5122 O O . SER B 1 271 ? 20.684 45.795 340.185 1.00 35.42 271 SER B O 1
ATOM 5125 N N . TYR B 1 272 ? 22.377 44.926 341.378 1.00 30.54 272 TYR B N 1
ATOM 5126 C CA . TYR B 1 272 ? 23.369 45.866 340.857 1.00 39.38 272 TYR B CA 1
ATOM 5127 C C . TYR B 1 272 ? 23.570 45.743 339.321 1.00 35.61 272 TYR B C 1
ATOM 5128 O O . TYR B 1 272 ? 23.393 44.656 338.734 1.00 34.88 272 TYR B O 1
ATOM 5137 N N . GLY B 1 273 ? 23.876 46.861 338.668 1.00 33.87 273 GLY B N 1
ATOM 5138 C CA . GLY B 1 273 ? 24.100 46.885 337.225 1.00 35.71 273 GLY B CA 1
ATOM 5139 C C . GLY B 1 273 ? 22.820 46.812 336.411 1.00 46.82 273 GLY B C 1
ATOM 5140 O O . GLY B 1 273 ? 22.840 47.048 335.210 1.00 51.47 273 GLY B O 1
ATOM 5141 N N . ALA B 1 274 ? 21.697 46.545 337.074 1.00 36.33 274 ALA B N 1
ATOM 5142 C CA . ALA B 1 274 ? 20.427 46.389 336.389 1.00 47.90 274 ALA B CA 1
ATOM 5143 C C . ALA B 1 274 ? 20.550 45.377 335.247 1.00 42.68 274 ALA B C 1
ATOM 5144 O O . ALA B 1 274 ? 19.984 45.580 334.190 1.00 39.47 274 ALA B O 1
ATOM 5146 N N . THR B 1 275 ? 21.296 44.293 335.481 1.00 40.88 275 THR B N 1
ATOM 5147 C CA . THR B 1 275 ? 21.613 43.303 334.448 1.00 41.97 275 THR B CA 1
ATOM 5148 C C . THR B 1 275 ? 20.448 42.374 334.142 1.00 41.23 275 THR B C 1
ATOM 5149 O O . THR B 1 275 ? 20.545 41.528 333.263 1.00 48.75 275 THR B O 1
ATOM 5153 N N . TYR B 1 276 ? 19.365 42.490 334.897 1.00 40.14 276 TYR B N 1
ATOM 5154 C CA . TYR B 1 276 ? 18.205 41.614 334.704 1.00 45.04 276 TYR B CA 1
ATOM 5155 C C . TYR B 1 276 ? 16.914 42.425 334.834 1.00 52.53 276 TYR B C 1
ATOM 5156 O O . TYR B 1 276 ? 16.753 43.188 335.786 1.00 54.99 276 TYR B O 1
ATOM 5165 N N . ILE B 1 277 ? 16.001 42.261 333.886 1.00 40.41 277 ILE B N 1
ATOM 5166 C CA . ILE B 1 277 ? 14.714 42.965 333.920 1.00 49.38 277 ILE B CA 1
ATOM 5167 C C . ILE B 1 277 ? 13.582 41.958 333.985 1.00 52.47 277 ILE B C 1
ATOM 5168 O O . ILE B 1 277 ? 13.444 41.107 333.106 1.00 43.01 277 ILE B O 1
ATOM 5173 N N . ALA B 1 278 ? 12.777 42.037 335.041 1.00 52.89 278 ALA B N 1
ATOM 5174 C CA . ALA B 1 278 ? 11.690 41.081 335.219 1.00 43.90 278 ALA B CA 1
ATOM 5175 C C . ALA B 1 278 ? 10.438 41.447 334.399 1.00 48.93 278 ALA B C 1
ATOM 5176 O O . ALA B 1 278 ? 10.183 42.628 334.141 1.00 50.73 278 ALA B O 1
ATOM 5178 N N . GLU B 1 279 ? 9.635 40.440 334.069 1.00 52.60 279 GLU B N 1
ATOM 5179 C CA . GLU B 1 279 ? 8.323 40.663 333.456 1.00 68.09 279 GLU B CA 1
ATOM 5180 C C . GLU B 1 279 ? 7.350 41.212 334.493 1.00 67.36 279 GLU B C 1
ATOM 5181 O O . GLU B 1 279 ? 7.540 40.995 335.695 1.00 58.27 279 GLU B O 1
ATOM 5187 N N . PRO B 1 280 ? 6.290 41.903 334.038 1.00 51.47 280 PRO B N 1
ATOM 5188 C CA . PRO B 1 280 ? 5.322 42.485 334.981 1.00 51.42 280 PRO B CA 1
ATOM 5189 C C . PRO B 1 280 ? 4.613 41.474 335.914 1.00 48.42 280 PRO B C 1
ATOM 5190 O O . PRO B 1 280 ? 4.238 41.888 337.011 1.00 48.79 280 PRO B O 1
ATOM 5194 N N . ASN B 1 281 ? 4.455 40.212 335.520 1.00 55.10 281 ASN B N 1
ATOM 5195 C CA . ASN B 1 281 ? 3.809 39.188 336.373 1.00 61.52 281 ASN B CA 1
ATOM 5196 C C . ASN B 1 281 ? 4.825 38.183 336.939 1.00 55.46 281 ASN B C 1
ATOM 5197 O O . ASN B 1 281 ? 4.458 37.136 337.501 1.00 50.55 281 ASN B O 1
ATOM 5202 N N . GLU B 1 282 ? 6.103 38.484 336.746 1.00 51.67 282 GLU B N 1
ATOM 5203 C CA . GLU B 1 282 ? 7.156 37.616 337.228 1.00 61.39 282 GLU B CA 1
ATOM 5204 C C . GLU B 1 282 ? 7.401 37.787 338.727 1.00 57.43 282 GLU B C 1
ATOM 5205 O O . GLU B 1 282 ? 7.441 38.912 339.234 1.00 47.75 282 GLU B O 1
ATOM 5211 N N . VAL B 1 283 ? 7.600 36.651 339.401 1.00 50.21 283 VAL B N 1
ATOM 5212 C CA . VAL B 1 283 ? 7.790 36.578 340.843 1.00 36.62 283 VAL B CA 1
ATOM 5213 C C . VAL B 1 283 ? 9.291 36.453 341.162 1.00 47.66 283 VAL B C 1
ATOM 5214 O O . VAL B 1 283 ? 9.978 35.579 340.629 1.00 42.84 283 VAL B O 1
ATOM 5218 N N . ILE B 1 284 ? 9.780 37.348 342.019 1.00 49.57 284 ILE B N 1
ATOM 5219 C CA . ILE B 1 284 ? 11.187 37.391 342.424 1.00 40.48 284 ILE B CA 1
ATOM 5220 C C . ILE B 1 284 ? 11.265 37.132 343.915 1.00 46.33 284 ILE B C 1
ATOM 5221 O O . ILE B 1 284 ? 10.606 37.814 344.701 1.00 34.63 284 ILE B O 1
ATOM 5226 N N . ALA B 1 285 ? 12.082 36.154 344.295 1.00 38.40 285 ALA B N 1
ATOM 5227 C CA . ALA B 1 285 ? 12.298 35.794 345.688 1.00 39.85 285 ALA B CA 1
ATOM 5228 C C . ALA B 1 285 ? 13.738 36.192 346.117 1.00 42.85 285 ALA B C 1
ATOM 5229 O O . ALA B 1 285 ? 14.700 35.993 345.378 1.00 35.54 285 ALA B O 1
ATOM 5231 N N . THR B 1 286 ? 13.858 36.817 347.285 1.00 31.81 286 THR B N 1
ATOM 5232 C CA . THR B 1 286 ? 15.152 37.265 347.824 1.00 37.37 286 THR B CA 1
ATOM 5233 C C . THR B 1 286 ? 15.649 36.335 348.921 1.00 35.52 286 THR B C 1
ATOM 5234 O O . THR B 1 286 ? 14.897 35.973 349.821 1.00 33.93 286 THR B O 1
ATOM 5238 N N . LEU B 1 287 ? 16.922 35.963 348.833 1.00 28.29 287 LEU B N 1
ATOM 5239 C CA . LEU B 1 287 ? 17.525 34.962 349.716 1.00 31.93 287 LEU B CA 1
ATOM 5240 C C . LEU B 1 287 ? 18.747 35.508 350.458 1.00 35.10 287 LEU B C 1
ATOM 5241 O O . LEU B 1 287 ? 19.580 36.161 349.846 1.00 28.82 287 LEU B O 1
ATOM 5246 N N . PRO B 1 288 ? 18.888 35.167 351.739 1.00 23.51 288 PRO B N 1
ATOM 5247 C CA . PRO B 1 288 ? 19.959 35.732 352.564 1.00 29.67 288 PRO B CA 1
ATOM 5248 C C . PRO B 1 288 ? 21.273 34.955 352.438 1.00 29.58 288 PRO B C 1
ATOM 5249 O O . PRO B 1 288 ? 21.765 34.409 353.434 1.00 30.87 288 PRO B O 1
ATOM 5253 N N . ILE B 1 289 ? 21.808 34.878 351.217 1.00 29.02 289 ILE B N 1
ATOM 5254 C CA . ILE B 1 289 ? 23.167 34.406 350.992 1.00 35.31 289 ILE B CA 1
ATOM 5255 C C . ILE B 1 289 ? 23.789 35.292 349.937 1.00 28.31 289 ILE B C 1
ATOM 5256 O O . ILE B 1 289 ? 23.090 35.750 349.033 1.00 25.66 289 ILE B O 1
ATOM 5261 N N . GLY B 1 290 ? 25.078 35.558 350.064 1.00 28.97 290 GLY B N 1
ATOM 5262 C CA . GLY B 1 290 ? 25.776 36.370 349.086 1.00 30.97 290 GLY B CA 1
ATOM 5263 C C . GLY B 1 290 ? 27.236 36.006 348.961 1.00 27.40 290 GLY B C 1
ATOM 5264 O O . GLY B 1 290 ? 27.680 35.004 349.540 1.00 28.08 290 GLY B O 1
ATOM 5265 N N . TYR B 1 291 ? 28.006 36.801 348.227 1.00 30.25 291 TYR B N 1
ATOM 5266 C CA . TYR B 1 291 ? 29.388 36.417 347.970 1.00 26.29 291 TYR B CA 1
ATOM 5267 C C . TYR B 1 291 ? 30.302 36.501 349.199 1.00 30.04 291 TYR B C 1
ATOM 5268 O O . TYR B 1 291 ? 31.295 35.789 349.218 1.00 23.59 291 TYR B O 1
ATOM 5277 N N . ALA B 1 292 ? 29.983 37.305 350.221 1.00 27.59 292 ALA B N 1
ATOM 5278 C CA . ALA B 1 292 ? 30.799 37.283 351.434 1.00 28.28 292 ALA B CA 1
ATOM 5279 C C . ALA B 1 292 ? 30.565 36.017 352.248 1.00 33.14 292 ALA B C 1
ATOM 5280 O O . ALA B 1 292 ? 31.322 35.744 353.186 1.00 26.93 292 ALA B O 1
ATOM 5282 N N . ASP B 1 293 ? 29.519 35.257 351.911 1.00 29.60 293 ASP B N 1
ATOM 5283 C CA . ASP B 1 293 ? 29.332 33.894 352.471 1.00 26.81 293 ASP B CA 1
ATOM 5284 C C . ASP B 1 293 ? 30.140 32.820 351.751 1.00 32.05 293 ASP B C 1
ATOM 5285 O O . ASP B 1 293 ? 30.250 31.670 352.251 1.00 27.29 293 ASP B O 1
ATOM 5290 N N . GLY B 1 294 ? 30.686 33.174 350.575 1.00 31.72 294 GLY B N 1
ATOM 5291 C CA . GLY B 1 294 ? 31.418 32.242 349.736 1.00 29.17 294 GLY B CA 1
ATOM 5292 C C . GLY B 1 294 ? 30.599 31.779 348.526 1.00 33.22 294 GLY B C 1
ATOM 5293 O O . GLY B 1 294 ? 31.003 30.844 347.813 1.00 27.31 294 GLY B O 1
ATOM 5294 N N . TYR B 1 295 ? 29.414 32.364 348.360 1.00 28.15 295 TYR B N 1
ATOM 5295 C CA . TYR B 1 295 ? 28.560 32.099 347.185 1.00 28.48 295 TYR B CA 1
ATOM 5296 C C . TYR B 1 295 ? 29.015 33.001 346.072 1.00 29.79 295 TYR B C 1
ATOM 5297 O O . TYR B 1 295 ? 28.725 34.199 346.073 1.00 28.23 295 TYR B O 1
ATOM 5306 N N . SER B 1 296 ? 29.786 32.417 345.166 1.00 29.35 296 SER B N 1
ATOM 5307 C CA . SER B 1 296 ? 30.565 33.170 344.185 1.00 40.00 296 SER B CA 1
ATOM 5308 C C . SER B 1 296 ? 29.786 34.196 343.372 1.00 24.68 296 SER B C 1
ATOM 5309 O O . SER B 1 296 ? 28.715 33.906 342.818 1.00 29.42 296 SER B O 1
ATOM 5312 N N . ARG B 1 297 ? 30.357 35.391 343.259 1.00 31.38 297 ARG B N 1
ATOM 5313 C CA . ARG B 1 297 ? 29.756 36.452 342.439 1.00 37.69 297 ARG B CA 1
ATOM 5314 C C . ARG B 1 297 ? 29.660 36.020 340.948 1.00 37.04 297 ARG B C 1
ATOM 5315 O O . ARG B 1 297 ? 28.852 36.544 340.177 1.00 39.67 297 ARG B O 1
ATOM 5323 N N . ALA B 1 298 ? 30.469 35.042 340.548 1.00 41.14 298 ALA B N 1
ATOM 5324 C CA . ALA B 1 298 ? 30.417 34.533 339.181 1.00 39.81 298 ALA B CA 1
ATOM 5325 C C . ALA B 1 298 ? 29.157 33.654 338.927 1.00 34.25 298 ALA B C 1
ATOM 5326 O O . ALA B 1 298 ? 28.833 33.328 337.798 1.00 34.51 298 ALA B O 1
ATOM 5328 N N . LEU B 1 299 ? 28.392 33.355 339.954 1.00 28.17 299 LEU B N 1
ATOM 5329 C CA . LEU B 1 299 ? 27.083 32.765 339.725 1.00 65.80 299 LEU B CA 1
ATOM 5330 C C . LEU B 1 299 ? 26.013 33.818 339.350 1.00 42.78 299 LEU B C 1
ATOM 5331 O O . LEU B 1 299 ? 24.841 33.454 339.176 1.00 34.23 299 LEU B O 1
ATOM 5336 N N . SER B 1 300 ? 26.403 35.105 339.280 1.00 31.71 300 SER B N 1
ATOM 5337 C CA . SER B 1 300 ? 25.504 36.203 338.856 1.00 31.25 300 SER B CA 1
ATOM 5338 C C . SER B 1 300 ? 24.778 35.832 337.534 1.00 36.99 300 SER B C 1
ATOM 5339 O O . SER B 1 300 ? 25.428 35.487 336.574 1.00 40.39 300 SER B O 1
ATOM 5342 N N . ASN B 1 301 ? 23.452 35.877 337.499 1.00 52.30 301 ASN B N 1
ATOM 5343 C CA . ASN B 1 301 ? 22.676 35.405 336.335 1.00 54.64 301 ASN B CA 1
ATOM 5344 C C . ASN B 1 301 ? 23.032 34.008 335.773 1.00 42.12 301 ASN B C 1
ATOM 5345 O O . ASN B 1 301 ? 22.838 33.752 334.585 1.00 36.53 301 ASN B O 1
ATOM 5350 N N . ARG B 1 302 ? 23.535 33.122 336.625 1.00 40.31 302 ARG B N 1
ATOM 5351 C CA . ARG B 1 302 ? 23.981 31.814 336.171 1.00 38.76 302 ARG B CA 1
ATOM 5352 C C . ARG B 1 302 ? 23.592 30.660 337.092 1.00 52.65 302 ARG B C 1
ATOM 5353 O O . ARG B 1 302 ? 23.203 29.583 336.611 1.00 38.40 302 ARG B O 1
ATOM 5361 N N . GLY B 1 303 ? 23.700 30.886 338.402 1.00 52.49 303 GLY B N 1
ATOM 5362 C CA . GLY B 1 303 ? 23.450 29.849 339.380 1.00 49.09 303 GLY B CA 1
ATOM 5363 C C . GLY B 1 303 ? 21.992 29.462 339.453 1.00 47.27 303 GLY B C 1
ATOM 5364 O O . GLY B 1 303 ? 21.089 30.160 338.947 1.00 40.65 303 GLY B O 1
ATOM 5365 N N . PHE B 1 304 ? 21.773 28.355 340.133 1.00 40.29 304 PHE B N 1
ATOM 5366 C CA . PHE B 1 304 ? 20.456 27.808 340.388 1.00 53.75 304 PHE B CA 1
ATOM 5367 C C . PHE B 1 304 ? 20.388 27.451 341.874 1.00 48.26 304 PHE B C 1
ATOM 5368 O O . PHE B 1 304 ? 21.413 27.164 342.486 1.00 51.30 304 PHE B O 1
ATOM 5376 N N . VAL B 1 305 ? 19.192 27.528 342.447 1.00 41.92 305 VAL B N 1
ATOM 5377 C CA . VAL B 1 305 ? 18.900 26.984 343.761 1.00 44.07 305 VAL B CA 1
ATOM 5378 C C . VAL B 1 305 ? 17.647 26.089 343.597 1.00 40.54 305 VAL B C 1
ATOM 5379 O O . VAL B 1 305 ? 16.990 26.148 342.589 1.00 37.24 305 VAL B O 1
ATOM 5383 N N . LEU B 1 306 ? 17.341 25.255 344.589 1.00 35.39 306 LEU B N 1
ATOM 5384 C CA . LEU B 1 306 ? 16.169 24.386 344.545 1.00 42.82 306 LEU B CA 1
ATOM 5385 C C . LEU B 1 306 ? 15.102 25.002 345.414 1.00 43.95 306 LEU B C 1
ATOM 5386 O O . LEU B 1 306 ? 15.361 25.406 346.543 1.00 46.44 306 LEU B O 1
ATOM 5391 N N . HIS B 1 307 ? 13.910 25.094 344.858 1.00 39.29 307 HIS B N 1
ATOM 5392 C CA . HIS B 1 307 ? 12.729 25.520 345.582 1.00 40.17 307 HIS B CA 1
ATOM 5393 C C . HIS B 1 307 ? 11.593 24.606 345.182 1.00 39.47 307 HIS B C 1
ATOM 5394 O O . HIS B 1 307 ? 11.247 24.526 343.990 1.00 45.89 307 HIS B O 1
ATOM 5401 N N . ARG B 1 308 ? 11.006 23.942 346.169 1.00 44.32 308 ARG B N 1
ATOM 5402 C CA . ARG B 1 308 ? 9.907 23.022 345.932 1.00 46.51 308 ARG B CA 1
ATOM 5403 C C . ARG B 1 308 ? 10.287 21.981 344.896 1.00 54.74 308 ARG B C 1
ATOM 5404 O O . ARG B 1 308 ? 9.505 21.658 344.004 1.00 44.97 308 ARG B O 1
ATOM 5412 N N . GLY B 1 309 ? 11.512 21.481 345.011 1.00 52.39 309 GLY B N 1
ATOM 5413 C CA . GLY B 1 309 ? 11.980 20.397 344.172 1.00 52.09 309 GLY B CA 1
ATOM 5414 C C . GLY B 1 309 ? 12.429 20.776 342.778 1.00 44.24 309 GLY B C 1
ATOM 5415 O O . GLY B 1 309 ? 12.774 19.921 341.990 1.00 56.18 309 GLY B O 1
ATOM 5416 N N . LYS B 1 310 ? 12.440 22.056 342.464 1.00 49.08 310 LYS B N 1
ATOM 5417 C CA . LYS B 1 310 ? 12.800 22.456 341.112 1.00 56.77 310 LYS B CA 1
ATOM 5418 C C . LYS B 1 310 ? 13.881 23.516 341.094 1.00 52.32 310 LYS B C 1
ATOM 5419 O O . LYS B 1 310 ? 13.971 24.358 342.007 1.00 46.25 310 LYS B O 1
ATOM 5425 N N . ARG B 1 311 ? 14.704 23.492 340.049 1.00 52.13 311 ARG B N 1
ATOM 5426 C CA . ARG B 1 311 ? 15.749 24.504 339.888 1.00 48.26 311 ARG B CA 1
ATOM 5427 C C . ARG B 1 311 ? 15.185 25.859 339.567 1.00 46.87 311 ARG B C 1
ATOM 5428 O O . ARG B 1 311 ? 14.391 25.954 338.691 1.00 43.68 311 ARG B O 1
ATOM 5436 N N . VAL B 1 312 ? 15.538 26.899 340.318 1.00 41.22 312 VAL B N 1
ATOM 5437 C CA . VAL B 1 312 ? 15.131 28.244 339.937 1.00 42.03 312 VAL B CA 1
ATOM 5438 C C . VAL B 1 312 ? 16.395 29.100 339.822 1.00 44.28 312 VAL B C 1
ATOM 5439 O O . VAL B 1 312 ? 17.303 28.984 340.653 1.00 48.33 312 VAL B O 1
ATOM 5443 N N . PRO B 1 313 ? 16.460 29.964 338.801 1.00 45.48 313 PRO B N 1
ATOM 5444 C CA . PRO B 1 313 ? 17.698 30.681 338.468 1.00 37.95 313 PRO B CA 1
ATOM 5445 C C . PRO B 1 313 ? 17.953 31.927 339.305 1.00 41.26 313 PRO B C 1
ATOM 5446 O O . PRO B 1 313 ? 17.010 32.617 339.687 1.00 40.78 313 PRO B O 1
ATOM 5450 N N . VAL B 1 314 ? 19.230 32.186 339.577 1.00 33.90 314 VAL B N 1
ATOM 5451 C CA . VAL B 1 314 ? 19.694 33.478 340.066 1.00 47.81 314 VAL B CA 1
ATOM 5452 C C . VAL B 1 314 ? 19.343 34.529 339.034 1.00 44.07 314 VAL B C 1
ATOM 5453 O O . VAL B 1 314 ? 19.622 34.357 337.825 1.00 36.37 314 VAL B O 1
ATOM 5457 N N . ALA B 1 315 ? 18.722 35.607 339.509 1.00 39.53 315 ALA B N 1
ATOM 5458 C CA . ALA B 1 315 ? 18.344 36.745 338.656 1.00 34.92 315 ALA B CA 1
ATOM 5459 C C . ALA B 1 315 ? 19.213 37.943 338.983 1.00 33.14 315 ALA B C 1
ATOM 5460 O O . ALA B 1 315 ? 19.198 38.433 340.111 1.00 35.29 315 ALA B O 1
ATOM 5462 N N . GLY B 1 316 ? 20.001 38.401 338.018 1.00 37.06 316 GLY B N 1
ATOM 5463 C CA . GLY B 1 316 ? 20.843 39.566 338.238 1.00 43.70 316 GLY B CA 1
ATOM 5464 C C . GLY B 1 316 ? 22.082 39.221 339.055 1.00 41.68 316 GLY B C 1
ATOM 5465 O O . GLY B 1 316 ? 22.393 38.039 339.248 1.00 38.06 316 GLY B O 1
ATOM 5466 N N . ARG B 1 317 ? 22.774 40.245 339.549 1.00 36.72 317 ARG B N 1
ATOM 5467 C CA . ARG B 1 317 ? 24.043 40.055 340.230 1.00 39.58 317 ARG B CA 1
ATOM 5468 C C . ARG B 1 317 ? 23.875 39.561 341.651 1.00 38.39 317 ARG B C 1
ATOM 5469 O O . ARG B 1 317 ? 22.962 39.990 342.370 1.00 32.81 317 ARG B O 1
ATOM 5477 N N . VAL B 1 318 ? 24.790 38.672 342.038 1.00 34.28 318 VAL B N 1
ATOM 5478 C CA . VAL B 1 318 ? 24.965 38.264 343.435 1.00 32.06 318 VAL B CA 1
ATOM 5479 C C . VAL B 1 318 ? 25.463 39.502 344.193 1.00 30.70 318 VAL B C 1
ATOM 5480 O O . VAL B 1 318 ? 26.330 40.233 343.684 1.00 34.51 318 VAL B O 1
ATOM 5484 N N . THR B 1 319 ? 24.895 39.774 345.369 1.00 29.39 319 THR B N 1
ATOM 5485 C CA . THR B 1 319 ? 25.349 40.916 346.158 1.00 32.25 319 THR B CA 1
ATOM 5486 C C . THR B 1 319 ? 26.108 40.368 347.359 1.00 34.54 319 THR B C 1
ATOM 5487 O O . THR B 1 319 ? 26.245 39.139 347.502 1.00 32.57 319 THR B O 1
ATOM 5491 N N . MET B 1 320 ? 26.577 41.241 348.239 1.00 29.61 320 MET B N 1
ATOM 5492 C CA . MET B 1 320 ? 27.506 40.805 349.278 1.00 27.34 320 MET B CA 1
ATOM 5493 C C . MET B 1 320 ? 26.831 39.827 350.257 1.00 34.66 320 MET B C 1
ATOM 5494 O O . MET B 1 320 ? 27.450 38.856 350.678 1.00 33.34 320 MET B O 1
ATOM 5499 N N . ASP B 1 321 ? 25.550 40.073 350.560 1.00 25.26 321 ASP B N 1
ATOM 5500 C CA . ASP B 1 321 ? 24.800 39.283 351.554 1.00 25.42 321 ASP B CA 1
ATOM 5501 C C . ASP B 1 321 ? 23.521 38.655 351.046 1.00 28.68 321 ASP B C 1
ATOM 5502 O O . ASP B 1 321 ? 22.866 37.924 351.794 1.00 24.56 321 ASP B O 1
ATOM 5507 N N . MET B 1 322 ? 23.160 38.936 349.784 1.00 26.64 322 MET B N 1
ATOM 5508 C CA . MET B 1 322 ? 21.858 38.511 349.274 1.00 33.23 322 MET B CA 1
ATOM 5509 C C . MET B 1 322 ? 21.897 38.161 347.794 1.00 33.58 322 MET B C 1
ATOM 5510 O O . MET B 1 322 ? 22.727 38.661 347.048 1.00 27.81 322 MET B O 1
ATOM 5515 N N . ILE B 1 323 ? 20.988 37.277 347.395 1.00 31.86 323 ILE B N 1
ATOM 5516 C CA . ILE B 1 323 ? 20.735 37.000 345.982 1.00 39.83 323 ILE B CA 1
ATOM 5517 C C . ILE B 1 323 ? 19.235 37.062 345.729 1.00 31.12 323 ILE B C 1
ATOM 5518 O O . ILE B 1 323 ? 18.421 36.934 346.655 1.00 33.25 323 ILE B O 1
ATOM 5523 N N . MET B 1 324 ? 18.890 37.243 344.459 1.00 29.40 324 MET B N 1
ATOM 5524 C CA . MET B 1 324 ? 17.518 37.162 343.978 1.00 31.26 324 MET B CA 1
ATOM 5525 C C . MET B 1 324 ? 17.407 36.003 343.013 1.00 34.18 324 MET B C 1
ATOM 5526 O O . MET B 1 324 ? 18.326 35.766 342.260 1.00 32.56 324 MET B O 1
ATOM 5531 N N . VAL B 1 325 ? 16.294 35.277 343.069 1.00 33.02 325 VAL B N 1
ATOM 5532 C CA . VAL B 1 325 ? 16.002 34.183 342.126 1.00 30.92 325 VAL B CA 1
ATOM 5533 C C . VAL B 1 325 ? 14.612 34.389 341.543 1.00 35.40 325 VAL B C 1
ATOM 5534 O O . VAL B 1 325 ? 13.768 35.029 342.157 1.00 54.86 325 VAL B O 1
ATOM 5538 N N . SER B 1 326 ? 14.389 33.869 340.337 1.00 38.40 326 SER B N 1
ATOM 5539 C CA . SER B 1 326 ? 13.101 33.995 339.688 1.00 37.06 326 SER B CA 1
ATOM 5540 C C . SER B 1 326 ? 12.209 32.776 339.916 1.00 43.95 326 SER B C 1
ATOM 5541 O O . SER B 1 326 ? 12.590 31.671 339.543 1.00 41.06 326 SER B O 1
ATOM 5544 N N . LEU B 1 327 ? 11.020 32.966 340.484 1.00 40.54 327 LEU B N 1
ATOM 5545 C CA . LEU B 1 327 ? 10.058 31.859 340.559 1.00 41.57 327 LEU B CA 1
ATOM 5546 C C . LEU B 1 327 ? 9.191 31.791 339.271 1.00 44.20 327 LEU B C 1
ATOM 5547 O O . LEU B 1 327 ? 8.265 30.979 339.167 1.00 52.02 327 LEU B O 1
ATOM 5552 N N . GLY B 1 328 ? 9.525 32.610 338.278 1.00 46.23 328 GLY B N 1
ATOM 5553 C CA . GLY B 1 328 ? 8.812 32.595 337.000 1.00 41.28 328 GLY B CA 1
ATOM 5554 C C . GLY B 1 328 ? 7.496 33.370 337.043 1.00 63.77 328 GLY B C 1
ATOM 5555 O O . GLY B 1 328 ? 7.143 33.966 338.065 1.00 48.35 328 GLY B O 1
ATOM 5556 N N . GLU B 1 329 ? 6.754 33.361 335.936 1.00 51.16 329 GLU B N 1
ATOM 5557 C CA . GLU B 1 329 ? 5.490 34.099 335.869 1.00 66.97 329 GLU B CA 1
ATOM 5558 C C . GLU B 1 329 ? 4.423 33.445 336.743 1.00 54.17 329 GLU B C 1
ATOM 5559 O O . GLU B 1 329 ? 4.137 32.255 336.591 1.00 49.43 329 GLU B O 1
ATOM 5565 N N . ASN B 1 330 ? 3.868 34.212 337.665 1.00 64.86 330 ASN B N 1
ATOM 5566 C CA . ASN B 1 330 ? 2.881 33.731 338.636 1.00 62.71 330 ASN B CA 1
ATOM 5567 C C . ASN B 1 330 ? 3.454 32.532 339.437 1.00 54.51 330 ASN B C 1
ATOM 5568 O O . ASN B 1 330 ? 2.707 31.706 339.863 1.00 57.68 330 ASN B O 1
ATOM 5573 N N . GLY B 1 331 ? 4.758 32.472 339.667 1.00 54.33 331 GLY B N 1
ATOM 5574 C CA . GLY B 1 331 ? 5.331 31.336 340.355 1.00 58.92 331 GLY B CA 1
ATOM 5575 C C . GLY B 1 331 ? 4.887 31.307 341.799 1.00 54.62 331 GLY B C 1
ATOM 5576 O O . GLY B 1 331 ? 4.591 32.331 342.388 1.00 55.74 331 GLY B O 1
ATOM 5577 N N . GLU B 1 332 ? 4.807 30.117 342.362 1.00 61.00 332 GLU B N 1
ATOM 5578 C CA . GLU B 1 332 ? 4.342 29.969 343.714 1.00 50.69 332 GLU B CA 1
ATOM 5579 C C . GLU B 1 332 ? 5.546 29.872 344.622 1.00 56.03 332 GLU B C 1
ATOM 5580 O O . GLU B 1 332 ? 6.495 29.147 344.319 1.00 51.99 332 GLU B O 1
ATOM 5586 N N . GLY B 1 333 ? 5.496 30.626 345.720 1.00 57.54 333 GLY B N 1
ATOM 5587 C CA . GLY B 1 333 ? 6.540 30.627 346.722 1.00 57.01 333 GLY B CA 1
ATOM 5588 C C . GLY B 1 333 ? 6.138 31.650 347.742 1.00 47.15 333 GLY B C 1
ATOM 5589 O O . GLY B 1 333 ? 5.428 32.607 347.408 1.00 64.34 333 GLY B O 1
ATOM 5590 N N . LYS B 1 334 ? 6.523 31.409 348.995 1.00 39.37 334 LYS B N 1
ATOM 5591 C CA . LYS B 1 334 ? 6.153 32.293 350.083 1.00 37.12 334 LYS B CA 1
ATOM 5592 C C . LYS B 1 334 ? 7.402 32.540 350.935 1.00 42.67 334 LYS B C 1
ATOM 5593 O O . LYS B 1 334 ? 8.282 31.668 351.054 1.00 38.72 334 LYS B O 1
ATOM 5599 N N . GLN B 1 335 ? 7.482 33.740 351.505 1.00 33.39 335 GLN B N 1
ATOM 5600 C CA . GLN B 1 335 ? 8.432 34.019 352.572 1.00 44.08 335 GLN B CA 1
ATOM 5601 C C . GLN B 1 335 ? 8.493 32.834 353.531 1.00 43.33 335 GLN B C 1
ATOM 5602 O O . GLN B 1 335 ? 7.478 32.234 353.851 1.00 48.59 335 GLN B O 1
ATOM 5608 N N . GLY B 1 336 ? 9.696 32.443 353.928 1.00 42.42 336 GLY B N 1
ATOM 5609 C CA . GLY B 1 336 ? 9.859 31.344 354.863 1.00 38.18 336 GLY B CA 1
ATOM 5610 C C . GLY B 1 336 ? 10.084 29.983 354.214 1.00 41.04 336 GLY B C 1
ATOM 5611 O O . GLY B 1 336 ? 10.626 29.096 354.869 1.00 40.78 336 GLY B O 1
ATOM 5612 N N . ASP B 1 337 ? 9.754 29.826 352.940 1.00 31.93 337 ASP B N 1
ATOM 5613 C CA . ASP B 1 337 ? 10.023 28.553 352.240 1.00 35.39 337 ASP B CA 1
ATOM 5614 C C . ASP B 1 337 ? 11.513 28.173 352.260 1.00 41.22 337 ASP B C 1
ATOM 5615 O O . ASP B 1 337 ? 12.379 28.998 352.034 1.00 34.69 337 ASP B O 1
ATOM 5620 N N . GLU B 1 338 ? 11.801 26.904 352.467 1.00 35.66 338 GLU B N 1
ATOM 5621 C CA . GLU B 1 338 ? 13.177 26.443 352.467 1.00 40.92 338 GLU B CA 1
ATOM 5622 C C . GLU B 1 338 ? 13.708 26.279 351.051 1.00 39.78 338 GLU B C 1
ATOM 5623 O O . GLU B 1 338 ? 13.033 25.729 350.175 1.00 40.65 338 GLU B O 1
ATOM 5629 N N . VAL B 1 339 ? 14.930 26.752 350.840 1.00 33.48 339 VAL B N 1
ATOM 5630 C CA . VAL B 1 339 ? 15.606 26.662 349.553 1.00 35.96 339 VAL B CA 1
ATOM 5631 C C . VAL B 1 339 ? 16.921 25.912 349.781 1.00 39.31 339 VAL B C 1
ATOM 5632 O O . VAL B 1 339 ? 17.572 26.061 350.819 1.00 38.53 339 VAL B O 1
ATOM 5636 N N . VAL B 1 340 ? 17.304 25.082 348.836 1.00 35.34 340 VAL B N 1
ATOM 5637 C CA . VAL B 1 340 ? 18.587 24.410 348.941 1.00 38.54 340 VAL B CA 1
ATOM 5638 C C . VAL B 1 340 ? 19.560 25.010 347.924 1.00 36.58 340 VAL B C 1
ATOM 5639 O O . VAL B 1 340 ? 19.264 25.091 346.718 1.00 35.82 340 VAL B O 1
ATOM 5643 N N . ILE B 1 341 ? 20.694 25.483 348.435 1.00 31.61 341 ILE B N 1
ATOM 5644 C CA . ILE B 1 341 ? 21.662 26.193 347.617 1.00 32.90 341 ILE B CA 1
ATOM 5645 C C . ILE B 1 341 ? 22.698 25.209 347.086 1.00 32.03 341 ILE B C 1
ATOM 5646 O O . ILE B 1 341 ? 23.049 25.245 345.906 1.00 45.01 341 ILE B O 1
ATOM 5651 N N . TYR B 1 342 ? 23.230 24.365 347.984 1.00 31.03 342 TYR B N 1
ATOM 5652 C CA . TYR B 1 342 ? 24.041 23.207 347.623 1.00 35.55 342 TYR B CA 1
ATOM 5653 C C . TYR B 1 342 ? 23.352 22.014 348.268 1.00 31.49 342 TYR B C 1
ATOM 5654 O O . TYR B 1 342 ? 23.135 22.033 349.500 1.00 31.85 342 TYR B O 1
ATOM 5663 N N . GLY B 1 343 ? 23.019 20.982 347.482 1.00 35.82 343 GLY B N 1
ATOM 5664 C CA . GLY B 1 343 ? 22.512 19.745 348.040 1.00 36.23 343 GLY B CA 1
ATOM 5665 C C . GLY B 1 343 ? 21.275 19.238 347.332 1.00 42.04 343 GLY B C 1
ATOM 5666 O O . GLY B 1 343 ? 21.056 19.577 346.156 1.00 39.08 343 GLY B O 1
ATOM 5667 N N . LYS B 1 344 ? 20.453 18.476 348.065 1.00 37.41 344 LYS B N 1
ATOM 5668 C CA . LYS B 1 344 ? 19.297 17.766 347.503 1.00 46.58 344 LYS B CA 1
ATOM 5669 C C . LYS B 1 344 ? 18.001 18.325 348.021 1.00 36.97 344 LYS B C 1
ATOM 5670 O O . LYS B 1 344 ? 17.955 18.828 349.128 1.00 38.61 344 LYS B O 1
ATOM 5676 N N . GLN B 1 345 ? 16.952 18.251 347.206 1.00 39.89 345 GLN B N 1
ATOM 5677 C CA . GLN B 1 345 ? 15.610 18.629 347.639 1.00 40.50 345 GLN B CA 1
ATOM 5678 C C . GLN B 1 345 ? 14.584 17.906 346.801 1.00 36.93 345 GLN B C 1
ATOM 5679 O O . GLN B 1 345 ? 14.507 18.132 345.597 1.00 42.29 345 GLN B O 1
ATOM 5685 N N . LYS B 1 346 ? 13.763 17.100 347.444 1.00 47.30 346 LYS B N 1
ATOM 5686 C CA . LYS B 1 346 ? 12.777 16.267 346.740 1.00 54.39 346 LYS B CA 1
ATOM 5687 C C . LYS B 1 346 ? 13.520 15.438 345.684 1.00 58.55 346 LYS B C 1
ATOM 5688 O O . LYS B 1 346 ? 14.407 14.678 346.005 1.00 70.65 346 LYS B O 1
ATOM 5694 N N . GLY B 1 347 ? 13.202 15.582 344.411 1.00 71.77 347 GLY B N 1
ATOM 5695 C CA . GLY B 1 347 ? 13.916 14.752 343.454 1.00 69.69 347 GLY B CA 1
ATOM 5696 C C . GLY B 1 347 ? 15.214 15.369 342.968 1.00 54.70 347 GLY B C 1
ATOM 5697 O O . GLY B 1 347 ? 16.014 14.724 342.288 1.00 50.14 347 GLY B O 1
ATOM 5698 N N . ALA B 1 348 ? 15.440 16.618 343.343 1.00 54.24 348 ALA B N 1
ATOM 5699 C CA . ALA B 1 348 ? 16.459 17.431 342.674 1.00 51.33 348 ALA B CA 1
ATOM 5700 C C . ALA B 1 348 ? 17.752 17.550 343.474 1.00 47.59 348 ALA B C 1
ATOM 5701 O O . ALA B 1 348 ? 17.767 17.309 344.673 1.00 43.18 348 ALA B O 1
ATOM 5703 N N . GLU B 1 349 ? 18.827 17.938 342.792 1.00 47.30 349 GLU B N 1
ATOM 5704 C CA . GLU B 1 349 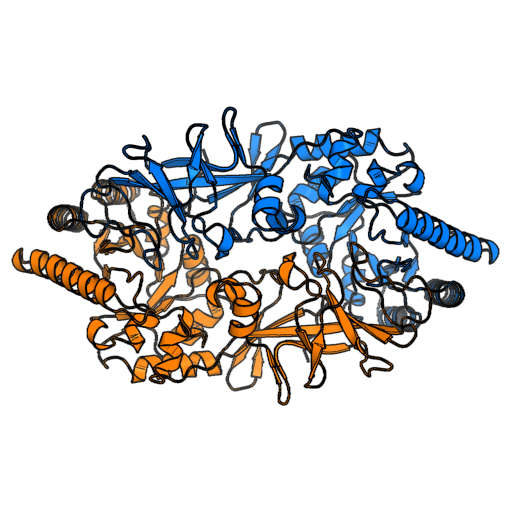? 20.123 18.119 343.421 1.00 46.93 349 GLU B CA 1
ATOM 5705 C C . GLU B 1 349 ? 20.952 19.161 342.685 1.00 40.91 349 GLU B C 1
ATOM 5706 O O . GLU B 1 349 ? 21.038 19.130 341.471 1.00 66.70 349 GLU B O 1
ATOM 5712 N N . ILE B 1 350 ? 21.570 20.068 343.435 1.00 46.91 350 ILE B N 1
ATOM 5713 C CA . ILE B 1 350 ? 22.623 20.932 342.912 1.00 40.23 350 ILE B CA 1
ATOM 5714 C C . ILE B 1 350 ? 23.868 20.636 343.711 1.00 43.17 350 ILE B C 1
ATOM 5715 O O . ILE B 1 350 ? 24.057 21.197 344.797 1.00 33.98 350 ILE B O 1
ATOM 5720 N N . SER B 1 351 ? 24.725 19.776 343.181 1.00 34.71 351 SER B N 1
ATOM 5721 C CA . SER B 1 351 ? 25.879 19.311 343.932 1.00 37.86 351 SER B CA 1
ATOM 5722 C C . SER B 1 351 ? 26.993 20.339 343.900 1.00 39.61 351 SER B C 1
ATOM 5723 O O . SER B 1 351 ? 27.064 21.199 343.022 1.00 33.52 351 SER B O 1
ATOM 5726 N N . VAL B 1 352 ? 27.852 20.245 344.898 1.00 38.52 352 VAL B N 1
ATOM 5727 C CA . VAL B 1 352 ? 29.038 21.072 344.997 1.00 33.13 352 VAL B CA 1
ATOM 5728 C C . VAL B 1 352 ? 29.947 20.839 343.780 1.00 29.93 352 VAL B C 1
ATOM 5729 O O . VAL B 1 352 ? 30.635 21.748 343.317 1.00 35.21 352 VAL B O 1
ATOM 5733 N N . ASP B 1 353 ? 29.946 19.613 343.253 1.00 31.12 353 ASP B N 1
ATOM 5734 C CA . ASP B 1 353 ? 30.710 19.320 342.066 1.00 32.15 353 ASP B CA 1
ATOM 5735 C C . ASP B 1 353 ? 30.116 20.113 340.849 1.00 34.09 353 ASP B C 1
ATOM 5736 O O . ASP B 1 353 ? 30.837 20.617 340.017 1.00 33.21 353 ASP B O 1
ATOM 5741 N N . GLU B 1 354 ? 28.795 20.210 340.757 1.00 47.29 354 GLU B N 1
ATOM 5742 C CA . GLU B 1 354 ? 28.174 20.929 339.654 1.00 41.81 354 GLU B CA 1
ATOM 5743 C C . GLU B 1 354 ? 28.447 22.440 339.775 1.00 42.10 354 GLU B C 1
ATOM 5744 O O . GLU B 1 354 ? 28.747 23.115 338.794 1.00 44.50 354 GLU B O 1
ATOM 5750 N N . VAL B 1 355 ? 28.401 22.963 340.989 1.00 32.94 355 VAL B N 1
ATOM 5751 C CA . VAL B 1 355 ? 28.749 24.365 341.205 1.00 38.60 355 VAL B CA 1
ATOM 5752 C C . VAL B 1 355 ? 30.211 24.585 340.858 1.00 37.34 355 VAL B C 1
ATOM 5753 O O . VAL B 1 355 ? 30.544 25.555 340.177 1.00 32.10 355 VAL B O 1
ATOM 5757 N N . ALA B 1 356 ? 31.080 23.676 341.289 1.00 35.53 356 ALA B N 1
ATOM 5758 C CA . ALA B 1 356 ? 32.507 23.819 341.007 1.00 37.25 356 ALA B CA 1
ATOM 5759 C C . ALA B 1 356 ? 32.730 23.809 339.470 1.00 44.82 356 ALA B C 1
ATOM 5760 O O . ALA B 1 356 ? 33.522 24.592 338.946 1.00 37.64 356 ALA B O 1
ATOM 5762 N N . GLU B 1 357 ? 31.988 22.978 338.798 1.00 36.18 357 GLU B N 1
ATOM 5763 C CA . GLU B 1 357 ? 32.125 22.891 337.338 1.00 44.11 357 GLU B CA 1
ATOM 5764 C C . GLU B 1 357 ? 31.702 24.313 336.716 1.00 41.18 357 GLU B C 1
ATOM 5765 O O . GLU B 1 357 ? 32.427 24.907 335.961 1.00 44.22 357 GLU B O 1
ATOM 5771 N N . MET B 1 358 ? 30.518 24.810 337.085 1.00 35.51 358 MET B N 1
ATOM 5772 C CA . MET B 1 358 ? 29.972 26.133 336.704 1.00 45.28 358 MET B CA 1
ATOM 5773 C C . MET B 1 358 ? 31.066 27.189 336.835 1.00 49.84 358 MET B C 1
ATOM 5774 O O . MET B 1 358 ? 31.163 28.099 336.022 1.00 49.92 358 MET B O 1
ATOM 5779 N N . LEU B 1 359 ? 31.870 27.069 337.902 1.00 48.76 359 LEU B N 1
ATOM 5780 C CA . LEU B 1 359 ? 32.854 28.097 338.264 1.00 39.19 359 LEU B CA 1
ATOM 5781 C C . LEU B 1 359 ? 34.276 27.764 337.795 1.00 41.26 359 LEU B C 1
ATOM 5782 O O . LEU B 1 359 ? 35.196 28.526 338.049 1.00 38.90 359 LEU B O 1
ATOM 5787 N N . ASN B 1 360 ? 34.449 26.658 337.073 1.00 35.93 360 ASN B N 1
ATOM 5788 C CA . ASN B 1 360 ? 35.778 26.228 336.625 1.00 33.67 360 ASN B CA 1
ATOM 5789 C C . ASN B 1 360 ? 36.811 26.072 337.798 1.00 37.94 360 ASN B C 1
ATOM 5790 O O . ASN B 1 360 ? 37.989 26.464 337.718 1.00 35.79 360 ASN B O 1
ATOM 5795 N N . THR B 1 361 ? 36.346 25.483 338.900 1.00 30.96 361 THR B N 1
ATOM 5796 C CA . THR B 1 361 ? 37.218 25.192 340.037 1.00 32.09 361 THR B CA 1
ATOM 5797 C C . THR B 1 361 ? 36.914 23.758 340.487 1.00 40.44 361 THR B C 1
ATOM 5798 O O . THR B 1 361 ? 36.464 22.958 339.677 1.00 32.40 361 THR B O 1
ATOM 5802 N N . ILE B 1 362 ? 37.193 23.429 341.747 1.00 34.21 362 ILE B N 1
ATOM 5803 C CA . ILE B 1 362 ? 37.001 22.058 342.281 1.00 30.96 362 ILE B CA 1
ATOM 5804 C C . ILE B 1 362 ? 36.209 22.069 343.594 1.00 26.65 362 ILE B C 1
ATOM 5805 O O . ILE B 1 362 ? 36.155 23.089 344.314 1.00 29.47 362 ILE B O 1
ATOM 5810 N N . ASN B 1 363 ? 35.603 20.934 343.910 1.00 26.50 363 ASN B N 1
ATOM 5811 C CA . ASN B 1 363 ? 34.768 20.873 345.065 1.00 30.95 363 ASN B CA 1
ATOM 5812 C C . ASN B 1 363 ? 35.539 21.298 346.326 1.00 24.70 363 ASN B C 1
ATOM 5813 O O . ASN B 1 363 ? 34.964 22.016 347.104 1.00 24.06 363 ASN B O 1
ATOM 5818 N N . TYR B 1 364 ? 36.821 20.977 346.448 1.00 28.22 364 TYR B N 1
ATOM 5819 C CA . TYR B 1 364 ? 37.616 21.416 347.602 1.00 25.39 364 TYR B CA 1
ATOM 5820 C C . TYR B 1 364 ? 37.425 22.952 347.863 1.00 32.92 364 TYR B C 1
ATOM 5821 O O . TYR B 1 364 ? 37.257 23.359 349.018 1.00 27.04 364 TYR B O 1
ATOM 5830 N N . GLU B 1 365 ? 37.470 23.783 346.814 1.00 26.85 365 GLU B N 1
ATOM 5831 C CA . GLU B 1 365 ? 37.409 25.237 347.019 1.00 31.72 365 GLU B CA 1
ATOM 5832 C C . GLU B 1 365 ? 35.991 25.653 347.372 1.00 24.19 365 GLU B C 1
ATOM 5833 O O . GLU B 1 365 ? 35.781 26.511 348.244 1.00 23.27 365 GLU B O 1
ATOM 5839 N N . VAL B 1 366 ? 35.007 25.050 346.712 1.00 33.07 366 VAL B N 1
ATOM 5840 C CA . VAL B 1 366 ? 33.625 25.403 347.000 1.00 28.34 366 VAL B CA 1
ATOM 5841 C C . VAL B 1 366 ? 33.268 25.191 348.480 1.00 37.05 366 VAL B C 1
ATOM 5842 O O . VAL B 1 366 ? 32.684 26.092 349.096 1.00 27.16 366 VAL B O 1
ATOM 5846 N N . VAL B 1 367 ? 33.627 24.046 349.077 1.00 30.58 367 VAL B N 1
ATOM 5847 C CA . VAL B 1 367 ? 33.262 23.842 350.475 1.00 30.48 367 VAL B CA 1
ATOM 5848 C C . VAL B 1 367 ? 34.228 24.576 351.435 1.00 30.23 367 VAL B C 1
ATOM 5849 O O . VAL B 1 367 ? 33.786 25.106 352.459 1.00 26.24 367 VAL B O 1
ATOM 5853 N N . SER B 1 368 ? 35.531 24.621 351.144 1.00 24.60 368 SER B N 1
ATOM 5854 C CA . SER B 1 368 ? 36.455 25.208 352.128 1.00 22.09 368 SER B CA 1
ATOM 5855 C C . SER B 1 368 ? 36.409 26.748 352.178 1.00 21.85 368 SER B C 1
ATOM 5856 O O . SER B 1 368 ? 37.025 27.345 353.061 1.00 24.65 368 SER B O 1
ATOM 5859 N N . THR B 1 369 ? 35.677 27.397 351.279 1.00 23.30 369 THR B N 1
ATOM 5860 C CA . THR B 1 369 ? 35.532 28.860 351.371 1.00 26.68 369 THR B CA 1
ATOM 5861 C C . THR B 1 369 ? 34.161 29.289 351.927 1.00 29.16 369 THR B C 1
ATOM 5862 O O . THR B 1 369 ? 33.803 30.463 351.867 1.00 28.90 369 THR B O 1
ATOM 5866 N N . LEU B 1 370 ? 33.410 28.356 352.494 1.00 29.84 370 LEU B N 1
ATOM 5867 C CA . LEU B 1 370 ? 32.149 28.739 353.152 1.00 23.00 370 LEU B CA 1
ATOM 5868 C C . LEU B 1 370 ? 32.422 29.501 354.481 1.00 32.54 370 LEU B C 1
ATOM 5869 O O . LEU B 1 370 ? 33.045 28.974 355.426 1.00 26.77 370 LEU B O 1
ATOM 5874 N N . SER B 1 371 ? 31.938 30.747 354.540 1.00 21.40 371 SER B N 1
ATOM 5875 C CA . SER B 1 371 ? 32.290 31.681 355.600 1.00 28.38 371 SER B CA 1
ATOM 5876 C C . SER B 1 371 ? 31.862 31.143 356.947 1.00 30.48 371 SER B C 1
ATOM 5877 O O . SER B 1 371 ? 30.883 30.412 357.057 1.00 26.37 371 SER B O 1
ATOM 5880 N N . ARG B 1 372 ? 32.623 31.490 357.950 1.00 27.46 372 ARG B N 1
ATOM 5881 C CA . ARG B 1 372 ? 32.285 31.042 359.292 1.00 35.06 372 ARG B CA 1
ATOM 5882 C C . ARG B 1 372 ? 31.034 31.802 359.858 1.00 28.19 372 ARG B C 1
ATOM 5883 O O . ARG B 1 372 ? 30.511 31.429 360.870 1.00 23.94 372 ARG B O 1
ATOM 5891 N N . ARG B 1 373 ? 30.584 32.873 359.201 1.00 25.73 373 ARG B N 1
ATOM 5892 C CA . ARG B 1 373 ? 29.371 33.552 359.659 1.00 28.02 373 ARG B CA 1
ATOM 5893 C C . ARG B 1 373 ? 28.069 32.768 359.329 1.00 27.06 373 ARG B C 1
ATOM 5894 O O . ARG B 1 373 ? 27.020 33.119 359.834 1.00 32.48 373 ARG B O 1
ATOM 5902 N N . ILE B 1 374 ? 28.155 31.717 358.506 1.00 28.40 374 ILE B N 1
ATOM 5903 C CA . ILE B 1 374 ? 27.049 30.747 358.298 1.00 33.19 374 ILE B CA 1
ATOM 5904 C C . ILE B 1 374 ? 27.061 29.725 359.439 1.00 36.19 374 ILE B C 1
ATOM 5905 O O . ILE B 1 374 ? 28.043 29.053 359.628 1.00 26.51 374 ILE B O 1
ATOM 5910 N N . PRO B 1 375 ? 25.983 29.598 360.218 1.00 24.77 375 PRO B N 1
ATOM 5911 C CA . PRO B 1 375 ? 26.079 28.588 361.288 1.00 24.62 375 PRO B CA 1
ATOM 5912 C C . PRO B 1 375 ? 25.967 27.155 360.741 1.00 31.13 375 PRO B C 1
ATOM 5913 O O . PRO B 1 375 ? 25.340 26.962 359.688 1.00 31.51 375 PRO B O 1
ATOM 5917 N N . ARG B 1 376 ? 26.677 26.215 361.372 1.00 25.66 376 ARG B N 1
ATOM 5918 C CA . ARG B 1 376 ? 26.658 24.807 360.992 1.00 31.41 376 ARG B CA 1
ATOM 5919 C C . ARG B 1 376 ? 25.820 23.991 361.951 1.00 32.83 376 ARG B C 1
ATOM 5920 O O . ARG B 1 376 ? 25.959 24.130 363.168 1.00 27.95 376 ARG B O 1
ATOM 5928 N N . PHE B 1 377 ? 24.930 23.183 361.390 1.00 26.20 377 PHE B N 1
ATOM 5929 C CA . PHE B 1 377 ? 24.188 22.198 362.178 1.00 25.61 377 PHE B CA 1
ATOM 5930 C C . PHE B 1 377 ? 24.615 20.802 361.758 1.00 39.65 377 PHE B C 1
ATOM 5931 O O . PHE B 1 377 ? 24.917 20.566 360.567 1.00 29.85 377 PHE B O 1
ATOM 5939 N N . TYR B 1 378 ? 24.611 19.883 362.718 1.00 29.16 378 TYR B N 1
ATOM 5940 C CA . TYR B 1 378 ? 25.063 18.502 362.490 1.00 26.90 378 TYR B CA 1
ATOM 5941 C C . TYR B 1 378 ? 23.926 17.500 362.653 1.00 34.61 378 TYR B C 1
ATOM 5942 O O . TYR B 1 378 ? 23.137 17.583 363.595 1.00 39.32 378 TYR B O 1
ATOM 5951 N N . ILE B 1 379 ? 23.871 16.547 361.725 1.00 33.17 379 ILE B N 1
ATOM 5952 C CA . ILE B 1 379 ? 22.920 15.451 361.769 1.00 43.40 379 ILE B CA 1
ATOM 5953 C C . ILE B 1 379 ? 23.652 14.165 362.171 1.00 41.08 379 ILE B C 1
ATOM 5954 O O . ILE B 1 379 ? 24.665 13.783 361.565 1.00 30.33 379 ILE B O 1
ATOM 5959 N N . ARG B 1 380 ? 23.142 13.498 363.201 1.00 34.70 380 ARG B N 1
ATOM 5960 C CA . ARG B 1 380 ? 23.713 12.234 363.659 1.00 37.79 380 ARG B CA 1
ATOM 5961 C C . ARG B 1 380 ? 22.579 11.309 364.086 1.00 39.61 380 ARG B C 1
ATOM 5962 O O . ARG B 1 380 ? 21.711 11.717 364.842 1.00 40.91 380 ARG B O 1
ATOM 5970 N N . ASP B 1 381 ? 22.583 10.082 363.587 1.00 42.23 381 ASP B N 1
ATOM 5971 C CA . ASP B 1 381 ? 21.478 9.142 363.837 1.00 49.85 381 ASP B CA 1
ATOM 5972 C C . ASP B 1 381 ? 20.172 9.820 363.437 1.00 55.60 381 ASP B C 1
ATOM 5973 O O . ASP B 1 381 ? 19.178 9.745 364.148 1.00 54.62 381 ASP B O 1
ATOM 5978 N N . GLY B 1 382 ? 20.203 10.511 362.302 1.00 57.77 382 GLY B N 1
ATOM 5979 C CA . GLY B 1 382 ? 19.021 11.131 361.729 1.00 62.89 382 GLY B CA 1
ATOM 5980 C C . GLY B 1 382 ? 18.490 12.403 362.377 1.00 74.48 382 GLY B C 1
ATOM 5981 O O . GLY B 1 382 ? 17.494 12.925 361.910 1.00 97.10 382 GLY B O 1
ATOM 5982 N N . GLU B 1 383 ? 19.116 12.900 363.440 1.00 57.64 383 GLU B N 1
ATOM 5983 C CA . GLU B 1 383 ? 18.613 14.096 364.139 1.00 60.02 383 GLU B CA 1
ATOM 5984 C C . GLU B 1 383 ? 19.663 15.217 364.294 1.00 56.61 383 GLU B C 1
ATOM 5985 O O . GLU B 1 383 ? 20.840 14.928 364.428 1.00 62.59 383 GLU B O 1
ATOM 5991 N N . ILE B 1 384 ? 19.210 16.478 364.254 1.00 69.54 384 ILE B N 1
ATOM 5992 C CA . ILE B 1 384 ? 20.077 17.664 364.274 1.00 66.37 384 ILE B CA 1
ATOM 5993 C C . ILE B 1 384 ? 20.642 18.038 365.651 1.00 67.62 384 ILE B C 1
ATOM 5994 O O . ILE B 1 384 ? 20.030 17.737 366.655 1.00 66.33 384 ILE B O 1
ATOM 5999 N N . PHE B 1 385 ? 21.799 18.720 365.663 1.00 72.62 385 PHE B N 1
ATOM 6000 C CA . PHE B 1 385 ? 22.340 19.461 366.833 1.00 66.91 385 PHE B CA 1
ATOM 6001 C C . PHE B 1 385 ? 23.419 20.510 366.405 1.00 75.62 385 PHE B C 1
ATOM 6002 O O . PHE B 1 385 ? 23.706 20.684 365.226 1.00 66.02 385 PHE B O 1
ATOM 6010 N N . LYS B 1 386 ? 23.989 21.238 367.356 1.00 79.35 386 LYS B N 1
ATOM 6011 C CA . LYS B 1 386 ? 25.069 22.177 367.036 1.00 82.71 386 LYS B CA 1
ATOM 6012 C C . LYS B 1 386 ? 26.255 22.026 368.025 1.00 137.29 386 LYS B C 1
ATOM 6013 O O . LYS B 1 386 ? 26.448 20.968 368.631 1.00 148.63 386 LYS B O 1
#

CATH classification: 2.40.37.10 (+1 more: 3.20.20.10)

Radius of gyration: 27.54 Å; Cα contacts (8 Å, |Δi|>4): 1914; chains: 2; bounding box: 72×73×48 Å

Nearest PDB structures (foldseek):
  5irp-assembly1_B  TM=1.001E+00  e=2.024E-80  Bacillus subtilis subsp. subtilis str. 168
  2vd9-assembly1_B  TM=9.622E-01  e=5.458E-47  Bacillus anthracis str. Ames
  7xll-assembly1_B  TM=9.422E-01  e=4.198E-41  Latilactobacillus sakei
  4ecl-assembly1_A  TM=9.116E-01  e=4.864E-39  Enterococcus faecalis
  8ahw-assembly1_B  TM=9.316E-01  e=1.123E-35  Mycobacterium tuberculosis H37Rv

Sequence (772 aa):
MIKLCREVWIEVNLDAVKKNLRAIRRHIPHKSKIMAVVKANGYGHGSIEVARHALEHGASELAVASVEEGIVLRKAGITAPILVLGFTSLSCVKKSAAWNITLSAFQVDWMKEANEILEKEASANRLAIHINVDTGMGRLGVRTKEELLEVVKALKASKFLRWTGIFTHFSTADEPDTTLTKLQHEKFISFLSFLKKQGIELPTVHMCNTAAAIAFPEFSADMIRLGIGLYGLYPSAYIKQLNLVKLEPALSLKARIAYVKTMRTEPRTVSYGATYIAEPNEVIATLPIGYADGYSRALSNRGFVLHRGKRVPVAGRVTMDMIMVSLGENGEGKQGDEVVIYGKQKGAEISVDEVAEMLNTINYEVVSTLSRRIPRFYIRDGEIFKMIKLCREVWIEVNLDAVKKNLRAIRRHIPHKSKIMAVVKANGYGHGSIEVARHALEHGASELAVASVEEGIVLRKAGITAPILVLGFTSLSCVKKSAAWNITLSAFQVDWMKEANEILEKEASANRLAIHINVDTGMGRLGVRTKEELLEVVKALKASKFLRWTGIFTHFSTADEPDTTLTKLQHEKFISFLSFLKKQGIELPTVHMCNTAAAIAFPEFSADMIRLGIGLYGLYPSAYIKQLNLVKLEPALSLKARIAYVKTMRTEPRTVSYGATYIAEPNEVIATLPIGYADGYSRALSNRGFVLHRGKRVPVAGRVTMDMIMVSLGENGEGKQGDEVVIYGKQKGAEISVDEVAEMLNTINYEVVSTLSRRIPRFYIRDGEIFK

B-factor: mean 46.37, std 24.92, range [18.98, 243.72]

Secondary structure (DSSP, 8-state):
----SS-EEEEEEHHHHHHHHHHHHHHS-TT-EEEEE-HHHHHTT-HHHHHHHHHHTT--EEEESSHHHHHHHHHTT--S-EEEEEE--GGGHHHHHHTT-EEEE--HHHHHHHHHHHHHS---SPEEEEEEB-SS--SSSB-SHHHHHHHHHHHHH-TTEEEEEEE---SSTTSS--HHHHHHHHHHHHHHHHHHHTTPPP-EEEEE-HHHHHH-GGG-TTEEEE-GGGGT--S-HHHHHT--S-----EEEEEE--EEEE--SS--EESGGG-EE--TT-EEEEES--GGGT--GGGTTT-EEEETTEEEEB-S---SS-EEEEEESS----TT-EEEEEEEETTEEE-HHHHHHHTTS-HHHHHHT--TTSPEEEEETTEEE-/----SS-EEEEEEHHHHHHHHHHHHHHS-TT-EEEEE-HHHHHTT-HHHHHHHHHHTT--EEEESSHHHHHHHHHTT--S-EEE-S---GGGHHHHHHTT-EEEE--HHHHHHHHHHHHHTT-SSPEEEEEEB-SS--SSSB-SHHHHHHHHHHHHH-TTEEEEEEE---SSTTSS--HHHHHHHHHHHHHHHHHHHTTPPP-EEE---HHHHHH-GGG-TTEEEE-GGGGT--S-HHHHHT--S-----EEEEEE--EEEE--SS--EESGGG-EE--TTEEEEEES--GGGT--GGGTTT-EEEETTEEEEB-S---SS-EEEEEEET----TT-EEEEEEEETTEEE-HHHHHHHTTS-HHHHHHT--TTSPEEEEETTEEE-

InterPro domains:
  IPR000821 Alanine racemase [MF_01201] (7-378)
  IPR000821 Alanine racemase [PR00992] (31-47)
  IPR000821 Alanine racemase [PR00992] (67-85)
  IPR000821 Alanine racemase [PR00992] (130-142)
  IPR000821 Alanine racemase [PR00992] (165-176)
  IPR000821 Alanine racemase [PR00992] (208-235)
  IPR000821 Alanine racemase [PR00992] (267-282)
  IPR000821 Alanine racemase [PR00992] (284-299)
  IPR000821 Alanine racemase [PR00992] (305-322)
  IPR000821 Alanine racemase [PR00992] (361-374)
  IPR000821 Alanine racemase [PTHR30511] (5-380)
  IPR000821 Alanine racemase [TIGR00492] (6-379)
  IPR001608 Alanine racemase, N-terminal [PF01168] (12-235)
  IPR009006 Alanine racemase/group IV decarboxylase, C-terminal [G3DSA:2.40.37.10] (11-378)
  IPR009006 Alanine racemase/group IV decarboxylase, C-terminal [SSF50621] (245-386)
  IPR011079 Alanine racemase, C-terminal [PF00842] (250-378)
  IPR011079 Alanine racemase, C-terminal [SM01005] (250-379)
  IPR020622 Alanine racemase, pyridoxal-phosphate attachment site [PS00395] (36-46)
  IPR029066 PLP-binding barrel [G3DSA:3.20.20.10] (14-230)
  IPR029066 PLP-binding barrel [SSF51419] (12-251)